Protein 5D2M (pdb70)

Sequence (806 aa):
MSGIALSRLAQERRAWRKDHPFGFVAVPTKNPDGTMNLMNWECAIPGKKGTPWEGGLFKLRMLFKDDYPSSPPKCKFEPPLFHPNVYPSGTVCLSILEEDKDWRPAITIKQILLGIQELLNEPNIIQDPAQAEEAYTIYCQNRVEYEKRVRAQAKKFAPINLKVAGQDGSVVQFKIKRHTPLSKLMKAYCERQGLSMRQIRFRFDGQPINETDTPAQLEMEDEDTIDVFFQQQTGGPPADVSTFLAFPSPEKLLRLGPKSSVLIAQQTDTSDPEKVVSAFLKVSSVFKKDEATVRMMAVQDAVDALMQKAFNSSSFNSNTFLTRLLVHMGLLKSEDKVKAIANLYGPLMALNHMVQQDYFPKALAPLLLAFVTKPNSALESCSFARHSLLQTLYKVMSGIALSRLAQERRAWRKDHPFGFVAVPTKNPDGTMNLMNWECAIPGKKGTPWEGGLFKLRMLFKDDYPSSPPKCKFEPPLFHPNVYPSGTVCLSILEEDKDWRPAITIKQILLGIQELLNEPNIQDPAQAEEAYTIYCQNRRVEYEKRRVRAQAKKFAPMNDHINLKVAGQDGSVVQFKIKRHTPLSKLMKAYCERQGLSMRQIRFRFDGQPINETDTPAQLEMEDEDTIDVFQQQTGGPADVSTFLAFPSPEKLLRLGPKSSVLIAQQTDTSDPEKVVSAFLKVSSVFKDEATVRMAVQDAVDALMQKAFNSSSFNSNTFLTRLLVHMGLLKSEDKVKAIANLYGPLMALNHMVQQDYFPKALAPLLLAFVTKPNSALESCSFARHHSLLQTLYKVDIQFVSEGPLRPVLEYIDLVS

Radius of gyration: 32.48 Å; Cα contacts (8 Å, |Δi|>4): 1411; chains: 7; bounding box: 75×76×87 Å

InterPro domains:
  IPR000608 Ubiquitin-conjugating (UBC), catalytic core domain [PF00179] (8-151)
  IPR000608 Ubiquitin-conjugating (UBC), catalytic core domain [PS50127] (4-157)
  IPR016135 Ubiquitin-conjugating enzyme/RWD-like [G3DSA:3.10.110.10] (1-157)
  IPR016135 Ubiquitin-conjugating enzyme/RWD-like [SSF54495] (1-156)
  IPR023313 Ubiquitin-conjugating enzyme, active site [PS00183] (82-97)
  IPR050113 Ubiquitin-conjugating enzyme E2-like [PTHR24067] (4-149)

Nearest PDB structures (foldseek):
  5d2m-assembly2_D  TM=1.006E+00  e=3.508E-32  Homo sapiens
  2grr-assembly1_A  TM=9.935E-01  e=1.601E-30  Homo sapiens
  2grq-assembly1_A  TM=9.940E-01  e=3.087E-30  Homo sapiens
  2gro-assembly1_A  TM=9.940E-01  e=4.688E-30  Homo sapiens
  5f6e-assembly1_A  TM=9.927E-01  e=1.642E-29  Homo sapiens

Structure (mmCIF, N/CA/C/O backbone):
data_5D2M
#
_entry.id   5D2M
#
_cell.length_a   78.240
_cell.length_b   115.060
_cell.length_c   130.980
_cell.angle_alpha   90.00
_cell.angle_beta   90.00
_cell.angle_gamma   90.00
#
_symmetry.space_group_name_H-M   'P 21 21 21'
#
loop_
_entity.id
_entity.type
_entity.pdbx_description
1 polymer 'SUMO-conjugating enzyme UBC9'
2 polymer 'Small ubiquitin-related modifier 2'
3 polymer 'Ran GTPase-activating protein 1'
4 polymer 'Zinc finger protein 451'
5 non-polymer 1,2-ETHANEDIOL
6 water water
#
loop_
_atom_site.group_PDB
_atom_site.id
_atom_site.type_symbol
_atom_site.label_atom_id
_atom_site.label_alt_id
_atom_site.label_comp_id
_atom_site.label_asym_id
_atom_site.label_entity_id
_atom_site.label_seq_id
_atom_site.pdbx_PDB_ins_code
_atom_site.Cartn_x
_atom_site.Cartn_y
_atom_site.Cartn_z
_atom_site.occupancy
_atom_site.B_iso_or_equiv
_atom_site.auth_seq_id
_atom_site.auth_comp_id
_atom_site.auth_asym_id
_atom_site.auth_atom_id
_atom_site.pdbx_PDB_model_num
ATOM 1 N N . MET A 1 4 ? 4.237 26.879 25.398 1.00 61.90 1 MET A N 1
ATOM 2 C CA . MET A 1 4 ? 2.802 27.286 25.442 1.00 64.68 1 MET A CA 1
ATOM 3 C C . MET A 1 4 ? 1.941 26.266 24.702 1.00 65.93 1 MET A C 1
ATOM 4 O O . MET A 1 4 ? 0.718 26.398 24.638 1.00 64.98 1 MET A O 1
ATOM 17 N N . SER A 1 5 ? 2.584 25.243 24.146 1.00 68.75 2 SER A N 1
ATOM 18 C CA . SER A 1 5 ? 1.864 24.140 23.522 1.00 64.24 2 SER A CA 1
ATOM 19 C C . SER A 1 5 ? 1.206 23.250 24.577 1.00 60.41 2 SER A C 1
ATOM 20 O O . SER A 1 5 ? 0.490 22.306 24.244 1.00 59.63 2 SER A O 1
ATOM 28 N N . GLY A 1 6 ? 1.450 23.553 25.850 1.00 56.45 3 GLY A N 1
ATOM 29 C CA . GLY A 1 6 ? 0.831 22.827 26.944 1.00 50.92 3 GLY A CA 1
ATOM 30 C C . GLY A 1 6 ? -0.684 22.873 26.905 1.00 46.38 3 GLY A C 1
ATOM 31 O O . GLY A 1 6 ? -1.350 22.152 27.648 1.00 46.21 3 GLY A O 1
ATOM 35 N N . ILE A 1 7 ? -1.231 23.734 26.050 1.00 44.00 4 ILE A N 1
ATOM 36 C CA . ILE A 1 7 ? -2.663 23.746 25.789 1.00 43.18 4 ILE A CA 1
ATOM 37 C C . ILE A 1 7 ? -3.037 22.437 25.103 1.00 41.63 4 ILE A C 1
ATOM 38 O O . ILE A 1 7 ? -4.058 21.827 25.420 1.00 39.79 4 ILE A O 1
ATOM 54 N N . ALA A 1 8 ? -2.198 22.007 24.168 1.00 42.54 5 ALA A N 1
ATOM 55 C CA . ALA A 1 8 ? -2.442 20.775 23.430 1.00 41.76 5 ALA A CA 1
ATOM 56 C C . ALA A 1 8 ? -2.412 19.565 24.362 1.00 41.29 5 ALA A C 1
ATOM 57 O O . ALA A 1 8 ? -3.249 18.670 24.254 1.00 40.52 5 ALA A O 1
ATOM 64 N N . LEU A 1 9 ? -1.449 19.544 25.278 1.00 40.43 6 LEU A N 1
ATOM 65 C CA . LEU A 1 9 ? -1.298 18.424 26.199 1.00 38.42 6 LEU A CA 1
ATOM 66 C C . LEU A 1 9 ? -2.446 18.369 27.200 1.00 39.76 6 LEU A C 1
ATOM 67 O O . LEU A 1 9 ? -2.870 17.289 27.613 1.00 39.94 6 LEU A O 1
ATOM 83 N N . SER A 1 10 ? -2.950 19.537 27.583 1.00 40.65 7 SER A N 1
ATOM 84 C CA . SER A 1 10 ? -4.034 19.614 28.555 1.00 40.92 7 SER A CA 1
ATOM 85 C C . SER A 1 10 ? -5.325 19.065 27.957 1.00 36.36 7 SER A C 1
ATOM 86 O O . SER A 1 10 ? -6.116 18.413 28.642 1.00 34.30 7 SER A O 1
ATOM 94 N N . ARG A 1 11 ? -5.531 19.337 26.673 1.00 34.82 8 ARG A N 1
ATOM 95 C CA . ARG A 1 11 ? -6.732 18.890 25.983 1.00 33.85 8 ARG A CA 1
ATOM 96 C C . ARG A 1 11 ? -6.672 17.400 25.655 1.00 32.28 8 ARG A C 1
ATOM 97 O O . ARG A 1 11 ? -7.689 16.707 25.691 1.00 28.18 8 ARG A O 1
ATOM 118 N N . LEU A 1 12 ? -5.479 16.919 25.325 1.00 27.82 9 LEU A N 1
ATOM 119 C CA . LEU A 1 12 ? -5.287 15.519 24.978 1.00 26.56 9 LEU A CA 1
ATOM 120 C C . LEU A 1 12 ? -5.463 14.612 26.194 1.00 27.57 9 LEU A C 1
ATOM 121 O O . LEU A 1 12 ? -6.039 13.529 26.086 1.00 27.65 9 LEU A O 1
ATOM 137 N N . ALA A 1 13 ? -4.977 15.055 27.350 1.00 28.72 10 ALA A N 1
ATOM 138 C CA . ALA A 1 13 ? -5.155 14.299 28.588 1.00 29.26 10 ALA A CA 1
ATOM 139 C C . ALA A 1 13 ? -6.641 14.242 28.927 1.00 24.90 10 ALA A C 1
ATOM 140 O O . ALA A 1 13 ? -7.134 13.268 29.504 1.00 21.22 10 ALA A O 1
ATOM 147 N N . GLN A 1 14 ? -7.341 15.306 28.553 1.00 24.88 11 GLN A N 1
ATOM 148 C CA . GLN A 1 14 ? -8.776 15.428 28.758 1.00 27.55 11 GLN A CA 1
ATOM 149 C C . GLN A 1 14 ? -9.533 14.502 27.799 1.00 27.33 11 GLN A C 1
ATOM 150 O O . GLN A 1 14 ? -10.535 13.886 28.168 1.00 26.34 11 GLN A O 1
ATOM 164 N N . GLU A 1 15 ? -9.040 14.400 26.569 1.00 27.85 12 GLU A N 1
ATOM 165 C CA . GLU A 1 15 ? -9.589 13.464 25.594 1.00 23.48 12 GLU A CA 1
ATOM 166 C C . GLU A 1 15 ? -9.389 12.030 26.070 1.00 21.02 12 GLU A C 1
ATOM 167 O O . GLU A 1 15 ? -10.319 11.223 26.060 1.00 19.01 12 GLU A O 1
ATOM 179 N N . ARG A 1 16 ? -8.163 11.727 26.482 1.00 21.21 13 ARG A N 1
ATOM 180 C CA . ARG A 1 16 ? -7.805 10.402 26.976 1.00 21.21 13 ARG A CA 1
ATOM 181 C C . ARG A 1 16 ? -8.666 10.022 28.174 1.00 21.81 13 ARG A C 1
ATOM 182 O O . ARG A 1 16 ? -9.152 8.898 28.276 1.00 20.79 13 ARG A O 1
ATOM 203 N N . ARG A 1 17 ? -8.852 10.974 29.076 1.00 22.56 14 ARG A N 1
ATOM 204 C CA . ARG A 1 17 ? -9.636 10.753 30.282 1.00 23.38 14 ARG A CA 1
ATOM 205 C C . ARG A 1 17 ? -11.060 10.326 29.928 1.00 20.75 14 ARG A C 1
ATOM 206 O O . ARG A 1 17 ? -11.581 9.349 30.465 1.00 20.18 14 ARG A O 1
ATOM 227 N N . ALA A 1 18 ? -11.678 11.063 29.013 1.00 19.72 15 ALA A N 1
ATOM 228 C CA . ALA A 1 18 ? -13.046 10.787 28.592 1.00 19.44 15 ALA A CA 1
ATOM 229 C C . ALA A 1 18 ? -13.137 9.470 27.826 1.00 20.89 15 ALA A C 1
ATOM 230 O O . ALA A 1 18 ? -14.108 8.727 27.966 1.00 20.84 15 ALA A O 1
ATOM 237 N N . TRP A 1 19 ? -12.122 9.188 27.016 1.00 19.34 16 TRP A N 1
ATOM 238 C CA . TRP A 1 19 ? -12.117 7.991 26.183 1.00 16.50 16 TRP A CA 1
ATOM 239 C C . TRP A 1 19 ? -12.194 6.724 27.027 1.00 16.49 16 TRP A C 1
ATOM 240 O O . TRP A 1 19 ? -12.933 5.795 26.703 1.00 15.71 16 TRP A O 1
ATOM 261 N N . ARG A 1 20 ? -11.428 6.689 28.110 1.00 17.07 17 ARG A N 1
ATOM 262 C CA . ARG A 1 20 ? -11.376 5.506 28.963 1.00 18.19 17 ARG A CA 1
ATOM 263 C C . ARG A 1 20 ? -12.722 5.236 29.628 1.00 17.54 17 ARG A C 1
ATOM 264 O O . ARG A 1 20 ? -13.096 4.082 29.835 1.00 16.82 17 ARG A O 1
ATOM 285 N N . LYS A 1 21 ? -13.450 6.299 29.955 1.00 16.87 18 LYS A N 1
ATOM 286 C CA . LYS A 1 21 ? -14.749 6.162 30.607 1.00 16.49 18 LYS A CA 1
ATOM 287 C C . LYS A 1 21 ? -15.852 5.836 29.601 1.00 14.98 18 LYS A C 1
ATOM 288 O O . LYS A 1 21 ? -16.815 5.139 29.923 1.00 14.71 18 LYS A O 1
ATOM 307 N N . ASP A 1 22 ? -15.707 6.332 28.378 1.00 15.40 19 ASP A N 1
ATOM 308 C CA . ASP A 1 22 ? -16.773 6.216 27.386 1.00 16.57 19 ASP A CA 1
ATOM 309 C C . ASP A 1 22 ? -16.226 6.330 25.968 1.00 16.72 19 ASP A C 1
ATOM 310 O O . ASP A 1 22 ? -15.948 7.428 25.484 1.00 16.80 19 ASP A O 1
ATOM 319 N N . HIS A 1 23 ? -16.067 5.183 25.315 1.00 15.51 20 HIS A N 1
ATOM 320 C CA . HIS A 1 23 ? -15.587 5.130 23.938 1.00 15.73 20 HIS A CA 1
ATOM 321 C C . HIS A 1 23 ? -16.447 4.160 23.124 1.00 13.69 20 HIS A C 1
ATOM 322 O O . HIS A 1 23 ? -17.049 3.248 23.687 1.00 13.38 20 HIS A O 1
ATOM 337 N N . PRO A 1 24 ? -16.511 4.353 21.794 1.00 13.51 21 PRO A N 1
ATOM 338 C CA . PRO A 1 24 ? -17.329 3.467 20.960 1.00 13.11 21 PRO A CA 1
ATOM 339 C C . PRO A 1 24 ? -16.847 2.018 20.989 1.00 15.21 21 PRO A C 1
ATOM 340 O O . PRO A 1 24 ? -15.646 1.757 20.935 1.00 12.99 21 PRO A O 1
ATOM 351 N N . PHE A 1 25 ? -17.793 1.090 21.075 1.00 12.62 22 PHE A N 1
ATOM 352 C CA . PHE A 1 25 ? -17.485 -0.329 21.200 1.00 12.40 22 PHE A CA 1
ATOM 353 C C . PHE A 1 25 ? -16.624 -0.838 20.048 1.00 12.31 22 PHE A C 1
ATOM 354 O O . PHE A 1 25 ? -16.922 -0.593 18.880 1.00 12.22 22 PHE A O 1
ATOM 371 N N . GLY A 1 26 ? -15.559 -1.556 20.389 1.00 12.37 23 GLY A N 1
ATOM 372 C CA . GLY A 1 26 ? -14.689 -2.156 19.394 1.00 12.32 23 GLY A CA 1
ATOM 373 C C . GLY A 1 26 ? -13.547 -1.261 18.950 1.00 12.61 23 GLY A C 1
ATOM 374 O O . GLY A 1 26 ? -12.634 -1.712 18.259 1.00 12.65 23 GLY A O 1
ATOM 378 N N . PHE A 1 27 ? -13.600 0.009 19.339 1.00 12.95 24 PHE A N 1
ATOM 379 C CA . PHE A 1 27 ? -12.567 0.969 18.961 1.00 13.23 24 PHE A CA 1
ATOM 380 C C . PHE A 1 27 ? -11.418 0.944 19.961 1.00 14.05 24 PHE A C 1
ATOM 381 O O . PHE A 1 27 ? -11.586 0.512 21.101 1.00 13.50 24 PHE A O 1
ATOM 398 N N . VAL A 1 28 ? -10.253 1.410 19.520 1.00 14.53 25 VAL A N 1
ATOM 399 C CA . VAL A 1 28 ? -9.072 1.489 20.370 1.00 14.68 25 VAL A CA 1
ATOM 400 C C . VAL A 1 28 ? -8.375 2.824 20.138 1.00 15.88 25 VAL A C 1
ATOM 401 O O . VAL A 1 28 ? -8.300 3.308 19.007 1.00 14.91 25 VAL A O 1
ATOM 414 N N . ALA A 1 29 ? -7.857 3.411 21.212 1.00 16.22 26 ALA A N 1
ATOM 415 C CA . ALA A 1 29 ? -7.127 4.667 21.121 1.00 16.27 26 ALA A CA 1
ATOM 416 C C . ALA A 1 29 ? -6.256 4.832 22.357 1.00 16.55 26 ALA A C 1
ATOM 417 O O . ALA A 1 29 ? -6.742 5.211 23.419 1.00 16.33 26 ALA A O 1
ATOM 424 N N . VAL A 1 30 ? -4.968 4.536 22.207 1.00 17.52 27 VAL A N 1
ATOM 425 C CA . VAL A 1 30 ? -4.045 4.506 23.334 1.00 19.50 27 VAL A CA 1
ATOM 426 C C . VAL A 1 30 ? -2.810 5.357 23.045 1.00 22.47 27 VAL A C 1
ATOM 427 O O . VAL A 1 30 ? -2.086 5.087 22.084 1.00 22.62 27 VAL A O 1
ATOM 440 N N . PRO A 1 31 ? -2.556 6.386 23.875 1.00 24.59 28 PRO A N 1
ATOM 441 C CA . PRO A 1 31 ? -1.299 7.126 23.719 1.00 25.63 28 PRO A CA 1
ATOM 442 C C . PRO A 1 31 ? -0.084 6.209 23.753 1.00 25.21 28 PRO A C 1
ATOM 443 O O . PRO A 1 31 ? -0.113 5.181 24.433 1.00 23.14 28 PRO A O 1
ATOM 454 N N . THR A 1 32 ? 0.965 6.571 23.021 1.00 27.11 29 THR A N 1
ATOM 455 C CA . THR A 1 32 ? 2.206 5.807 23.051 1.00 29.66 29 THR A CA 1
ATOM 456 C C . THR A 1 32 ? 3.067 6.268 24.224 1.00 33.41 29 THR A C 1
ATOM 457 O O . THR A 1 32 ? 2.729 7.232 24.913 1.00 32.25 29 THR A O 1
ATOM 468 N N . LYS A 1 33 ? 4.179 5.578 24.450 1.00 38.60 30 LYS A N 1
ATOM 469 C CA . LYS A 1 33 ? 5.076 5.934 25.541 1.00 45.46 30 LYS A CA 1
ATOM 470 C C . LYS A 1 33 ? 6.477 6.247 25.032 1.00 51.55 30 LYS A C 1
ATOM 471 O O . LYS A 1 33 ? 7.029 5.521 24.206 1.00 52.52 30 LYS A O 1
ATOM 490 N N . ASN A 1 34 ? 7.043 7.342 25.530 1.00 56.03 31 ASN A N 1
ATOM 491 C CA . ASN A 1 34 ? 8.418 7.703 25.217 1.00 53.97 31 ASN A CA 1
ATOM 492 C C . ASN A 1 34 ? 9.357 6.631 25.764 1.00 55.01 31 ASN A C 1
ATOM 493 O O . ASN A 1 34 ? 8.962 5.845 26.626 1.00 53.15 31 ASN A O 1
ATOM 504 N N . PRO A 1 35 ? 10.604 6.589 25.263 1.00 57.80 32 PRO A N 1
ATOM 505 C CA . PRO A 1 35 ? 11.588 5.622 25.766 1.00 58.84 32 PRO A CA 1
ATOM 506 C C . PRO A 1 35 ? 11.671 5.546 27.294 1.00 58.71 32 PRO A C 1
ATOM 507 O O . PRO A 1 35 ? 12.015 4.492 27.830 1.00 57.18 32 PRO A O 1
ATOM 518 N N . ASP A 1 36 ? 11.359 6.642 27.980 1.00 60.42 33 ASP A N 1
ATOM 519 C CA . ASP A 1 36 ? 11.461 6.686 29.438 1.00 62.22 33 ASP A CA 1
ATOM 520 C C . ASP A 1 36 ? 10.150 6.301 30.133 1.00 61.18 33 ASP A C 1
ATOM 521 O O . ASP A 1 36 ? 9.949 6.613 31.308 1.00 62.06 33 ASP A O 1
ATOM 530 N N . GLY A 1 37 ? 9.263 5.628 29.406 1.00 58.52 34 GLY A N 1
ATOM 531 C CA . GLY A 1 37 ? 8.058 5.070 29.997 1.00 54.57 34 GLY A CA 1
ATOM 532 C C . GLY A 1 37 ? 6.939 6.055 30.289 1.00 50.96 34 GLY A C 1
ATOM 533 O O . GLY A 1 37 ? 5.892 5.667 30.810 1.00 50.11 34 GLY A O 1
ATOM 537 N N . THR A 1 38 ? 7.149 7.327 29.963 1.00 48.68 35 THR A N 1
ATOM 538 C CA . THR A 1 38 ? 6.120 8.341 30.176 1.00 45.25 35 THR A CA 1
ATOM 539 C C . THR A 1 38 ? 5.180 8.421 28.975 1.00 42.52 35 THR A C 1
ATOM 540 O O . THR A 1 38 ? 5.535 8.014 27.869 1.00 39.19 35 THR A O 1
ATOM 551 N N . MET A 1 39 ? 3.980 8.947 29.198 1.00 44.19 36 MET A N 1
ATOM 552 C CA . MET A 1 39 ? 2.992 9.066 28.134 1.00 45.47 36 MET A CA 1
ATOM 553 C C . MET A 1 39 ? 3.399 10.107 27.099 1.00 43.19 36 MET A C 1
ATOM 554 O O . MET A 1 39 ? 3.888 11.183 27.441 1.00 44.54 36 MET A O 1
ATOM 568 N N . ASN A 1 40 ? 3.191 9.770 25.831 1.00 39.05 37 ASN A N 1
ATOM 569 C CA . ASN A 1 40 ? 3.347 10.722 24.742 1.00 35.49 37 ASN A CA 1
ATOM 570 C C . ASN A 1 40 ? 1.980 10.972 24.115 1.00 32.15 37 ASN A C 1
ATOM 571 O O . ASN A 1 40 ? 1.546 10.241 23.224 1.00 32.93 37 ASN A O 1
ATOM 582 N N . LEU A 1 41 ? 1.305 12.012 24.592 1.00 28.99 38 LEU A N 1
ATOM 583 C CA . LEU A 1 41 ? -0.046 12.325 24.149 1.00 27.99 38 LEU A CA 1
ATOM 584 C C . LEU A 1 41 ? -0.088 12.865 22.720 1.00 28.80 38 LEU A C 1
ATOM 585 O O . LEU A 1 41 ? -1.163 13.121 22.182 1.00 29.80 38 LEU A O 1
ATOM 601 N N . MET A 1 42 ? 1.077 13.027 22.104 1.00 29.31 39 MET A N 1
ATOM 602 C CA . MET A 1 42 ? 1.157 13.595 20.763 1.00 29.87 39 MET A CA 1
ATOM 603 C C . MET A 1 42 ? 1.152 12.508 19.690 1.00 29.35 39 MET A C 1
ATOM 604 O O . MET A 1 42 ? 1.078 12.803 18.498 1.00 28.68 39 MET A O 1
ATOM 618 N N . ASN A 1 43 ? 1.222 11.252 20.120 1.00 30.56 40 ASN A N 1
ATOM 619 C CA . ASN A 1 43 ? 1.249 10.120 19.201 1.00 31.30 40 ASN A CA 1
ATOM 620 C C . ASN A 1 43 ? 0.381 8.981 19.738 1.00 28.56 40 ASN A C 1
ATOM 621 O O . ASN A 1 43 ? 0.812 8.229 20.613 1.00 26.86 40 ASN A O 1
ATOM 632 N N . TRP A 1 44 ? -0.835 8.853 19.209 1.00 27.67 41 TRP A N 1
ATOM 633 C CA . TRP A 1 44 ? -1.749 7.795 19.644 1.00 26.21 41 TRP A CA 1
ATOM 634 C C . TRP A 1 44 ? -1.780 6.630 18.664 1.00 22.92 41 TRP A C 1
ATOM 635 O O . TRP A 1 44 ? -1.820 6.827 17.446 1.00 21.91 41 TRP A O 1
ATOM 656 N N . GLU A 1 45 ? -1.771 5.417 19.209 1.00 21.20 42 GLU A N 1
ATOM 657 C CA . GLU A 1 45 ? -1.997 4.211 18.423 1.00 20.55 42 GLU A CA 1
ATOM 658 C C . GLU A 1 45 ? -3.462 3.800 18.543 1.00 19.24 42 GLU A C 1
ATOM 659 O O . GLU A 1 45 ? -3.951 3.523 19.642 1.00 17.76 42 GLU A O 1
ATOM 671 N N . CYS A 1 46 ? -4.152 3.764 17.406 1.00 18.56 43 CYS A N 1
ATOM 672 C CA . CYS A 1 46 ? -5.597 3.546 17.376 1.00 17.58 43 CYS A CA 1
ATOM 673 C C . CYS A 1 46 ? -5.988 2.385 16.471 1.00 17.25 43 CYS A C 1
ATOM 674 O O . CYS A 1 46 ? -5.199 1.941 15.636 1.00 19.51 43 CYS A O 1
ATOM 682 N N . ALA A 1 47 ? -7.216 1.904 16.635 1.00 15.90 44 ALA A N 1
ATOM 683 C CA . ALA A 1 47 ? -7.746 0.851 15.775 1.00 15.72 44 ALA A CA 1
ATOM 684 C C . ALA A 1 47 ? -9.230 1.072 15.518 1.00 17.06 44 ALA A C 1
ATOM 685 O O . ALA A 1 47 ? -9.990 1.373 16.438 1.00 17.99 44 ALA A O 1
ATOM 692 N N . ILE A 1 48 ? -9.635 0.913 14.263 1.00 15.95 45 ILE A N 1
ATOM 693 C CA . ILE A 1 48 ? -11.013 1.157 13.861 1.00 13.42 45 ILE A CA 1
ATOM 694 C C . ILE A 1 48 ? -11.666 -0.141 13.385 1.00 12.96 45 ILE A C 1
ATOM 695 O O . ILE A 1 48 ? -11.196 -0.766 12.435 1.00 12.92 45 ILE A O 1
ATOM 711 N N . PRO A 1 49 ? -12.763 -0.553 14.039 1.00 12.65 46 PRO A N 1
ATOM 712 C CA . PRO A 1 49 ? -13.447 -1.755 13.566 1.00 12.28 46 PRO A CA 1
ATOM 713 C C . PRO A 1 49 ? -14.322 -1.458 12.355 1.00 12.15 46 PRO A C 1
ATOM 714 O O . PRO A 1 49 ? -14.908 -0.377 12.279 1.00 12.25 46 PRO A O 1
ATOM 725 N N . GLY A 1 50 ? -14.397 -2.398 11.419 1.00 11.97 47 GLY A N 1
ATOM 726 C CA . GLY A 1 50 ? -15.280 -2.253 10.280 1.00 11.85 47 GLY A CA 1
ATOM 727 C C . GLY A 1 50 ? -16.717 -2.204 10.755 1.00 11.65 47 GLY A C 1
ATOM 728 O O . GLY A 1 50 ? -17.069 -2.855 11.736 1.00 11.53 47 GLY A O 1
ATOM 732 N N . LYS A 1 51 ? -17.551 -1.432 10.070 1.00 11.66 48 LYS A N 1
ATOM 733 C CA . LYS A 1 51 ? -18.939 -1.298 10.483 1.00 12.13 48 LYS A CA 1
ATOM 734 C C . LYS A 1 51 ? -19.728 -2.556 10.137 1.00 11.35 48 LYS A C 1
ATOM 735 O O . LYS A 1 51 ? -19.565 -3.139 9.059 1.00 11.22 48 LYS A O 1
ATOM 754 N N . LYS A 1 52 ? -20.580 -2.972 11.067 1.00 11.18 49 LYS A N 1
ATOM 755 C CA . LYS A 1 52 ? -21.436 -4.127 10.862 1.00 11.02 49 LYS A CA 1
ATOM 756 C C . LYS A 1 52 ? -22.328 -3.898 9.649 1.00 11.18 49 LYS A C 1
ATOM 757 O O . LYS A 1 52 ? -22.914 -2.828 9.498 1.00 12.98 49 LYS A O 1
ATOM 776 N N . GLY A 1 53 ? -22.413 -4.903 8.781 1.00 10.90 50 GLY A N 1
ATOM 777 C CA . GLY A 1 53 ? -23.263 -4.832 7.607 1.00 10.89 50 GLY A CA 1
ATOM 778 C C . GLY A 1 53 ? -22.538 -4.381 6.353 1.00 10.95 50 GLY A C 1
ATOM 779 O O . GLY A 1 53 ? -23.167 -4.136 5.324 1.00 10.98 50 GLY A O 1
ATOM 783 N N . THR A 1 54 ? -21.215 -4.274 6.437 1.00 11.01 51 THR A N 1
ATOM 784 C CA . THR A 1 54 ? -20.402 -3.852 5.299 1.00 12.14 51 THR A CA 1
ATOM 785 C C . THR A 1 54 ? -19.303 -4.874 5.019 1.00 12.18 51 THR A C 1
ATOM 786 O O . THR A 1 54 ? -19.043 -5.751 5.840 1.00 11.65 51 THR A O 1
ATOM 797 N N . PRO A 1 55 ? -18.653 -4.768 3.850 1.00 15.54 52 PRO A N 1
ATOM 798 C CA . PRO A 1 55 ? -17.549 -5.684 3.543 1.00 12.65 52 PRO A CA 1
ATOM 799 C C . PRO A 1 55 ? -16.362 -5.542 4.495 1.00 14.36 52 PRO A C 1
ATOM 800 O O . PRO A 1 55 ? -15.472 -6.391 4.498 1.00 11.42 52 PRO A O 1
ATOM 811 N N . TRP A 1 56 ? -16.350 -4.476 5.287 1.00 12.63 53 TRP A N 1
ATOM 812 C CA . TRP A 1 56 ? -15.254 -4.221 6.213 1.00 12.03 53 TRP A CA 1
ATOM 813 C C . TRP A 1 56 ? -15.473 -4.934 7.545 1.00 11.48 53 TRP A C 1
ATOM 814 O O . TRP A 1 56 ? -14.580 -4.984 8.388 1.00 12.26 53 TRP A O 1
ATOM 835 N N . GLU A 1 57 ? -16.662 -5.495 7.724 1.00 11.26 54 GLU A N 1
ATOM 836 C CA . GLU A 1 57 ? -17.020 -6.150 8.975 1.00 11.15 54 GLU A CA 1
ATOM 837 C C . GLU A 1 57 ? -15.993 -7.198 9.406 1.00 11.17 54 GLU A C 1
ATOM 838 O O . GLU A 1 57 ? -15.538 -8.012 8.599 1.00 11.17 54 GLU A O 1
ATOM 850 N N . GLY A 1 58 ? -15.634 -7.172 10.686 1.00 11.22 55 GLY A N 1
ATOM 851 C CA . GLY A 1 58 ? -14.754 -8.179 11.245 1.00 11.27 55 GLY A CA 1
ATOM 852 C C . GLY A 1 58 ? -13.295 -7.775 11.242 1.00 12.58 55 GLY A C 1
ATOM 853 O O . GLY A 1 58 ? -12.473 -8.370 11.938 1.00 14.15 55 GLY A O 1
ATOM 857 N N . GLY A 1 59 ? -12.969 -6.761 10.451 1.00 12.66 56 GLY A N 1
ATOM 858 C CA . GLY A 1 59 ? -11.618 -6.245 10.413 1.00 11.92 56 GLY A CA 1
ATOM 859 C C . GLY A 1 59 ? -11.392 -5.191 11.478 1.00 12.11 56 GLY A C 1
ATOM 860 O O . GLY A 1 59 ? -12.303 -4.444 11.832 1.00 12.04 56 GLY A O 1
ATOM 864 N N . LEU A 1 60 ? -10.173 -5.145 12.000 1.00 13.30 57 LEU A N 1
ATOM 865 C CA . LEU A 1 60 ? -9.776 -4.114 12.946 1.00 12.63 57 LEU A CA 1
ATOM 866 C C . LEU A 1 60 ? -8.534 -3.428 12.396 1.00 15.32 57 LEU A C 1
ATOM 867 O O . LEU A 1 60 ? -7.453 -4.021 12.338 1.00 16.90 57 LEU A O 1
ATOM 883 N N . PHE A 1 61 ? -8.697 -2.175 11.989 1.00 15.13 58 PHE A N 1
ATOM 884 C CA . PHE A 1 61 ? -7.692 -1.497 11.185 1.00 14.17 58 PHE A CA 1
ATOM 885 C C . PHE A 1 61 ? -6.888 -0.506 12.011 1.00 16.57 58 PHE A C 1
ATOM 886 O O . PHE A 1 61 ? -7.430 0.456 12.553 1.00 17.10 58 PHE A O 1
ATOM 903 N N . LYS A 1 62 ? -5.585 -0.760 12.099 1.00 18.03 59 LYS A N 1
ATOM 904 C CA . LYS A 1 62 ? -4.690 0.033 12.932 1.00 19.30 59 LYS A CA 1
ATOM 905 C C . LYS A 1 62 ? -4.398 1.383 12.291 1.00 18.34 59 LYS A C 1
ATOM 906 O O . LYS A 1 62 ? -4.119 1.474 11.096 1.00 19.83 59 LYS A O 1
ATOM 925 N N . LEU A 1 63 ? -4.462 2.431 13.099 1.00 16.75 60 LEU A N 1
ATOM 926 C CA . LEU A 1 63 ? -4.264 3.786 12.611 1.00 18.88 60 LEU A CA 1
ATOM 927 C C . LEU A 1 63 ? -3.521 4.617 13.650 1.00 20.87 60 LEU A C 1
ATOM 928 O O . LEU A 1 63 ? -3.800 4.519 14.844 1.00 21.95 60 LEU A O 1
ATOM 944 N N . ARG A 1 64 ? -2.567 5.425 13.193 1.00 21.93 61 ARG A N 1
ATOM 945 C CA . ARG A 1 64 ? -1.797 6.284 14.090 1.00 23.65 61 ARG A CA 1
ATOM 946 C C . ARG A 1 64 ? -2.286 7.724 14.008 1.00 21.47 61 ARG A C 1
ATOM 947 O O . ARG A 1 64 ? -2.515 8.252 12.920 1.00 21.43 61 ARG A O 1
ATOM 968 N N . MET A 1 65 ? -2.445 8.353 15.168 1.00 20.22 62 MET A N 1
ATOM 969 C CA . MET A 1 65 ? -2.925 9.727 15.239 1.00 21.29 62 MET A CA 1
ATOM 970 C C . MET A 1 65 ? -1.817 10.648 15.754 1.00 23.82 62 MET A C 1
ATOM 971 O O . MET A 1 65 ? -1.458 10.607 16.931 1.00 23.18 62 MET A O 1
ATOM 985 N N . LEU A 1 66 ? -1.276 11.470 14.860 1.00 27.40 63 LEU A N 1
ATOM 986 C CA . LEU A 1 66 ? -0.191 12.382 15.208 1.00 29.60 63 LEU A CA 1
ATOM 987 C C . LEU A 1 66 ? -0.703 13.803 15.394 1.00 30.32 63 LEU A C 1
ATOM 988 O O . LEU A 1 66 ? -1.298 14.380 14.486 1.00 29.62 63 LEU A O 1
ATOM 1004 N N . PHE A 1 67 ? -0.459 14.363 16.575 1.00 31.74 64 PHE A N 1
ATOM 1005 C CA . PHE A 1 67 ? -0.923 15.707 16.898 1.00 33.92 64 PHE A CA 1
ATOM 1006 C C . PHE A 1 67 ? 0.203 16.729 16.782 1.00 36.38 64 PHE A C 1
ATOM 1007 O O . PHE A 1 67 ? 1.371 16.415 17.017 1.00 35.49 64 PHE A O 1
ATOM 1024 N N . LYS A 1 68 ? -0.163 17.952 16.409 1.00 40.21 65 LYS A N 1
ATOM 1025 C CA . LYS A 1 68 ? 0.777 19.064 16.374 1.00 45.44 65 LYS A CA 1
ATOM 1026 C C . LYS A 1 68 ? 0.619 19.904 17.636 1.00 47.02 65 LYS A C 1
ATOM 1027 O O . LYS A 1 68 ? -0.364 19.764 18.363 1.00 46.81 65 LYS A O 1
ATOM 1046 N N . ASP A 1 69 ? 1.584 20.782 17.885 1.00 47.96 66 ASP A N 1
ATOM 1047 C CA . ASP A 1 69 ? 1.599 21.582 19.104 1.00 46.57 66 ASP A CA 1
ATOM 1048 C C . ASP A 1 69 ? 0.487 22.630 19.131 1.00 42.30 66 ASP A C 1
ATOM 1049 O O . ASP A 1 69 ? 0.132 23.130 20.198 1.00 40.14 66 ASP A O 1
ATOM 1058 N N . ASP A 1 70 ? -0.064 22.960 17.965 1.00 41.40 67 ASP A N 1
ATOM 1059 C CA . ASP A 1 70 ? -1.132 23.958 17.885 1.00 42.49 67 ASP A CA 1
ATOM 1060 C C . ASP A 1 70 ? -2.520 23.326 18.014 1.00 41.45 67 ASP A C 1
ATOM 1061 O O . ASP A 1 70 ? -3.534 24.026 17.982 1.00 41.07 67 ASP A O 1
ATOM 1070 N N . TYR A 1 71 ? -2.564 22.006 18.155 1.00 41.69 68 TYR A N 1
ATOM 1071 C CA . TYR A 1 71 ? -3.805 21.316 18.484 1.00 41.24 68 TYR A CA 1
ATOM 1072 C C . TYR A 1 71 ? -4.389 21.937 19.755 1.00 39.68 68 TYR A C 1
ATOM 1073 O O . TYR A 1 71 ? -3.655 22.171 20.716 1.00 38.46 68 TYR A O 1
ATOM 1091 N N . PRO A 1 72 ? -5.711 22.187 19.789 1.00 38.65 69 PRO A N 1
ATOM 1092 C CA . PRO A 1 72 ? -6.793 21.802 18.876 1.00 38.16 69 PRO A CA 1
ATOM 1093 C C . PRO A 1 72 ? -7.088 22.802 17.760 1.00 38.84 69 PRO A C 1
ATOM 1094 O O . PRO A 1 72 ? -8.107 22.661 17.083 1.00 37.27 69 PRO A O 1
ATOM 1105 N N . SER A 1 73 ? -6.236 23.805 17.580 1.00 41.06 70 SER A N 1
ATOM 1106 C CA . SER A 1 73 ? -6.426 24.744 16.481 1.00 41.67 70 SER A CA 1
ATOM 1107 C C . SER A 1 73 ? -6.316 23.977 15.171 1.00 37.12 70 SER A C 1
ATOM 1108 O O . SER A 1 73 ? -7.072 24.212 14.228 1.00 35.83 70 SER A O 1
ATOM 1116 N N . SER A 1 74 ? -5.368 23.048 15.133 1.00 35.45 71 SER A N 1
ATOM 1117 C CA . SER A 1 74 ? -5.141 22.232 13.954 1.00 36.67 71 SER A CA 1
ATOM 1118 C C . SER A 1 74 ? -5.625 20.807 14.194 1.00 37.63 71 SER A C 1
ATOM 1119 O O . SER A 1 74 ? -5.662 20.343 15.336 1.00 32.65 71 SER A O 1
ATOM 1127 N N . PRO A 1 75 ? -5.998 20.105 13.115 1.00 36.32 72 PRO A N 1
ATOM 1128 C CA . PRO A 1 75 ? -6.364 18.694 13.233 1.00 34.81 72 PRO A CA 1
ATOM 1129 C C . PRO A 1 75 ? -5.131 17.817 13.353 1.00 31.51 72 PRO A C 1
ATOM 1130 O O . PRO A 1 75 ? -4.028 18.288 13.070 1.00 31.19 72 PRO A O 1
ATOM 1141 N N . PRO A 1 76 ? -5.306 16.561 13.780 1.00 29.30 73 PRO A N 1
ATOM 1142 C CA . PRO A 1 76 ? -4.200 15.600 13.757 1.00 28.96 73 PRO A CA 1
ATOM 1143 C C . PRO A 1 76 ? -4.025 14.965 12.384 1.00 27.90 73 PRO A C 1
ATOM 1144 O O . PRO A 1 76 ? -4.951 15.010 11.577 1.00 26.68 73 PRO A O 1
ATOM 1155 N N . LYS A 1 77 ? -2.855 14.391 12.122 1.00 28.71 74 LYS A N 1
ATOM 1156 C CA . LYS A 1 77 ? -2.665 13.578 10.929 1.00 30.40 74 LYS A CA 1
ATOM 1157 C C . LYS A 1 77 ? -2.978 12.127 11.273 1.00 28.14 74 LYS A C 1
ATOM 1158 O O . LYS A 1 77 ? -2.447 11.577 12.240 1.00 28.31 74 LYS A O 1
ATOM 1177 N N . CYS A 1 78 ? -3.844 11.513 10.477 1.00 24.97 75 CYS A N 1
ATOM 1178 C CA . CYS A 1 78 ? -4.251 10.136 10.707 1.00 22.92 75 CYS A CA 1
ATOM 1179 C C . CYS A 1 78 ? -3.736 9.237 9.593 1.00 22.23 75 CYS A C 1
ATOM 1180 O O . CYS A 1 78 ? -4.099 9.415 8.429 1.00 24.31 75 CYS A O 1
ATOM 1188 N N . LYS A 1 79 ? -2.891 8.275 9.955 1.00 19.53 76 LYS A N 1
ATOM 1189 C CA . LYS A 1 79 ? -2.302 7.365 8.979 1.00 19.63 76 LYS A CA 1
ATOM 1190 C C . LYS A 1 79 ? -2.548 5.907 9.355 1.00 18.30 76 LYS A C 1
ATOM 1191 O O . LYS A 1 79 ? -2.269 5.496 10.479 1.00 20.03 76 LYS A O 1
ATOM 1210 N N . PHE A 1 80 ? -3.068 5.128 8.409 1.00 17.45 77 PHE A N 1
ATOM 1211 C CA . PHE A 1 80 ? -3.220 3.690 8.608 1.00 19.22 77 PHE A CA 1
ATOM 1212 C C . PHE A 1 80 ? -1.865 2.999 8.550 1.00 20.26 77 PHE A C 1
ATOM 1213 O O . PHE A 1 80 ? -1.030 3.323 7.705 1.00 21.44 77 PHE A O 1
ATOM 1230 N N . GLU A 1 81 ? -1.658 2.039 9.445 1.00 20.49 78 GLU A N 1
ATOM 1231 C CA . GLU A 1 81 ? -0.427 1.260 9.471 1.00 21.28 78 GLU A CA 1
ATOM 1232 C C . GLU A 1 81 ? -0.744 -0.236 9.531 1.00 22.35 78 GLU A C 1
ATOM 1233 O O . GLU A 1 81 ? -1.168 -0.733 10.574 1.00 24.02 78 GLU A O 1
ATOM 1245 N N . PRO A 1 82 ? -0.546 -0.963 8.417 1.00 20.96 79 PRO A N 1
ATOM 1246 C CA . PRO A 1 82 ? -0.055 -0.492 7.115 1.00 21.07 79 PRO A CA 1
ATOM 1247 C C . PRO A 1 82 ? -1.065 0.399 6.409 1.00 22.27 79 PRO A C 1
ATOM 1248 O O . PRO A 1 82 ? -2.194 0.523 6.883 1.00 22.18 79 PRO A O 1
ATOM 1259 N N . PRO A 1 83 ? -0.666 1.017 5.288 1.00 24.42 80 PRO A N 1
ATOM 1260 C CA . PRO A 1 83 ? -1.613 1.788 4.475 1.00 26.41 80 PRO A CA 1
ATOM 1261 C C . PRO A 1 83 ? -2.775 0.923 3.997 1.00 23.15 80 PRO A C 1
ATOM 1262 O O . PRO A 1 83 ? -2.552 -0.211 3.579 1.00 20.87 80 PRO A O 1
ATOM 1273 N N . LEU A 1 84 ? -3.996 1.442 4.068 1.00 22.58 81 LEU A N 1
ATOM 1274 C CA . LEU A 1 84 ? -5.162 0.662 3.670 1.00 22.79 81 LEU A CA 1
ATOM 1275 C C . LEU A 1 84 ? -5.451 0.777 2.185 1.00 20.50 81 LEU A C 1
ATOM 1276 O O . LEU A 1 84 ? -5.251 1.828 1.576 1.00 20.01 81 LEU A O 1
ATOM 1292 N N . PHE A 1 85 ? -5.922 -0.323 1.613 1.00 18.43 82 PHE A N 1
ATOM 1293 C CA . PHE A 1 85 ? -6.513 -0.307 0.286 1.00 18.17 82 PHE A CA 1
ATOM 1294 C C . PHE A 1 85 ? -7.865 0.387 0.387 1.00 17.47 82 PHE A C 1
ATOM 1295 O O . PHE A 1 85 ? -8.827 -0.188 0.898 1.00 15.69 82 PHE A O 1
ATOM 1312 N N . HIS A 1 86 ? -7.922 1.634 -0.071 1.00 15.54 83 HIS A N 1
ATOM 1313 C CA . HIS A 1 86 ? -9.137 2.432 0.015 1.00 15.00 83 HIS A CA 1
ATOM 1314 C C . HIS A 1 86 ? -8.997 3.686 -0.853 1.00 15.60 83 HIS A C 1
ATOM 1315 O O . HIS A 1 86 ? -7.943 4.322 -0.851 1.00 16.12 83 HIS A O 1
ATOM 1329 N N . PRO A 1 87 ? -10.058 4.052 -1.596 1.00 17.97 84 PRO A N 1
ATOM 1330 C CA . PRO A 1 87 ? -9.945 5.164 -2.552 1.00 18.34 84 PRO A CA 1
ATOM 1331 C C . PRO A 1 87 ? -9.424 6.471 -1.961 1.00 18.96 84 PRO A C 1
ATOM 1332 O O . PRO A 1 87 ? -8.684 7.190 -2.630 1.00 20.65 84 PRO A O 1
ATOM 1343 N N . ASN A 1 88 ? -9.811 6.775 -0.727 1.00 16.77 85 ASN A N 1
ATOM 1344 C CA . ASN A 1 88 ? -9.490 8.063 -0.119 1.00 16.88 85 ASN A CA 1
ATOM 1345 C C . ASN A 1 88 ? -8.375 7.963 0.919 1.00 17.16 85 ASN A C 1
ATOM 1346 O O . ASN A 1 88 ? -8.291 8.784 1.832 1.00 17.35 85 ASN A O 1
ATOM 1357 N N . VAL A 1 89 ? -7.518 6.959 0.767 1.00 18.28 86 VAL A N 1
ATOM 1358 C CA . VAL A 1 89 ? -6.343 6.814 1.615 1.00 18.48 86 VAL A CA 1
ATOM 1359 C C . VAL A 1 89 ? -5.091 6.888 0.742 1.00 18.77 86 VAL A C 1
ATOM 1360 O O . VAL A 1 89 ? -4.868 6.028 -0.113 1.00 17.80 86 VAL A O 1
ATOM 1373 N N . TYR A 1 90 ? -4.283 7.922 0.958 1.00 20.91 87 TYR A N 1
ATOM 1374 C CA . TYR A 1 90 ? -3.044 8.096 0.205 1.00 22.04 87 TYR A CA 1
ATOM 1375 C C . TYR A 1 90 ? -2.167 6.856 0.315 1.00 22.92 87 TYR A C 1
ATOM 1376 O O . TYR A 1 90 ? -2.283 6.096 1.279 1.00 21.92 87 TYR A O 1
ATOM 1394 N N . PRO A 1 91 ? -1.282 6.644 -0.673 1.00 24.98 88 PRO A N 1
ATOM 1395 C CA . PRO A 1 91 ? -0.319 5.540 -0.593 1.00 23.28 88 PRO A CA 1
ATOM 1396 C C . PRO A 1 91 ? 0.462 5.526 0.720 1.00 21.76 88 PRO A C 1
ATOM 1397 O O . PRO A 1 91 ? 0.892 4.462 1.160 1.00 21.11 88 PRO A O 1
ATOM 1408 N N . SER A 1 92 ? 0.647 6.695 1.329 1.00 22.55 89 SER A N 1
ATOM 1409 C CA . SER A 1 92 ? 1.402 6.800 2.578 1.00 25.20 89 SER A CA 1
ATOM 1410 C C . SER A 1 92 ? 0.591 6.303 3.771 1.00 27.93 89 SER A C 1
ATOM 1411 O O . SER A 1 92 ? 1.140 6.046 4.845 1.00 27.90 89 SER A O 1
ATOM 1419 N N . GLY A 1 93 ? -0.718 6.176 3.579 1.00 28.16 90 GLY A N 1
ATOM 1420 C CA . GLY A 1 93 ? -1.603 5.722 4.634 1.00 25.76 90 GLY A CA 1
ATOM 1421 C C . GLY A 1 93 ? -2.388 6.861 5.252 1.00 23.59 90 GLY A C 1
ATOM 1422 O O . GLY A 1 93 ? -3.287 6.638 6.059 1.00 22.51 90 GLY A O 1
ATOM 1426 N N . THR A 1 94 ? -2.050 8.087 4.870 1.00 23.95 91 THR A N 1
ATOM 1427 C CA . THR A 1 94 ? -2.734 9.261 5.393 1.00 24.42 91 THR A CA 1
ATOM 1428 C C . THR A 1 94 ? -4.180 9.299 4.914 1.00 22.06 91 THR A C 1
ATOM 1429 O O . THR A 1 94 ? -4.451 9.225 3.716 1.00 22.86 91 THR A O 1
ATOM 1440 N N . VAL A 1 95 ? -5.101 9.424 5.861 1.00 19.84 92 VAL A N 1
ATOM 1441 C CA . VAL A 1 95 ? -6.521 9.512 5.553 1.00 20.59 92 VAL A CA 1
ATOM 1442 C C . VAL A 1 95 ? -6.869 10.921 5.090 1.00 19.21 92 VAL A C 1
ATOM 1443 O O . VAL A 1 95 ? -6.554 11.899 5.768 1.00 19.69 92 VAL A O 1
ATOM 1456 N N . CYS A 1 96 ? -7.522 11.023 3.937 1.00 18.74 93 CYS A N 1
ATOM 1457 C CA . CYS A 1 96 ? -7.963 12.315 3.433 1.00 20.76 93 CYS A CA 1
ATOM 1458 C C . CYS A 1 96 ? -9.457 12.485 3.666 1.00 20.58 93 CYS A C 1
ATOM 1459 O O . CYS A 1 96 ? -10.279 11.941 2.930 1.00 19.50 93 CYS A O 1
ATOM 1467 N N . LEU A 1 97 ? -9.792 13.256 4.696 1.00 22.03 94 LEU A N 1
ATOM 1468 C CA . LEU A 1 97 ? -11.177 13.483 5.088 1.00 22.60 94 LEU A CA 1
ATOM 1469 C C . LEU A 1 97 ? -11.348 14.948 5.489 1.00 23.27 94 LEU A C 1
ATOM 1470 O O . LEU A 1 97 ? -10.467 15.526 6.125 1.00 22.29 94 LEU A O 1
ATOM 1486 N N . SER A 1 98 ? -12.476 15.548 5.116 1.00 24.76 95 SER A N 1
ATOM 1487 C CA . SER A 1 98 ? -12.657 16.992 5.262 1.00 26.77 95 SER A CA 1
ATOM 1488 C C . SER A 1 98 ? -12.540 17.452 6.716 1.00 25.90 95 SER A C 1
ATOM 1489 O O . SER A 1 98 ? -11.979 18.513 6.994 1.00 25.45 95 SER A O 1
ATOM 1497 N N . ILE A 1 99 ? -13.062 16.656 7.643 1.00 24.82 96 ILE A N 1
ATOM 1498 C CA . ILE A 1 99 ? -13.008 17.013 9.059 1.00 26.54 96 ILE A CA 1
ATOM 1499 C C . ILE A 1 99 ? -11.572 16.979 9.582 1.00 27.82 96 ILE A C 1
ATOM 1500 O O . ILE A 1 99 ? -11.300 17.453 10.685 1.00 28.98 96 ILE A O 1
ATOM 1516 N N . LEU A 1 100 ? -10.658 16.417 8.798 1.00 27.61 97 LEU A N 1
ATOM 1517 C CA . LEU A 1 100 ? -9.258 16.334 9.202 1.00 28.35 97 LEU A CA 1
ATOM 1518 C C . LEU A 1 100 ? -8.406 17.394 8.518 1.00 30.07 97 LEU A C 1
ATOM 1519 O O . LEU A 1 100 ? -7.182 17.290 8.498 1.00 26.57 97 LEU A O 1
ATOM 1535 N N . GLU A 1 101 ? -9.056 18.413 7.965 1.00 35.61 98 GLU A N 1
ATOM 1536 C CA . GLU A 1 101 ? -8.349 19.489 7.282 1.00 39.73 98 GLU A CA 1
ATOM 1537 C C . GLU A 1 101 ? -8.716 20.834 7.898 1.00 38.94 98 GLU A C 1
ATOM 1538 O O . GLU A 1 101 ? -9.884 21.221 7.922 1.00 39.45 98 GLU A O 1
ATOM 1550 N N . GLU A 1 102 ? -7.705 21.537 8.400 1.00 38.29 99 GLU A N 1
ATOM 1551 C CA . GLU A 1 102 ? -7.913 22.785 9.127 1.00 39.23 99 GLU A CA 1
ATOM 1552 C C . GLU A 1 102 ? -8.648 23.826 8.286 1.00 42.01 99 GLU A C 1
ATOM 1553 O O . GLU A 1 102 ? -9.381 24.658 8.819 1.00 40.95 99 GLU A O 1
ATOM 1565 N N . ASP A 1 103 ? -8.453 23.772 6.973 1.00 46.30 100 ASP A N 1
ATOM 1566 C CA . ASP A 1 103 ? -9.049 24.755 6.074 1.00 52.18 100 ASP A CA 1
ATOM 1567 C C . ASP A 1 103 ? -10.462 24.371 5.629 1.00 51.28 100 ASP A C 1
ATOM 1568 O O . ASP A 1 103 ? -11.104 25.127 4.899 1.00 53.41 100 ASP A O 1
ATOM 1577 N N . LYS A 1 104 ? -10.947 23.211 6.067 1.00 47.00 101 LYS A N 1
ATOM 1578 C CA . LYS A 1 104 ? -12.261 22.731 5.636 1.00 42.14 101 LYS A CA 1
ATOM 1579 C C . LYS A 1 104 ? -13.217 22.499 6.813 1.00 39.24 101 LYS A C 1
ATOM 1580 O O . LYS A 1 104 ? -13.724 23.459 7.393 1.00 38.37 101 LYS A O 1
ATOM 1599 N N . ASP A 1 105 ? -13.461 21.237 7.166 1.00 38.15 102 ASP A N 1
ATOM 1600 C CA . ASP A 1 105 ? -14.506 20.910 8.135 1.00 37.49 102 ASP A CA 1
ATOM 1601 C C . ASP A 1 105 ? -13.976 20.643 9.545 1.00 34.60 102 ASP A C 1
ATOM 1602 O O . ASP A 1 105 ? -14.743 20.283 10.438 1.00 34.37 102 ASP A O 1
ATOM 1611 N N . TRP A 1 106 ? -12.677 20.816 9.757 1.00 33.13 103 TRP A N 1
ATOM 1612 C CA . TRP A 1 106 ? -12.130 20.658 11.098 1.00 34.19 103 TRP A CA 1
ATOM 1613 C C . TRP A 1 106 ? -12.563 21.811 11.995 1.00 37.94 103 TRP A C 1
ATOM 1614 O O . TRP A 1 106 ? -12.770 22.930 11.528 1.00 42.68 103 TRP A O 1
ATOM 1635 N N . ARG A 1 107 ? -12.711 21.522 13.282 1.00 36.32 104 ARG A N 1
ATOM 1636 C CA . ARG A 1 107 ? -12.967 22.545 14.287 1.00 38.00 104 ARG A CA 1
ATOM 1637 C C . ARG A 1 107 ? -12.525 22.011 15.650 1.00 37.64 104 ARG A C 1
ATOM 1638 O O . ARG A 1 107 ? -12.632 20.811 15.906 1.00 35.33 104 ARG A O 1
ATOM 1659 N N . PRO A 1 108 ? -12.025 22.896 16.528 1.00 38.93 105 PRO A N 1
ATOM 1660 C CA . PRO A 1 108 ? -11.449 22.467 17.810 1.00 37.09 105 PRO A CA 1
ATOM 1661 C C . PRO A 1 108 ? -12.338 21.546 18.646 1.00 31.47 105 PRO A C 1
ATOM 1662 O O . PRO A 1 108 ? -11.816 20.745 19.421 1.00 30.07 105 PRO A O 1
ATOM 1673 N N . ALA A 1 109 ? -13.653 21.661 18.498 1.00 28.77 106 ALA A N 1
ATOM 1674 C CA . ALA A 1 109 ? -14.581 20.922 19.353 1.00 28.71 106 ALA A CA 1
ATOM 1675 C C . ALA A 1 109 ? -14.613 19.424 19.030 1.00 30.36 106 ALA A C 1
ATOM 1676 O O . ALA A 1 109 ? -14.960 18.605 19.886 1.00 30.13 106 ALA A O 1
ATOM 1683 N N . ILE A 1 110 ? -14.249 19.069 17.801 1.00 28.10 107 ILE A N 1
ATOM 1684 C CA . ILE A 1 110 ? -14.272 17.676 17.367 1.00 25.66 107 ILE A CA 1
ATOM 1685 C C . ILE A 1 110 ? -13.397 16.817 18.279 1.00 23.79 107 ILE A C 1
ATOM 1686 O O . ILE A 1 110 ? -12.229 17.129 18.515 1.00 24.43 107 ILE A O 1
ATOM 1702 N N . THR A 1 111 ? -13.975 15.732 18.786 1.00 21.90 108 THR A N 1
ATOM 1703 C CA . THR A 1 111 ? -13.262 14.827 19.680 1.00 22.42 108 THR A CA 1
ATOM 1704 C C . THR A 1 111 ? -12.538 13.737 18.900 1.00 21.24 108 THR A C 1
ATOM 1705 O O . THR A 1 111 ? -12.811 13.516 17.721 1.00 20.17 108 THR A O 1
ATOM 1716 N N . ILE A 1 112 ? -11.614 13.053 19.566 1.00 21.19 109 ILE A N 1
ATOM 1717 C CA . ILE A 1 112 ? -10.927 11.927 18.957 1.00 20.10 109 ILE A CA 1
ATOM 1718 C C . ILE A 1 112 ? -11.964 10.869 18.590 1.00 19.87 109 ILE A C 1
ATOM 1719 O O . ILE A 1 112 ? -11.873 10.236 17.540 1.00 20.99 109 ILE A O 1
ATOM 1735 N N . LYS A 1 113 ? -12.951 10.684 19.462 1.00 18.43 110 LYS A N 1
ATOM 1736 C CA . LYS A 1 113 ? -14.034 9.742 19.205 1.00 16.68 110 LYS A CA 1
ATOM 1737 C C . LYS A 1 113 ? -14.688 10.033 17.853 1.00 18.63 110 LYS A C 1
ATOM 1738 O O . LYS A 1 113 ? -14.873 9.131 17.037 1.00 19.15 110 LYS A O 1
ATOM 1757 N N . GLN A 1 114 ? -15.028 11.297 17.620 1.00 19.76 111 GLN A N 1
ATOM 1758 C CA . GLN A 1 114 ? -15.666 11.708 16.371 1.00 19.97 111 GLN A CA 1
ATOM 1759 C C . GLN A 1 114 ? -14.752 11.484 15.173 1.00 19.22 111 GLN A C 1
ATOM 1760 O O . GLN A 1 114 ? -15.212 11.144 14.085 1.00 17.42 111 GLN A O 1
ATOM 1774 N N . ILE A 1 115 ? -13.457 11.682 15.373 1.00 19.36 112 ILE A N 1
ATOM 1775 C CA . ILE A 1 115 ? -12.497 11.472 14.305 1.00 19.43 112 ILE A CA 1
ATOM 1776 C C . ILE A 1 115 ? -12.542 10.009 13.875 1.00 16.79 112 ILE A C 1
ATOM 1777 O O . ILE A 1 115 ? -12.675 9.706 12.690 1.00 17.21 112 ILE A O 1
ATOM 1793 N N . LEU A 1 116 ? -12.445 9.103 14.841 1.00 15.48 113 LEU A N 1
ATOM 1794 C CA . LEU A 1 116 ? -12.395 7.680 14.538 1.00 14.98 113 LEU A CA 1
ATOM 1795 C C . LEU A 1 116 ? -13.728 7.195 13.973 1.00 14.47 113 LEU A C 1
ATOM 1796 O O . LEU A 1 116 ? -13.761 6.324 13.104 1.00 14.88 113 LEU A O 1
ATOM 1812 N N . LEU A 1 117 ? -14.823 7.773 14.454 1.00 14.41 114 LEU A N 1
ATOM 1813 C CA . LEU A 1 117 ? -16.142 7.442 13.935 1.00 14.01 114 LEU A CA 1
ATOM 1814 C C . LEU A 1 117 ? -16.287 7.944 12.506 1.00 15.02 114 LEU A C 1
ATOM 1815 O O . LEU A 1 117 ? -16.930 7.301 11.670 1.00 14.88 114 LEU A O 1
ATOM 1831 N N . GLY A 1 118 ? -15.684 9.095 12.233 1.00 14.70 115 GLY A N 1
ATOM 1832 C CA . GLY A 1 118 ? -15.723 9.676 10.905 1.00 14.88 115 GLY A CA 1
ATOM 1833 C C . GLY A 1 118 ? -14.984 8.813 9.904 1.00 14.76 115 GLY A C 1
ATOM 1834 O O . GLY A 1 118 ? -15.487 8.539 8.814 1.00 14.58 115 GLY A O 1
ATOM 1838 N N . ILE A 1 119 ? -13.786 8.377 10.282 1.00 14.89 116 ILE A N 1
ATOM 1839 C CA . ILE A 1 119 ? -12.972 7.530 9.418 1.00 14.83 116 ILE A CA 1
ATOM 1840 C C . ILE A 1 119 ? -13.665 6.187 9.187 1.00 14.21 116 ILE A C 1
ATOM 1841 O O . ILE A 1 119 ? -13.577 5.617 8.099 1.00 14.10 116 ILE A O 1
ATOM 1857 N N . GLN A 1 120 ? -14.344 5.677 10.211 1.00 13.87 117 GLN A N 1
ATOM 1858 C CA . GLN A 1 120 ? -15.077 4.422 10.074 1.00 13.35 117 GLN A CA 1
ATOM 1859 C C . GLN A 1 120 ? -16.174 4.587 9.031 1.00 13.20 117 GLN A C 1
ATOM 1860 O O . GLN A 1 120 ? -16.388 3.710 8.192 1.00 12.95 117 GLN A O 1
ATOM 1874 N N . GLU A 1 121 ? -16.864 5.720 9.086 1.00 15.25 118 GLU A N 1
ATOM 1875 C CA . GLU A 1 121 ? -17.921 6.016 8.125 1.00 18.61 118 GLU A CA 1
ATOM 1876 C C . GLU A 1 121 ? -17.355 6.050 6.707 1.00 19.06 118 GLU A C 1
ATOM 1877 O O . GLU A 1 121 ? -17.996 5.600 5.756 1.00 20.17 118 GLU A O 1
ATOM 1889 N N . LEU A 1 122 ? -16.144 6.580 6.577 1.00 18.06 119 LEU A N 1
ATOM 1890 C CA . LEU A 1 122 ? -15.507 6.737 5.276 1.00 17.95 119 LEU A CA 1
ATOM 1891 C C . LEU A 1 122 ? -15.231 5.392 4.620 1.00 16.89 119 LEU A C 1
ATOM 1892 O O . LEU A 1 122 ? -15.317 5.259 3.399 1.00 15.24 119 LEU A O 1
ATOM 1908 N N . LEU A 1 123 ? -14.898 4.400 5.439 1.00 16.55 120 LEU A N 1
ATOM 1909 C CA . LEU A 1 123 ? -14.469 3.097 4.939 1.00 15.34 120 LEU A CA 1
ATOM 1910 C C . LEU A 1 123 ? -15.392 2.550 3.854 1.00 14.36 120 LEU A C 1
ATOM 1911 O O . LEU A 1 123 ? -14.926 2.160 2.783 1.00 13.15 120 LEU A O 1
ATOM 1927 N N . ASN A 1 124 ? -16.696 2.524 4.122 1.00 15.60 121 ASN A N 1
ATOM 1928 C CA . ASN A 1 124 ? -17.646 1.957 3.166 1.00 16.59 121 ASN A CA 1
ATOM 1929 C C . ASN A 1 124 ? -18.402 3.031 2.387 1.00 16.05 121 ASN A C 1
ATOM 1930 O O . ASN A 1 124 ? -19.315 2.719 1.626 1.00 17.35 121 ASN A O 1
ATOM 1941 N N . GLU A 1 125 ? -18.025 4.291 2.578 1.00 15.51 122 GLU A N 1
ATOM 1942 C CA . GLU A 1 125 ? -18.608 5.382 1.806 1.00 18.16 122 GLU A CA 1
ATOM 1943 C C . GLU A 1 125 ? -17.517 6.285 1.243 1.00 18.63 122 GLU A C 1
ATOM 1944 O O . GLU A 1 125 ? -17.415 7.453 1.612 1.00 20.02 122 GLU A O 1
ATOM 1956 N N . PRO A 1 126 ? -16.700 5.739 0.331 1.00 17.38 123 PRO A N 1
ATOM 1957 C CA . PRO A 1 126 ? -15.610 6.493 -0.291 1.00 17.76 123 PRO A CA 1
ATOM 1958 C C . PRO A 1 126 ? -16.105 7.569 -1.252 1.00 15.81 123 PRO A C 1
ATOM 1959 O O . PRO A 1 126 ? -17.217 7.470 -1.773 1.00 14.75 123 PRO A O 1
ATOM 1970 N N . ASN A 1 127 ? -15.280 8.586 -1.471 1.00 16.32 124 ASN A N 1
ATOM 1971 C CA . ASN A 1 127 ? -15.549 9.596 -2.489 1.00 21.00 124 ASN A CA 1
ATOM 1972 C C . ASN A 1 127 ? -14.738 9.247 -3.732 1.00 20.77 124 ASN A C 1
ATOM 1973 O O . ASN A 1 127 ? -13.536 9.494 -3.792 1.00 19.38 124 ASN A O 1
ATOM 1984 N N . ILE A 1 128 ? -15.407 8.674 -4.726 1.00 20.98 125 ILE A N 1
ATOM 1985 C CA A ILE A 1 128 ? -14.732 8.176 -5.917 0.55 21.25 125 ILE A CA 1
ATOM 1986 C CA B ILE A 1 128 ? -14.730 8.177 -5.918 0.45 21.21 125 ILE A CA 1
ATOM 1987 C C . ILE A 1 128 ? -14.304 9.322 -6.824 1.00 20.70 125 ILE A C 1
ATOM 1988 O O . ILE A 1 128 ? -13.330 9.200 -7.566 1.00 21.26 125 ILE A O 1
ATOM 2017 N N . GLN A 1 129 ? -15.033 10.431 -6.764 1.00 20.24 126 GLN A N 1
ATOM 2018 C CA . GLN A 1 129 ? -14.736 11.579 -7.616 1.00 23.04 126 GLN A CA 1
ATOM 2019 C C . GLN A 1 129 ? -13.402 12.231 -7.255 1.00 23.59 126 GLN A C 1
ATOM 2020 O O . GLN A 1 129 ? -12.756 12.840 -8.110 1.00 24.33 126 GLN A O 1
ATOM 2034 N N . ASP A 1 130 ? -12.991 12.096 -5.995 1.00 23.39 127 ASP A N 1
ATOM 2035 C CA . ASP A 1 130 ? -11.741 12.690 -5.519 1.00 25.17 127 ASP A CA 1
ATOM 2036 C C . ASP A 1 130 ? -10.867 11.655 -4.816 1.00 21.72 127 ASP A C 1
ATOM 2037 O O . ASP A 1 130 ? -10.713 11.696 -3.597 1.00 20.02 127 ASP A O 1
ATOM 2046 N N . PRO A 1 131 ? -10.279 10.730 -5.589 1.00 20.80 128 PRO A N 1
ATOM 2047 C CA . PRO A 1 131 ? -9.480 9.647 -5.010 1.00 20.57 128 PRO A CA 1
ATOM 2048 C C . PRO A 1 131 ? -8.130 10.125 -4.496 1.00 21.36 128 PRO A C 1
ATOM 2049 O O . PRO A 1 131 ? -7.591 11.102 -5.010 1.00 22.53 128 PRO A O 1
ATOM 2060 N N . ALA A 1 132 ? -7.594 9.432 -3.497 1.00 21.53 129 ALA A N 1
ATOM 2061 C CA . ALA A 1 132 ? -6.304 9.781 -2.920 1.00 22.37 129 ALA A CA 1
ATOM 2062 C C . ALA A 1 132 ? -5.224 8.812 -3.390 1.00 19.32 129 ALA A C 1
ATOM 2063 O O . ALA A 1 132 ? -4.035 9.050 -3.189 1.00 19.91 129 ALA A O 1
ATOM 2070 N N . GLN A 1 133 ? -5.647 7.715 -4.009 1.00 18.78 130 GLN A N 1
ATOM 2071 C CA . GLN A 1 133 ? -4.723 6.706 -4.513 1.00 19.57 130 GLN A CA 1
ATOM 2072 C C . GLN A 1 133 ? -5.265 6.163 -5.824 1.00 19.94 130 GLN A C 1
ATOM 2073 O O . GLN A 1 133 ? -6.459 6.261 -6.096 1.00 20.80 130 GLN A O 1
ATOM 2087 N N . ALA A 1 134 ? -4.390 5.576 -6.629 1.00 20.65 131 ALA A N 1
ATOM 2088 C CA . ALA A 1 134 ? -4.774 5.127 -7.960 1.00 20.44 131 ALA A CA 1
ATOM 2089 C C . ALA A 1 134 ? -5.303 3.691 -7.963 1.00 19.56 131 ALA A C 1
ATOM 2090 O O . ALA A 1 134 ? -6.246 3.376 -8.686 1.00 20.06 131 ALA A O 1
ATOM 2097 N N . GLU A 1 135 ? -4.703 2.831 -7.149 1.00 18.69 132 GLU A N 1
ATOM 2098 C CA A GLU A 1 135 ? -5.052 1.412 -7.147 0.43 18.52 132 GLU A CA 1
ATOM 2099 C CA B GLU A 1 135 ? -5.046 1.417 -7.146 0.57 18.53 132 GLU A CA 1
ATOM 2100 C C . GLU A 1 135 ? -6.519 1.191 -6.791 1.00 17.83 132 GLU A C 1
ATOM 2101 O O . GLU A 1 135 ? -7.260 0.563 -7.546 1.00 18.32 132 GLU A O 1
ATOM 2122 N N . ALA A 1 136 ? -6.940 1.703 -5.641 1.00 16.65 133 ALA A N 1
ATOM 2123 C CA . ALA A 1 136 ? -8.305 1.487 -5.173 1.00 17.00 133 ALA A CA 1
ATOM 2124 C C . ALA A 1 136 ? -9.333 2.098 -6.120 1.00 17.03 133 ALA A C 1
ATOM 2125 O O . ALA A 1 136 ? -10.391 1.514 -6.363 1.00 16.41 133 ALA A O 1
ATOM 2132 N N . TYR A 1 137 ? -9.029 3.277 -6.648 1.00 16.34 134 TYR A N 1
ATOM 2133 C CA . TYR A 1 137 ? -9.931 3.927 -7.583 1.00 16.44 134 TYR A CA 1
ATOM 2134 C C . TYR A 1 137 ? -10.138 3.061 -8.819 1.00 16.34 134 TYR A C 1
ATOM 2135 O O . TYR A 1 137 ? -11.264 2.878 -9.280 1.00 16.04 134 TYR A O 1
ATOM 2153 N N . THR A 1 138 ? -9.043 2.532 -9.352 1.00 16.63 135 THR A N 1
ATOM 2154 C CA . THR A 1 138 ? -9.084 1.794 -10.606 1.00 16.66 135 THR A CA 1
ATOM 2155 C C . THR A 1 138 ? -9.916 0.526 -10.462 1.00 16.97 135 THR A C 1
ATOM 2156 O O . THR A 1 138 ? -10.813 0.264 -11.265 1.00 18.25 135 THR A O 1
ATOM 2167 N N . ILE A 1 139 ? -9.615 -0.259 -9.435 1.00 15.63 136 ILE A N 1
ATOM 2168 C CA . ILE A 1 139 ? -10.314 -1.513 -9.209 1.00 15.07 136 ILE A CA 1
ATOM 2169 C C . ILE A 1 139 ? -11.790 -1.235 -8.939 1.00 14.67 136 ILE A C 1
ATOM 2170 O O . ILE A 1 139 ? -12.662 -1.917 -9.470 1.00 14.39 136 ILE A O 1
ATOM 2186 N N . TYR A 1 140 ? -12.068 -0.221 -8.129 1.00 14.69 137 TYR A N 1
ATOM 2187 C CA . TYR A 1 140 ? -13.442 0.137 -7.806 1.00 14.38 137 TYR A CA 1
ATOM 2188 C C . TYR A 1 140 ? -14.250 0.436 -9.067 1.00 14.51 137 TYR A C 1
ATOM 2189 O O . TYR A 1 140 ? -15.405 0.029 -9.186 1.00 15.40 137 TYR A O 1
ATOM 2207 N N . CYS A 1 141 ? -13.642 1.150 -10.007 1.00 15.04 138 CYS A N 1
ATOM 2208 C CA . CYS A 1 141 ? -14.361 1.608 -11.190 1.00 16.18 138 CYS A CA 1
ATOM 2209 C C . CYS A 1 141 ? -14.442 0.553 -12.290 1.00 16.28 138 CYS A C 1
ATOM 2210 O O . CYS A 1 141 ? -15.396 0.538 -13.069 1.00 17.55 138 CYS A O 1
ATOM 2218 N N . GLN A 1 142 ? -13.453 -0.333 -12.349 1.00 16.01 139 GLN A N 1
ATOM 2219 C CA . GLN A 1 142 ? -13.381 -1.318 -13.424 1.00 16.79 139 GLN A CA 1
ATOM 2220 C C . GLN A 1 142 ? -13.875 -2.709 -13.015 1.00 17.48 139 GLN A C 1
ATOM 2221 O O . GLN A 1 142 ? -14.237 -3.517 -13.873 1.00 17.57 139 GLN A O 1
ATOM 2235 N N . ASN A 1 143 ? -13.886 -2.999 -11.716 1.00 16.80 140 ASN A N 1
ATOM 2236 C CA . ASN A 1 143 ? -14.218 -4.345 -11.259 1.00 17.11 140 ASN A CA 1
ATOM 2237 C C . ASN A 1 143 ? -14.664 -4.375 -9.795 1.00 13.69 140 ASN A C 1
ATOM 2238 O O . ASN A 1 143 ? -13.857 -4.601 -8.892 1.00 13.48 140 ASN A O 1
ATOM 2249 N N . ARG A 1 144 ? -15.958 -4.164 -9.569 1.00 14.69 141 ARG A N 1
ATOM 2250 C CA . ARG A 1 144 ? -16.509 -4.173 -8.218 1.00 15.90 141 ARG A CA 1
ATOM 2251 C C . ARG A 1 144 ? -16.407 -5.551 -7.566 1.00 13.73 141 ARG A C 1
ATOM 2252 O O . ARG A 1 144 ? -16.299 -5.661 -6.346 1.00 12.45 141 ARG A O 1
ATOM 2273 N N . VAL A 1 145 ? -16.448 -6.600 -8.378 1.00 14.16 142 VAL A N 1
ATOM 2274 C CA . VAL A 1 145 ? -16.264 -7.950 -7.868 1.00 16.89 142 VAL A CA 1
ATOM 2275 C C . VAL A 1 145 ? -14.877 -8.052 -7.241 1.00 17.20 142 VAL A C 1
ATOM 2276 O O . VAL A 1 145 ? -14.717 -8.593 -6.148 1.00 17.29 142 VAL A O 1
ATOM 2289 N N . GLU A 1 146 ? -13.875 -7.524 -7.936 1.00 16.97 143 GLU A N 1
ATOM 2290 C CA . GLU A 1 146 ? -12.507 -7.565 -7.436 1.00 16.35 143 GLU A CA 1
ATOM 2291 C C . GLU A 1 146 ? -12.365 -6.656 -6.217 1.00 15.85 143 GLU A C 1
ATOM 2292 O O . GLU A 1 146 ? -11.629 -6.967 -5.281 1.00 16.29 143 GLU A O 1
ATOM 2304 N N . TYR A 1 147 ? -13.078 -5.535 -6.228 1.00 14.30 144 TYR A N 1
ATOM 2305 C CA . TYR A 1 147 ? -13.032 -4.601 -5.108 1.00 14.45 144 TYR A CA 1
ATOM 2306 C C . TYR A 1 147 ? -13.566 -5.277 -3.847 1.00 13.48 144 TYR A C 1
ATOM 2307 O O . TYR A 1 147 ? -12.944 -5.213 -2.784 1.00 12.86 144 TYR A O 1
ATOM 2325 N N . GLU A 1 148 ? -14.718 -5.929 -3.978 1.00 15.05 145 GLU A N 1
ATOM 2326 C CA . GLU A 1 148 ? -15.319 -6.685 -2.882 1.00 16.60 145 GLU A CA 1
ATOM 2327 C C . GLU A 1 148 ? -14.316 -7.690 -2.318 1.00 13.44 145 GLU A C 1
ATOM 2328 O O . GLU A 1 148 ? -14.092 -7.750 -1.109 1.00 13.02 145 GLU A O 1
ATOM 2340 N N . LYS A 1 149 ? -13.713 -8.475 -3.202 1.00 12.12 146 LYS A N 1
ATOM 2341 C CA . LYS A 1 149 ? -12.724 -9.463 -2.791 1.00 14.23 146 LYS A CA 1
ATOM 2342 C C . LYS A 1 149 ? -11.586 -8.812 -1.995 1.00 15.20 146 LYS A C 1
ATOM 2343 O O . LYS A 1 149 ? -11.218 -9.296 -0.923 1.00 16.92 146 LYS A O 1
ATOM 2362 N N . ARG A 1 150 ? -11.035 -7.719 -2.516 1.00 14.41 147 ARG A N 1
ATOM 2363 C CA . ARG A 1 150 ? -9.896 -7.056 -1.875 1.00 15.31 147 ARG A CA 1
ATOM 2364 C C . ARG A 1 150 ? -10.241 -6.547 -0.475 1.00 12.75 147 ARG A C 1
ATOM 2365 O O . ARG A 1 150 ? -9.464 -6.714 0.466 1.00 12.82 147 ARG A O 1
ATOM 2386 N N . VAL A 1 151 ? -11.405 -5.921 -0.340 1.00 12.56 148 VAL A N 1
ATOM 2387 C CA . VAL A 1 151 ? -11.840 -5.400 0.949 1.00 14.00 148 VAL A CA 1
ATOM 2388 C C . VAL A 1 151 ? -12.048 -6.545 1.939 1.00 13.79 148 VAL A C 1
ATOM 2389 O O . VAL A 1 151 ? -11.536 -6.508 3.057 1.00 13.41 148 VAL A O 1
ATOM 2402 N N . ARG A 1 152 ? -12.806 -7.556 1.528 1.00 13.44 149 ARG A N 1
ATOM 2403 C CA . ARG A 1 152 ? -13.058 -8.715 2.378 1.00 13.80 149 ARG A CA 1
ATOM 2404 C C . ARG A 1 152 ? -11.743 -9.349 2.812 1.00 14.91 149 ARG A C 1
ATOM 2405 O O . ARG A 1 152 ? -11.552 -9.669 3.985 1.00 13.99 149 ARG A O 1
ATOM 2426 N N . ALA A 1 153 ? -10.833 -9.520 1.859 1.00 16.61 150 ALA A N 1
ATOM 2427 C CA . ALA A 1 153 ? -9.535 -10.116 2.145 1.00 17.88 150 ALA A CA 1
ATOM 2428 C C . ALA A 1 153 ? -8.755 -9.251 3.128 1.00 16.70 150 ALA A C 1
ATOM 2429 O O . ALA A 1 153 ? -8.089 -9.759 4.031 1.00 16.32 150 ALA A O 1
ATOM 2436 N N . GLN A 1 154 ? -8.847 -7.939 2.944 1.00 15.99 151 GLN A N 1
ATOM 2437 C CA . GLN A 1 154 ? -8.122 -6.993 3.783 1.00 16.04 151 GLN A CA 1
ATOM 2438 C C . GLN A 1 154 ? -8.646 -7.033 5.218 1.00 15.78 151 GLN A C 1
ATOM 2439 O O . GLN A 1 154 ? -7.870 -7.002 6.177 1.00 16.00 151 GLN A O 1
ATOM 2453 N N . ALA A 1 155 ? -9.965 -7.108 5.357 1.00 14.16 152 ALA A N 1
ATOM 2454 C CA . ALA A 1 155 ? -10.601 -7.176 6.672 1.00 15.25 152 ALA A CA 1
ATOM 2455 C C . ALA A 1 155 ? -10.245 -8.478 7.388 1.00 14.18 152 ALA A C 1
ATOM 2456 O O . ALA A 1 155 ? -10.048 -8.496 8.602 1.00 12.11 152 ALA A O 1
ATOM 2463 N N . LYS A 1 156 ? -10.166 -9.566 6.629 1.00 15.99 153 LYS A N 1
ATOM 2464 C CA . LYS A 1 156 ? -9.820 -10.866 7.190 1.00 17.34 153 LYS A CA 1
ATOM 2465 C C . LYS A 1 156 ? -8.381 -10.841 7.688 1.00 17.85 153 LYS A C 1
ATOM 2466 O O . LYS A 1 156 ? -8.069 -11.361 8.761 1.00 18.31 153 LYS A O 1
ATOM 2485 N N . LYS A 1 157 ? -7.510 -10.215 6.907 1.00 18.62 154 LYS A N 1
ATOM 2486 C CA . LYS A 1 157 ? -6.100 -10.106 7.260 1.00 19.66 154 LYS A CA 1
ATOM 2487 C C . LYS A 1 157 ? -5.904 -9.342 8.566 1.00 20.74 154 LYS A C 1
ATOM 2488 O O . LYS A 1 157 ? -4.950 -9.595 9.298 1.00 22.67 154 LYS A O 1
ATOM 2507 N N . PHE A 1 158 ? -6.809 -8.410 8.856 1.00 20.29 155 PHE A N 1
ATOM 2508 C CA . PHE A 1 158 ? -6.672 -7.548 10.029 1.00 19.74 155 PHE A CA 1
ATOM 2509 C C . PHE A 1 158 ? -7.721 -7.828 11.108 1.00 19.30 155 PHE A C 1
ATOM 2510 O O . PHE A 1 158 ? -8.063 -6.947 11.895 1.00 19.35 155 PHE A O 1
ATOM 2527 N N 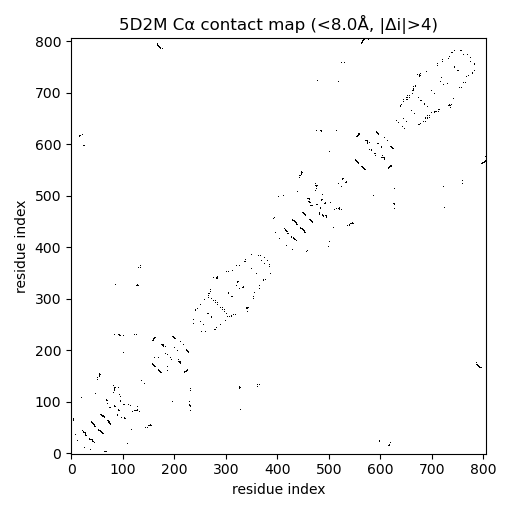. ALA A 1 159 ? -8.220 -9.057 11.153 1.00 20.55 156 ALA A N 1
ATOM 2528 C CA . ALA A 1 159 ? -9.176 -9.442 12.183 1.00 23.97 156 ALA A CA 1
ATOM 2529 C C . ALA A 1 159 ? -8.487 -9.489 13.548 1.00 29.66 156 ALA A C 1
ATOM 2530 O O . ALA A 1 159 ? -7.317 -9.861 13.632 1.00 37.75 156 ALA A O 1
ATOM 2537 N N . PRO A 1 160 ? -9.202 -9.104 14.621 1.00 27.04 157 PRO A N 1
ATOM 2538 C CA . PRO A 1 160 ? -8.600 -9.201 15.959 1.00 27.11 157 PRO A CA 1
ATOM 2539 C C . PRO A 1 160 ? -8.228 -10.634 16.336 1.00 27.74 157 PRO A C 1
ATOM 2540 O O . PRO A 1 160 ? -8.894 -11.568 15.879 1.00 26.87 157 PRO A O 1
ATOM 2551 N N . ILE B 2 8 ? -45.814 11.273 19.025 1.00 74.90 18 ILE B N 1
ATOM 2552 C CA . ILE B 2 8 ? -45.020 10.151 19.513 1.00 74.28 18 ILE B CA 1
ATOM 2553 C C . ILE B 2 8 ? -43.715 10.656 20.118 1.00 73.09 18 ILE B C 1
ATOM 2554 O O . ILE B 2 8 ? -43.364 11.829 19.972 1.00 71.93 18 ILE B O 1
ATOM 2569 N N . ASN B 2 9 ? -42.998 9.763 20.794 1.00 73.66 19 ASN B N 1
ATOM 2570 C CA . ASN B 2 9 ? -41.697 10.098 21.363 1.00 72.60 19 ASN B CA 1
ATOM 2571 C C . ASN B 2 9 ? -40.589 9.628 20.427 1.00 69.14 19 ASN B C 1
ATOM 2572 O O . ASN B 2 9 ? -40.674 8.543 19.849 1.00 67.54 19 ASN B O 1
ATOM 2583 N N . LEU B 2 10 ? -39.553 10.447 20.282 1.00 67.14 20 LEU B N 1
ATOM 2584 C CA . LEU B 2 10 ? -38.426 10.114 19.419 1.00 64.19 20 LEU B CA 1
ATOM 2585 C C . LEU B 2 10 ? -37.102 10.457 20.095 1.00 59.61 20 LEU B C 1
ATOM 2586 O O . LEU B 2 10 ? -36.903 11.576 20.571 1.00 57.76 20 LEU B O 1
ATOM 2602 N N . LYS B 2 11 ? -36.200 9.481 20.132 1.00 57.27 21 LYS B N 1
ATOM 2603 C CA . LYS B 2 11 ? -34.901 9.651 20.772 1.00 53.52 21 LYS B CA 1
ATOM 2604 C C . LYS B 2 11 ? -33.849 10.130 19.775 1.00 50.97 21 LYS B C 1
ATOM 2605 O O . LYS B 2 11 ? -33.822 9.690 18.627 1.00 51.18 21 LYS B O 1
ATOM 2624 N N . VAL B 2 12 ? -32.988 11.039 20.223 1.00 48.74 22 VAL B N 1
ATOM 2625 C CA . VAL B 2 12 ? -31.911 11.562 19.389 1.00 46.75 22 VAL B CA 1
ATOM 2626 C C . VAL B 2 12 ? -30.568 11.130 19.966 1.00 41.99 22 VAL B C 1
ATOM 2627 O O . VAL B 2 12 ? -30.082 11.713 20.937 1.00 39.16 22 VAL B O 1
ATOM 2640 N N . ALA B 2 13 ? -29.971 10.111 19.356 1.00 40.41 23 ALA B N 1
ATOM 2641 C CA . ALA B 2 13 ? -28.704 9.570 19.830 1.00 37.98 23 ALA B CA 1
ATOM 2642 C C . ALA B 2 13 ? -27.526 10.384 19.299 1.00 38.14 23 ALA B C 1
ATOM 2643 O O . ALA B 2 13 ? -27.273 10.410 18.095 1.00 39.94 23 ALA B O 1
ATOM 2650 N N . GLY B 2 14 ? -26.806 11.040 20.205 1.00 36.87 24 GLY B N 1
ATOM 2651 C CA . GLY B 2 14 ? -25.677 11.872 19.828 1.00 37.22 24 GLY B CA 1
ATOM 2652 C C . GLY B 2 14 ? -24.351 11.137 19.864 1.00 37.68 24 GLY B C 1
ATOM 2653 O O . GLY B 2 14 ? -24.303 9.937 20.136 1.00 39.68 24 GLY B O 1
ATOM 2657 N N . GLN B 2 15 ? -23.270 11.863 19.593 1.00 36.09 25 GLN B N 1
ATOM 2658 C CA . GLN B 2 15 ? -21.935 11.275 19.575 1.00 35.40 25 GLN B CA 1
ATOM 2659 C C . GLN B 2 15 ? -21.187 11.554 20.876 1.00 34.83 25 GLN B C 1
ATOM 2660 O O . GLN B 2 15 ? -19.995 11.258 20.993 1.00 33.04 25 GLN B O 1
ATOM 2674 N N . ASP B 2 16 ? -21.895 12.118 21.851 1.00 36.77 26 ASP B N 1
ATOM 2675 C CA . ASP B 2 16 ? -21.297 12.492 23.130 1.00 38.45 26 ASP B CA 1
ATOM 2676 C C . ASP B 2 16 ? -21.741 11.553 24.250 1.00 37.65 26 ASP B C 1
ATOM 2677 O O . ASP B 2 16 ? -21.573 11.862 25.431 1.00 36.25 26 ASP B O 1
ATOM 2686 N N . GLY B 2 17 ? -22.311 10.412 23.875 1.00 36.88 27 GLY B N 1
ATOM 2687 C CA . GLY B 2 17 ? -22.731 9.412 24.840 1.00 34.50 27 GLY B CA 1
ATOM 2688 C C . GLY B 2 17 ? -24.089 9.675 25.466 1.00 34.03 27 GLY B C 1
ATOM 2689 O O . GLY B 2 17 ? -24.468 9.005 26.427 1.00 33.11 27 GLY B O 1
ATOM 2693 N N . SER B 2 18 ? -24.826 10.640 24.920 1.00 35.52 28 SER B N 1
ATOM 2694 C CA . SER B 2 18 ? -26.113 11.032 25.490 1.00 39.14 28 SER B CA 1
ATOM 2695 C C . SER B 2 18 ? -27.244 10.940 24.472 1.00 37.80 28 SER B C 1
ATOM 2696 O O . SER B 2 18 ? -27.013 10.995 23.263 1.00 37.87 28 SER B O 1
ATOM 2704 N N . VAL B 2 19 ? -28.469 10.813 24.979 1.00 37.49 29 VAL B N 1
ATOM 2705 C CA . VAL B 2 19 ? -29.660 10.754 24.140 1.00 39.08 29 VAL B CA 1
ATOM 2706 C C . VAL B 2 19 ? -30.690 11.769 24.616 1.00 46.27 29 VAL B C 1
ATOM 2707 O O . VAL B 2 19 ? -31.058 11.797 25.790 1.00 47.01 29 VAL B O 1
ATOM 2720 N N . VAL B 2 20 ? -31.156 12.598 23.689 1.00 46.21 30 VAL B N 1
ATOM 2721 C CA . VAL B 2 20 ? -32.204 13.563 23.978 1.00 49.35 30 VAL B CA 1
ATOM 2722 C C . VAL B 2 20 ? -33.511 13.045 23.392 1.00 51.12 30 VAL B C 1
ATOM 2723 O O . VAL B 2 20 ? -33.565 12.649 22.227 1.00 50.69 30 VAL B O 1
ATOM 2736 N N . GLN B 2 21 ? -34.560 13.045 24.208 1.00 53.66 31 GLN B N 1
ATOM 2737 C CA . GLN B 2 21 ? -35.859 12.540 23.782 1.00 56.74 31 GLN B CA 1
ATOM 2738 C C . GLN B 2 21 ? -36.837 13.693 23.576 1.00 60.48 31 GLN B C 1
ATOM 2739 O O . GLN B 2 21 ? -36.956 14.580 24.422 1.00 61.63 31 GLN B O 1
ATOM 2753 N N . PHE B 2 22 ? -37.524 13.675 22.438 1.00 62.41 32 PHE B N 1
ATOM 2754 C CA . PHE B 2 22 ? -38.518 14.693 22.119 1.00 64.54 32 PHE B CA 1
ATOM 2755 C C . PHE B 2 22 ? -39.859 14.051 21.792 1.00 69.04 32 PHE B C 1
ATOM 2756 O O . PHE B 2 22 ? -39.913 12.958 21.226 1.00 70.52 32 PHE B O 1
ATOM 2773 N N . LYS B 2 23 ? -40.940 14.733 22.154 1.00 70.92 33 LYS B N 1
ATOM 2774 C CA . LYS B 2 23 ? -42.272 14.325 21.731 1.00 72.47 33 LYS B CA 1
ATOM 2775 C C . LYS B 2 23 ? -42.696 15.218 20.571 1.00 70.64 33 LYS B C 1
ATOM 2776 O O . LYS B 2 23 ? -42.551 16.440 20.634 1.00 69.06 33 LYS B O 1
ATOM 2795 N N . ILE B 2 24 ? -43.207 14.610 19.507 1.00 71.31 34 ILE B N 1
ATOM 2796 C CA . ILE B 2 24 ? -43.565 15.363 18.314 1.00 74.22 34 ILE B CA 1
ATOM 2797 C C . ILE B 2 24 ? -44.733 14.694 17.595 1.00 77.72 34 ILE B C 1
ATOM 2798 O O . ILE B 2 24 ? -44.884 13.471 17.629 1.00 75.88 34 ILE B O 1
ATOM 2814 N N . LYS B 2 25 ? -45.557 15.514 16.950 1.00 83.09 35 LYS B N 1
ATOM 2815 C CA . LYS B 2 25 ? -46.725 15.030 16.225 1.00 86.69 35 LYS B CA 1
ATOM 2816 C C . LYS B 2 25 ? -46.300 14.147 15.055 1.00 85.72 35 LYS B C 1
ATOM 2817 O O . LYS B 2 25 ? -45.179 14.257 14.560 1.00 86.78 35 LYS B O 1
ATOM 2836 N N . ARG B 2 26 ? -47.197 13.272 14.615 1.00 84.15 36 ARG B N 1
ATOM 2837 C CA . ARG B 2 26 ? -46.869 12.308 13.571 1.00 84.61 36 ARG B CA 1
ATOM 2838 C C . ARG B 2 26 ? -46.730 12.950 12.189 1.00 85.77 36 ARG B C 1
ATOM 2839 O O . ARG B 2 26 ? -46.276 12.298 11.248 1.00 85.90 36 ARG B O 1
ATOM 2860 N N . HIS B 2 27 ? -47.110 14.220 12.066 1.00 86.36 37 HIS B N 1
ATOM 2861 C CA . HIS B 2 27 ? -47.113 14.884 10.763 1.00 85.84 37 HIS B CA 1
ATOM 2862 C C . HIS B 2 27 ? -46.471 16.270 10.793 1.00 84.46 37 HIS B C 1
ATOM 2863 O O . HIS B 2 27 ? -46.799 17.124 9.970 1.00 84.06 37 HIS B O 1
ATOM 2877 N N . THR B 2 28 ? -45.557 16.491 11.732 1.00 84.57 38 THR B N 1
ATOM 2878 C CA . THR B 2 28 ? -44.806 17.743 11.777 1.00 87.13 38 THR B CA 1
ATOM 2879 C C . THR B 2 28 ? -43.366 17.490 11.316 1.00 88.51 38 THR B C 1
ATOM 2880 O O . THR B 2 28 ? -42.687 16.625 11.870 1.00 88.71 38 THR B O 1
ATOM 2891 N N . PRO B 2 29 ? -42.901 18.228 10.288 1.00 88.93 39 PRO B N 1
ATOM 2892 C CA . PRO B 2 29 ? -41.551 18.005 9.752 1.00 86.44 39 PRO B CA 1
ATOM 2893 C C . PRO B 2 29 ? -40.463 17.948 10.818 1.00 81.79 39 PRO B C 1
ATOM 2894 O O . PRO B 2 29 ? -40.526 18.670 11.814 1.00 80.03 39 PRO B O 1
ATOM 2905 N N . LEU B 2 30 ? -39.471 17.091 10.594 1.00 78.09 40 LEU B N 1
ATOM 2906 C CA . LEU B 2 30 ? -38.373 16.910 11.538 1.00 71.92 40 LEU B CA 1
ATOM 2907 C C . LEU B 2 30 ? -37.410 18.093 11.514 1.00 69.62 40 LEU B C 1
ATOM 2908 O O . LEU B 2 30 ? -36.492 18.168 12.329 1.00 66.97 40 LEU B O 1
ATOM 2924 N N . SER B 2 31 ? -37.620 19.013 10.577 1.00 71.05 41 SER B N 1
ATOM 2925 C CA . SER B 2 31 ? -36.836 20.240 10.528 1.00 73.62 41 SER B CA 1
ATOM 2926 C C . SER B 2 31 ? -36.877 20.937 11.883 1.00 72.91 41 SER B C 1
ATOM 2927 O O . SER B 2 31 ? -35.882 21.505 12.335 1.00 72.31 41 SER B O 1
ATOM 2935 N N . LYS B 2 32 ? -38.038 20.882 12.526 1.00 73.69 42 LYS B N 1
ATOM 2936 C CA . LYS B 2 32 ? -38.232 21.506 13.828 1.00 74.70 42 LYS B CA 1
ATOM 2937 C C . LYS B 2 32 ? -37.454 20.769 14.917 1.00 73.78 42 LYS B C 1
ATOM 2938 O O . LYS B 2 32 ? -36.844 21.394 15.785 1.00 72.28 42 LYS B O 1
ATOM 2957 N N . LEU B 2 33 ? -37.471 19.441 14.864 1.00 74.03 43 LEU B N 1
ATOM 2958 C CA . LEU B 2 33 ? -36.736 18.628 15.828 1.00 69.52 43 LEU B CA 1
ATOM 2959 C C . LEU B 2 33 ? -35.233 18.861 15.688 1.00 64.25 43 LEU B C 1
ATOM 2960 O O . LEU B 2 33 ? -34.509 18.920 16.683 1.00 63.32 43 LEU B O 1
ATOM 2976 N N . MET B 2 34 ? -34.772 18.996 14.448 1.00 61.01 44 MET B N 1
ATOM 2977 C CA . MET B 2 34 ? -33.356 19.210 14.177 1.00 60.51 44 MET B CA 1
ATOM 2978 C C . MET B 2 34 ? -32.860 20.486 14.843 1.00 64.63 44 MET B C 1
ATOM 2979 O O . MET B 2 34 ? -31.996 20.443 15.718 1.00 63.10 44 MET B O 1
ATOM 2993 N N . LYS B 2 35 ? -33.416 21.621 14.431 1.00 70.96 45 LYS B N 1
ATOM 2994 C CA . LYS B 2 35 ? -32.985 22.915 14.951 1.00 74.90 45 LYS B CA 1
ATOM 2995 C C . LYS B 2 35 ? -33.191 23.011 16.461 1.00 70.47 45 LYS B C 1
ATOM 2996 O O . LYS B 2 35 ? -32.587 23.856 17.121 1.00 72.20 45 LYS B O 1
ATOM 3015 N N . ALA B 2 36 ? -34.038 22.143 17.004 1.00 64.51 46 ALA B N 1
ATOM 3016 C CA . ALA B 2 36 ? -34.252 22.093 18.446 1.00 60.16 46 ALA B CA 1
ATOM 3017 C C . ALA B 2 36 ? -33.069 21.421 19.140 1.00 60.77 46 ALA B C 1
ATOM 3018 O O . ALA B 2 36 ? -32.508 21.964 20.092 1.00 60.06 46 ALA B O 1
ATOM 3025 N N . TYR B 2 37 ? -32.694 20.239 18.661 1.00 62.81 47 TYR B N 1
ATOM 3026 C CA . TYR B 2 37 ? -31.555 19.521 19.220 1.00 64.10 47 TYR B CA 1
ATOM 3027 C C . TYR B 2 37 ? -30.298 20.380 19.124 1.00 63.07 47 TYR B C 1
ATOM 3028 O O . TYR B 2 37 ? -29.574 20.547 20.104 1.00 65.52 47 TYR B O 1
ATOM 3046 N N . CYS B 2 38 ? -30.050 20.926 17.938 1.00 61.14 48 CYS B N 1
ATOM 3047 C CA . CYS B 2 38 ? -28.913 21.812 17.723 1.00 62.18 48 CYS B CA 1
ATOM 3048 C C . CYS B 2 38 ? -28.937 22.970 18.715 1.00 64.92 48 CYS B C 1
ATOM 3049 O O . CYS B 2 38 ? -27.914 23.316 19.307 1.00 64.29 48 CYS B O 1
ATOM 3057 N N . GLU B 2 39 ? -30.113 23.563 18.889 1.00 68.48 49 GLU B N 1
ATOM 3058 C CA . GLU B 2 39 ? -30.280 24.703 19.783 1.00 71.13 49 GLU B CA 1
ATOM 3059 C C . GLU B 2 39 ? -29.882 24.348 21.213 1.00 70.19 49 GLU B C 1
ATOM 3060 O O . GLU B 2 39 ? -29.391 25.197 21.957 1.00 68.54 49 GLU B O 1
ATOM 3072 N N . ARG B 2 40 ? -30.090 23.090 21.590 1.00 70.83 50 ARG B N 1
ATOM 3073 C CA . ARG B 2 40 ? -29.818 22.643 22.953 1.00 70.31 50 ARG B CA 1
ATOM 3074 C C . ARG B 2 40 ? -28.336 22.351 23.173 1.00 68.51 50 ARG B C 1
ATOM 3075 O O . ARG B 2 40 ? -27.766 22.743 24.191 1.00 69.63 50 ARG B O 1
ATOM 3096 N N . GLN B 2 41 ? -27.716 21.657 22.223 1.00 66.03 51 GLN B N 1
ATOM 3097 C CA . GLN B 2 41 ? -26.303 21.307 22.333 1.00 64.02 51 GLN B CA 1
ATOM 3098 C C . GLN B 2 41 ? -25.406 22.395 21.743 1.00 63.51 51 GLN B C 1
ATOM 3099 O O . GLN B 2 41 ? -24.199 22.201 21.594 1.00 61.09 51 GLN B O 1
ATOM 3113 N N . GLY B 2 42 ? -25.998 23.539 21.411 1.00 66.51 52 GLY B N 1
ATOM 3114 C CA . GLY B 2 42 ? -25.246 24.656 20.867 1.00 68.54 52 GLY B CA 1
ATOM 3115 C C . GLY B 2 42 ? -24.546 24.324 19.564 1.00 69.55 52 GLY B C 1
ATOM 3116 O O . GLY B 2 42 ? -23.486 24.873 19.259 1.00 68.61 52 GLY B O 1
ATOM 3120 N N . LEU B 2 43 ? -25.143 23.421 18.793 1.00 71.20 53 LEU B N 1
ATOM 3121 C CA . LEU B 2 43 ? -24.572 22.991 17.522 1.00 71.87 53 LEU B CA 1
ATOM 3122 C C . LEU B 2 43 ? -25.237 23.718 16.359 1.00 74.24 53 LEU B C 1
ATOM 3123 O O . LEU B 2 43 ? -26.245 24.401 16.538 1.00 73.69 53 LEU B O 1
ATOM 3139 N N . SER B 2 44 ? -24.661 23.567 15.170 1.00 76.57 54 SER B N 1
ATOM 3140 C CA . SER B 2 44 ? -25.275 24.069 13.945 1.00 78.55 54 SER B CA 1
ATOM 3141 C C . SER B 2 44 ? -25.701 22.885 13.082 1.00 79.00 54 SER B C 1
ATOM 3142 O O . SER B 2 44 ? -25.442 21.734 13.432 1.00 81.12 54 SER B O 1
ATOM 3150 N N . MET B 2 45 ? -26.348 23.165 11.955 1.00 76.46 55 MET B N 1
ATOM 3151 C CA . MET B 2 45 ? -26.873 22.102 11.103 1.00 74.06 55 MET B CA 1
ATOM 3152 C C . MET B 2 45 ? -25.997 21.843 9.881 1.00 75.25 55 MET B C 1
ATOM 3153 O O . MET B 2 45 ? -26.095 20.786 9.259 1.00 77.07 55 MET B O 1
ATOM 3167 N N . ARG B 2 46 ? -25.147 22.803 9.530 1.00 74.85 56 ARG B N 1
ATOM 3168 C CA . ARG B 2 46 ? -24.181 22.587 8.459 1.00 75.18 56 ARG B CA 1
ATOM 3169 C C . ARG B 2 46 ? -23.143 21.565 8.911 1.00 73.10 56 ARG B C 1
ATOM 3170 O O . ARG B 2 46 ? -22.679 20.739 8.124 1.00 74.15 56 ARG B O 1
ATOM 3191 N N . GLN B 2 47 ? -22.794 21.623 10.191 1.00 69.77 57 GLN B N 1
ATOM 3192 C CA . GLN B 2 47 ? -21.757 20.765 10.748 1.00 65.35 57 GLN B CA 1
ATOM 3193 C C . GLN B 2 47 ? -22.283 19.365 11.072 1.00 60.76 57 GLN B C 1
ATOM 3194 O O . GLN B 2 47 ? -21.513 18.406 11.116 1.00 60.02 57 GLN B O 1
ATOM 3208 N N . ILE B 2 48 ? -23.590 19.253 11.294 1.00 58.08 58 ILE B N 1
ATOM 3209 C CA . ILE B 2 48 ? -24.199 17.990 11.703 1.00 56.85 58 ILE B CA 1
ATOM 3210 C C . ILE B 2 48 ? -25.189 17.496 10.649 1.00 55.20 58 ILE B C 1
ATOM 3211 O O . ILE B 2 48 ? -25.797 18.290 9.935 1.00 56.01 58 ILE B O 1
ATOM 3227 N N . ARG B 2 49 ? -25.340 16.177 10.560 1.00 53.13 59 ARG B N 1
ATOM 3228 C CA . ARG B 2 49 ? -26.357 15.565 9.712 1.00 54.71 59 ARG B CA 1
ATOM 3229 C C . ARG B 2 49 ? -27.129 14.528 10.524 1.00 54.86 59 ARG B C 1
ATOM 3230 O O . ARG B 2 49 ? -26.642 14.043 11.545 1.00 52.63 59 ARG B O 1
ATOM 3251 N N . PHE B 2 50 ? -28.329 14.188 10.068 1.00 58.18 60 PHE B N 1
ATOM 3252 C CA . PHE B 2 50 ? -29.167 13.216 10.766 1.00 60.24 60 PHE B CA 1
ATOM 3253 C C . PHE B 2 50 ? -29.487 12.030 9.864 1.00 63.16 60 PHE B C 1
ATOM 3254 O O . PHE B 2 50 ? -29.521 12.160 8.640 1.00 65.73 60 PHE B O 1
ATOM 3271 N N . ARG B 2 51 ? -29.717 10.874 10.480 1.00 62.53 61 ARG B N 1
ATOM 3272 C CA . ARG B 2 51 ? -30.063 9.662 9.744 1.00 65.16 61 ARG B CA 1
ATOM 3273 C C . ARG B 2 51 ? -31.012 8.779 10.551 1.00 64.45 61 ARG B C 1
ATOM 3274 O O . ARG B 2 51 ? -30.959 8.753 11.781 1.00 65.19 61 ARG B O 1
ATOM 3295 N N . PHE B 2 52 ? -31.879 8.055 9.848 1.00 63.85 62 PHE B N 1
ATOM 3296 C CA . PHE B 2 52 ? -32.802 7.122 10.486 1.00 64.67 62 PHE B CA 1
ATOM 3297 C C . PHE B 2 52 ? -32.649 5.735 9.881 1.00 65.58 62 PHE B C 1
ATOM 3298 O O . PHE B 2 52 ? -32.921 5.528 8.698 1.00 64.90 62 PHE B O 1
ATOM 3315 N N . ASP B 2 53 ? -32.207 4.787 10.699 1.00 67.15 63 ASP B N 1
ATOM 3316 C CA . ASP B 2 53 ? -32.024 3.414 10.250 1.00 67.98 63 ASP B CA 1
ATOM 3317 C C . ASP B 2 53 ? -31.031 3.351 9.089 1.00 65.81 63 ASP B C 1
ATOM 3318 O O . ASP B 2 53 ? -31.078 2.432 8.272 1.00 67.26 63 ASP B O 1
ATOM 3327 N N . GLY B 2 54 ? -30.140 4.337 9.017 1.00 62.65 64 GLY B N 1
ATOM 3328 C CA . GLY B 2 54 ? -29.087 4.349 8.019 1.00 62.42 64 GLY B CA 1
ATOM 3329 C C . GLY B 2 54 ? -29.299 5.314 6.866 1.00 65.47 64 GLY B C 1
ATOM 3330 O O . GLY B 2 54 ? -28.364 5.609 6.123 1.00 68.25 64 GLY B O 1
ATOM 3334 N N . GLN B 2 55 ? -30.523 5.810 6.710 1.00 65.95 65 GLN B N 1
ATOM 3335 C CA . GLN B 2 55 ? -30.853 6.672 5.578 1.00 67.81 65 GLN B CA 1
ATOM 3336 C C . GLN B 2 55 ? -30.813 8.156 5.957 1.00 69.30 65 GLN B C 1
ATOM 3337 O O . GLN B 2 55 ? -31.408 8.552 6.959 1.00 69.44 65 GLN B O 1
ATOM 3351 N N . PRO B 2 56 ? -30.108 8.984 5.159 1.00 71.32 66 PRO B N 1
ATOM 3352 C CA . PRO B 2 56 ? -30.110 10.433 5.406 1.00 71.75 66 PRO B CA 1
ATOM 3353 C C . PRO B 2 56 ? -31.510 11.026 5.460 1.00 71.91 66 PRO B C 1
ATOM 3354 O O . PRO B 2 56 ? -32.330 10.771 4.579 1.00 75.59 66 PRO B O 1
ATOM 3365 N N . ILE B 2 57 ? -31.769 11.814 6.498 1.00 68.37 67 ILE B N 1
ATOM 3366 C CA . ILE B 2 57 ? -33.074 12.427 6.693 1.00 67.75 67 ILE B CA 1
ATOM 3367 C C . ILE B 2 57 ? -33.118 13.785 6.008 1.00 71.76 67 ILE B C 1
ATOM 3368 O O . ILE B 2 57 ? -32.180 14.577 6.111 1.00 69.03 67 ILE B O 1
ATOM 3384 N N . ASN B 2 58 ? -34.216 14.046 5.307 1.00 79.88 68 ASN B N 1
ATOM 3385 C CA . ASN B 2 58 ? -34.463 15.361 4.732 1.00 82.31 68 ASN B CA 1
ATOM 3386 C C . ASN B 2 58 ? -35.242 16.195 5.738 1.00 82.48 68 ASN B C 1
ATOM 3387 O O . ASN B 2 58 ? -36.068 15.669 6.482 1.00 81.90 68 ASN B O 1
ATOM 3398 N N . GLU B 2 59 ? -34.978 17.496 5.761 1.00 82.29 69 GLU B N 1
ATOM 3399 C CA . GLU B 2 59 ? -35.601 18.382 6.737 1.00 82.19 69 GLU B CA 1
ATOM 3400 C C . GLU B 2 59 ? -37.123 18.375 6.613 1.00 83.65 69 GLU B C 1
ATOM 3401 O O . GLU B 2 59 ? -37.832 18.644 7.582 1.00 85.08 69 GLU B O 1
ATOM 3413 N N . THR B 2 60 ? -37.620 18.055 5.423 1.00 83.35 70 THR B N 1
ATOM 3414 C CA . THR B 2 60 ? -39.050 18.136 5.142 1.00 82.37 70 THR B CA 1
ATOM 3415 C C . THR B 2 60 ? -39.792 16.835 5.443 1.00 81.39 70 THR B C 1
ATOM 3416 O O . THR B 2 60 ? -40.948 16.672 5.051 1.00 82.50 70 THR B O 1
ATOM 3427 N N . ASP B 2 61 ? -39.134 15.913 6.137 1.00 79.73 71 ASP B N 1
ATOM 3428 C CA . ASP B 2 61 ? -39.752 14.633 6.465 1.00 80.40 71 ASP B CA 1
ATOM 3429 C C . ASP B 2 61 ? -40.416 14.682 7.836 1.00 80.65 71 ASP B C 1
ATOM 3430 O O . ASP B 2 61 ? -39.913 15.325 8.756 1.00 78.07 71 ASP B O 1
ATOM 3439 N N . THR B 2 62 ? -41.554 14.006 7.957 1.00 83.90 72 THR B N 1
ATOM 3440 C CA . THR B 2 62 ? -42.216 13.837 9.244 1.00 85.27 72 THR B CA 1
ATOM 3441 C C . THR B 2 62 ? -42.112 12.368 9.643 1.00 80.19 72 THR B C 1
ATOM 3442 O O . THR B 2 62 ? -41.755 11.525 8.818 1.00 80.58 72 THR B O 1
ATOM 3453 N N . PRO B 2 63 ? -42.421 12.054 10.911 1.00 74.32 73 PRO B N 1
ATOM 3454 C CA . PRO B 2 63 ? -42.371 10.660 11.366 1.00 71.63 73 PRO B CA 1
ATOM 3455 C C . PRO B 2 63 ? -43.253 9.719 10.542 1.00 71.76 73 PRO B C 1
ATOM 3456 O O . PRO B 2 63 ? -43.005 8.512 10.512 1.00 66.23 73 PRO B O 1
ATOM 3467 N N . ALA B 2 64 ? -44.264 10.274 9.879 1.00 79.21 74 ALA B N 1
ATOM 3468 C CA . ALA B 2 64 ? -45.241 9.472 9.149 1.00 83.37 74 ALA B CA 1
ATOM 3469 C C . ALA B 2 64 ? -44.636 8.792 7.923 1.00 84.70 74 ALA B C 1
ATOM 3470 O O . ALA B 2 64 ? -44.541 7.565 7.875 1.00 84.52 74 ALA B O 1
ATOM 3477 N N . GLN B 2 65 ? -44.233 9.586 6.934 1.00 85.76 75 GLN B N 1
ATOM 3478 C CA . GLN B 2 65 ? -43.752 9.036 5.667 1.00 87.02 75 GLN B CA 1
ATOM 3479 C C . GLN B 2 65 ? -42.516 8.163 5.857 1.00 87.05 75 GLN B C 1
ATOM 3480 O O . GLN B 2 65 ? -42.255 7.270 5.051 1.00 87.35 75 GLN B O 1
ATOM 3494 N N . LEU B 2 66 ? -41.758 8.418 6.919 1.00 86.01 76 LEU B N 1
ATOM 3495 C CA . LEU B 2 66 ? -40.601 7.588 7.236 1.00 82.64 76 LEU B CA 1
ATOM 3496 C C . LEU B 2 66 ? -40.997 6.450 8.177 1.00 81.73 76 LEU B C 1
ATOM 3497 O O . LEU B 2 66 ? -40.140 5.762 8.732 1.00 81.73 76 LEU B O 1
ATOM 3513 N N . GLU B 2 67 ? -42.303 6.262 8.346 1.00 80.77 77 GLU B N 1
ATOM 3514 C CA . GLU B 2 67 ? -42.842 5.125 9.086 1.00 80.35 77 GLU B CA 1
ATOM 3515 C C . GLU B 2 67 ? -42.220 4.992 10.473 1.00 80.04 77 GLU B C 1
ATOM 3516 O O . GLU B 2 67 ? -41.945 3.884 10.935 1.00 79.93 77 GLU B O 1
ATOM 3528 N N . MET B 2 68 ? -42.001 6.123 11.135 1.00 79.76 78 MET B N 1
ATOM 3529 C CA . MET B 2 68 ? -41.441 6.120 12.480 1.00 78.32 78 MET B CA 1
ATOM 3530 C C . MET B 2 68 ? -42.529 5.824 13.504 1.00 76.98 78 MET B C 1
ATOM 3531 O O . MET B 2 68 ? -43.675 6.244 13.342 1.00 77.71 78 MET B O 1
ATOM 3545 N N . GLU B 2 69 ? -42.164 5.094 14.553 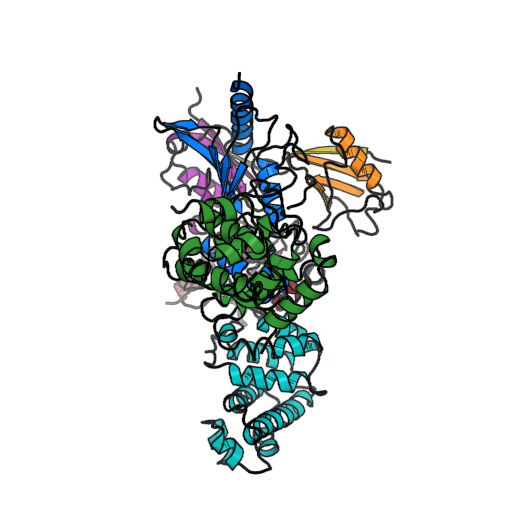1.00 74.56 79 GLU B N 1
ATOM 3546 C CA . GLU B 2 69 ? -43.102 4.755 15.616 1.00 73.64 79 GLU B CA 1
ATOM 3547 C C . GLU B 2 69 ? -42.640 5.346 16.944 1.00 74.08 79 GLU B C 1
ATOM 3548 O O . GLU B 2 69 ? -41.666 6.097 16.995 1.00 75.10 79 GLU B O 1
ATOM 3560 N N . ASP B 2 70 ? -43.345 5.004 18.017 1.00 74.25 80 ASP B N 1
ATOM 3561 C CA . ASP B 2 70 ? -43.043 5.543 19.336 1.00 74.20 80 ASP B CA 1
ATOM 3562 C C . ASP B 2 70 ? -41.678 5.057 19.825 1.00 75.65 80 ASP B C 1
ATOM 3563 O O . ASP B 2 70 ? -41.346 3.877 19.702 1.00 76.02 80 ASP B O 1
ATOM 3572 N N . GLU B 2 71 ? -40.897 5.982 20.376 1.00 76.77 81 GLU B N 1
ATOM 3573 C CA . GLU B 2 71 ? -39.572 5.681 20.920 1.00 76.16 81 GLU B CA 1
ATOM 3574 C C . GLU B 2 71 ? -38.653 4.994 19.904 1.00 74.33 81 GLU B C 1
ATOM 3575 O O . GLU B 2 71 ? -38.059 3.953 20.188 1.00 74.30 81 GLU B O 1
ATOM 3587 N N . ASP B 2 72 ? -38.543 5.587 18.719 1.00 71.71 82 ASP B N 1
ATOM 3588 C CA . ASP B 2 72 ? -37.510 5.205 17.763 1.00 67.59 82 ASP B CA 1
ATOM 3589 C C . ASP B 2 72 ? -36.343 6.173 17.920 1.00 62.64 82 ASP B C 1
ATOM 3590 O O . ASP B 2 72 ? -36.443 7.146 18.667 1.00 61.20 82 ASP B O 1
ATOM 3599 N N . THR B 2 73 ? -35.243 5.915 17.217 1.00 59.37 83 THR B N 1
ATOM 3600 C CA . THR B 2 73 ? -34.018 6.683 17.427 1.00 55.14 83 THR B CA 1
ATOM 3601 C C . THR B 2 73 ? -33.502 7.379 16.166 1.00 53.40 83 THR B C 1
ATOM 3602 O O . THR B 2 73 ? -33.417 6.779 15.094 1.00 52.14 83 THR B O 1
ATOM 3613 N N . ILE B 2 74 ? -33.158 8.655 16.321 1.00 54.37 84 ILE B N 1
ATOM 3614 C CA . ILE B 2 74 ? -32.472 9.421 15.287 1.00 56.23 84 ILE B CA 1
ATOM 3615 C C . ILE B 2 74 ? -30.991 9.479 15.646 1.00 55.56 84 ILE B C 1
ATOM 3616 O O . ILE B 2 74 ? -30.639 9.703 16.805 1.00 55.25 84 ILE B O 1
ATOM 3632 N N . ASP B 2 75 ? -30.126 9.287 14.654 1.00 54.88 85 ASP B N 1
ATOM 3633 C CA . ASP B 2 75 ? -28.684 9.287 14.892 1.00 52.29 85 ASP B CA 1
ATOM 3634 C C . ASP B 2 75 ? -28.020 10.549 14.340 1.00 51.19 85 ASP B C 1
ATOM 3635 O O . ASP B 2 75 ? -28.279 10.958 13.208 1.00 52.50 85 ASP B O 1
ATOM 3644 N N . VAL B 2 76 ? -27.160 11.154 15.152 1.00 49.13 86 VAL B N 1
ATOM 3645 C CA . VAL B 2 76 ? -26.480 12.392 14.787 1.00 49.15 86 VAL B CA 1
ATOM 3646 C C . VAL B 2 76 ? -25.061 12.084 14.327 1.00 48.78 86 VAL B C 1
ATOM 3647 O O . VAL B 2 76 ? -24.394 11.219 14.891 1.00 47.11 86 VAL B O 1
ATOM 3660 N N . PHE B 2 77 ? -24.597 12.793 13.304 1.00 50.72 87 PHE B N 1
ATOM 3661 C CA A PHE B 2 77 ? -23.255 12.569 12.778 0.57 50.14 87 PHE B CA 1
ATOM 3662 C CA B PHE B 2 77 ? -23.256 12.570 12.777 0.43 50.12 87 PHE B CA 1
ATOM 3663 C C . PHE B 2 77 ? -22.636 13.860 12.255 1.00 50.60 87 PHE B C 1
ATOM 3664 O O . PHE B 2 77 ? -23.332 14.735 11.738 1.00 49.73 87 PHE B O 1
ATOM 3695 N N . GLN B 2 78 ? -21.319 13.965 12.394 1.00 52.54 88 GLN B N 1
ATOM 3696 C CA . GLN B 2 78 ? -20.576 15.129 11.931 1.00 55.22 88 GLN B CA 1
ATOM 3697 C C . GLN B 2 78 ? -20.455 15.100 10.408 1.00 57.13 88 GLN B C 1
ATOM 3698 O O . GLN B 2 78 ? -20.005 14.110 9.833 1.00 58.56 88 GLN B O 1
ATOM 3712 N N . GLN B 2 79 ? -20.866 16.189 9.763 1.00 57.21 89 GLN B N 1
ATOM 3713 C CA . GLN B 2 79 ? -20.797 16.300 8.309 1.00 55.86 89 GLN B CA 1
ATOM 3714 C C . GLN B 2 79 ? -19.365 16.094 7.829 1.00 49.48 89 GLN B C 1
ATOM 3715 O O . GLN B 2 79 ? -18.422 16.600 8.438 1.00 49.01 89 GLN B O 1
ATOM 3729 N N . GLN B 2 80 ? -19.203 15.353 6.737 1.00 43.96 90 GLN B N 1
ATOM 3730 C CA . GLN B 2 80 ? -17.873 15.074 6.212 1.00 40.12 90 GLN B CA 1
ATOM 3731 C C . GLN B 2 80 ? -17.912 14.581 4.771 1.00 41.10 90 GLN B C 1
ATOM 3732 O O . GLN B 2 80 ? -18.974 14.283 4.230 1.00 41.14 90 GLN B O 1
ATOM 3746 N N . THR B 2 81 ? -16.732 14.483 4.169 1.00 42.16 91 THR B N 1
ATOM 3747 C CA . THR B 2 81 ? -16.580 13.880 2.854 1.00 43.75 91 THR B CA 1
ATOM 3748 C C . THR B 2 81 ? -15.102 13.628 2.574 1.00 38.89 91 THR B C 1
ATOM 3749 O O . THR B 2 81 ? -14.253 14.476 2.851 1.00 38.55 91 THR B O 1
ATOM 3760 N N . GLY B 2 82 ? -14.796 12.454 2.036 1.00 35.87 92 GLY B N 1
ATOM 3761 C CA . GLY B 2 82 ? -13.426 12.110 1.704 1.00 34.09 92 GLY B CA 1
ATOM 3762 C C . GLY B 2 82 ? -12.912 12.878 0.502 1.00 35.61 92 GLY B C 1
ATOM 3763 O O . GLY B 2 82 ? -13.667 13.586 -0.163 1.00 38.53 92 GLY B O 1
ATOM 3767 N N . GLY B 2 83 ? -11.621 12.740 0.223 1.00 34.87 93 GLY B N 1
ATOM 3768 C CA . GLY B 2 83 ? -11.009 13.426 -0.898 1.00 36.18 93 GLY B CA 1
ATOM 3769 C C . GLY B 2 83 ? -9.618 12.911 -1.203 1.00 36.84 93 GLY B C 1
ATOM 3770 O O . GLY B 2 83 ? -9.287 11.778 -0.861 1.00 34.79 93 GLY B O 1
ATOM 3774 N N . PRO C 3 14 ? 29.039 15.736 -16.446 1.00 59.68 430 PRO C N 1
ATOM 3775 C CA . PRO C 3 14 ? 27.694 16.258 -16.668 1.00 58.77 430 PRO C CA 1
ATOM 3776 C C . PRO C 3 14 ? 27.714 17.383 -17.698 1.00 58.71 430 PRO C C 1
ATOM 3777 O O . PRO C 3 14 ? 27.746 18.558 -17.328 1.00 59.81 430 PRO C O 1
ATOM 3782 N N . PRO C 3 15 ? 27.697 17.025 -18.996 1.00 56.94 431 PRO C N 1
ATOM 3783 C CA . PRO C 3 15 ? 27.720 18.018 -20.076 1.00 54.83 431 PRO C CA 1
ATOM 3784 C C . PRO C 3 15 ? 26.759 19.178 -19.836 1.00 54.01 431 PRO C C 1
ATOM 3785 O O . PRO C 3 15 ? 25.649 18.976 -19.344 1.00 54.98 431 PRO C O 1
ATOM 3796 N N . ALA C 3 16 ? 27.194 20.384 -20.181 1.00 52.50 432 ALA C N 1
ATOM 3797 C CA . ALA C 3 16 ? 26.432 21.585 -19.869 1.00 50.36 432 ALA C CA 1
ATOM 3798 C C . ALA C 3 16 ? 25.216 21.723 -20.778 1.00 48.84 432 ALA C C 1
ATOM 3799 O O . ALA C 3 16 ? 24.167 22.201 -20.351 1.00 49.45 432 ALA C O 1
ATOM 3806 N N . ASP C 3 17 ? 25.353 21.297 -22.028 1.00 46.64 433 ASP C N 1
ATOM 3807 C CA . ASP C 3 17 ? 24.265 21.435 -22.989 1.00 43.04 433 ASP C CA 1
ATOM 3808 C C . ASP C 3 17 ? 23.059 20.602 -22.549 1.00 41.56 433 ASP C C 1
ATOM 3809 O O . ASP C 3 17 ? 21.913 20.985 -22.784 1.00 41.81 433 ASP C O 1
ATOM 3818 N N . VAL C 3 18 ? 23.322 19.468 -21.903 1.00 40.26 434 VAL C N 1
ATOM 3819 C CA . VAL C 3 18 ? 22.256 18.612 -21.387 1.00 40.23 434 VAL C CA 1
ATOM 3820 C C . VAL C 3 18 ? 21.533 19.308 -20.237 1.00 41.50 434 VAL C C 1
ATOM 3821 O O . VAL C 3 18 ? 20.314 19.476 -20.267 1.00 43.99 434 VAL C O 1
ATOM 3834 N N . SER C 3 19 ? 22.293 19.704 -19.221 1.00 40.22 435 SER C N 1
ATOM 3835 C CA . SER C 3 19 ? 21.730 20.366 -18.049 1.00 40.28 435 SER C CA 1
ATOM 3836 C C . SER C 3 19 ? 20.962 21.612 -18.464 1.00 40.17 435 SER C C 1
ATOM 3837 O O . SER C 3 19 ? 19.951 21.965 -17.854 1.00 40.27 435 SER C O 1
ATOM 3845 N N . THR C 3 20 ? 21.453 22.277 -19.504 1.00 40.32 436 THR C N 1
ATOM 3846 C CA . THR C 3 20 ? 20.822 23.488 -20.014 1.00 40.76 436 THR C CA 1
ATOM 3847 C C . THR C 3 20 ? 19.467 23.143 -20.618 1.00 39.22 436 THR C C 1
ATOM 3848 O O . THR C 3 20 ? 18.506 23.909 -20.510 1.00 39.64 436 THR C O 1
ATOM 3859 N N . PHE C 3 21 ? 19.400 21.979 -21.255 1.00 37.33 437 PHE C N 1
ATOM 3860 C CA . PHE C 3 21 ? 18.169 21.515 -21.881 1.00 36.36 437 PHE C CA 1
ATOM 3861 C C . PHE C 3 21 ? 17.101 21.179 -20.843 1.00 34.33 437 PHE C C 1
ATOM 3862 O O . PHE C 3 21 ? 15.944 21.582 -20.976 1.00 31.85 437 PHE C O 1
ATOM 3879 N N . LEU C 3 22 ? 17.497 20.439 -19.811 1.00 34.69 438 LEU C N 1
ATOM 3880 C CA . LEU C 3 22 ? 16.574 20.018 -18.763 1.00 34.71 438 LEU C CA 1
ATOM 3881 C C . LEU C 3 22 ? 16.057 21.208 -17.968 1.00 37.19 438 LEU C C 1
ATOM 3882 O O . LEU C 3 22 ? 14.942 21.180 -17.445 1.00 39.74 438 LEU C O 1
ATOM 3898 N N . ALA C 3 23 ? 16.870 22.255 -17.879 1.00 36.35 439 ALA C N 1
ATOM 3899 C CA . ALA C 3 23 ? 16.485 23.453 -17.145 1.00 36.65 439 ALA C CA 1
ATOM 3900 C C . ALA C 3 23 ? 15.473 24.261 -17.943 1.00 39.75 439 ALA C C 1
ATOM 3901 O O . ALA C 3 23 ? 14.503 24.777 -17.389 1.00 39.35 439 ALA C O 1
ATOM 3908 N N . PHE C 3 24 ? 15.705 24.367 -19.248 1.00 43.75 440 PHE C N 1
ATOM 3909 C CA . PHE C 3 24 ? 14.832 25.137 -20.129 1.00 48.64 440 PHE C CA 1
ATOM 3910 C C . PHE C 3 24 ? 14.584 24.373 -21.426 1.00 45.48 440 PHE C C 1
ATOM 3911 O O . PHE C 3 24 ? 15.139 24.719 -22.467 1.00 47.16 440 PHE C O 1
ATOM 3928 N N . PRO C 3 25 ? 13.741 23.330 -21.366 1.00 39.11 441 PRO C N 1
ATOM 3929 C CA . PRO C 3 25 ? 13.531 22.437 -22.512 1.00 33.69 441 PRO C CA 1
ATOM 3930 C C . PRO C 3 25 ? 12.999 23.134 -23.756 1.00 28.60 441 PRO C C 1
ATOM 3931 O O . PRO C 3 25 ? 12.173 24.043 -23.674 1.00 27.36 441 PRO C O 1
ATOM 3942 N N . SER C 3 26 ? 13.494 22.702 -24.908 1.00 26.70 442 SER C N 1
ATOM 3943 C CA . SER C 3 26 ? 12.934 23.106 -26.190 1.00 26.19 442 SER C CA 1
ATOM 3944 C C . SER C 3 26 ? 13.288 22.041 -27.217 1.00 23.83 442 SER C C 1
ATOM 3945 O O . SER C 3 26 ? 14.312 21.362 -27.083 1.00 24.15 442 SER C O 1
ATOM 3953 N N . PRO C 3 27 ? 12.442 21.876 -28.242 1.00 23.23 443 PRO C N 1
ATOM 3954 C CA . PRO C 3 27 ? 12.764 20.872 -29.260 1.00 22.96 443 PRO C CA 1
ATOM 3955 C C . PRO C 3 27 ? 14.104 21.153 -29.938 1.00 24.12 443 PRO C C 1
ATOM 3956 O O . PRO C 3 27 ? 14.823 20.212 -30.272 1.00 23.60 443 PRO C O 1
ATOM 3967 N N . GLU C 3 28 ? 14.442 22.428 -30.117 1.00 26.10 444 GLU C N 1
ATOM 3968 C CA . GLU C 3 28 ? 15.707 22.799 -30.748 1.00 27.89 444 GLU C CA 1
ATOM 3969 C C . GLU C 3 28 ? 16.896 22.290 -29.939 1.00 28.72 444 GLU C C 1
ATOM 3970 O O . GLU C 3 28 ? 17.804 21.664 -30.483 1.00 28.48 444 GLU C O 1
ATOM 3982 N N . LYS C 3 29 ? 16.893 22.562 -28.639 1.00 29.92 445 LYS C N 1
ATOM 3983 C CA . LYS C 3 29 ? 17.996 22.137 -27.785 1.00 31.48 445 LYS C CA 1
ATOM 3984 C C . LYS C 3 29 ? 18.110 20.617 -27.769 1.00 30.59 445 LYS C C 1
ATOM 3985 O O . LYS C 3 29 ? 19.215 20.075 -27.779 1.00 30.98 445 LYS C O 1
ATOM 4004 N N . LEU C 3 30 ? 16.971 19.931 -27.754 1.00 28.96 446 LEU C N 1
ATOM 4005 C CA . LEU C 3 30 ? 16.974 18.471 -27.779 1.00 28.91 446 LEU C CA 1
ATOM 4006 C C . LEU C 3 30 ? 17.705 17.960 -29.017 1.00 28.22 446 LEU C C 1
ATOM 4007 O O . LEU C 3 30 ? 18.581 17.100 -28.920 1.00 30.00 446 LEU C O 1
ATOM 4023 N N . LEU C 3 31 ? 17.342 18.489 -30.181 1.00 25.42 447 LEU C N 1
ATOM 4024 C CA . LEU C 3 31 ? 17.972 18.074 -31.433 1.00 25.51 447 LEU C CA 1
ATOM 4025 C C . LEU C 3 31 ? 19.464 18.397 -31.441 1.00 25.39 447 LEU C C 1
ATOM 4026 O O . LEU C 3 31 ? 20.278 17.572 -31.850 1.00 25.62 447 LEU C O 1
ATOM 4042 N N . ARG C 3 32 ? 19.815 19.594 -30.980 1.00 28.53 448 ARG C N 1
ATOM 4043 C CA . ARG C 3 32 ? 21.197 20.065 -31.027 1.00 34.75 448 ARG C CA 1
ATOM 4044 C C . ARG C 3 32 ? 22.122 19.244 -30.132 1.00 33.82 448 ARG C C 1
ATOM 4045 O O . ARG C 3 32 ? 23.344 19.349 -30.239 1.00 34.99 448 ARG C O 1
ATOM 4066 N N . LEU C 3 33 ? 21.542 18.438 -29.247 1.00 30.54 449 LEU C N 1
ATOM 4067 C CA . LEU C 3 33 ? 22.330 17.570 -28.377 1.00 29.69 449 LEU C CA 1
ATOM 4068 C C . LEU C 3 33 ? 22.989 16.457 -29.188 1.00 28.55 449 LEU C C 1
ATOM 4069 O O . LEU C 3 33 ? 23.957 15.838 -28.741 1.00 28.39 449 LEU C O 1
ATOM 4085 N N . GLY C 3 34 ? 22.454 16.205 -30.379 1.00 27.54 450 GLY C N 1
ATOM 4086 C CA . GLY C 3 34 ? 23.012 15.210 -31.275 1.00 28.15 450 GLY C CA 1
ATOM 4087 C C . GLY C 3 34 ? 22.305 13.872 -31.194 1.00 29.25 450 GLY C C 1
ATOM 4088 O O . GLY C 3 34 ? 21.343 13.723 -30.441 1.00 29.42 450 GLY C O 1
ATOM 4092 N N . PRO C 3 35 ? 22.782 12.887 -31.973 1.00 30.51 451 PRO C N 1
ATOM 4093 C CA . PRO C 3 35 ? 22.187 11.547 -32.058 1.00 31.95 451 PRO C CA 1
ATOM 4094 C C . PRO C 3 35 ? 22.425 10.669 -30.825 1.00 36.75 451 PRO C C 1
ATOM 4095 O O . PRO C 3 35 ? 22.039 9.500 -30.832 1.00 38.29 451 PRO C O 1
ATOM 4106 N N . LYS C 3 36 ? 23.053 11.223 -29.791 1.00 39.30 452 LYS C N 1
ATOM 4107 C CA . LYS C 3 36 ? 23.265 10.502 -28.539 1.00 40.88 452 LYS C CA 1
ATOM 4108 C C . LYS C 3 36 ? 22.408 11.080 -27.414 1.00 37.76 452 LYS C C 1
ATOM 4109 O O . LYS C 3 36 ? 22.585 10.730 -26.246 1.00 38.97 452 LYS C O 1
ATOM 4128 N N . SER C 3 37 ? 21.474 11.956 -27.773 1.00 33.30 453 SER C N 1
ATOM 4129 C CA . SER C 3 37 ? 20.636 12.646 -26.793 1.00 29.33 453 SER C CA 1
ATOM 4130 C C . SER C 3 37 ? 19.870 11.683 -25.883 1.00 27.14 453 SER C C 1
ATOM 4131 O O . SER C 3 37 ? 19.557 12.014 -24.740 1.00 26.45 453 SER C O 1
ATOM 4139 N N . SER C 3 38 ? 19.561 10.499 -26.397 1.00 27.01 454 SER C N 1
ATOM 4140 C CA . SER C 3 38 ? 18.831 9.506 -25.624 1.00 29.70 454 SER C CA 1
ATOM 4141 C C . SER C 3 38 ? 19.674 9.018 -24.458 1.00 33.38 454 SER C C 1
ATOM 4142 O O . SER C 3 38 ? 19.241 9.048 -23.307 1.00 32.86 454 SER C O 1
ATOM 4150 N N . VAL C 3 39 ? 20.884 8.572 -24.774 1.00 36.40 455 VAL C N 1
ATOM 4151 C CA . VAL C 3 39 ? 21.793 8.028 -23.778 1.00 37.53 455 VAL C CA 1
ATOM 4152 C C . VAL C 3 39 ? 22.231 9.116 -22.800 1.00 37.94 455 VAL C C 1
ATOM 4153 O O . VAL C 3 39 ? 22.311 8.879 -21.595 1.00 39.96 455 VAL C O 1
ATOM 4166 N N . LEU C 3 40 ? 22.512 10.306 -23.321 1.00 36.15 456 LEU C N 1
ATOM 4167 C CA . LEU C 3 40 ? 22.976 11.414 -22.491 1.00 37.27 456 LEU C CA 1
ATOM 4168 C C . LEU C 3 40 ? 21.971 11.767 -21.401 1.00 37.44 456 LEU C C 1
ATOM 4169 O O . LEU C 3 40 ? 22.314 11.800 -20.220 1.00 37.95 456 LEU C O 1
ATOM 4185 N N . ILE C 3 41 ? 20.733 12.036 -21.802 1.00 37.09 457 ILE C N 1
ATOM 4186 C CA . ILE C 3 41 ? 19.697 12.449 -20.862 1.00 35.10 457 ILE C CA 1
ATOM 4187 C C . ILE C 3 41 ? 19.471 11.360 -19.815 1.00 33.75 457 ILE C C 1
ATOM 4188 O O . ILE C 3 41 ? 19.313 11.650 -18.630 1.00 33.93 457 ILE C O 1
ATOM 4204 N N . ALA C 3 42 ? 19.457 10.109 -20.261 1.00 32.45 458 ALA C N 1
ATOM 4205 C CA . ALA C 3 42 ? 19.213 8.984 -19.373 1.00 33.50 458 ALA C CA 1
ATOM 4206 C C . ALA C 3 42 ? 20.238 8.949 -18.247 1.00 36.29 458 ALA C C 1
ATOM 4207 O O . ALA C 3 42 ? 19.888 8.762 -17.084 1.00 34.91 458 ALA C O 1
ATOM 4214 N N . GLN C 3 43 ? 21.504 9.141 -18.599 1.00 40.67 459 GLN C N 1
ATOM 4215 C CA . GLN C 3 43 ? 22.593 9.036 -17.637 1.00 42.75 459 GLN C CA 1
ATOM 4216 C C . GLN C 3 43 ? 22.599 10.195 -16.643 1.00 41.28 459 GLN C C 1
ATOM 4217 O O . GLN C 3 43 ? 22.901 10.003 -15.468 1.00 41.97 459 GLN C O 1
ATOM 4231 N N . GLN C 3 44 ? 22.265 11.393 -17.109 1.00 40.28 460 GLN C N 1
ATOM 4232 C CA . GLN C 3 44 ? 22.237 12.565 -16.234 1.00 42.17 460 GLN C CA 1
ATOM 4233 C C . GLN C 3 44 ? 21.091 12.511 -15.225 1.00 42.15 460 GLN C C 1
ATOM 4234 O O . GLN C 3 44 ? 21.074 13.278 -14.262 1.00 45.01 460 GLN C O 1
ATOM 4248 N N . THR C 3 45 ? 20.135 11.614 -15.446 1.00 39.75 461 THR C N 1
ATOM 4249 C CA . THR C 3 45 ? 18.987 11.494 -14.552 1.00 40.28 461 THR C CA 1
ATOM 4250 C C . THR C 3 45 ? 19.129 10.285 -13.625 1.00 39.19 461 THR C C 1
ATOM 4251 O O . THR C 3 45 ? 19.596 9.219 -14.036 1.00 37.13 461 THR C O 1
ATOM 4262 N N . ASP C 3 46 ? 18.729 10.462 -12.370 1.00 40.15 462 ASP C N 1
ATOM 4263 C CA . ASP C 3 46 ? 18.823 9.394 -11.378 1.00 41.51 462 ASP C CA 1
ATOM 4264 C C . ASP C 3 46 ? 17.609 8.470 -11.469 1.00 39.51 462 ASP C C 1
ATOM 4265 O O . ASP C 3 46 ? 16.515 8.819 -11.023 1.00 37.13 462 ASP C O 1
ATOM 4274 N N . THR C 3 47 ? 17.811 7.287 -12.042 1.00 41.36 463 THR C N 1
ATOM 4275 C CA . THR C 3 47 ? 16.708 6.371 -12.315 1.00 45.31 463 THR C CA 1
ATOM 4276 C C . THR C 3 47 ? 16.411 5.436 -11.143 1.00 48.74 463 THR C C 1
ATOM 4277 O O . THR C 3 47 ? 15.959 4.306 -11.339 1.00 51.02 463 THR C O 1
ATOM 4288 N N . SER C 3 48 ? 16.663 5.913 -9.929 1.00 48.36 464 SER C N 1
ATOM 4289 C CA . SER C 3 48 ? 16.314 5.168 -8.723 1.00 46.23 464 SER C CA 1
ATOM 4290 C C . SER C 3 48 ? 15.240 5.921 -7.938 1.00 42.54 464 SER C C 1
ATOM 4291 O O . SER C 3 48 ? 14.557 5.344 -7.092 1.00 45.40 464 SER C O 1
ATOM 4299 N N . ASP C 3 49 ? 15.102 7.213 -8.226 1.00 36.75 465 ASP C N 1
ATOM 4300 C CA . ASP C 3 49 ? 14.096 8.056 -7.586 1.00 35.10 465 ASP C CA 1
ATOM 4301 C C . ASP C 3 49 ? 12.962 8.344 -8.572 1.00 38.05 465 ASP C C 1
ATOM 4302 O O . ASP C 3 49 ? 13.128 9.159 -9.482 1.00 39.91 465 ASP C O 1
ATOM 4311 N N . PRO C 3 50 ? 11.809 7.669 -8.406 1.00 39.69 466 PRO C N 1
ATOM 4312 C CA . PRO C 3 50 ? 10.707 7.861 -9.355 1.00 38.17 466 PRO C CA 1
ATOM 4313 C C . PRO C 3 50 ? 10.315 9.322 -9.545 1.00 35.53 466 PRO C C 1
ATOM 4314 O O . PRO C 3 50 ? 9.941 9.704 -10.652 1.00 36.98 466 PRO C O 1
ATOM 4325 N N . GLU C 3 51 ? 10.406 10.128 -8.492 1.00 32.23 467 GLU C N 1
ATOM 4326 C CA . GLU C 3 51 ? 10.034 11.534 -8.594 1.00 30.03 467 GLU C CA 1
ATOM 4327 C C . GLU C 3 51 ? 10.875 12.228 -9.662 1.00 33.03 467 GLU C C 1
ATOM 4328 O O . GLU C 3 51 ? 10.390 13.108 -10.375 1.00 33.86 467 GLU C O 1
ATOM 4340 N N . LYS C 3 52 ? 12.136 11.824 -9.768 1.00 35.43 468 LYS C N 1
ATOM 4341 C CA . LYS C 3 52 ? 13.059 12.451 -10.703 1.00 38.52 468 LYS C CA 1
ATOM 4342 C C . LYS C 3 52 ? 12.856 11.881 -12.099 1.00 37.43 468 LYS C C 1
ATOM 4343 O O . LYS C 3 52 ? 13.021 12.586 -13.097 1.00 36.12 468 LYS C O 1
ATOM 4362 N N . VAL C 3 53 ? 12.482 10.607 -12.166 1.00 36.13 469 VAL C N 1
ATOM 4363 C CA . VAL C 3 53 ? 12.179 9.976 -13.441 1.00 32.94 469 VAL C CA 1
ATOM 4364 C C . VAL C 3 53 ? 10.949 10.642 -14.050 1.00 30.10 469 VAL C C 1
ATOM 4365 O O . VAL C 3 53 ? 10.890 10.863 -15.260 1.00 30.91 469 VAL C O 1
ATOM 4378 N N . VAL C 3 54 ? 9.972 10.962 -13.207 1.00 27.22 470 VAL C N 1
ATOM 4379 C CA . VAL C 3 54 ? 8.764 11.646 -13.656 1.00 26.40 470 VAL C CA 1
ATOM 4380 C C . VAL C 3 54 ? 9.125 13.023 -14.199 1.00 28.66 470 VAL C C 1
ATOM 4381 O O . VAL C 3 54 ? 8.686 13.409 -15.281 1.00 30.42 470 VAL C O 1
ATOM 4394 N N . SER C 3 55 ? 9.915 13.763 -13.429 1.00 28.85 471 SER C N 1
ATOM 4395 C CA . SER C 3 55 ? 10.319 15.109 -13.807 1.00 30.09 471 SER C CA 1
ATOM 4396 C C . SER C 3 55 ? 11.055 15.096 -15.146 1.00 28.21 471 SER C C 1
ATOM 4397 O O . SER C 3 55 ? 10.821 15.950 -16.003 1.00 25.79 471 SER C O 1
ATOM 4405 N N . ALA C 3 56 ? 11.940 14.118 -15.316 1.00 27.92 472 ALA C N 1
ATOM 4406 C CA . ALA C 3 56 ? 12.700 13.974 -16.550 1.00 27.03 472 ALA C CA 1
ATOM 4407 C C . ALA C 3 56 ? 11.770 13.636 -17.706 1.00 29.04 472 ALA C C 1
ATOM 4408 O O . ALA C 3 56 ? 11.912 14.161 -18.812 1.00 29.93 472 ALA C O 1
ATOM 4415 N N . PHE C 3 57 ? 10.814 12.754 -17.440 1.00 28.20 473 PHE C N 1
ATOM 4416 C CA . PHE C 3 57 ? 9.858 12.336 -18.452 1.00 24.36 473 PHE C CA 1
ATOM 4417 C C . PHE C 3 57 ? 9.041 13.517 -18.961 1.00 22.48 473 PHE C C 1
ATOM 4418 O O . PHE C 3 57 ? 8.819 13.657 -20.163 1.00 22.05 473 PHE C O 1
ATOM 4435 N N . LEU C 3 58 ? 8.591 14.364 -18.041 1.00 22.64 474 LEU C N 1
ATOM 4436 C CA . LEU C 3 58 ? 7.748 15.496 -18.399 1.00 22.54 474 LEU C CA 1
ATOM 4437 C C . LEU C 3 58 ? 8.563 16.582 -19.099 1.00 24.56 474 LEU C C 1
ATOM 4438 O O . LEU C 3 58 ? 8.069 17.249 -20.008 1.00 23.91 474 LEU C O 1
ATOM 4454 N N . LYS C 3 59 ? 9.810 16.752 -18.676 1.00 26.52 475 LYS C N 1
ATOM 4455 C CA . LYS C 3 59 ? 10.712 17.700 -19.322 1.00 27.57 475 LYS C CA 1
ATOM 4456 C C . LYS C 3 59 ? 10.937 17.306 -20.774 1.00 26.70 475 LYS C C 1
ATOM 4457 O O . LYS C 3 59 ? 10.795 18.125 -21.684 1.00 25.34 475 LYS C O 1
ATOM 4476 N N . VAL C 3 60 ? 11.281 16.040 -20.980 1.00 27.51 476 VAL C N 1
ATOM 4477 C CA . VAL C 3 60 ? 11.514 15.508 -22.314 1.00 28.18 476 VAL C CA 1
ATOM 4478 C C . VAL C 3 60 ? 10.252 15.599 -23.167 1.00 30.10 476 VAL C C 1
ATOM 4479 O O . VAL C 3 60 ? 10.287 16.089 -24.296 1.00 30.30 476 VAL C O 1
ATOM 4492 N N . SER C 3 61 ? 9.137 15.121 -22.627 1.00 23.66 477 SER C N 1
ATOM 4493 C CA . SER C 3 61 ? 7.907 15.023 -23.400 1.00 21.26 477 SER C CA 1
ATOM 4494 C C . SER C 3 61 ? 7.291 16.395 -23.665 1.00 20.87 477 SER C C 1
ATOM 4495 O O . SER C 3 61 ? 6.416 16.529 -24.517 1.00 20.39 477 SER C O 1
ATOM 4503 N N . SER C 3 62 ? 7.755 17.415 -22.948 1.00 21.37 478 SER C N 1
ATOM 4504 C CA . SER C 3 62 ? 7.205 18.762 -23.098 1.00 21.36 478 SER C CA 1
ATOM 4505 C C . SER C 3 62 ? 7.549 19.390 -24.453 1.00 21.32 478 SER C C 1
ATOM 4506 O O . SER C 3 62 ? 6.866 20.313 -24.898 1.00 21.18 478 SER C O 1
ATOM 4514 N N . VAL C 3 63 ? 8.601 18.900 -25.103 1.00 21.50 479 VAL C N 1
ATOM 4515 C CA . VAL C 3 63 ? 9.024 19.457 -26.388 1.00 21.54 479 VAL C CA 1
ATOM 4516 C C . VAL C 3 63 ? 8.561 18.580 -27.545 1.00 23.35 479 VAL C C 1
ATOM 4517 O O . VAL C 3 63 ? 9.025 18.736 -28.676 1.00 24.53 479 VAL C O 1
ATOM 4530 N N . PHE C 3 64 ? 7.646 17.658 -27.266 1.00 22.36 480 PHE C N 1
ATOM 4531 C CA . PHE C 3 64 ? 7.138 16.769 -28.302 1.00 20.02 480 PHE C CA 1
ATOM 4532 C C . PHE C 3 64 ? 6.473 17.543 -29.428 1.00 19.75 480 PHE C C 1
ATOM 4533 O O . PHE C 3 64 ? 5.731 18.493 -29.193 1.00 20.59 480 PHE C O 1
ATOM 4550 N N . LYS C 3 65 ? 6.755 17.113 -30.652 1.00 19.63 481 LYS C N 1
ATOM 4551 C CA A LYS C 3 65 ? 6.085 17.637 -31.834 0.59 19.37 481 LYS C CA 1
ATOM 4552 C CA B LYS C 3 65 ? 6.084 17.636 -31.833 0.41 19.36 481 LYS C CA 1
ATOM 4553 C C . LYS C 3 65 ? 5.838 16.484 -32.804 1.00 19.02 481 LYS C C 1
ATOM 4554 O O . LYS C 3 65 ? 6.616 15.534 -32.856 1.00 19.15 481 LYS C O 1
ATOM 4589 N N . ASP C 3 66 ? 4.742 16.559 -33.555 1.00 18.62 482 ASP C N 1
ATOM 4590 C CA . ASP C 3 66 ? 4.388 15.514 -34.513 1.00 18.31 482 ASP C CA 1
ATOM 4591 C C . ASP C 3 66 ? 5.468 15.327 -35.563 1.00 18.59 482 ASP C C 1
ATOM 4592 O O . ASP C 3 66 ? 5.666 14.219 -36.066 1.00 18.52 482 ASP C O 1
ATOM 4601 N N . GLU C 3 67 ? 6.150 16.417 -35.900 1.00 19.24 483 GLU C N 1
ATOM 4602 C CA . GLU C 3 67 ? 7.206 16.387 -36.906 1.00 20.55 483 GLU C CA 1
ATOM 4603 C C . GLU C 3 67 ? 8.159 15.242 -36.589 1.00 19.47 483 GLU C C 1
ATOM 4604 O O . GLU C 3 67 ? 8.601 15.091 -35.450 1.00 19.65 483 GLU C O 1
ATOM 4616 N N . ALA C 3 68 ? 8.460 14.440 -37.604 1.00 19.47 484 ALA C N 1
ATOM 4617 C CA . ALA C 3 68 ? 9.105 13.145 -37.410 1.00 19.60 484 ALA C CA 1
ATOM 4618 C C . ALA C 3 68 ? 10.420 13.234 -36.640 1.00 20.50 484 ALA C C 1
ATOM 4619 O O . ALA C 3 68 ? 10.669 12.437 -35.738 1.00 20.74 484 ALA C O 1
ATOM 4626 N N . THR C 3 69 ? 11.264 14.197 -36.991 1.00 21.28 485 THR C N 1
ATOM 4627 C CA . THR C 3 69 ? 12.586 14.276 -36.387 1.00 21.64 485 THR C CA 1
ATOM 4628 C C . THR C 3 69 ? 12.479 14.520 -34.887 1.00 21.15 485 THR C C 1
ATOM 4629 O O . THR C 3 69 ? 13.076 13.794 -34.095 1.00 21.65 485 THR C O 1
ATOM 4640 N N . VAL C 3 70 ? 11.716 15.534 -34.496 1.00 20.98 486 VAL C N 1
ATOM 4641 C CA . VAL C 3 70 ? 11.528 15.833 -33.080 1.00 21.04 486 VAL C CA 1
ATOM 4642 C C . VAL C 3 70 ? 10.799 14.674 -32.407 1.00 20.67 486 VAL C C 1
ATOM 4643 O O . VAL C 3 70 ? 11.107 14.309 -31.274 1.00 20.88 486 VAL C O 1
ATOM 4656 N N . ARG C 3 71 ? 9.830 14.101 -33.113 1.00 20.16 487 ARG C N 1
ATOM 4657 C CA . ARG C 3 71 ? 9.031 13.013 -32.573 1.00 19.81 487 ARG C CA 1
ATOM 4658 C C . ARG C 3 71 ? 9.914 11.840 -32.159 1.00 20.85 487 ARG C C 1
ATOM 4659 O O . ARG C 3 71 ? 9.785 11.314 -31.051 1.00 20.17 487 ARG C O 1
ATOM 4680 N N . MET C 3 72 ? 10.809 11.435 -33.055 1.00 21.58 488 MET C N 1
ATOM 4681 C CA A MET C 3 72 ? 11.702 10.315 -32.789 0.48 23.36 488 MET C CA 1
ATOM 4682 C CA B MET C 3 72 ? 11.707 10.317 -32.794 0.52 23.37 488 MET C CA 1
ATOM 4683 C C . MET C 3 72 ? 12.669 10.645 -31.654 1.00 21.57 488 MET C C 1
ATOM 4684 O O . MET C 3 72 ? 12.979 9.792 -30.825 1.00 21.51 488 MET C O 1
ATOM 4711 N N . ALA C 3 73 ? 13.136 11.888 -31.613 1.00 21.53 489 ALA C N 1
ATOM 4712 C CA . ALA C 3 73 ? 14.089 12.304 -30.593 1.00 22.11 489 ALA C CA 1
ATOM 4713 C C . ALA C 3 73 ? 13.465 12.234 -29.203 1.00 23.19 489 ALA C C 1
ATOM 4714 O O . ALA C 3 73 ? 14.128 11.878 -28.231 1.00 24.56 489 ALA C O 1
ATOM 4721 N N . VAL C 3 74 ? 12.187 12.581 -29.113 1.00 22.51 490 VAL C N 1
ATOM 4722 C CA . VAL C 3 74 ? 11.490 12.579 -27.838 1.00 22.39 490 VAL C CA 1
ATOM 4723 C C . VAL C 3 74 ? 11.175 11.148 -27.428 1.00 21.26 490 VAL C C 1
ATOM 4724 O O . VAL C 3 74 ? 11.315 10.787 -26.262 1.00 21.53 490 VAL C O 1
ATOM 4737 N N . GLN C 3 75 ? 10.752 10.338 -28.391 1.00 20.91 491 GLN C N 1
ATOM 4738 C CA . GLN C 3 75 ? 10.389 8.952 -28.123 1.00 20.81 491 GLN C CA 1
ATOM 4739 C C . GLN C 3 75 ? 11.622 8.111 -27.795 1.00 21.94 491 GLN C C 1
ATOM 4740 O O . GLN C 3 75 ? 11.568 7.238 -26.929 1.00 21.59 491 GLN C O 1
ATOM 4754 N N . ASP C 3 76 ? 12.731 8.380 -28.479 1.00 22.94 492 ASP C N 1
ATOM 4755 C CA . ASP C 3 76 ? 13.977 7.664 -28.218 1.00 22.47 492 ASP C CA 1
ATOM 4756 C C . ASP C 3 76 ? 14.480 7.972 -26.812 1.00 22.89 492 ASP C C 1
ATOM 4757 O O . ASP C 3 76 ? 14.992 7.095 -26.117 1.00 23.69 492 ASP C O 1
ATOM 4766 N N . ALA C 3 77 ? 14.331 9.227 -26.404 1.00 22.86 493 ALA C N 1
ATOM 4767 C CA . ALA C 3 77 ? 14.740 9.658 -25.074 1.00 23.33 493 ALA C CA 1
ATOM 4768 C C . ALA C 3 77 ? 13.864 9.010 -24.007 1.00 25.69 493 ALA C C 1
ATOM 4769 O O . ALA C 3 77 ? 14.362 8.543 -22.983 1.00 29.36 493 ALA C O 1
ATOM 4776 N N . VAL C 3 78 ? 12.557 8.989 -24.251 1.00 26.34 494 VAL C N 1
ATOM 4777 C CA . VAL C 3 78 ? 11.615 8.366 -23.332 1.00 26.66 494 VAL C CA 1
ATOM 4778 C C . VAL C 3 78 ? 11.979 6.900 -23.139 1.00 26.71 494 VAL C C 1
ATOM 4779 O O . VAL C 3 78 ? 12.042 6.408 -22.009 1.00 25.23 494 VAL C O 1
ATOM 4792 N N . ASP C 3 79 ? 12.222 6.205 -24.245 1.00 26.00 495 ASP C N 1
ATOM 4793 C CA . ASP C 3 79 ? 12.572 4.791 -24.188 1.00 25.66 495 ASP C CA 1
ATOM 4794 C C . ASP C 3 79 ? 13.860 4.578 -23.392 1.00 27.10 495 ASP C C 1
ATOM 4795 O O . ASP C 3 79 ? 13.933 3.684 -22.552 1.00 27.87 495 ASP C O 1
ATOM 4804 N N . ALA C 3 80 ? 14.869 5.403 -23.652 1.00 27.52 496 ALA C N 1
ATOM 4805 C CA . ALA C 3 80 ? 16.148 5.278 -22.962 1.00 27.75 496 ALA C CA 1
ATOM 4806 C C . ALA C 3 80 ? 15.975 5.566 -21.478 1.00 28.95 496 ALA C C 1
ATOM 4807 O O . ALA C 3 80 ? 16.501 4.849 -20.629 1.00 31.09 496 ALA C O 1
ATOM 4814 N N . LEU C 3 81 ? 15.232 6.625 -21.176 1.00 27.65 497 LEU C N 1
ATOM 4815 C CA . LEU C 3 81 ? 15.000 7.038 -19.800 1.00 28.44 497 LEU C CA 1
ATOM 4816 C C . LEU C 3 81 ? 14.285 5.953 -19.004 1.00 31.80 497 LEU C C 1
ATOM 4817 O O . LEU C 3 81 ? 14.606 5.717 -17.839 1.00 32.29 497 LEU C O 1
ATOM 4833 N N . MET C 3 82 ? 13.319 5.295 -19.637 1.00 32.43 498 MET C N 1
ATOM 4834 C CA . MET C 3 82 ? 12.419 4.397 -18.925 1.00 32.21 498 MET C CA 1
ATOM 4835 C C . MET C 3 82 ? 12.928 2.964 -18.859 1.00 34.22 498 MET C C 1
ATOM 4836 O O . MET C 3 82 ? 12.613 2.239 -17.917 1.00 35.46 498 MET C O 1
ATOM 4850 N N . GLN C 3 83 ? 13.713 2.551 -19.846 1.00 34.62 499 GLN C N 1
ATOM 4851 C CA . GLN C 3 83 ? 14.288 1.214 -19.817 1.00 35.56 499 GLN C CA 1
ATOM 4852 C C . GLN C 3 83 ? 15.346 1.131 -18.723 1.00 37.67 499 GLN C C 1
ATOM 4853 O O . GLN C 3 83 ? 15.476 0.111 -18.051 1.00 39.83 499 GLN C O 1
ATOM 4867 N N . LYS C 3 84 ? 16.089 2.217 -18.537 1.00 37.74 500 LYS C N 1
ATOM 4868 C CA . LYS C 3 84 ? 17.097 2.277 -17.487 1.00 40.22 500 LYS C CA 1
ATOM 4869 C C . LYS C 3 84 ? 16.435 2.218 -16.111 1.00 44.70 500 LYS C C 1
ATOM 4870 O O . LYS C 3 84 ? 17.008 1.688 -15.159 1.00 48.72 500 LYS C O 1
ATOM 4889 N N . ALA C 3 85 ? 15.224 2.759 -16.017 1.00 43.37 501 ALA C N 1
ATOM 4890 C CA . ALA C 3 85 ? 14.520 2.857 -14.744 1.00 42.53 501 ALA C CA 1
ATOM 4891 C C . ALA C 3 85 ? 13.795 1.558 -14.403 1.00 44.33 501 ALA C C 1
ATOM 4892 O O . ALA C 3 85 ? 13.877 1.076 -13.274 1.00 46.27 501 ALA C O 1
ATOM 4899 N N . PHE C 3 86 ? 13.089 0.995 -15.378 1.00 43.49 502 PHE C N 1
ATOM 4900 C CA . PHE C 3 86 ? 12.311 -0.218 -15.150 1.00 42.02 502 PHE C CA 1
ATOM 4901 C C . PHE C 3 86 ? 13.203 -1.441 -14.944 1.00 44.82 502 PHE C C 1
ATOM 4902 O O . PHE C 3 86 ? 12.823 -2.373 -14.237 1.00 43.87 502 PHE C O 1
ATOM 4919 N N . ASN C 3 87 ? 14.383 -1.443 -15.557 1.00 48.46 503 ASN C N 1
ATOM 4920 C CA . ASN C 3 87 ? 15.292 -2.579 -15.430 1.00 52.36 503 ASN C CA 1
ATOM 4921 C C . ASN C 3 87 ? 15.859 -2.682 -14.014 1.00 53.82 503 ASN C C 1
ATOM 4922 O O . ASN C 3 87 ? 16.329 -3.743 -13.603 1.00 54.79 503 ASN C O 1
ATOM 4933 N N . SER C 3 88 ? 15.809 -1.580 -13.272 1.00 54.39 504 SER C N 1
ATOM 4934 C CA . SER C 3 88 ? 16.191 -1.592 -11.864 1.00 56.91 504 SER C CA 1
ATOM 4935 C C . SER C 3 88 ? 15.130 -2.326 -11.048 1.00 60.77 504 SER C C 1
ATOM 4936 O O . SER C 3 88 ? 13.996 -1.862 -10.925 1.00 62.02 504 SER C O 1
ATOM 4944 N N . SER C 3 89 ? 15.506 -3.471 -10.489 1.00 62.09 505 SER C N 1
ATOM 4945 C CA . SER C 3 89 ? 14.566 -4.324 -9.769 1.00 60.68 505 SER C CA 1
ATOM 4946 C C . SER C 3 89 ? 13.934 -3.609 -8.575 1.00 56.78 505 SER C C 1
ATOM 4947 O O . SER C 3 89 ? 12.848 -3.975 -8.128 1.00 55.20 505 SER C O 1
ATOM 4955 N N . SER C 3 90 ? 14.613 -2.587 -8.067 1.00 54.66 506 SER C N 1
ATOM 4956 C CA . SER C 3 90 ? 14.133 -1.850 -6.902 1.00 53.50 506 SER C CA 1
ATOM 4957 C C . SER C 3 90 ? 13.197 -0.698 -7.277 1.00 51.30 506 SER C C 1
ATOM 4958 O O . SER C 3 90 ? 12.442 -0.208 -6.437 1.00 50.72 506 SER C O 1
ATOM 4966 N N . PHE C 3 91 ? 13.250 -0.269 -8.535 1.00 49.91 507 PHE C N 1
ATOM 4967 C CA . PHE C 3 91 ? 12.436 0.850 -8.999 1.00 41.43 507 PHE C CA 1
ATOM 4968 C C . PHE C 3 91 ? 10.949 0.529 -8.878 1.00 35.72 507 PHE C C 1
ATOM 4969 O O . PHE C 3 91 ? 10.473 -0.457 -9.441 1.00 33.78 507 PHE C O 1
ATOM 4986 N N . ASN C 3 92 ? 10.218 1.364 -8.142 1.00 33.92 508 ASN C N 1
ATOM 4987 C CA . ASN C 3 92 ? 8.790 1.137 -7.932 1.00 34.13 508 ASN C CA 1
ATOM 4988 C C . ASN C 3 92 ? 7.956 1.794 -9.030 1.00 32.16 508 ASN C C 1
ATOM 4989 O O . ASN C 3 92 ? 7.724 3.005 -9.021 1.00 28.87 508 ASN C O 1
ATOM 5000 N N . SER C 3 93 ? 7.497 0.974 -9.967 1.00 34.60 509 SER C N 1
ATOM 5001 C CA . SER C 3 93 ? 6.736 1.451 -11.113 1.00 35.92 509 SER C CA 1
ATOM 5002 C C . SER C 3 93 ? 5.427 2.135 -10.712 1.00 36.02 509 SER C C 1
ATOM 5003 O O . SER C 3 93 ? 4.952 3.031 -11.413 1.00 37.14 509 SER C O 1
ATOM 5011 N N . ASN C 3 94 ? 4.847 1.715 -9.591 1.00 33.96 510 ASN C N 1
ATOM 5012 C CA . ASN C 3 94 ? 3.578 2.276 -9.133 1.00 30.74 510 ASN C CA 1
ATOM 5013 C C . ASN C 3 94 ? 3.751 3.696 -8.611 1.00 29.84 510 ASN C C 1
ATOM 5014 O O . ASN C 3 94 ? 2.877 4.544 -8.798 1.00 26.79 510 ASN C O 1
ATOM 5025 N N . THR C 3 95 ? 4.872 3.958 -7.949 1.00 31.73 511 THR C N 1
ATOM 5026 C CA . THR C 3 95 ? 5.154 5.308 -7.476 1.00 31.02 511 THR C CA 1
ATOM 5027 C C . THR C 3 95 ? 5.344 6.220 -8.685 1.00 26.79 511 THR C C 1
ATOM 5028 O O . THR C 3 95 ? 4.870 7.356 -8.697 1.00 24.88 511 THR C O 1
ATOM 5039 N N . PHE C 3 96 ? 6.024 5.717 -9.709 1.00 25.48 512 PHE C N 1
ATOM 5040 C CA . PHE C 3 96 ? 6.208 6.489 -10.932 1.00 27.84 512 PHE C CA 1
ATOM 5041 C C . PHE C 3 96 ? 4.872 6.912 -11.528 1.00 26.32 512 PHE C C 1
ATOM 5042 O O . PHE C 3 96 ? 4.637 8.096 -11.767 1.00 25.22 512 PHE C O 1
ATOM 5059 N N . LEU C 3 97 ? 4.000 5.939 -11.771 1.00 25.88 513 LEU C N 1
ATOM 5060 C CA . LEU C 3 97 ? 2.728 6.205 -12.434 1.00 25.19 513 LEU C CA 1
ATOM 5061 C C . LEU C 3 97 ? 1.872 7.121 -11.576 1.00 24.16 513 LEU C C 1
ATOM 5062 O O . LEU C 3 97 ? 1.255 8.060 -12.081 1.00 24.95 513 LEU C O 1
ATOM 5078 N N . THR C 3 98 ? 1.852 6.854 -10.275 1.00 22.95 514 THR C N 1
ATOM 5079 C CA . THR C 3 98 ? 1.088 7.671 -9.341 1.00 24.02 514 THR C CA 1
ATOM 5080 C C . THR C 3 98 ? 1.538 9.124 -9.421 1.00 23.02 514 THR C C 1
ATOM 5081 O O . THR C 3 98 ? 0.718 10.026 -9.595 1.00 23.05 514 THR C O 1
ATOM 5092 N N . ARG C 3 99 ? 2.845 9.346 -9.309 1.00 23.53 515 ARG C N 1
ATOM 5093 C CA . ARG C 3 99 ? 3.386 10.699 -9.280 1.00 25.20 515 ARG C CA 1
ATOM 5094 C C . ARG C 3 99 ? 3.253 11.367 -10.651 1.00 24.26 515 ARG C C 1
ATOM 5095 O O . ARG C 3 99 ? 3.050 12.580 -10.743 1.00 23.00 515 ARG C O 1
ATOM 5116 N N . LEU C 3 100 ? 3.359 10.577 -11.714 1.00 23.74 516 LEU C N 1
ATOM 5117 C CA . LEU C 3 100 ? 3.115 11.097 -13.052 1.00 22.57 516 LEU C CA 1
ATOM 5118 C C . LEU C 3 100 ? 1.709 11.686 -13.129 1.00 22.12 516 LEU C C 1
ATOM 5119 O O . LEU C 3 100 ? 1.518 12.800 -13.618 1.00 21.37 516 LEU C O 1
ATOM 5135 N N . LEU C 3 101 ? 0.727 10.936 -12.637 1.00 23.15 517 LEU C N 1
ATOM 5136 C CA . LEU C 3 101 ? -0.657 11.400 -12.639 1.00 24.08 517 LEU C CA 1
ATOM 5137 C C . LEU C 3 101 ? -0.807 12.649 -11.775 1.00 24.12 517 LEU C C 1
ATOM 5138 O O . LEU C 3 101 ? -1.618 13.529 -12.078 1.00 21.05 517 LEU C O 1
ATOM 5154 N N . VAL C 3 102 ? -0.026 12.721 -10.700 1.00 26.11 518 VAL C N 1
ATOM 5155 C CA . VAL C 3 102 ? -0.058 13.872 -9.804 1.00 25.84 518 VAL C CA 1
ATOM 5156 C C . VAL C 3 102 ? 0.403 15.125 -10.540 1.00 22.75 518 VAL C C 1
ATOM 5157 O O . VAL C 3 102 ? -0.291 16.142 -10.548 1.00 22.23 518 VAL C O 1
ATOM 5170 N N . HIS C 3 103 ? 1.578 15.047 -11.156 1.00 22.48 519 HIS C N 1
ATOM 5171 C CA . HIS C 3 103 ? 2.142 16.185 -11.876 1.00 25.45 519 HIS C CA 1
ATOM 5172 C C . HIS C 3 103 ? 1.289 16.562 -13.084 1.00 23.39 519 HIS C C 1
ATOM 5173 O O . HIS C 3 103 ? 1.224 17.734 -13.463 1.00 24.16 519 HIS C O 1
ATOM 5187 N N . MET C 3 104 ? 0.635 15.575 -13.687 1.00 21.28 520 MET C N 1
ATOM 5188 C CA . MET C 3 104 ? -0.248 15.839 -14.820 1.00 20.65 520 MET C CA 1
ATOM 5189 C C . MET C 3 104 ? -1.604 16.364 -14.357 1.00 21.38 520 MET C C 1
ATOM 5190 O O . MET C 3 104 ? -2.472 16.662 -15.176 1.00 21.57 520 MET C O 1
ATOM 5204 N N . GLY C 3 105 ? -1.779 16.478 -13.043 1.00 21.59 521 GLY C N 1
ATOM 5205 C CA . GLY C 3 105 ? -2.970 17.090 -12.480 1.00 21.84 521 GLY C CA 1
ATOM 5206 C C . GLY C 3 105 ? -4.205 16.212 -12.521 1.00 21.51 521 GLY C C 1
ATOM 5207 O O . GLY C 3 105 ? -5.330 16.709 -12.428 1.00 21.02 521 GLY C O 1
ATOM 5211 N N . LEU C 3 106 ? -4.001 14.906 -12.654 1.00 21.64 522 LEU C N 1
ATOM 5212 C CA . LEU C 3 106 ? -5.117 13.974 -12.776 1.00 20.59 522 LEU C CA 1
ATOM 5213 C C . LEU C 3 106 ? -5.458 13.314 -11.441 1.00 20.24 522 LEU C C 1
ATOM 5214 O O . LEU C 3 106 ? -6.476 12.629 -11.326 1.00 19.95 522 LEU C O 1
ATOM 5230 N N . LEU C 3 107 ? -4.610 13.533 -10.438 1.00 23.31 523 LEU C N 1
ATOM 5231 C CA . LEU C 3 107 ? -4.768 12.912 -9.124 1.00 26.41 523 LEU C CA 1
ATOM 5232 C C . LEU C 3 107 ? -4.264 13.842 -8.020 1.00 29.46 523 LEU C C 1
ATOM 5233 O O . LEU C 3 107 ? -3.198 14.441 -8.151 1.00 32.36 523 LEU C O 1
ATOM 5249 N N . LYS C 3 108 ? -5.025 13.959 -6.934 1.00 27.26 524 LYS C N 1
ATOM 5250 C CA . LYS C 3 108 ? -4.618 14.800 -5.809 1.00 25.75 524 LYS C CA 1
ATOM 5251 C C . LYS C 3 108 ? -3.315 14.283 -5.201 1.00 24.15 524 LYS C C 1
ATOM 5252 O O . LYS C 3 108 ? -2.975 13.106 -5.343 1.00 23.43 524 LYS C O 1
ATOM 5268 N N . SER C 3 109 ? -2.597 15.159 -4.508 1.00 24.91 525 SER C N 1
ATOM 5269 C CA . SER C 3 109 ? -1.371 14.766 -3.823 1.00 28.16 525 SER C CA 1
ATOM 5270 C C . SER C 3 109 ? -1.344 15.314 -2.404 1.00 29.93 525 SER C C 1
ATOM 5271 O O . SER C 3 109 ? -1.822 16.417 -2.141 1.00 31.06 525 SER C O 1
ATOM 5279 N N . GLU C 3 110 ? -0.776 14.534 -1.493 1.00 31.45 526 GLU C N 1
ATOM 5280 C CA . GLU C 3 110 ? -0.714 14.917 -0.090 1.00 34.82 526 GLU C CA 1
ATOM 5281 C C . GLU C 3 110 ? 0.143 16.170 0.079 1.00 39.79 526 GLU C C 1
ATOM 5282 O O . GLU C 3 110 ? -0.135 17.009 0.934 1.00 38.91 526 GLU C O 1
ATOM 5294 N N . ASP C 3 111 ? 1.175 16.294 -0.751 1.00 44.22 527 ASP C N 1
ATOM 5295 C CA . ASP C 3 111 ? 2.099 17.424 -0.670 1.00 46.12 527 ASP C CA 1
ATOM 5296 C C . ASP C 3 111 ? 1.685 18.587 -1.576 1.00 46.51 527 ASP C C 1
ATOM 5297 O O . ASP C 3 111 ? 2.417 19.566 -1.703 1.00 46.63 527 ASP C O 1
ATOM 5306 N N . LYS C 3 112 ? 0.514 18.478 -2.199 1.00 47.05 528 LYS C N 1
ATOM 5307 C CA . LYS C 3 112 ? -0.030 19.562 -3.019 1.00 48.48 528 LYS C CA 1
ATOM 5308 C C . LYS C 3 112 ? 0.942 20.015 -4.105 1.00 46.59 528 LYS C C 1
ATOM 5309 O O . LYS C 3 112 ? 1.577 21.062 -3.982 1.00 48.20 528 LYS C O 1
ATOM 5328 N N . VAL C 3 113 ? 1.043 19.232 -5.173 1.00 42.20 529 VAL C N 1
ATOM 5329 C CA . VAL C 3 113 ? 1.935 19.555 -6.277 1.00 37.96 529 VAL C CA 1
ATOM 5330 C C . VAL C 3 113 ? 1.217 20.436 -7.290 1.00 37.62 529 VAL C C 1
ATOM 5331 O O . VAL C 3 113 ? 0.033 20.242 -7.570 1.00 37.34 529 VAL C O 1
ATOM 5344 N N . LYS C 3 114 ? 1.942 21.407 -7.835 1.00 38.03 530 LYS C N 1
ATOM 5345 C CA . LYS C 3 114 ? 1.416 22.251 -8.900 1.00 39.96 530 LYS C CA 1
ATOM 5346 C C . LYS C 3 114 ? 1.453 21.476 -10.213 1.00 37.77 530 LYS C C 1
ATOM 5347 O O . LYS C 3 114 ? 2.513 21.026 -10.646 1.00 38.71 530 LYS C O 1
ATOM 5366 N N . ALA C 3 115 ? 0.290 21.314 -10.834 1.00 35.11 531 ALA C N 1
ATOM 5367 C CA . ALA C 3 115 ? 0.177 20.531 -12.058 1.00 33.09 531 ALA C CA 1
ATOM 5368 C C . ALA C 3 115 ? 0.701 21.306 -13.262 1.00 30.84 531 ALA C C 1
ATOM 5369 O O . ALA C 3 115 ? 0.523 22.520 -13.348 1.00 29.25 531 ALA C O 1
ATOM 5376 N N . ILE C 3 116 ? 1.346 20.603 -14.190 1.00 29.74 532 ILE C N 1
ATOM 5377 C CA . ILE C 3 116 ? 1.787 21.221 -15.436 1.00 27.96 532 ILE C CA 1
ATOM 5378 C C . ILE C 3 116 ? 0.566 21.682 -16.227 1.00 28.62 532 ILE C C 1
ATOM 5379 O O . ILE C 3 116 ? -0.558 21.264 -15.950 1.00 28.25 532 ILE C O 1
ATOM 5395 N N . ALA C 3 117 ? 0.792 22.538 -17.217 1.00 30.36 533 ALA C N 1
ATOM 5396 C CA . ALA C 3 117 ? -0.306 23.152 -17.957 1.00 32.25 533 ALA C CA 1
ATOM 5397 C C . ALA C 3 117 ? -0.600 22.422 -19.269 1.00 32.26 533 ALA C C 1
ATOM 5398 O O . ALA C 3 117 ? -1.758 22.190 -19.610 1.00 33.35 533 ALA C O 1
ATOM 5405 N N . ASN C 3 118 ? 0.451 22.063 -19.998 1.00 31.06 534 ASN C N 1
ATOM 5406 C CA . ASN C 3 118 ? 0.302 21.485 -21.332 1.00 29.20 534 ASN C CA 1
ATOM 5407 C C . ASN C 3 118 ? 0.484 19.974 -21.293 1.00 25.71 534 ASN C C 1
ATOM 5408 O O . ASN C 3 118 ? 1.580 19.483 -21.027 1.00 26.13 534 ASN C O 1
ATOM 5419 N N . LEU C 3 119 ? -0.590 19.244 -21.573 1.00 22.74 535 LEU C N 1
ATOM 5420 C CA . LEU C 3 119 ? -0.575 17.789 -21.466 1.00 21.88 535 LEU C CA 1
ATOM 5421 C C . LEU C 3 119 ? -0.438 17.078 -22.815 1.00 18.74 535 LEU C C 1
ATOM 5422 O O . LEU C 3 119 ? -0.302 15.855 -22.852 1.00 18.46 535 LEU C O 1
ATOM 5438 N N . TYR C 3 120 ? -0.464 17.828 -23.915 1.00 18.50 536 TYR C N 1
ATOM 5439 C CA . TYR C 3 120 ? -0.340 17.219 -25.241 1.00 18.19 536 TYR C CA 1
ATOM 5440 C C . TYR C 3 120 ? 0.916 16.360 -25.340 1.00 18.40 536 TYR C C 1
ATOM 5441 O O . TYR C 3 120 ? 0.846 15.185 -25.697 1.00 18.16 536 TYR C O 1
ATOM 5459 N N . GLY C 3 121 ? 2.062 16.945 -25.007 1.00 18.89 537 GLY C N 1
ATOM 5460 C CA . GLY C 3 121 ? 3.329 16.243 -25.091 1.00 19.17 537 GLY C CA 1
ATOM 5461 C C . GLY C 3 121 ? 3.393 14.991 -24.237 1.00 19.20 537 GLY C C 1
ATOM 5462 O O . GLY C 3 121 ? 3.701 13.910 -24.737 1.00 19.10 537 GLY C O 1
ATOM 5466 N N . PRO C 3 122 ? 3.125 15.130 -22.932 1.00 19.40 538 PRO C N 1
ATOM 5467 C CA . PRO C 3 122 ? 3.117 13.968 -22.036 1.00 19.49 538 PRO C CA 1
ATOM 5468 C C . PRO C 3 122 ? 2.168 12.859 -22.494 1.00 19.00 538 PRO C C 1
ATOM 5469 O O . PRO C 3 122 ? 2.502 11.684 -22.370 1.00 19.07 538 PRO C O 1
ATOM 5480 N N . LEU C 3 123 ? 1.006 13.231 -23.020 1.00 18.55 539 LEU C N 1
ATOM 5481 C CA . LEU C 3 123 ? 0.049 12.249 -23.520 1.00 18.10 539 LEU C CA 1
ATOM 5482 C C . LEU C 3 123 ? 0.596 11.498 -24.730 1.00 17.99 539 LEU C C 1
ATOM 5483 O O . LEU C 3 123 ? 0.521 10.271 -24.787 1.00 17.94 539 LEU C O 1
ATOM 5499 N N . MET C 3 124 ? 1.139 12.234 -25.697 1.00 18.01 540 MET C N 1
ATOM 5500 C CA . MET C 3 124 ? 1.694 11.615 -26.897 1.00 17.94 540 MET C CA 1
ATOM 5501 C C . MET C 3 124 ? 2.861 10.708 -26.518 1.00 18.34 540 MET C C 1
ATOM 5502 O O . MET C 3 124 ? 3.039 9.633 -27.090 1.00 18.29 540 MET C O 1
ATOM 5516 N N . ALA C 3 125 ? 3.652 11.146 -25.545 1.00 18.77 541 ALA C N 1
ATOM 5517 C CA . ALA C 3 125 ? 4.777 10.358 -25.061 1.00 19.23 541 ALA C CA 1
ATOM 5518 C C . ALA C 3 125 ? 4.281 9.102 -24.351 1.00 19.21 541 ALA C C 1
ATOM 5519 O O . ALA C 3 125 ? 4.829 8.013 -24.541 1.00 19.39 541 ALA C O 1
ATOM 5526 N N . LEU C 3 126 ? 3.246 9.258 -23.530 1.00 19.04 542 LEU C N 1
ATOM 5527 C CA . LEU C 3 126 ? 2.623 8.115 -22.871 1.00 19.01 542 LEU C CA 1
ATOM 5528 C C . LEU C 3 126 ? 2.143 7.113 -23.906 1.00 18.69 542 LEU C C 1
ATOM 5529 O O . LEU C 3 126 ? 2.305 5.905 -23.741 1.00 18.86 542 LEU C O 1
ATOM 5545 N N . ASN C 3 127 ? 1.547 7.630 -24.974 1.00 18.26 543 ASN C N 1
ATOM 5546 C CA . ASN C 3 127 ? 1.008 6.799 -26.038 1.00 17.95 543 ASN C CA 1
ATOM 5547 C C . ASN C 3 127 ? 2.098 5.891 -26.594 1.00 18.25 543 ASN C C 1
ATOM 5548 O O . ASN C 3 127 ? 1.884 4.696 -26.791 1.00 18.27 543 ASN C O 1
ATOM 5559 N N . HIS C 3 128 ? 3.273 6.460 -26.840 1.00 18.53 544 HIS C N 1
ATOM 5560 C CA . HIS C 3 128 ? 4.386 5.680 -27.364 1.00 18.87 544 HIS C CA 1
ATOM 5561 C C . HIS C 3 128 ? 4.901 4.679 -26.334 1.00 19.33 544 HIS C C 1
ATOM 5562 O O . HIS C 3 128 ? 5.185 3.531 -26.669 1.00 19.51 544 HIS C O 1
ATOM 5577 N N . MET C 3 129 ? 5.014 5.115 -25.083 1.00 19.56 545 MET C N 1
ATOM 5578 C CA . MET C 3 129 ? 5.603 4.281 -24.037 1.00 20.09 545 MET C CA 1
ATOM 5579 C C . MET C 3 129 ? 4.819 2.990 -23.799 1.00 20.33 545 MET C C 1
ATOM 5580 O O . MET C 3 129 ? 5.407 1.912 -23.719 1.00 21.28 545 MET C O 1
ATOM 5594 N N . VAL C 3 130 ? 3.498 3.099 -23.684 1.00 20.37 546 VAL C N 1
ATOM 5595 C CA . VAL C 3 130 ? 2.667 1.951 -23.324 1.00 21.12 546 VAL C CA 1
ATOM 5596 C C . VAL C 3 130 ? 2.669 0.892 -24.419 1.00 20.84 546 VAL C C 1
ATOM 5597 O O . VAL C 3 130 ? 2.276 -0.248 -24.183 1.00 21.00 546 VAL C O 1
ATOM 5610 N N . GLN C 3 131 ? 3.105 1.265 -25.615 1.00 20.76 547 GLN C N 1
ATOM 5611 C CA . GLN C 3 131 ? 3.172 0.315 -26.718 1.00 20.39 547 GLN C CA 1
ATOM 5612 C C . GLN C 3 131 ? 4.479 -0.469 -26.701 1.00 21.17 547 GLN C C 1
ATOM 5613 O O . GLN C 3 131 ? 4.641 -1.425 -27.462 1.00 20.44 547 GLN C O 1
ATOM 5627 N N . GLN C 3 132 ? 5.408 -0.060 -25.838 1.00 22.62 548 GLN C N 1
ATOM 5628 C CA . GLN C 3 132 ? 6.716 -0.705 -25.758 1.00 25.01 548 GLN C CA 1
ATOM 5629 C C . GLN C 3 132 ? 6.695 -1.885 -24.793 1.00 28.43 548 GLN C C 1
ATOM 5630 O O . GLN C 3 132 ? 5.941 -1.892 -23.818 1.00 26.48 548 GLN C O 1
ATOM 5644 N N . ASP C 3 133 ? 7.543 -2.870 -25.067 1.00 33.26 549 ASP C N 1
ATOM 5645 C CA . ASP C 3 133 ? 7.597 -4.094 -24.277 1.00 35.57 549 ASP C CA 1
ATOM 5646 C C . ASP C 3 133 ? 8.019 -3.832 -22.834 1.00 34.65 549 ASP C C 1
ATOM 5647 O O . ASP C 3 133 ? 7.528 -4.481 -21.913 1.00 36.31 549 ASP C O 1
ATOM 5656 N N . TYR C 3 134 ? 8.922 -2.876 -22.642 1.00 32.34 550 TYR C N 1
ATOM 5657 C CA . TYR C 3 134 ? 9.475 -2.604 -21.319 1.00 31.17 550 TYR C CA 1
ATOM 5658 C C . TYR C 3 134 ? 8.451 -2.002 -20.355 1.00 30.35 550 TYR C C 1
ATOM 5659 O O . TYR C 3 134 ? 8.722 -1.872 -19.163 1.00 31.53 550 TYR C O 1
ATOM 5677 N N . PHE C 3 135 ? 7.285 -1.625 -20.865 1.00 27.72 551 PHE C N 1
ATOM 5678 C CA . PHE C 3 135 ? 6.278 -0.987 -20.028 1.00 25.37 551 PHE C CA 1
ATOM 5679 C C . PHE C 3 135 ? 5.506 -2.037 -19.234 1.00 25.00 551 PHE C C 1
ATOM 5680 O O . PHE C 3 135 ? 4.975 -2.981 -19.820 1.00 23.99 551 PHE C O 1
ATOM 5697 N N . PRO C 3 136 ? 5.446 -1.886 -17.897 1.00 27.33 552 PRO C N 1
ATOM 5698 C CA . PRO C 3 136 ? 4.690 -2.861 -17.100 1.00 29.37 552 PRO C CA 1
ATOM 5699 C C . PRO C 3 136 ? 3.201 -2.857 -17.424 1.00 28.55 552 PRO C C 1
ATOM 5700 O O . PRO C 3 136 ? 2.502 -1.888 -17.125 1.00 27.30 552 PRO C O 1
ATOM 5711 N N . LYS C 3 137 ? 2.729 -3.944 -18.024 1.00 28.86 553 LYS C N 1
ATOM 5712 C CA . LYS C 3 137 ? 1.341 -4.056 -18.457 1.00 28.66 553 LYS C CA 1
ATOM 5713 C C . LYS C 3 137 ? 0.359 -3.842 -17.302 1.00 28.31 553 LYS C C 1
ATOM 5714 O O . LYS C 3 137 ? -0.805 -3.511 -17.520 1.00 26.06 553 LYS C O 1
ATOM 5733 N N . ALA C 3 138 ? 0.834 -4.031 -16.076 1.00 30.74 554 ALA C N 1
ATOM 5734 C CA . ALA C 3 138 ? -0.013 -3.895 -14.895 1.00 31.63 554 ALA C CA 1
ATOM 5735 C C . ALA C 3 138 ? -0.420 -2.445 -14.637 1.00 28.80 554 ALA C C 1
ATOM 5736 O O . ALA C 3 138 ? -1.358 -2.186 -13.885 1.00 27.53 554 ALA C O 1
ATOM 5743 N N . LEU C 3 139 ? 0.289 -1.503 -15.251 1.00 27.40 555 LEU C N 1
ATOM 5744 C CA . LEU C 3 139 ? 0.008 -0.085 -15.053 1.00 26.12 555 LEU C CA 1
ATOM 5745 C C . LEU C 3 139 ? -1.094 0.408 -15.987 1.00 21.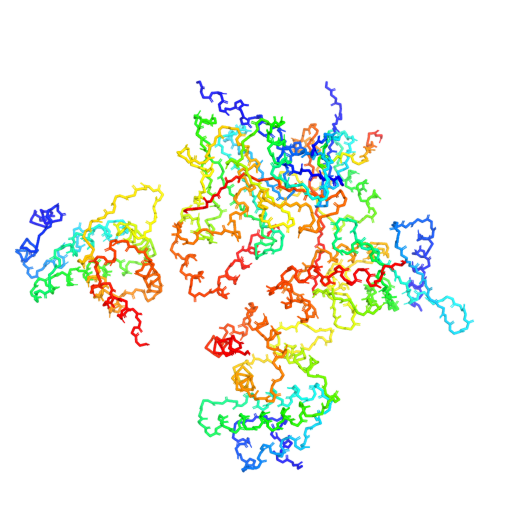86 555 LEU C C 1
ATOM 5746 O O . LEU C 3 139 ? -1.759 1.409 -15.707 1.00 20.48 555 LEU C O 1
ATOM 5762 N N . ALA C 3 140 ? -1.282 -0.295 -17.098 1.00 20.52 556 ALA C N 1
ATOM 5763 C CA . ALA C 3 140 ? -2.201 0.160 -18.136 1.00 19.84 556 ALA C CA 1
ATOM 5764 C C . ALA C 3 140 ? -3.607 0.422 -17.591 1.00 19.57 556 ALA C C 1
ATOM 5765 O O . ALA C 3 140 ? -4.187 1.471 -17.872 1.00 19.13 556 ALA C O 1
ATOM 5772 N N . PRO C 3 141 ? -4.160 -0.519 -16.807 1.00 19.87 557 PRO C N 1
ATOM 5773 C CA . PRO C 3 141 ? -5.520 -0.294 -16.302 1.00 19.64 557 PRO C CA 1
ATOM 5774 C C . PRO C 3 141 ? -5.644 1.000 -15.497 1.00 19.60 557 PRO C C 1
ATOM 5775 O O . PRO C 3 141 ? -6.695 1.640 -15.523 1.00 19.22 557 PRO C O 1
ATOM 5786 N N . LEU C 3 142 ? -4.575 1.379 -14.803 1.00 20.02 558 LEU C N 1
ATOM 5787 C CA . LEU C 3 142 ? -4.573 2.603 -14.008 1.00 21.18 558 LEU C CA 1
ATOM 5788 C C . LEU C 3 142 ? -4.547 3.832 -14.906 1.00 19.58 558 LEU C C 1
ATOM 5789 O O . LEU C 3 142 ? -5.285 4.794 -14.668 1.00 19.73 558 LEU C O 1
ATOM 5805 N N . LEU C 3 143 ? -3.702 3.801 -15.935 1.00 19.47 559 LEU C N 1
ATOM 5806 C CA . LEU C 3 143 ? -3.669 4.881 -16.917 1.00 19.03 559 LEU C CA 1
ATOM 5807 C C . LEU C 3 143 ? -5.039 5.059 -17.534 1.00 18.48 559 LEU C C 1
ATOM 5808 O O . LEU C 3 143 ? -5.553 6.172 -17.625 1.00 18.23 559 LEU C O 1
ATOM 5824 N N . LEU C 3 144 ? -5.630 3.947 -17.951 1.00 19.20 560 LEU C N 1
ATOM 5825 C CA . LEU C 3 144 ? -6.940 3.970 -18.583 1.00 19.99 560 LEU C CA 1
ATOM 5826 C C . LEU C 3 144 ? -7.967 4.664 -17.697 1.00 17.84 560 LEU C C 1
ATOM 5827 O O . LEU C 3 144 ? -8.749 5.489 -18.165 1.00 17.47 560 LEU C O 1
ATOM 5843 N N . ALA C 3 145 ? -7.951 4.336 -16.411 1.00 18.26 561 ALA C N 1
ATOM 5844 C CA . ALA C 3 145 ? -8.922 4.884 -15.473 1.00 18.29 561 ALA C CA 1
ATOM 5845 C C . ALA C 3 145 ? -8.800 6.404 -15.350 1.00 18.20 561 ALA C C 1
ATOM 5846 O O . ALA C 3 145 ? -9.796 7.122 -15.462 1.00 17.93 561 ALA C O 1
ATOM 5853 N N . PHE C 3 146 ? -7.585 6.897 -15.128 1.00 18.48 562 PHE C N 1
ATOM 5854 C CA . PHE C 3 146 ? -7.389 8.325 -14.875 1.00 18.52 562 PHE C CA 1
ATOM 5855 C C . PHE C 3 146 ? -7.310 9.177 -16.141 1.00 18.11 562 PHE C C 1
ATOM 5856 O O . PHE C 3 146 ? -7.497 10.393 -16.076 1.00 19.27 562 PHE C O 1
ATOM 5873 N N . VAL C 3 147 ? -7.039 8.559 -17.286 1.00 17.85 563 VAL C N 1
ATOM 5874 C CA . VAL C 3 147 ? -7.124 9.279 -18.553 1.00 17.47 563 VAL C CA 1
ATOM 5875 C C . VAL C 3 147 ? -8.592 9.348 -18.960 1.00 17.07 563 VAL C C 1
ATOM 5876 O O . VAL C 3 147 ? -9.014 10.287 -19.635 1.00 16.92 563 VAL C O 1
ATOM 5889 N N . THR C 3 148 ? -9.365 8.346 -18.547 1.00 17.07 564 THR C N 1
ATOM 5890 C CA . THR C 3 148 ? -10.802 8.326 -18.803 1.00 16.76 564 THR C CA 1
ATOM 5891 C C . THR C 3 148 ? -11.537 9.275 -17.863 1.00 16.87 564 THR C C 1
ATOM 5892 O O . THR C 3 148 ? -12.523 9.900 -18.248 1.00 16.62 564 THR C O 1
ATOM 5903 N N . LYS C 3 149 ? -11.052 9.366 -16.628 1.00 17.28 565 LYS C N 1
ATOM 5904 C CA . LYS C 3 149 ? -11.702 10.161 -15.590 1.00 17.47 565 LYS C CA 1
ATOM 5905 C C . LYS C 3 149 ? -11.854 11.619 -16.035 1.00 17.34 565 LYS C C 1
ATOM 5906 O O . LYS C 3 149 ? -10.902 12.213 -16.541 1.00 17.36 565 LYS C O 1
ATOM 5925 N N . PRO C 3 150 ? -13.054 12.199 -15.855 1.00 18.92 566 PRO C N 1
ATOM 5926 C CA . PRO C 3 150 ? -13.266 13.586 -16.287 1.00 19.77 566 PRO C CA 1
ATOM 5927 C C . PRO C 3 150 ? -12.235 14.565 -15.729 1.00 21.72 566 PRO C C 1
ATOM 5928 O O . PRO C 3 150 ? -11.911 14.519 -14.543 1.00 21.50 566 PRO C O 1
ATOM 5939 N N . ASN C 3 151 ? -11.729 15.438 -16.5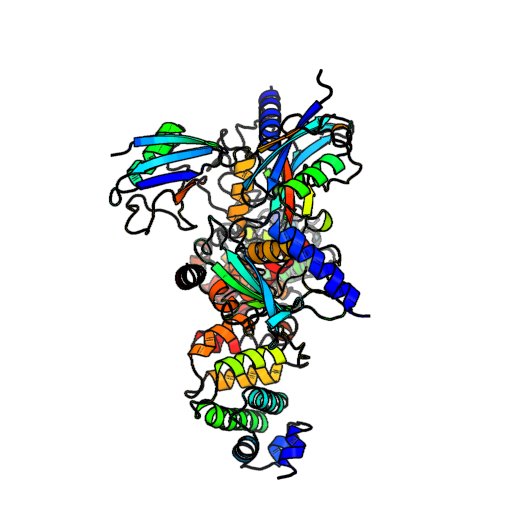96 1.00 22.67 567 ASN C N 1
ATOM 5940 C CA . ASN C 3 151 ? -10.723 16.423 -16.222 1.00 23.55 567 ASN C CA 1
ATOM 5941 C C . ASN C 3 151 ? -10.656 17.503 -17.294 1.00 24.16 567 ASN C C 1
ATOM 5942 O O . ASN C 3 151 ? -10.555 17.201 -18.484 1.00 24.31 567 ASN C O 1
ATOM 5953 N N . SER C 3 152 ? -10.712 18.760 -16.867 1.00 24.71 568 SER C N 1
ATOM 5954 C CA . SER C 3 152 ? -10.786 19.886 -17.793 1.00 26.79 568 SER C CA 1
ATOM 5955 C C . SER C 3 152 ? -9.567 19.949 -18.708 1.00 22.89 568 SER C C 1
ATOM 5956 O O . SER C 3 152 ? -9.697 20.182 -19.909 1.00 22.33 568 SER C O 1
ATOM 5964 N N . ALA C 3 153 ? -8.383 19.737 -18.143 1.00 21.64 569 ALA C N 1
ATOM 5965 C CA . ALA C 3 153 ? -7.156 19.772 -18.930 1.00 22.04 569 ALA C CA 1
ATOM 5966 C C . ALA C 3 153 ? -7.184 18.713 -20.034 1.00 25.36 569 ALA C C 1
ATOM 5967 O O . ALA C 3 153 ? -6.745 18.970 -21.155 1.00 29.60 569 ALA C O 1
ATOM 5974 N N . LEU C 3 154 ? -7.706 17.530 -19.719 1.00 23.16 570 LEU C N 1
ATOM 5975 C CA . LEU C 3 154 ? -7.816 16.458 -20.708 1.00 20.12 570 LEU C CA 1
ATOM 5976 C C . LEU C 3 154 ? -8.867 16.770 -21.771 1.00 18.19 570 LEU C C 1
ATOM 5977 O O . LEU C 3 154 ? -8.710 16.393 -22.931 1.00 17.57 570 LEU C O 1
ATOM 5993 N N . GLU C 3 155 ? -9.937 17.456 -21.381 1.00 17.57 571 GLU C N 1
ATOM 5994 C CA . GLU C 3 155 ? -10.987 17.813 -22.331 1.00 19.80 571 GLU C CA 1
ATOM 5995 C C . GLU C 3 155 ? -10.468 18.794 -23.378 1.00 19.37 571 GLU C C 1
ATOM 5996 O O . GLU C 3 155 ? -11.072 18.959 -24.438 1.00 19.00 571 GLU C O 1
ATOM 6008 N N . SER C 3 156 ? -9.348 19.445 -23.077 1.00 19.86 572 SER C N 1
ATOM 6009 C CA . SER C 3 156 ? -8.726 20.376 -24.012 1.00 22.74 572 SER C CA 1
ATOM 6010 C C . SER C 3 156 ? -7.716 19.664 -24.904 1.00 21.93 572 SER C C 1
ATOM 6011 O O . SER C 3 156 ? -7.223 20.237 -25.875 1.00 22.22 572 SER C O 1
ATOM 6019 N N . CYS C 3 157 ? -7.405 18.417 -24.563 1.00 21.11 573 CYS C N 1
ATOM 6020 C CA . CYS C 3 157 ? -6.475 17.620 -25.349 1.00 21.32 573 CYS C CA 1
ATOM 6021 C C . CYS C 3 157 ? -7.189 16.442 -25.979 1.00 16.39 573 CYS C C 1
ATOM 6022 O O . CYS C 3 157 ? -6.703 15.315 -25.939 1.00 16.34 573 CYS C O 1
ATOM 6030 N N . SER C 3 158 ? -8.339 16.729 -26.580 1.00 16.15 574 SER C N 1
ATOM 6031 C CA . SER C 3 158 ? -9.220 15.697 -27.118 1.00 15.80 574 SER C CA 1
ATOM 6032 C C . SER C 3 158 ? -8.466 14.670 -27.963 1.00 15.70 574 SER C C 1
ATOM 6033 O O . SER C 3 158 ? -8.412 13.496 -27.602 1.00 15.64 574 SER C O 1
ATOM 6041 N N . PHE C 3 159 ? -7.872 15.111 -29.070 1.00 15.73 575 PHE C N 1
ATOM 6042 C CA . PHE C 3 159 ? -7.236 14.190 -30.010 1.00 15.65 575 PHE C CA 1
ATOM 6043 C C . PHE C 3 159 ? -6.153 13.339 -29.353 1.00 15.83 575 PHE C C 1
ATOM 6044 O O . PHE C 3 159 ? -6.084 12.130 -29.582 1.00 15.74 575 PHE C O 1
ATOM 6061 N N . ALA C 3 160 ? -5.306 13.966 -28.543 1.00 16.13 576 ALA C N 1
ATOM 6062 C CA . ALA C 3 160 ? -4.234 13.245 -27.865 1.00 16.38 576 ALA C CA 1
ATOM 6063 C C . ALA C 3 160 ? -4.803 12.269 -26.834 1.00 16.33 576 ALA C C 1
ATOM 6064 O O . ALA C 3 160 ? -4.301 11.159 -26.673 1.00 16.41 576 ALA C O 1
ATOM 6071 N N . ARG C 3 161 ? -5.852 12.696 -26.140 1.00 16.24 577 ARG C N 1
ATOM 6072 C CA . ARG C 3 161 ? -6.478 11.882 -25.105 1.00 16.23 577 ARG C CA 1
ATOM 6073 C C . ARG C 3 161 ? -7.087 10.617 -25.698 1.00 15.98 577 ARG C C 1
ATOM 6074 O O . ARG C 3 161 ? -6.784 9.511 -25.253 1.00 16.10 577 ARG C O 1
ATOM 6095 N N . HIS C 3 162 ? -7.941 10.790 -26.704 1.00 15.69 578 HIS C N 1
ATOM 6096 C CA . HIS C 3 162 ? -8.666 9.672 -27.298 1.00 15.48 578 HIS C CA 1
ATOM 6097 C C . HIS C 3 162 ? -7.730 8.728 -28.039 1.00 15.55 578 HIS C C 1
ATOM 6098 O O . HIS C 3 162 ? -8.016 7.540 -28.174 1.00 15.53 578 HIS C O 1
ATOM 6112 N N . SER C 3 163 ? -6.612 9.259 -28.520 1.00 15.69 579 SER C N 1
ATOM 6113 C CA . SER C 3 163 ? -5.604 8.435 -29.171 1.00 15.82 579 SER C CA 1
ATOM 6114 C C . SER C 3 163 ? -4.913 7.533 -28.153 1.00 16.11 579 SER C C 1
ATOM 6115 O O . SER C 3 163 ? -4.730 6.339 -28.394 1.00 16.19 579 SER C O 1
ATOM 6123 N N . LEU C 3 164 ? -4.531 8.107 -27.017 1.00 16.32 580 LEU C N 1
ATOM 6124 C CA . LEU C 3 164 ? -3.940 7.322 -25.940 1.00 16.65 580 LEU C CA 1
ATOM 6125 C C . LEU C 3 164 ? -4.928 6.258 -25.464 1.00 16.58 580 LEU C C 1
ATOM 6126 O O . LEU C 3 164 ? -4.544 5.120 -25.208 1.00 16.80 580 LEU C O 1
ATOM 6142 N N . LEU C 3 165 ? -6.199 6.631 -25.357 1.00 16.30 581 LEU C N 1
ATOM 6143 C CA . LEU C 3 165 ? -7.229 5.708 -24.896 1.00 16.25 581 LEU C CA 1
ATOM 6144 C C . LEU C 3 165 ? -7.415 4.573 -25.897 1.00 16.17 581 LEU C C 1
ATOM 6145 O O . LEU C 3 165 ? -7.546 3.410 -25.513 1.00 16.34 581 LEU C O 1
ATOM 6161 N N . GLN C 3 166 ? -7.410 4.911 -27.182 1.00 15.94 582 GLN C N 1
ATOM 6162 C CA . GLN C 3 166 ? -7.516 3.903 -28.227 1.00 15.90 582 GLN C CA 1
ATOM 6163 C C . GLN C 3 166 ? -6.359 2.917 -28.109 1.00 16.26 582 GLN C C 1
ATOM 6164 O O . GLN C 3 166 ? -6.549 1.708 -28.230 1.00 16.39 582 GLN C O 1
ATOM 6178 N N . THR C 3 167 ? -5.163 3.443 -27.867 1.00 16.46 583 THR C N 1
ATOM 6179 C CA . THR C 3 167 ? -3.974 2.614 -27.726 1.00 16.85 583 THR C CA 1
ATOM 6180 C C . THR C 3 167 ? -4.070 1.717 -26.493 1.00 17.15 583 THR C C 1
ATOM 6181 O O . THR C 3 167 ? -3.582 0.588 -26.500 1.00 17.67 583 THR C O 1
ATOM 6192 N N . LEU C 3 168 ? -4.700 2.220 -25.437 1.00 17.11 584 LEU C N 1
ATOM 6193 C CA . LEU C 3 168 ? -4.830 1.464 -24.194 1.00 17.43 584 LEU C CA 1
ATOM 6194 C C . LEU C 3 168 ? -5.883 0.354 -24.310 1.00 17.39 584 LEU C C 1
ATOM 6195 O O . LEU C 3 168 ? -5.861 -0.609 -23.547 1.00 18.01 584 LEU C O 1
ATOM 6211 N N . TYR C 3 169 ? -6.791 0.488 -25.272 1.00 17.00 585 TYR C N 1
ATOM 6212 C CA . TYR C 3 169 ? -7.843 -0.503 -25.494 1.00 18.14 585 TYR C CA 1
ATOM 6213 C C . TYR C 3 169 ? -7.453 -1.563 -26.528 1.00 22.07 585 TYR C C 1
ATOM 6214 O O . TYR C 3 169 ? -8.244 -2.460 -26.822 1.00 22.92 585 TYR C O 1
ATOM 6232 N N . LYS C 3 170 ? -6.244 -1.473 -27.072 1.00 25.45 586 LYS C N 1
ATOM 6233 C CA . LYS C 3 170 ? -5.884 -2.273 -28.242 1.00 31.60 586 LYS C CA 1
ATOM 6234 C C . LYS C 3 170 ? -5.767 -3.768 -27.945 1.00 37.72 586 LYS C C 1
ATOM 6235 O O . LYS C 3 170 ? -5.205 -4.176 -26.928 1.00 38.54 586 LYS C O 1
ATOM 6254 N N . VAL C 3 171 ? -6.311 -4.569 -28.861 1.00 42.89 587 VAL C N 1
ATOM 6255 C CA . VAL C 3 171 ? -6.302 -6.026 -28.762 1.00 44.06 587 VAL C CA 1
ATOM 6256 C C . VAL C 3 171 ? -7.141 -6.462 -27.568 1.00 44.21 587 VAL C C 1
ATOM 6257 O O . VAL C 3 171 ? -8.362 -6.298 -27.564 1.00 43.34 587 VAL C O 1
ATOM 6270 N N . MET D 1 4 ? -25.769 -47.668 28.427 1.00 59.81 1 MET D N 1
ATOM 6271 C CA . MET D 1 4 ? -24.763 -46.833 29.072 1.00 62.60 1 MET D CA 1
ATOM 6272 C C . MET D 1 4 ? -24.817 -45.406 28.524 1.00 63.54 1 MET D C 1
ATOM 6273 O O . MET D 1 4 ? -24.112 -44.518 29.005 1.00 62.57 1 MET D O 1
ATOM 6286 N N . SER D 1 5 ? -25.676 -45.179 27.532 1.00 66.13 2 SER D N 1
ATOM 6287 C CA . SER D 1 5 ? -25.871 -43.839 26.986 1.00 61.37 2 SER D CA 1
ATOM 6288 C C . SER D 1 5 ? -26.589 -42.930 27.982 1.00 57.91 2 SER D C 1
ATOM 6289 O O . SER D 1 5 ? -26.817 -41.753 27.712 1.00 57.02 2 SER D O 1
ATOM 6297 N N . GLY D 1 6 ? -26.953 -43.491 29.134 1.00 54.43 3 GLY D N 1
ATOM 6298 C CA . GLY D 1 6 ? -27.611 -42.758 30.196 1.00 49.37 3 GLY D CA 1
ATOM 6299 C C . GLY D 1 6 ? -26.805 -41.603 30.772 1.00 44.84 3 GLY D C 1
ATOM 6300 O O . GLY D 1 6 ? -27.329 -40.843 31.584 1.00 45.09 3 GLY D O 1
ATOM 6304 N N . ILE D 1 7 ? -25.543 -41.460 30.375 1.00 47.87 4 ILE D N 1
ATOM 6305 C CA . ILE D 1 7 ? -24.783 -40.278 30.771 1.00 46.80 4 ILE D CA 1
ATOM 6306 C C . ILE D 1 7 ? -25.486 -39.070 30.168 1.00 40.54 4 ILE D C 1
ATOM 6307 O O . ILE D 1 7 ? -25.507 -37.991 30.757 1.00 39.76 4 ILE D O 1
ATOM 6323 N N . ALA D 1 8 ? -26.069 -39.266 28.991 1.00 36.20 5 ALA D N 1
ATOM 6324 C CA . ALA D 1 8 ? -26.864 -38.224 28.363 1.00 34.38 5 ALA D CA 1
ATOM 6325 C C . ALA D 1 8 ? -28.103 -37.900 29.191 1.00 35.82 5 ALA D C 1
ATOM 6326 O O . ALA D 1 8 ? -28.310 -36.752 29.586 1.00 36.31 5 ALA D O 1
ATOM 6333 N N . LEU D 1 9 ? -28.925 -38.913 29.449 1.00 37.61 6 LEU D N 1
ATOM 6334 C CA . LEU D 1 9 ? -30.175 -38.720 30.183 1.00 38.42 6 LEU D CA 1
ATOM 6335 C C . LEU D 1 9 ? -29.937 -38.105 31.558 1.00 35.88 6 LEU D C 1
ATOM 6336 O O . LEU D 1 9 ? -30.769 -37.350 32.060 1.00 33.88 6 LEU D O 1
ATOM 6352 N N . SER D 1 10 ? -28.804 -38.436 32.167 1.00 37.62 7 SER D N 1
ATOM 6353 C CA . SER D 1 10 ? -28.459 -37.893 33.475 1.00 41.97 7 SER D CA 1
ATOM 6354 C C . SER D 1 10 ? -28.177 -36.395 33.372 1.00 43.34 7 SER D C 1
ATOM 6355 O O . SER D 1 10 ? -28.650 -35.603 34.189 1.00 43.97 7 SER D O 1
ATOM 6363 N N . ARG D 1 11 ? -27.401 -36.018 32.361 1.00 42.52 8 ARG D N 1
ATOM 6364 C CA . ARG D 1 11 ? -27.082 -34.618 32.109 1.00 37.07 8 ARG D CA 1
ATOM 6365 C C . ARG D 1 11 ? -28.336 -33.837 31.718 1.00 31.12 8 ARG D C 1
ATOM 6366 O O . ARG D 1 11 ? -28.561 -32.725 32.195 1.00 27.56 8 ARG D O 1
ATOM 6387 N N . LEU D 1 12 ? -29.148 -34.425 30.847 1.00 29.33 9 LEU D N 1
ATOM 6388 C CA . LEU D 1 12 ? -30.384 -33.789 30.406 1.00 28.56 9 LEU D CA 1
ATOM 6389 C C . LEU D 1 12 ? -31.355 -33.616 31.569 1.00 32.38 9 LEU D C 1
ATOM 6390 O O . LEU D 1 12 ? -32.122 -32.653 31.611 1.00 33.99 9 LEU D O 1
ATOM 6406 N N . ALA D 1 13 ? -31.313 -34.547 32.515 1.00 33.51 10 ALA D N 1
ATOM 6407 C CA . ALA D 1 13 ? -32.171 -34.475 33.688 1.00 32.29 10 ALA D CA 1
ATOM 6408 C C . ALA D 1 13 ? -31.902 -33.195 34.476 1.00 27.78 10 ALA D C 1
ATOM 6409 O O . ALA D 1 13 ? -32.831 -32.470 34.833 1.00 25.65 10 ALA D O 1
ATOM 6416 N N . GLN D 1 14 ? -30.628 -32.921 34.744 1.00 27.43 11 GLN D N 1
ATOM 6417 C CA . GLN D 1 14 ? -30.248 -31.737 35.508 1.00 30.12 11 GLN D CA 1
ATOM 6418 C C . GLN D 1 14 ? -30.414 -30.459 34.684 1.00 29.30 11 GLN D C 1
ATOM 6419 O O . GLN D 1 14 ? -30.707 -29.396 35.234 1.00 27.69 11 GLN D O 1
ATOM 6433 N N . GLU D 1 15 ? -30.226 -30.560 33.372 1.00 30.01 12 GLU D N 1
ATOM 6434 C CA . GLU D 1 15 ? -30.483 -29.431 32.486 1.00 27.94 12 GLU D CA 1
ATOM 6435 C C . GLU D 1 15 ? -31.941 -29.009 32.636 1.00 25.31 12 GLU D C 1
ATOM 6436 O O . GLU D 1 15 ? -32.252 -27.820 32.726 1.00 22.59 12 GLU D O 1
ATOM 6448 N N . ARG D 1 16 ? -32.828 -29.997 32.671 1.00 26.07 13 ARG D N 1
ATOM 6449 C CA . ARG D 1 16 ? -34.256 -29.744 32.833 1.00 27.42 13 ARG D CA 1
ATOM 6450 C C . ARG D 1 16 ? -34.560 -29.131 34.199 1.00 26.99 13 ARG D C 1
ATOM 6451 O O . ARG D 1 16 ? -35.436 -28.275 34.315 1.00 25.68 13 ARG D O 1
ATOM 6472 N N . ARG D 1 17 ? -33.851 -29.573 35.233 1.00 29.47 14 ARG D N 1
ATOM 6473 C CA . ARG D 1 17 ? -34.073 -29.037 36.572 1.00 32.63 14 ARG D CA 1
ATOM 6474 C C . ARG D 1 17 ? -33.609 -27.587 36.629 1.00 30.84 14 ARG D C 1
ATOM 6475 O O . ARG D 1 17 ? -34.293 -26.725 37.183 1.00 31.12 14 ARG D O 1
ATOM 6496 N N . ALA D 1 18 ? -32.446 -27.322 36.043 1.00 28.12 15 ALA D N 1
ATOM 6497 C CA . ALA D 1 18 ? -31.889 -25.976 36.026 1.00 25.13 15 ALA D CA 1
ATOM 6498 C C . ALA D 1 18 ? -32.836 -25.003 35.338 1.00 23.58 15 ALA D C 1
ATOM 6499 O O . ALA D 1 18 ? -32.955 -23.849 35.749 1.00 23.77 15 ALA D O 1
ATOM 6506 N N . TRP D 1 19 ? -33.516 -25.471 34.295 1.00 21.99 16 TRP D N 1
ATOM 6507 C CA . TRP D 1 19 ? -34.379 -24.596 33.511 1.00 22.15 16 TRP D CA 1
ATOM 6508 C C . TRP D 1 19 ? -35.638 -24.223 34.284 1.00 24.34 16 TRP D C 1
ATOM 6509 O O . TRP D 1 19 ? -36.163 -23.120 34.132 1.00 24.56 16 TRP D O 1
ATOM 6530 N N . ARG D 1 20 ? -36.117 -25.142 35.115 1.00 26.61 17 ARG D N 1
ATOM 6531 C CA . ARG D 1 20 ? -37.355 -24.924 35.851 1.00 31.67 17 ARG D CA 1
ATOM 6532 C C . ARG D 1 20 ? -37.146 -23.944 37.003 1.00 29.41 17 ARG D C 1
ATOM 6533 O O . ARG D 1 20 ? -38.057 -23.200 37.366 1.00 28.93 17 ARG D O 1
ATOM 6554 N N . LYS D 1 21 ? -35.947 -23.940 37.576 1.00 28.48 18 LYS D N 1
ATOM 6555 C CA . LYS D 1 21 ? -35.627 -22.985 38.627 1.00 30.09 18 LYS D CA 1
ATOM 6556 C C . LYS D 1 21 ? -35.532 -21.571 38.063 1.00 26.29 18 LYS D C 1
ATOM 6557 O O . LYS D 1 21 ? -36.009 -20.619 38.676 1.00 25.77 18 LYS D O 1
ATOM 6576 N N . ASP D 1 22 ? -34.926 -21.439 36.888 1.00 23.75 19 ASP D N 1
ATOM 6577 C CA . ASP D 1 22 ? -34.691 -20.124 36.304 1.00 21.49 19 ASP D CA 1
ATOM 6578 C C . ASP D 1 22 ? -34.245 -20.227 34.853 1.00 17.73 19 ASP D C 1
ATOM 6579 O O . ASP D 1 22 ? -33.546 -21.166 34.471 1.00 17.34 19 ASP D O 1
ATOM 6588 N N . HIS D 1 23 ? -34.652 -19.249 34.051 1.00 16.16 20 HIS D N 1
ATOM 6589 C CA . HIS D 1 23 ? -34.376 -19.267 32.621 1.00 15.38 20 HIS D CA 1
ATOM 6590 C C . HIS D 1 23 ? -34.424 -17.847 32.064 1.00 14.80 20 HIS D C 1
ATOM 6591 O O . HIS D 1 23 ? -35.046 -16.969 32.665 1.00 15.08 20 HIS D O 1
ATOM 6605 N N . PRO D 1 24 ? -33.766 -17.612 30.916 1.00 14.12 21 PRO D N 1
ATOM 6606 C CA . PRO D 1 24 ? -33.841 -16.298 30.263 1.00 13.79 21 PRO D CA 1
ATOM 6607 C C . PRO D 1 24 ? -35.268 -15.964 29.823 1.00 14.04 21 PRO D C 1
ATOM 6608 O O . PRO D 1 24 ? -35.959 -16.820 29.273 1.00 14.82 21 PRO D O 1
ATOM 6619 N N . PHE D 1 25 ? -35.694 -14.729 30.068 1.00 14.89 22 PHE D N 1
ATOM 6620 C CA . PHE D 1 25 ? -37.095 -14.349 29.911 1.00 15.75 22 PHE D CA 1
ATOM 6621 C C . PHE D 1 25 ? -37.602 -14.517 28.483 1.00 16.56 22 PHE D C 1
ATOM 6622 O O . PHE D 1 25 ? -36.989 -14.037 27.533 1.00 16.56 22 PHE D O 1
ATOM 6639 N N . GLY D 1 26 ? -38.735 -15.198 28.347 1.00 17.90 23 GLY D N 1
ATOM 6640 C CA . GLY D 1 26 ? -39.368 -15.381 27.055 1.00 18.47 23 GLY D CA 1
ATOM 6641 C C . GLY D 1 26 ? -38.969 -16.665 26.352 1.00 18.04 23 GLY D C 1
ATOM 6642 O O . GLY D 1 26 ? -39.652 -17.111 25.431 1.00 21.06 23 GLY D O 1
ATOM 6646 N N . PHE D 1 27 ? -37.861 -17.260 26.781 1.00 14.06 24 PHE D N 1
ATOM 6647 C CA . PHE D 1 27 ? -37.391 -18.506 26.188 1.00 14.75 24 PHE D CA 1
ATOM 6648 C C . PHE D 1 27 ? -38.221 -19.690 26.674 1.00 17.68 24 PHE D C 1
ATOM 6649 O O . PHE D 1 27 ? -38.759 -19.669 27.781 1.00 17.03 24 PHE D O 1
ATOM 6666 N N . VAL D 1 28 ? -38.313 -20.718 25.835 1.00 20.25 25 VAL D N 1
ATOM 6667 C CA . VAL D 1 28 ? -39.052 -21.931 26.166 1.00 20.28 25 VAL D CA 1
ATOM 6668 C C . VAL D 1 28 ? -38.188 -23.145 25.863 1.00 20.48 25 VAL D C 1
ATOM 6669 O O . VAL D 1 28 ? -37.476 -23.176 24.859 1.00 19.67 25 VAL D O 1
ATOM 6682 N N . ALA D 1 29 ? -38.261 -24.151 26.726 1.00 21.77 26 ALA D N 1
ATOM 6683 C CA . ALA D 1 29 ? -37.509 -25.381 26.517 1.00 21.64 26 ALA D CA 1
ATOM 6684 C C . ALA D 1 29 ? -38.139 -26.525 27.306 1.00 23.63 26 ALA D C 1
ATOM 6685 O O . ALA D 1 29 ? -37.989 -26.611 28.524 1.00 26.85 26 ALA D O 1
ATOM 6692 N N . VAL D 1 30 ? -38.848 -27.397 26.599 1.00 22.21 27 VAL D N 1
ATOM 6693 C CA . VAL D 1 30 ? -39.578 -28.489 27.230 1.00 23.62 27 VAL D CA 1
ATOM 6694 C C . VAL D 1 30 ? -39.243 -29.809 26.547 1.00 24.60 27 VAL D C 1
ATOM 6695 O O . VAL D 1 30 ? -39.301 -29.904 25.319 1.00 22.51 27 VAL D O 1
ATOM 6708 N N . PRO D 1 31 ? -38.880 -30.838 27.330 1.00 30.63 28 PRO D N 1
ATOM 6709 C CA . PRO D 1 31 ? -38.766 -32.159 26.702 1.00 29.48 28 PRO D CA 1
ATOM 6710 C C . PRO D 1 31 ? -40.098 -32.587 26.106 1.00 28.15 28 PRO D C 1
ATOM 6711 O O . PRO D 1 31 ? -41.141 -32.101 26.553 1.00 24.60 28 PRO D O 1
ATOM 6722 N N . THR D 1 32 ? -40.069 -33.465 25.108 1.00 30.61 29 THR D N 1
ATOM 6723 C CA . THR D 1 32 ? -41.302 -33.954 24.498 1.00 33.27 29 THR D CA 1
ATOM 6724 C C . THR D 1 32 ? -41.741 -35.258 25.152 1.00 38.14 29 THR D C 1
ATOM 6725 O O . THR D 1 32 ? -41.091 -35.755 26.072 1.00 35.75 29 THR D O 1
ATOM 6736 N N . LYS D 1 33 ? -42.844 -35.813 24.663 1.00 45.14 30 LYS D N 1
ATOM 6737 C CA . LYS D 1 33 ? -43.410 -37.024 25.242 1.00 50.24 30 LYS D CA 1
ATOM 6738 C C . LYS D 1 33 ? -43.230 -38.210 24.301 1.00 49.32 30 LYS D C 1
ATOM 6739 O O . LYS D 1 33 ? -43.381 -38.082 23.085 1.00 48.92 30 LYS D O 1
ATOM 6758 N N . ASN D 1 34 ? -42.893 -39.361 24.874 1.00 48.55 31 ASN D N 1
ATOM 6759 C CA . ASN D 1 34 ? -42.892 -40.613 24.129 1.00 48.22 31 ASN D CA 1
ATOM 6760 C C . ASN D 1 34 ? -44.334 -41.068 23.936 1.00 50.63 31 ASN D C 1
ATOM 6761 O O . ASN D 1 34 ? -45.227 -40.598 24.643 1.00 50.20 31 ASN D O 1
ATOM 6772 N N . PRO D 1 35 ? -44.572 -41.979 22.977 1.00 52.51 32 PRO D N 1
ATOM 6773 C CA . PRO D 1 35 ? -45.926 -42.506 22.771 1.00 52.51 32 PRO D CA 1
ATOM 6774 C C . PRO D 1 35 ? -46.582 -42.979 24.067 1.00 51.34 32 PRO D C 1
ATOM 6775 O O . PRO D 1 35 ? -47.765 -42.718 24.288 1.00 48.14 32 PRO D O 1
ATOM 6786 N N . ASP D 1 36 ? -45.810 -43.648 24.918 1.00 53.14 33 ASP D N 1
ATOM 6787 C CA . ASP D 1 36 ? -46.334 -44.175 26.175 1.00 57.42 33 ASP D CA 1
ATOM 6788 C C . ASP D 1 36 ? -46.629 -43.069 27.191 1.00 57.31 33 ASP D C 1
ATOM 6789 O O . ASP D 1 36 ? -47.207 -43.329 28.245 1.00 58.82 33 ASP D O 1
ATOM 6798 N N . GLY D 1 37 ? -46.223 -41.842 26.877 1.00 54.63 34 GLY D N 1
ATOM 6799 C CA . GLY D 1 37 ? -46.534 -40.702 27.721 1.00 51.72 34 GLY D CA 1
ATOM 6800 C C . GLY D 1 37 ? -45.412 -40.275 28.648 1.00 49.38 34 GLY D C 1
ATOM 6801 O O . GLY D 1 37 ? -45.527 -39.260 29.337 1.00 48.07 34 GLY D O 1
ATOM 6805 N N . THR D 1 38 ? -44.331 -41.048 28.679 1.00 49.52 35 THR D N 1
ATOM 6806 C CA . THR D 1 38 ? -43.168 -40.691 29.485 1.00 49.87 35 THR D CA 1
ATOM 6807 C C . THR D 1 38 ? -42.369 -39.600 28.780 1.00 48.89 35 THR D C 1
ATOM 6808 O O . THR D 1 38 ? -42.518 -39.388 27.576 1.00 46.21 35 THR D O 1
ATOM 6819 N N . MET D 1 39 ? -41.524 -38.904 29.533 1.00 50.29 36 MET D N 1
ATOM 6820 C CA . MET D 1 39 ? -40.728 -37.822 28.967 1.00 48.89 36 MET D CA 1
ATOM 6821 C C . MET D 1 39 ? -39.667 -38.350 28.014 1.00 42.95 36 MET D C 1
ATOM 6822 O O . MET D 1 39 ? -38.962 -39.312 28.323 1.00 42.99 36 MET D O 1
ATOM 6836 N N . ASN D 1 40 ? -39.562 -37.710 26.854 1.00 36.95 37 ASN D N 1
ATOM 6837 C CA . ASN D 1 40 ? -38.473 -37.974 25.929 1.00 32.32 37 ASN D CA 1
ATOM 6838 C C . ASN D 1 40 ? -37.443 -36.857 26.060 1.00 31.21 37 ASN D C 1
ATOM 6839 O O . ASN D 1 40 ? -37.602 -35.781 25.486 1.00 29.53 37 ASN D O 1
ATOM 6850 N N . LEU D 1 41 ? -36.394 -37.117 26.831 1.00 32.48 38 LEU D N 1
ATOM 6851 C CA . LEU D 1 41 ? -35.398 -36.100 27.134 1.00 33.25 38 LEU D CA 1
ATOM 6852 C C . LEU D 1 41 ? -34.452 -35.858 25.964 1.00 30.81 38 LEU D C 1
ATOM 6853 O O . LEU D 1 41 ? -33.634 -34.941 26.000 1.00 27.73 38 LEU D O 1
ATOM 6869 N N . MET D 1 42 ? -34.566 -36.680 24.929 1.00 31.71 39 MET D N 1
ATOM 6870 C CA . MET D 1 42 ? -33.674 -36.586 23.782 1.00 30.60 39 MET D CA 1
ATOM 6871 C C . MET D 1 42 ? -34.231 -35.652 22.707 1.00 27.47 39 MET D C 1
ATOM 6872 O O . MET D 1 42 ? -33.561 -35.361 21.714 1.00 27.65 39 MET D O 1
ATOM 6886 N N . ASN D 1 43 ? -35.452 -35.174 22.919 1.00 24.41 40 ASN D N 1
ATOM 6887 C CA . ASN D 1 43 ? -36.136 -34.342 21.941 1.00 24.03 40 ASN D CA 1
ATOM 6888 C C . ASN D 1 43 ? -36.891 -33.224 22.653 1.00 25.08 40 ASN D C 1
ATOM 6889 O O . ASN D 1 43 ? -37.962 -33.453 23.212 1.00 27.17 40 ASN D O 1
ATOM 6900 N N . TRP D 1 44 ? -36.329 -32.017 22.634 1.00 24.12 41 TRP D N 1
ATOM 6901 C CA . TRP D 1 44 ? -36.967 -30.871 23.275 1.00 21.38 41 TRP D CA 1
ATOM 6902 C C . TRP D 1 44 ? -37.606 -29.940 22.255 1.00 19.88 41 TRP D C 1
ATOM 6903 O O . TRP D 1 44 ? -37.079 -29.739 21.162 1.00 19.49 41 TRP D O 1
ATOM 6924 N N . GLU D 1 45 ? -38.744 -29.367 22.631 1.00 19.91 42 GLU D N 1
ATOM 6925 C CA . GLU D 1 45 ? -39.388 -28.338 21.833 1.00 22.09 42 GLU D CA 1
ATOM 6926 C C . GLU D 1 45 ? -39.149 -26.985 22.494 1.00 22.65 42 GLU D C 1
ATOM 6927 O O . GLU D 1 45 ? -39.610 -26.731 23.609 1.00 22.82 42 GLU D O 1
ATOM 6939 N N . CYS D 1 46 ? -38.404 -26.131 21.801 1.00 19.38 43 CYS D N 1
ATOM 6940 C CA . CYS D 1 46 ? -37.969 -24.861 22.360 1.00 16.95 43 CYS D CA 1
ATOM 6941 C C . CYS D 1 46 ? -38.497 -23.680 21.555 1.00 16.97 43 CYS D C 1
ATOM 6942 O O . CYS D 1 46 ? -39.001 -23.844 20.443 1.00 17.25 43 CYS D O 1
ATOM 6950 N N . ALA D 1 47 ? -38.372 -22.485 22.124 1.00 16.54 44 ALA D N 1
ATOM 6951 C CA . ALA D 1 47 ? -38.739 -21.263 21.421 1.00 16.65 44 ALA D CA 1
ATOM 6952 C C . ALA D 1 47 ? -37.800 -20.128 21.826 1.00 16.68 44 ALA D C 1
ATOM 6953 O O . ALA D 1 47 ? -37.413 -20.016 22.991 1.00 16.39 44 ALA D O 1
ATOM 6960 N N . ILE D 1 48 ? -37.434 -19.296 20.857 1.00 14.66 45 ILE D N 1
ATOM 6961 C CA . ILE D 1 48 ? -36.525 -18.181 21.097 1.00 12.41 45 ILE D CA 1
ATOM 6962 C C . ILE D 1 48 ? -37.229 -16.865 20.781 1.00 12.25 45 ILE D C 1
ATOM 6963 O O . ILE D 1 48 ? -37.680 -16.662 19.652 1.00 12.14 45 ILE D O 1
ATOM 6979 N N . PRO D 1 49 ? -37.317 -15.954 21.767 1.00 12.30 46 PRO D N 1
ATOM 6980 C CA . PRO D 1 49 ? -37.894 -14.644 21.454 1.00 12.21 46 PRO D CA 1
ATOM 6981 C C . PRO D 1 49 ? -36.912 -13.755 20.700 1.00 11.76 46 PRO D C 1
ATOM 6982 O O . PRO D 1 49 ? -35.707 -13.829 20.946 1.00 11.57 46 PRO D O 1
ATOM 6993 N N . GLY D 1 50 ? -37.417 -12.934 19.788 1.00 12.25 47 GLY D N 1
ATOM 6994 C CA . GLY D 1 50 ? -36.575 -11.978 19.101 1.00 12.74 47 GLY D CA 1
ATOM 6995 C C . GLY D 1 50 ? -35.999 -11.001 20.104 1.00 13.05 47 GLY D C 1
ATOM 6996 O O . GLY D 1 50 ? -36.643 -10.681 21.104 1.00 12.85 47 GLY D O 1
ATOM 7000 N N . LYS D 1 51 ? -34.785 -10.530 19.844 1.00 14.56 48 LYS D N 1
ATOM 7001 C CA . LYS D 1 51 ? -34.105 -9.623 20.762 1.00 18.21 48 LYS D CA 1
ATOM 7002 C C . LYS D 1 51 ? -34.700 -8.222 20.643 1.00 19.76 48 LYS D C 1
ATOM 7003 O O . LYS D 1 51 ? -34.901 -7.715 19.537 1.00 19.59 48 LYS D O 1
ATOM 7022 N N . LYS D 1 52 ? -34.993 -7.603 21.782 1.00 21.23 49 LYS D N 1
ATOM 7023 C CA . LYS D 1 52 ? -35.565 -6.261 21.781 1.00 23.30 49 LYS D CA 1
ATOM 7024 C C . LYS D 1 52 ? -34.592 -5.275 21.142 1.00 19.67 49 LYS D C 1
ATOM 7025 O O . LYS D 1 52 ? -33.398 -5.284 21.445 1.00 19.62 49 LYS D O 1
ATOM 7044 N N . GLY D 1 53 ? -35.109 -4.431 20.255 1.00 17.29 50 GLY D N 1
ATOM 7045 C CA . GLY D 1 53 ? -34.285 -3.475 19.540 1.00 16.91 50 GLY D CA 1
ATOM 7046 C C . GLY D 1 53 ? -33.778 -3.989 18.203 1.00 17.12 50 GLY D C 1
ATOM 7047 O O . GLY D 1 53 ? -32.934 -3.357 17.572 1.00 17.10 50 GLY D O 1
ATOM 7051 N N . THR D 1 54 ? -34.290 -5.138 17.770 1.00 15.93 51 THR D N 1
ATOM 7052 C CA . THR D 1 54 ? -33.914 -5.707 16.481 1.00 12.99 51 THR D CA 1
ATOM 7053 C C . THR D 1 54 ? -35.160 -5.974 15.649 1.00 13.67 51 THR D C 1
ATOM 7054 O O . THR D 1 54 ? -36.269 -6.002 16.185 1.00 14.61 51 THR D O 1
ATOM 7065 N N . PRO D 1 55 ? -34.986 -6.178 14.334 1.00 12.66 52 PRO D N 1
ATOM 7066 C CA . PRO D 1 55 ? -36.131 -6.518 13.483 1.00 12.56 52 PRO D CA 1
ATOM 7067 C C . PRO D 1 55 ? -36.792 -7.839 13.876 1.00 13.56 52 PRO D C 1
ATOM 7068 O O . PRO D 1 55 ? -37.886 -8.135 13.395 1.00 14.95 52 PRO D O 1
ATOM 7079 N N . TRP D 1 56 ? -36.133 -8.617 14.731 1.00 12.77 53 TRP D N 1
ATOM 7080 C CA . TRP D 1 56 ? -36.670 -9.898 15.192 1.00 12.28 53 TRP D CA 1
ATOM 7081 C C . TRP D 1 56 ? -37.623 -9.717 16.370 1.00 11.83 53 TRP D C 1
ATOM 7082 O O . TRP D 1 56 ? -38.390 -10.621 16.699 1.00 11.30 53 TRP D O 1
ATOM 7103 N N . GLU D 1 57 ? -37.572 -8.545 16.995 1.00 15.54 54 GLU D N 1
ATOM 7104 C CA . GLU D 1 57 ? -38.381 -8.258 18.176 1.00 19.82 54 GLU D CA 1
ATOM 7105 C C . GLU D 1 57 ? -39.853 -8.557 17.934 1.00 18.80 54 GLU D C 1
ATOM 7106 O O . GLU D 1 57 ? -40.402 -8.207 16.891 1.00 19.60 54 GLU D O 1
ATOM 7118 N N . GLY D 1 58 ? -40.485 -9.209 18.906 1.00 16.72 55 GLY D N 1
ATOM 7119 C CA . GLY D 1 58 ? -41.902 -9.511 18.831 1.00 16.43 55 GLY D CA 1
ATOM 7120 C C . GLY D 1 58 ? -42.195 -10.944 18.436 1.00 16.52 55 GLY D C 1
ATOM 7121 O O . GLY D 1 58 ? -43.260 -11.479 18.746 1.00 16.22 55 GLY D O 1
ATOM 7125 N N . GLY D 1 59 ? -41.249 -11.570 17.748 1.00 14.82 56 GLY D 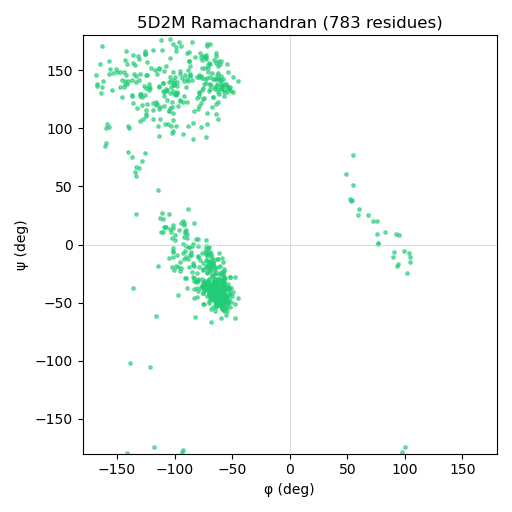N 1
ATOM 7126 C CA . GLY D 1 59 ? -41.427 -12.940 17.310 1.00 12.91 56 GLY D CA 1
ATOM 7127 C C . GLY D 1 59 ? -41.001 -13.961 18.346 1.00 12.96 56 GLY D C 1
ATOM 7128 O O . GLY D 1 59 ? -40.063 -13.739 19.111 1.00 12.89 56 GLY D O 1
ATOM 7132 N N . LEU D 1 60 ? -41.711 -15.082 18.374 1.00 13.32 57 LEU D N 1
ATOM 7133 C CA . LEU D 1 60 ? -41.320 -16.227 19.182 1.00 14.01 57 LEU D CA 1
ATOM 7134 C C . LEU D 1 60 ? -41.089 -17.390 18.226 1.00 15.08 57 LEU D C 1
ATOM 7135 O O . LEU D 1 60 ? -42.036 -17.933 17.658 1.00 16.82 57 LEU D O 1
ATOM 7151 N N . PHE D 1 61 ? -39.824 -17.758 18.043 1.00 13.55 58 PHE D N 1
ATOM 7152 C CA . PHE D 1 61 ? -39.444 -18.682 16.983 1.00 12.70 58 PHE D CA 1
ATOM 7153 C C . PHE D 1 61 ? -39.185 -20.085 17.514 1.00 13.09 58 PHE D C 1
ATOM 7154 O O . PHE D 1 61 ? -38.287 -20.301 18.326 1.00 13.00 58 PHE D O 1
ATOM 7171 N N . LYS D 1 62 ? -39.977 -21.040 17.039 1.00 13.59 59 LYS D N 1
ATOM 7172 C CA . LYS D 1 62 ? -39.920 -22.401 17.551 1.00 16.62 59 LYS D CA 1
ATOM 7173 C C . LYS D 1 62 ? -38.741 -23.163 16.968 1.00 14.58 59 LYS D C 1
ATOM 7174 O O . LYS D 1 62 ? -38.351 -22.964 15.817 1.00 13.73 59 LYS D O 1
ATOM 7193 N N . LEU D 1 63 ? -38.181 -24.045 17.783 1.00 14.92 60 LEU D N 1
ATOM 7194 C CA . LEU D 1 63 ? -36.958 -24.741 17.436 1.00 16.10 60 LEU D CA 1
ATOM 7195 C C . LEU D 1 63 ? -36.903 -26.058 18.189 1.00 16.97 60 LEU D C 1
ATOM 7196 O O . LEU D 1 63 ? -37.162 -26.108 19.390 1.00 19.46 60 LEU D O 1
ATOM 7212 N N . ARG D 1 64 ? -36.581 -27.127 17.473 1.00 17.29 61 ARG D N 1
ATOM 7213 C CA . ARG D 1 64 ? -36.466 -28.442 18.080 1.00 17.70 61 ARG D CA 1
ATOM 7214 C C . ARG D 1 64 ? -35.001 -28.735 18.332 1.00 17.53 61 ARG D C 1
ATOM 7215 O O . ARG D 1 64 ? -34.139 -28.342 17.547 1.00 17.07 61 ARG D O 1
ATOM 7236 N N . MET D 1 65 ? -34.732 -29.427 19.431 1.00 19.24 62 MET D N 1
ATOM 7237 C CA . MET D 1 65 ? -33.371 -29.710 19.857 1.00 21.38 62 MET D CA 1
ATOM 7238 C C . MET D 1 65 ? -33.219 -31.217 20.035 1.00 22.97 62 MET D C 1
ATOM 7239 O O . MET D 1 65 ? -33.825 -31.808 20.929 1.00 24.89 62 MET D O 1
ATOM 7253 N N . LEU D 1 66 ? -32.421 -31.834 19.170 1.00 22.39 63 LEU D N 1
ATOM 7254 C CA . LEU D 1 66 ? -32.286 -33.288 19.145 1.00 23.12 63 LEU D CA 1
ATOM 7255 C C . LEU D 1 66 ? -30.920 -33.732 19.654 1.00 23.00 63 LEU D C 1
ATOM 7256 O O . LEU D 1 66 ? -29.885 -33.380 19.086 1.00 24.53 63 LEU D O 1
ATOM 7272 N N . PHE D 1 67 ? -30.926 -34.513 20.728 1.00 22.59 64 PHE D N 1
ATOM 7273 C CA . PHE D 1 67 ? -29.688 -34.958 21.355 1.00 24.33 64 PHE D CA 1
ATOM 7274 C C . PHE D 1 67 ? -29.348 -36.391 20.951 1.00 26.81 64 PHE D C 1
ATOM 7275 O O . PHE D 1 67 ? -30.223 -37.251 20.866 1.00 26.93 64 PHE D O 1
ATOM 7292 N N . LYS D 1 68 ? -28.067 -36.634 20.699 1.00 28.68 65 LYS D N 1
ATOM 7293 C CA . LYS D 1 68 ? -27.576 -37.975 20.417 1.00 31.59 65 LYS D CA 1
ATOM 7294 C C . LYS D 1 68 ? -27.222 -38.671 21.724 1.00 35.89 65 LYS D C 1
ATOM 7295 O O . LYS D 1 68 ? -27.110 -38.025 22.766 1.00 37.26 65 LYS D O 1
ATOM 7314 N N . ASP D 1 69 ? -27.042 -39.987 21.667 1.00 38.41 66 ASP D N 1
ATOM 7315 C CA . ASP D 1 69 ? -26.721 -40.762 22.860 1.00 40.78 66 ASP D CA 1
ATOM 7316 C C . ASP D 1 69 ? -25.363 -40.362 23.436 1.00 38.49 66 ASP D C 1
ATOM 7317 O O . ASP D 1 69 ? -25.159 -40.428 24.648 1.00 39.89 66 ASP D O 1
ATOM 7326 N N . ASP D 1 70 ? -24.443 -39.929 22.577 1.00 35.35 67 ASP D N 1
ATOM 7327 C CA . ASP D 1 70 ? -23.106 -39.549 23.032 1.00 34.94 67 ASP D CA 1
ATOM 7328 C C . ASP D 1 70 ? -23.070 -38.129 23.611 1.00 36.65 67 ASP D C 1
ATOM 7329 O O . ASP D 1 70 ? -22.003 -37.623 23.956 1.00 39.44 67 ASP D O 1
ATOM 7338 N N . TYR D 1 71 ? -24.233 -37.493 23.718 1.00 35.49 68 TYR D N 1
ATOM 7339 C CA . TYR D 1 71 ? -24.346 -36.224 24.433 1.00 34.75 68 TYR D CA 1
ATOM 7340 C C . TYR D 1 71 ? -23.870 -36.430 25.874 1.00 36.14 68 TYR D C 1
ATOM 7341 O O . TYR D 1 71 ? -24.138 -37.476 26.462 1.00 38.69 68 TYR D O 1
ATOM 7359 N N . PRO D 1 72 ? -23.173 -35.438 26.459 1.00 34.43 69 PRO D N 1
ATOM 7360 C CA . PRO D 1 72 ? -22.817 -34.107 25.956 1.00 33.06 69 PRO D CA 1
ATOM 7361 C C . PRO D 1 72 ? -21.457 -34.015 25.264 1.00 32.21 69 PRO D C 1
ATOM 7362 O O . PRO D 1 72 ? -20.911 -32.916 25.157 1.00 31.39 69 PRO D O 1
ATOM 7373 N N . SER D 1 73 ? -20.915 -35.138 24.804 1.00 31.88 70 SER D N 1
ATOM 7374 C CA . SER D 1 73 ? -19.665 -35.105 24.051 1.00 30.45 70 SER D CA 1
ATOM 7375 C C . SER D 1 73 ? -19.917 -34.466 22.692 1.00 26.75 70 SER D C 1
ATOM 7376 O O . SER D 1 73 ? -19.038 -33.823 22.121 1.00 26.47 70 SER D O 1
ATOM 7384 N N . SER D 1 74 ? -21.129 -34.652 22.183 1.00 25.14 71 SER D N 1
ATOM 7385 C CA . SER D 1 74 ? -21.538 -34.048 20.923 1.00 25.13 71 SER D CA 1
ATOM 7386 C C . SER D 1 74 ? -22.642 -33.021 21.169 1.00 26.46 71 SER D C 1
ATOM 7387 O O . SER D 1 74 ? -23.415 -33.152 22.122 1.00 27.12 71 SER D O 1
ATOM 7395 N N . PRO D 1 75 ? -22.723 -31.992 20.312 1.00 26.42 72 PRO D N 1
ATOM 7396 C CA . PRO D 1 75 ? -23.804 -31.014 20.456 1.00 24.34 72 PRO D CA 1
ATOM 7397 C C . PRO D 1 75 ? -25.147 -31.581 20.024 1.00 20.87 72 PRO D C 1
ATOM 7398 O O . PRO D 1 75 ? -25.182 -32.590 19.319 1.00 21.73 72 PRO D O 1
ATOM 7409 N N . PRO D 1 76 ? -26.246 -30.948 20.449 1.00 17.41 73 PRO D N 1
ATOM 7410 C CA . PRO D 1 76 ? -27.550 -31.290 19.884 1.00 16.51 73 PRO D CA 1
ATOM 7411 C C . PRO D 1 76 ? -27.723 -30.704 18.492 1.00 17.42 73 PRO D C 1
ATOM 7412 O O . PRO D 1 76 ? -27.029 -29.748 18.142 1.00 16.58 73 PRO D O 1
ATOM 7423 N N . LYS D 1 77 ? -28.630 -31.272 17.708 1.00 19.66 74 LYS D N 1
ATOM 7424 C CA . LYS D 1 77 ? -28.985 -30.690 16.424 1.00 20.60 74 LYS D CA 1
ATOM 7425 C C . LYS D 1 77 ? -30.178 -29.774 16.645 1.00 18.60 74 LYS D C 1
ATOM 7426 O O . LYS D 1 77 ? -31.209 -30.207 17.152 1.00 21.06 74 LYS D O 1
ATOM 7445 N N . CYS D 1 78 ? -30.026 -28.502 16.290 1.00 14.37 75 CYS D N 1
ATOM 7446 C CA . CYS D 1 78 ? -31.076 -27.521 16.529 1.00 14.07 75 CYS D CA 1
ATOM 7447 C C . CYS D 1 78 ? -31.705 -27.104 15.209 1.00 13.91 75 CYS D C 1
ATOM 7448 O O . CYS D 1 78 ? -31.006 -26.720 14.273 1.00 13.87 75 CYS D O 1
ATOM 7456 N N . LYS D 1 79 ? -33.029 -27.193 15.137 1.00 15.29 76 LYS D N 1
ATOM 7457 C CA . LYS D 1 79 ? -33.743 -26.962 13.888 1.00 16.09 76 LYS D CA 1
ATOM 7458 C C . LYS D 1 79 ? -34.972 -26.096 14.111 1.00 14.26 76 LYS D C 1
ATOM 7459 O O . LYS D 1 79 ? -35.862 -26.453 14.882 1.00 14.78 76 LYS D O 1
ATOM 7478 N N . PHE D 1 80 ? -35.024 -24.963 13.421 1.00 13.56 77 PHE D N 1
ATOM 7479 C CA . PHE D 1 80 ? -36.195 -24.103 13.469 1.00 14.32 77 PHE D CA 1
ATOM 7480 C C . PHE D 1 80 ? -37.374 -24.756 12.758 1.00 16.04 77 PHE D C 1
ATOM 7481 O O . PHE D 1 80 ? -37.237 -25.258 11.641 1.00 15.43 77 PHE D O 1
ATOM 7498 N N . GLU D 1 81 ? -38.527 -24.749 13.421 1.00 17.63 78 GLU D N 1
ATOM 7499 C CA . GLU D 1 81 ? -39.753 -25.311 12.864 1.00 19.18 78 GLU D CA 1
ATOM 7500 C C . GLU D 1 81 ? -40.879 -24.278 12.928 1.00 19.52 78 GLU D C 1
ATOM 7501 O O . GLU D 1 81 ? -41.381 -23.983 14.013 1.00 22.06 78 GLU D O 1
ATOM 7513 N N . PRO D 1 82 ? -41.281 -23.720 11.773 1.00 17.07 79 PRO D N 1
ATOM 7514 C CA . PRO D 1 82 ? -40.764 -23.996 10.428 1.00 17.90 79 PRO D CA 1
ATOM 7515 C C . PRO D 1 82 ? -39.369 -23.419 10.214 1.00 17.00 79 PRO D C 1
ATOM 7516 O O . PRO D 1 82 ? -38.890 -22.667 11.060 1.00 17.58 79 PRO D O 1
ATOM 7527 N N . PRO D 1 83 ? -38.723 -23.766 9.093 1.00 15.72 80 PRO D N 1
ATOM 7528 C CA . PRO D 1 83 ? -37.416 -23.189 8.766 1.00 16.31 80 PRO D CA 1
ATOM 7529 C C . PRO D 1 83 ? -37.461 -21.667 8.748 1.00 16.66 80 PRO D C 1
ATOM 7530 O O . PRO D 1 83 ? -38.425 -21.092 8.244 1.00 17.62 80 PRO D O 1
ATOM 7541 N N . LEU D 1 84 ? -36.437 -21.024 9.297 1.00 15.99 81 LEU D N 1
ATOM 7542 C CA . LEU D 1 84 ? -36.410 -19.569 9.355 1.00 14.70 81 LEU D CA 1
ATOM 7543 C C . LEU D 1 84 ? -35.642 -18.975 8.192 1.00 11.41 81 LEU D C 1
ATOM 7544 O O . LEU D 1 84 ? -34.697 -19.570 7.670 1.00 11.38 81 LEU D O 1
ATOM 7560 N N . PHE D 1 85 ? -36.074 -17.784 7.803 1.00 11.17 82 PHE D N 1
ATOM 7561 C CA . PHE D 1 85 ? -35.357 -16.957 6.853 1.00 10.80 82 PHE D CA 1
ATOM 7562 C C . PHE D 1 85 ? -34.188 -16.305 7.579 1.00 10.38 82 PHE D C 1
ATOM 7563 O O . PHE D 1 85 ? -34.372 -15.341 8.322 1.00 10.21 82 PHE D O 1
ATOM 7580 N N . HIS D 1 86 ? -32.993 -16.851 7.380 1.00 10.26 83 HIS D N 1
ATOM 7581 C CA . HIS D 1 86 ? -31.786 -16.328 8.006 1.00 9.92 83 HIS D CA 1
ATOM 7582 C C . HIS D 1 86 ? -30.570 -16.878 7.252 1.00 9.85 83 HIS D C 1
ATOM 7583 O O . HIS D 1 86 ? -30.580 -18.037 6.848 1.00 10.14 83 HIS D O 1
ATOM 7597 N N . PRO D 1 87 ? -29.527 -16.052 7.047 1.00 9.51 84 PRO D N 1
ATOM 7598 C CA . PRO D 1 87 ? -28.382 -16.488 6.230 1.00 9.45 84 PRO D CA 1
ATOM 7599 C C . PRO D 1 87 ? -27.671 -17.757 6.711 1.00 9.66 84 PRO D C 1
ATOM 7600 O O . PRO D 1 87 ? -27.070 -18.452 5.898 1.00 9.79 84 PRO D O 1
ATOM 7611 N N . ASN D 1 88 ? -27.741 -18.046 8.006 1.00 9.74 85 ASN D N 1
ATOM 7612 C CA . ASN D 1 88 ? -26.995 -19.154 8.597 1.00 9.95 85 ASN D CA 1
ATOM 7613 C C . ASN D 1 88 ? -27.919 -20.270 9.091 1.00 10.39 85 ASN D C 1
ATOM 7614 O O . ASN D 1 88 ? -27.557 -21.056 9.969 1.00 10.61 85 ASN D O 1
ATOM 7625 N N . VAL D 1 89 ? -29.116 -20.331 8.525 1.00 10.58 86 VAL D N 1
ATOM 7626 C CA . VAL D 1 89 ? -30.024 -21.435 8.787 1.00 11.08 86 VAL D CA 1
ATOM 7627 C C . VAL D 1 89 ? -30.249 -22.201 7.491 1.00 11.43 86 VAL D C 1
ATOM 7628 O O . VAL D 1 89 ? -30.683 -21.630 6.492 1.00 11.33 86 VAL D O 1
ATOM 7641 N N . TYR D 1 90 ? -29.947 -23.495 7.511 1.00 11.90 87 TYR D N 1
ATOM 7642 C CA . TYR D 1 90 ? -30.155 -24.338 6.341 1.00 12.35 87 TYR D CA 1
ATOM 7643 C C . TYR D 1 90 ? -31.628 -24.344 5.946 1.00 12.65 87 TYR D C 1
ATOM 7644 O O . TYR D 1 90 ? -32.494 -24.056 6.773 1.00 12.65 87 TYR D O 1
ATOM 7662 N N . PRO D 1 91 ? -31.923 -24.674 4.677 1.00 14.11 88 PRO D N 1
ATOM 7663 C CA . PRO D 1 91 ? -33.326 -24.775 4.260 1.00 14.75 88 PRO D CA 1
ATOM 7664 C C . PRO D 1 91 ? -34.078 -25.862 5.019 1.00 14.00 88 PRO D C 1
ATOM 7665 O O . PRO D 1 91 ? -35.306 -25.841 5.065 1.00 14.31 88 PRO D O 1
ATOM 7676 N N . SER D 1 92 ? -33.343 -26.792 5.619 1.00 14.26 89 SER D N 1
ATOM 7677 C CA . SER D 1 92 ? -33.951 -27.818 6.464 1.00 14.89 89 SER D CA 1
ATOM 7678 C C . SER D 1 92 ? -34.414 -27.229 7.794 1.00 15.33 89 SER D C 1
ATOM 7679 O O . SER D 1 92 ? -35.238 -27.823 8.490 1.00 15.44 89 SER D O 1
ATOM 7687 N N . GLY D 1 93 ? -33.879 -26.063 8.144 1.00 15.17 90 GLY D N 1
ATOM 7688 C CA . GLY D 1 93 ? -34.180 -25.436 9.418 1.00 14.05 90 GLY D CA 1
ATOM 7689 C C . GLY D 1 93 ? -33.043 -25.575 10.411 1.00 13.35 90 GLY D C 1
ATOM 7690 O O . GLY D 1 93 ? -33.047 -24.939 11.462 1.00 13.59 90 GLY D O 1
ATOM 7694 N N . THR D 1 94 ? -32.060 -26.405 10.070 1.00 14.47 91 THR D N 1
ATOM 7695 C CA . THR D 1 94 ? -30.917 -26.648 10.943 1.00 15.69 91 THR D CA 1
ATOM 7696 C C . THR D 1 94 ? -30.050 -25.401 11.094 1.00 13.92 91 THR D C 1
ATOM 7697 O O . THR D 1 94 ? -29.618 -24.808 10.104 1.00 12.35 91 THR D O 1
ATOM 7708 N N . VAL D 1 95 ? -29.798 -25.019 12.343 1.00 13.41 92 VAL D N 1
ATOM 7709 C CA . VAL D 1 95 ? -28.973 -23.858 12.653 1.00 11.97 92 VAL D CA 1
ATOM 7710 C C . VAL D 1 95 ? -27.503 -24.232 12.516 1.00 11.83 92 VAL D C 1
ATOM 7711 O O . VAL D 1 95 ? -27.064 -25.254 13.041 1.00 12.22 92 VAL D O 1
ATOM 7724 N N . CYS D 1 96 ? -26.743 -23.406 11.806 1.00 11.39 93 CYS D N 1
ATOM 7725 C CA . CYS D 1 96 ? -25.308 -23.630 11.666 1.00 11.32 93 CYS D CA 1
ATOM 7726 C C . CYS D 1 96 ? -24.538 -22.589 12.478 1.00 10.90 93 CYS D C 1
ATOM 7727 O O . CYS D 1 96 ? -24.420 -21.430 12.076 1.00 10.48 93 CYS D O 1
ATOM 7735 N N . LEU D 1 97 ? -24.015 -23.019 13.621 1.00 11.07 94 LEU D N 1
ATOM 7736 C CA . LEU D 1 97 ? -23.356 -22.122 14.562 1.00 10.78 94 LEU D CA 1
ATOM 7737 C C . LEU D 1 97 ? -22.136 -22.810 15.172 1.00 10.99 94 LEU D C 1
ATOM 7738 O O . LEU D 1 97 ? -22.189 -23.989 15.520 1.00 11.45 94 LEU D O 1
ATOM 7754 N N . SER D 1 98 ? -21.042 -22.066 15.304 1.00 10.72 95 SER D N 1
ATOM 7755 C CA . SER D 1 98 ? -19.760 -22.632 15.711 1.00 10.91 95 SER D CA 1
ATOM 7756 C C . SER D 1 98 ? -19.825 -23.383 17.042 1.00 12.08 95 SER D C 1
ATOM 7757 O O . SER D 1 98 ? -19.186 -24.424 17.198 1.00 13.88 95 SER D O 1
ATOM 7765 N N . ILE D 1 99 ? -20.593 -22.866 17.997 1.00 11.26 96 ILE D N 1
ATOM 7766 C CA . ILE D 1 99 ? -20.697 -23.513 19.304 1.00 12.16 96 ILE D CA 1
ATOM 7767 C C . ILE D 1 99 ? -21.530 -24.787 19.222 1.00 13.82 96 ILE D C 1
ATOM 7768 O O . ILE D 1 99 ? -21.623 -25.531 20.198 1.00 14.80 96 ILE D O 1
ATOM 7784 N N . LEU D 1 100 ? -22.156 -25.022 18.072 1.00 14.26 97 LEU D N 1
ATOM 7785 C CA . LEU D 1 100 ? -22.966 -26.221 17.873 1.00 14.39 97 LEU D CA 1
ATOM 7786 C C . LEU D 1 100 ? -22.277 -27.203 16.930 1.00 15.01 97 LEU D C 1
ATOM 7787 O O . LEU D 1 100 ? -22.908 -28.123 16.414 1.00 13.73 97 LEU D O 1
ATOM 7803 N N . GLU D 1 101 ? -20.982 -26.993 16.704 1.00 17.61 98 GLU D N 1
ATOM 7804 C CA . GLU D 1 101 ? -20.182 -27.877 15.862 1.00 20.85 98 GLU D CA 1
ATOM 7805 C C . GLU D 1 101 ? -19.144 -28.580 16.725 1.00 24.08 98 GLU D C 1
ATOM 7806 O O . GLU D 1 101 ? -18.267 -27.935 17.301 1.00 21.95 98 GLU D O 1
ATOM 7818 N N . GLU D 1 102 ? -19.240 -29.902 16.812 1.00 30.13 99 GLU D N 1
ATOM 7819 C CA . GLU D 1 102 ? -18.350 -30.672 17.673 1.00 30.98 99 GLU D CA 1
ATOM 7820 C C . GLU D 1 102 ? -16.884 -30.433 17.321 1.00 30.35 99 GLU D C 1
ATOM 7821 O O . GLU D 1 102 ? -16.005 -30.528 18.178 1.00 29.54 99 GLU D O 1
ATOM 7833 N N . ASP D 1 103 ? -16.630 -30.112 16.058 1.00 31.05 100 ASP D N 1
ATOM 7834 C CA . ASP D 1 103 ? -15.271 -29.916 15.572 1.00 34.55 100 ASP D CA 1
ATOM 7835 C C . ASP D 1 103 ? -14.838 -28.449 15.615 1.00 32.18 100 ASP D C 1
ATOM 7836 O O . ASP D 1 103 ? -13.882 -28.064 14.942 1.00 35.21 100 ASP D O 1
ATOM 7845 N N . LYS D 1 104 ? -15.537 -27.633 16.402 1.00 25.78 101 LYS D N 1
ATOM 7846 C CA . LYS D 1 104 ? -15.185 -26.222 16.526 1.00 21.40 101 LYS D CA 1
ATOM 7847 C C . LYS D 1 104 ? -15.298 -25.735 17.971 1.00 21.17 101 LYS D C 1
ATOM 7848 O O . LYS D 1 104 ? -14.419 -26.009 18.787 1.00 24.42 101 LYS D O 1
ATOM 7867 N N . ASP D 1 105 ? -16.377 -25.023 18.291 1.00 19.12 102 ASP D N 1
ATOM 7868 C CA . ASP D 1 105 ? -16.483 -24.349 19.582 1.00 20.94 102 ASP D CA 1
ATOM 7869 C C . ASP D 1 105 ? -17.355 -25.090 20.597 1.00 20.75 102 ASP D C 1
ATOM 7870 O O . ASP D 1 105 ? -17.421 -24.692 21.760 1.00 22.11 102 ASP D O 1
ATOM 7879 N N . TRP D 1 106 ? -18.022 -26.160 20.181 1.00 20.12 103 TRP D N 1
ATOM 7880 C CA . TRP D 1 106 ? -18.833 -26.920 21.128 1.00 21.64 103 TRP D CA 1
ATOM 7881 C C . TRP D 1 106 ? -17.976 -27.480 22.257 1.00 20.91 103 TRP D C 1
ATOM 7882 O O . TRP D 1 106 ? -16.846 -27.914 22.038 1.00 21.12 103 TRP D O 1
ATOM 7903 N N . ARG D 1 107 ? -18.529 -27.456 23.465 1.00 20.59 104 ARG D N 1
ATOM 7904 C CA . ARG D 1 107 ? -17.899 -28.055 24.634 1.00 23.29 104 ARG D CA 1
ATOM 7905 C C . ARG D 1 107 ? -18.990 -28.686 25.494 1.00 26.07 104 ARG D C 1
ATOM 7906 O O . ARG D 1 107 ? -20.106 -28.168 25.551 1.00 25.30 104 ARG D O 1
ATOM 7927 N N . PRO D 1 108 ? -18.678 -29.808 26.165 1.00 30.98 105 PRO D N 1
ATOM 7928 C CA . PRO D 1 108 ? -19.717 -30.493 26.944 1.00 29.92 105 PRO D CA 1
ATOM 7929 C C . PRO D 1 108 ? -20.347 -29.613 28.025 1.00 28.61 105 PRO D C 1
ATOM 7930 O O . PRO D 1 108 ? -21.524 -29.785 28.352 1.00 29.86 105 PRO D O 1
ATOM 7941 N N . ALA D 1 109 ? -19.572 -28.679 28.567 1.00 26.13 106 ALA D N 1
ATOM 7942 C CA . ALA D 1 109 ? -20.037 -27.856 29.679 1.00 24.57 106 ALA D CA 1
ATOM 7943 C C . ALA D 1 109 ? -21.126 -26.875 29.254 1.00 26.41 106 ALA D C 1
ATOM 7944 O O . ALA D 1 109 ? -21.820 -26.311 30.103 1.00 25.68 106 ALA D O 1
ATOM 7951 N N . ILE D 1 110 ? -21.277 -26.669 27.947 1.00 21.89 107 ILE D N 1
ATOM 7952 C CA . ILE D 1 110 ? -22.258 -25.710 27.450 1.00 18.74 107 ILE D CA 1
ATOM 7953 C C . ILE D 1 110 ? -23.659 -26.187 27.809 1.00 17.64 107 ILE D C 1
ATOM 7954 O O . ILE D 1 110 ? -24.003 -27.352 27.610 1.00 18.14 107 ILE D O 1
ATOM 7970 N N . THR D 1 111 ? -24.463 -25.268 28.331 1.00 16.91 108 THR D N 1
ATOM 7971 C CA . THR D 1 111 ? -25.810 -25.586 28.780 1.00 17.20 108 THR D CA 1
ATOM 7972 C C . THR D 1 111 ? -26.837 -25.301 27.691 1.00 16.80 108 THR D C 1
ATOM 7973 O O . THR D 1 111 ? -26.518 -24.701 26.667 1.00 18.57 108 THR D O 1
ATOM 7984 N N . ILE D 1 112 ? -28.072 -25.731 27.928 1.00 15.17 109 ILE D N 1
ATOM 7985 C CA . ILE D 1 112 ? -29.160 -25.492 26.993 1.00 15.02 109 ILE D CA 1
ATOM 7986 C C . ILE D 1 112 ? -29.504 -24.008 26.984 1.00 13.94 109 ILE D C 1
ATOM 7987 O O . ILE D 1 112 ? -29.838 -23.448 25.942 1.00 13.83 109 ILE D O 1
ATOM 8003 N N . LYS D 1 113 ? -29.437 -23.372 28.146 1.00 14.03 110 LYS D N 1
ATOM 8004 C CA . LYS D 1 113 ? -29.667 -21.936 28.223 1.00 14.09 110 LYS D CA 1
ATOM 8005 C C . LYS D 1 113 ? -28.695 -21.191 27.311 1.00 13.11 110 LYS D C 1
ATOM 8006 O O . LYS D 1 113 ? -29.075 -20.250 26.617 1.00 12.77 110 LYS D O 1
ATOM 8025 N N . GLN D 1 114 ? -27.440 -21.625 27.309 1.00 13.09 111 GLN D N 1
ATOM 8026 C CA . GLN D 1 114 ? -26.405 -20.929 26.562 1.00 12.86 111 GLN D CA 1
ATOM 8027 C C . GLN D 1 114 ? -26.529 -21.210 25.067 1.00 13.36 111 GLN D C 1
ATOM 8028 O O . GLN D 1 114 ? -26.244 -20.343 24.238 1.00 12.77 111 GLN D O 1
ATOM 8042 N N . ILE D 1 115 ? -26.974 -22.415 24.728 1.00 13.33 112 ILE D N 1
ATOM 8043 C CA . ILE D 1 115 ? -27.255 -22.752 23.340 1.00 13.02 112 ILE D CA 1
ATOM 8044 C C . ILE D 1 115 ? -28.310 -21.798 22.790 1.00 12.24 112 ILE D C 1
ATOM 8045 O O . ILE D 1 115 ? -28.110 -21.159 21.760 1.00 11.85 112 ILE D O 1
ATOM 8061 N N . LEU D 1 116 ? -29.435 -21.709 23.487 1.00 12.49 113 LEU D N 1
ATOM 8062 C CA . LEU D 1 116 ? -30.554 -20.896 23.033 1.00 12.33 113 LEU D CA 1
ATOM 8063 C C . LEU D 1 116 ? -30.223 -19.406 23.033 1.00 11.93 113 LEU D C 1
ATOM 8064 O O . LEU D 1 116 ? -30.726 -18.659 22.193 1.00 11.67 113 LEU D O 1
ATOM 8080 N N . LEU D 1 117 ? -29.380 -18.973 23.967 1.00 11.93 114 LEU D N 1
ATOM 8081 C CA . LEU D 1 117 ? -28.948 -17.577 24.006 1.00 11.64 114 LEU D CA 1
ATOM 8082 C C . LEU D 1 117 ? -27.999 -17.283 22.850 1.00 11.25 114 LEU D C 1
ATOM 8083 O O . LEU D 1 117 ? -28.043 -16.207 22.253 1.00 10.98 114 LEU D O 1
ATOM 8099 N N . GLY D 1 118 ? -27.136 -18.245 22.542 1.00 11.26 115 GLY D N 1
ATOM 8100 C CA . GLY D 1 118 ? -26.232 -18.116 21.415 1.00 10.94 115 GLY D CA 1
ATOM 8101 C C . GLY D 1 118 ? -26.974 -18.020 20.095 1.00 10.74 115 GLY D C 1
ATOM 8102 O O . GLY D 1 118 ? -26.625 -17.207 19.239 1.00 10.42 115 GLY D O 1
ATOM 8106 N N . ILE D 1 119 ? -28.006 -18.845 19.934 1.00 10.97 116 ILE D N 1
ATOM 8107 C CA . ILE D 1 119 ? -28.786 -18.851 18.705 1.00 10.87 116 ILE D CA 1
ATOM 8108 C C . ILE D 1 119 ? -29.523 -17.525 18.552 1.00 10.67 116 ILE D C 1
ATOM 8109 O O . ILE D 1 119 ? -29.578 -16.971 17.455 1.00 10.42 116 ILE D O 1
ATOM 8125 N N . GLN D 1 120 ? -30.084 -17.017 19.648 1.00 10.83 117 GLN D N 1
ATOM 8126 C CA . GLN D 1 120 ? -30.747 -15.716 19.617 1.00 12.76 117 GLN D CA 1
ATOM 8127 C C . GLN D 1 120 ? -29.769 -14.645 19.159 1.00 10.39 117 GLN D C 1
ATOM 8128 O O . GLN D 1 120 ? -30.123 -13.763 18.377 1.00 10.21 117 GLN D O 1
ATOM 8142 N N . GLU D 1 121 ? -28.541 -14.722 19.664 1.00 10.35 118 GLU D N 1
ATOM 8143 C CA . GLU D 1 121 ? -27.513 -13.751 19.317 1.00 10.11 118 GLU D CA 1
ATOM 8144 C C . GLU D 1 121 ? -27.248 -13.805 17.815 1.00 9.82 118 GLU D C 1
ATOM 8145 O O . GLU D 1 121 ? -27.036 -12.775 17.177 1.00 9.63 118 GLU D O 1
ATOM 8157 N N . LEU D 1 122 ? -27.282 -15.014 17.259 1.00 9.85 119 LEU D N 1
ATOM 8158 C CA . LEU D 1 122 ? -27.024 -15.226 15.836 1.00 9.65 119 LEU D CA 1
ATOM 8159 C C . LEU D 1 122 ? -28.059 -14.536 14.954 1.00 9.55 119 LEU D C 1
ATOM 8160 O O . LEU D 1 122 ? -27.737 -14.075 13.858 1.00 9.34 119 LEU D O 1
ATOM 8176 N N . LEU D 1 123 ? -29.296 -14.464 15.434 1.00 9.74 120 LEU D N 1
ATOM 8177 C CA . LEU D 1 123 ? -30.399 -13.969 14.619 1.00 9.73 120 LEU D CA 1
ATOM 8178 C C . LEU D 1 123 ? -30.094 -12.626 13.967 1.00 9.49 120 LEU D C 1
ATOM 8179 O O . LEU D 1 123 ? -30.293 -12.459 12.764 1.00 9.37 120 LEU D O 1
ATOM 8195 N N . ASN D 1 124 ? -29.609 -11.672 14.755 1.00 9.47 121 ASN D N 1
ATOM 8196 C CA . ASN D 1 124 ? -29.326 -10.338 14.234 1.00 9.92 121 ASN D CA 1
ATOM 8197 C C . ASN D 1 124 ? -27.829 -10.125 14.040 1.00 9.15 121 ASN D C 1
ATOM 8198 O O . ASN D 1 124 ? -27.379 -8.999 13.844 1.00 9.11 121 ASN D O 1
ATOM 8209 N N . GLU D 1 125 ? -27.064 -11.212 14.091 1.00 10.20 122 GLU D N 1
ATOM 8210 C CA . GLU D 1 125 ? -25.621 -11.147 13.899 1.00 10.82 122 GLU D CA 1
ATOM 8211 C C . GLU D 1 125 ? -25.179 -12.260 12.946 1.00 9.53 122 GLU D C 1
ATOM 8212 O O . GLU D 1 125 ? -24.405 -13.142 13.323 1.00 11.59 122 GLU D O 1
ATOM 8224 N N . PRO D 1 126 ? -25.676 -12.223 11.702 1.00 8.77 123 PRO D N 1
ATOM 8225 C CA . PRO D 1 126 ? -25.353 -13.251 10.707 1.00 8.75 123 PRO D CA 1
ATOM 8226 C C . PRO D 1 126 ? -23.922 -13.179 10.195 1.00 8.61 123 PRO D C 1
ATOM 8227 O O . PRO D 1 126 ? -23.327 -12.100 10.183 1.00 8.49 123 PRO D O 1
ATOM 8238 N N . ASN D 1 127 ? -23.384 -14.321 9.780 1.00 8.69 124 ASN D N 1
ATOM 8239 C CA . ASN D 1 127 ? -22.101 -14.367 9.085 1.00 8.59 124 ASN D CA 1
ATOM 8240 C C . ASN D 1 127 ? -22.376 -14.560 7.600 1.00 8.58 124 ASN D C 1
ATOM 8241 O O . ASN D 1 127 ? -22.575 -15.683 7.136 1.00 8.77 124 ASN D O 1
ATOM 8252 N N . ILE D 1 128 ? -22.393 -13.454 6.863 1.00 8.41 125 ILE D N 1
ATOM 8253 C CA . ILE D 1 128 ? -22.831 -13.455 5.472 1.00 9.51 125 ILE D CA 1
ATOM 8254 C C . ILE D 1 128 ? -21.817 -14.135 4.546 1.00 10.79 125 ILE D C 1
ATOM 8255 O O . ILE D 1 128 ? -22.159 -14.546 3.437 1.00 12.23 125 ILE D O 1
ATOM 8271 N N . GLN D 1 129 ? -20.572 -14.251 4.995 1.00 10.54 126 GLN D N 1
ATOM 8272 C CA . GLN D 1 129 ? -19.524 -14.846 4.167 1.00 11.60 126 GLN D CA 1
ATOM 8273 C C . GLN D 1 129 ? -19.598 -16.374 4.130 1.00 10.41 126 GLN D C 1
ATOM 8274 O O . GLN D 1 129 ? -18.947 -17.010 3.299 1.00 9.06 126 GLN D O 1
ATOM 8288 N N . ASP D 1 130 ? -20.387 -16.960 5.025 1.00 10.30 127 ASP D N 1
ATOM 8289 C CA . ASP D 1 130 ? -20.570 -18.407 5.051 1.00 11.03 127 ASP D CA 1
ATOM 8290 C C . ASP D 1 130 ? -22.049 -18.744 5.190 1.00 9.50 127 ASP D C 1
ATOM 8291 O O . ASP D 1 130 ? -22.474 -19.293 6.208 1.00 9.64 127 ASP D O 1
ATOM 8300 N N . PRO D 1 131 ? -22.842 -18.415 4.161 1.00 9.50 128 PRO D N 1
ATOM 8301 C CA . PRO D 1 131 ? -24.285 -18.664 4.214 1.00 9.66 128 PRO D CA 1
ATOM 8302 C C . PRO D 1 131 ? -24.631 -20.147 4.206 1.00 10.16 128 PRO D C 1
ATOM 8303 O O . PRO D 1 131 ? -23.918 -20.941 3.588 1.00 10.42 128 PRO D O 1
ATOM 8314 N N . ALA D 1 132 ? -25.719 -20.508 4.877 1.00 10.41 129 ALA D N 1
ATOM 8315 C CA . ALA D 1 132 ? -26.198 -21.884 4.887 1.00 10.88 129 ALA D CA 1
ATOM 8316 C C . ALA D 1 132 ? -27.378 -22.049 3.930 1.00 11.15 129 ALA D C 1
ATOM 8317 O O . ALA D 1 132 ? -27.807 -23.167 3.646 1.00 11.93 129 ALA D O 1
ATOM 8324 N N . GLN D 1 133 ? -27.903 -20.929 3.442 1.00 10.84 130 GLN D N 1
ATOM 8325 C CA . GLN D 1 133 ? -29.008 -20.951 2.489 1.00 11.09 130 GLN D CA 1
ATOM 8326 C C . GLN D 1 133 ? -28.804 -19.856 1.456 1.00 12.26 130 GLN D C 1
ATOM 8327 O O . GLN D 1 133 ? -28.142 -18.854 1.724 1.00 12.38 130 GLN D O 1
ATOM 8341 N N . ALA D 1 134 ? -29.392 -20.043 0.280 1.00 13.23 131 ALA D N 1
ATOM 8342 C CA . ALA D 1 134 ? -29.216 -19.105 -0.819 1.00 11.74 131 ALA D CA 1
ATOM 8343 C C . ALA D 1 134 ? -30.156 -17.902 -0.721 1.00 10.61 131 ALA D C 1
ATOM 8344 O O . ALA D 1 134 ? -29.761 -16.778 -1.027 1.00 10.26 131 ALA D O 1
ATOM 8351 N N . GLU D 1 135 ? -31.391 -18.133 -0.285 1.00 10.84 132 GLU D N 1
ATOM 8352 C CA A GLU D 1 135 ? -32.411 -17.082 -0.309 0.48 10.73 132 GLU D CA 1
ATOM 8353 C CA B GLU D 1 135 ? -32.411 -17.094 -0.308 0.52 10.73 132 GLU D CA 1
ATOM 8354 C C . GLU D 1 135 ? -32.027 -15.898 0.571 1.00 10.23 132 GLU D C 1
ATOM 8355 O O . GLU D 1 135 ? -31.938 -14.768 0.091 1.00 10.01 132 GLU D O 1
ATOM 8376 N N . ALA D 1 136 ? -31.801 -16.152 1.855 1.00 10.13 133 ALA D N 1
ATOM 8377 C CA . ALA D 1 136 ? -31.457 -15.083 2.790 1.00 10.29 133 ALA D CA 1
ATOM 8378 C C . ALA D 1 136 ? -30.191 -14.346 2.353 1.00 9.43 133 ALA D C 1
ATOM 8379 O O . ALA D 1 136 ? -30.108 -13.122 2.454 1.00 9.59 133 ALA D O 1
ATOM 8386 N N . TYR D 1 137 ? -29.204 -15.091 1.872 1.00 9.46 134 TYR D N 1
ATOM 8387 C CA . TYR D 1 137 ? -27.953 -14.487 1.441 1.00 9.21 134 TYR D CA 1
ATOM 8388 C C . TYR D 1 137 ? -28.186 -13.505 0.297 1.00 9.15 134 TYR D C 1
ATOM 8389 O O . TYR D 1 137 ? -27.676 -12.385 0.313 1.00 8.91 134 TYR D O 1
ATOM 8407 N N . THR D 1 138 ? -28.956 -13.930 -0.698 1.00 9.44 135 THR D N 1
ATOM 8408 C CA . THR D 1 138 ? -29.142 -13.135 -1.904 1.00 9.46 135 THR D CA 1
ATOM 8409 C C . THR D 1 138 ? -29.801 -11.796 -1.582 1.00 9.31 135 THR D C 1
ATOM 8410 O O . THR D 1 138 ? -29.394 -10.753 -2.089 1.00 9.18 135 THR D O 1
ATOM 8421 N N . ILE D 1 139 ? -30.821 -11.829 -0.737 1.00 9.38 136 ILE D N 1
ATOM 8422 C CA . ILE D 1 139 ? -31.586 -10.630 -0.438 1.00 9.35 136 ILE D CA 1
ATOM 8423 C C . ILE D 1 139 ? -30.781 -9.712 0.472 1.00 9.06 136 ILE D C 1
ATOM 8424 O O . ILE D 1 139 ? -30.800 -8.492 0.307 1.00 9.02 136 ILE D O 1
ATOM 8440 N N . TYR D 1 140 ? -30.074 -10.298 1.432 1.00 8.93 137 TYR D N 1
ATOM 8441 C CA . TYR D 1 140 ? -29.214 -9.525 2.320 1.00 8.71 137 TYR D CA 1
ATOM 8442 C C . TYR D 1 140 ? -28.236 -8.687 1.507 1.00 8.90 137 TYR D C 1
ATOM 8443 O O . TYR D 1 140 ? -28.039 -7.504 1.783 1.00 8.95 137 TYR D O 1
ATOM 8461 N N . CYS D 1 141 ? -27.643 -9.305 0.490 1.00 10.04 138 CYS D N 1
ATOM 8462 C CA . CYS D 1 141 ? -26.581 -8.667 -0.284 1.00 11.37 138 CYS D CA 1
ATOM 8463 C C . CYS D 1 141 ? -27.101 -7.745 -1.380 1.00 12.70 138 CYS D C 1
ATOM 8464 O O . CYS D 1 141 ? -26.456 -6.756 -1.714 1.00 14.58 138 CYS D O 1
ATOM 8472 N N . GLN D 1 142 ? -28.260 -8.068 -1.940 1.00 13.77 139 GLN D N 1
ATOM 8473 C CA . GLN D 1 142 ? -28.775 -7.323 -3.083 1.00 16.81 139 GLN D CA 1
ATOM 8474 C C . GLN D 1 142 ? -29.760 -6.226 -2.679 1.00 16.24 139 GLN D C 1
ATOM 8475 O O . GLN D 1 142 ? -29.959 -5.267 -3.425 1.00 17.18 139 GLN D O 1
ATOM 8489 N N . ASN D 1 143 ? -30.370 -6.360 -1.505 1.00 14.11 140 ASN D N 1
ATOM 8490 C CA . ASN D 1 143 ? -31.374 -5.394 -1.060 1.00 14.22 140 ASN D CA 1
ATOM 8491 C C . ASN D 1 143 ? -31.582 -5.467 0.451 1.00 12.36 140 ASN D C 1
ATOM 8492 O O . ASN D 1 143 ? -32.505 -6.125 0.937 1.00 10.54 140 ASN D O 1
ATOM 8503 N N . ARG D 1 144 ? -30.739 -4.754 1.189 1.00 12.88 141 ARG D N 1
ATOM 8504 C CA A ARG D 1 144 ? -30.736 -4.838 2.644 0.59 13.18 141 ARG D CA 1
ATOM 8505 C CA B ARG D 1 144 ? -30.739 -4.835 2.645 0.41 13.10 141 ARG D CA 1
ATOM 8506 C C . ARG D 1 144 ? -32.057 -4.383 3.267 1.00 13.80 141 ARG D C 1
ATOM 8507 O O . ARG D 1 144 ? -32.502 -4.951 4.264 1.00 14.26 141 ARG D O 1
ATOM 8546 N N . VAL D 1 145 ? -32.688 -3.359 2.697 1.00 16.19 142 VAL D N 1
ATOM 8547 C CA . VAL D 1 145 ? -33.936 -2.868 3.281 1.00 18.38 142 VAL D CA 1
ATOM 8548 C C . VAL D 1 145 ? -35.025 -3.927 3.112 1.00 15.47 142 VAL D C 1
ATOM 8549 O O . VAL D 1 145 ? -35.847 -4.129 4.005 1.00 15.73 142 VAL D O 1
ATOM 8562 N N . GLU D 1 146 ? -35.025 -4.608 1.972 1.00 13.53 143 GLU D N 1
ATOM 8563 C CA . GLU D 1 146 ? -35.958 -5.704 1.743 1.00 14.61 143 GLU D CA 1
ATOM 8564 C C . GLU D 1 146 ? -35.676 -6.847 2.719 1.00 14.52 143 GLU D C 1
ATOM 8565 O O . GLU D 1 146 ? -36.600 -7.467 3.248 1.00 15.94 143 GLU D O 1
ATOM 8577 N N . TYR D 1 147 ? -34.398 -7.123 2.956 1.00 12.15 144 TYR D N 1
ATOM 8578 C CA . TYR D 1 147 ? -34.013 -8.144 3.923 1.00 11.80 144 TYR D CA 1
ATOM 8579 C C . TYR D 1 147 ? -34.637 -7.837 5.282 1.00 10.00 144 TYR D C 1
ATOM 8580 O O . TYR D 1 147 ? -35.330 -8.673 5.859 1.00 9.72 144 TYR D O 1
ATOM 8598 N N . GLU D 1 148 ? -34.395 -6.632 5.785 1.00 11.09 145 GLU D N 1
ATOM 8599 C CA . GLU D 1 148 ? -34.943 -6.216 7.074 1.00 14.41 145 GLU D CA 1
ATOM 8600 C C . GLU D 1 148 ? -36.468 -6.326 7.075 1.00 14.90 145 GLU D C 1
ATOM 8601 O O . GLU D 1 148 ? -37.073 -6.772 8.050 1.00 16.03 145 GLU D O 1
ATOM 8613 N N . LYS D 1 149 ? -37.083 -5.924 5.967 1.00 14.65 146 LYS D N 1
ATOM 8614 C CA . LYS D 1 149 ? -38.532 -6.000 5.814 1.00 15.31 146 LYS D CA 1
ATOM 8615 C C . LYS D 1 149 ? -39.009 -7.447 5.941 1.00 12.67 146 LYS D C 1
ATOM 8616 O O . LYS D 1 149 ? -40.001 -7.728 6.616 1.00 14.32 146 LYS D O 1
ATOM 8635 N N . ARG D 1 150 ? -38.300 -8.362 5.288 1.00 10.45 147 ARG D N 1
ATOM 8636 C CA A ARG D 1 150 ? -38.600 -9.785 5.401 0.64 10.55 147 ARG D CA 1
ATOM 8637 C CA B ARG D 1 150 ? -38.590 -9.789 5.404 0.36 10.79 147 ARG D CA 1
ATOM 8638 C C . ARG D 1 150 ? -38.510 -10.251 6.849 1.00 11.60 147 ARG D C 1
ATOM 8639 O O . ARG D 1 150 ? -39.392 -10.956 7.338 1.00 14.50 147 ARG D O 1
ATOM 8678 N N . VAL D 1 151 ? -37.439 -9.853 7.528 1.00 10.26 148 VAL D N 1
ATOM 8679 C CA . VAL D 1 151 ? -37.206 -10.282 8.899 1.00 10.99 148 VAL D CA 1
ATOM 8680 C C . VAL D 1 151 ? -38.364 -9.827 9.771 1.00 11.19 148 VAL D C 1
ATOM 8681 O O . VAL D 1 151 ? -38.844 -10.580 10.620 1.00 11.50 148 VAL D O 1
ATOM 8694 N N . ARG D 1 152 ? -38.813 -8.594 9.556 1.00 11.58 149 ARG D N 1
ATOM 8695 C CA . ARG D 1 152 ? -39.904 -8.036 10.348 1.00 15.04 149 ARG D CA 1
ATOM 8696 C C . ARG D 1 152 ? -41.221 -8.746 10.070 1.00 16.64 149 ARG D C 1
ATOM 8697 O O . ARG D 1 152 ? -41.967 -9.057 10.998 1.00 16.88 149 ARG D O 1
ATOM 8718 N N . ALA D 1 153 ? -41.506 -9.001 8.797 1.00 18.14 150 ALA D N 1
ATOM 8719 C CA . ALA D 1 153 ? -42.724 -9.714 8.432 1.00 19.12 150 ALA D CA 1
ATOM 8720 C C . ALA D 1 153 ? -42.722 -11.089 9.086 1.00 18.22 150 ALA D C 1
ATOM 8721 O O . ALA D 1 153 ? -43.741 -11.551 9.603 1.00 18.14 150 ALA D O 1
ATOM 8728 N N . GLN D 1 154 ? -41.561 -11.734 9.069 1.00 16.64 151 GLN D N 1
ATOM 8729 C CA . GLN D 1 154 ? -41.409 -13.054 9.665 1.00 14.99 151 GLN D CA 1
ATOM 8730 C C . GLN D 1 154 ? -41.617 -12.989 11.178 1.00 14.66 151 GLN D C 1
ATOM 8731 O O . GLN D 1 154 ? -42.276 -13.851 11.762 1.00 14.14 151 GLN D O 1
ATOM 8745 N N . ALA D 1 155 ? -41.051 -11.964 11.807 1.00 14.10 152 ALA D N 1
ATOM 8746 C CA . ALA D 1 155 ? -41.211 -11.765 13.242 1.00 15.95 152 ALA D CA 1
ATOM 8747 C C . ALA D 1 155 ? -42.687 -11.605 13.595 1.00 18.14 152 ALA D C 1
ATOM 8748 O O . ALA D 1 155 ? -43.181 -12.207 14.554 1.00 16.49 152 ALA D O 1
ATOM 8755 N N . LYS D 1 156 ? -43.385 -10.789 12.811 1.00 20.29 153 LYS D N 1
ATOM 8756 C CA . LYS D 1 156 ? -44.808 -10.550 13.017 1.00 22.99 153 LYS D CA 1
ATOM 8757 C C . LYS D 1 156 ? -45.601 -11.835 12.803 1.00 21.72 153 LYS D C 1
ATOM 8758 O O . LYS D 1 156 ? -46.549 -12.125 13.531 1.00 24.34 153 LYS D O 1
ATOM 8777 N N . LYS D 1 157 ? -45.201 -12.605 11.801 1.00 19.95 154 LYS D N 1
ATOM 8778 C CA . LYS D 1 157 ? -45.876 -13.853 11.477 1.00 20.79 154 LYS D CA 1
ATOM 8779 C C . LYS D 1 157 ? -45.879 -14.818 12.659 1.00 22.13 154 LYS D C 1
ATOM 8780 O O . LYS D 1 157 ? -46.842 -15.559 12.858 1.00 25.44 154 LYS D O 1
ATOM 8799 N N . PHE D 1 158 ? -44.806 -14.810 13.442 1.00 19.80 155 PHE D N 1
ATOM 8800 C CA . PHE D 1 158 ? -44.682 -15.735 14.568 1.00 18.67 155 PHE D CA 1
ATOM 8801 C C . PHE D 1 158 ? -44.780 -15.029 15.919 1.00 17.19 155 PHE D C 1
ATOM 8802 O O . PHE D 1 158 ? -44.307 -15.547 16.929 1.00 17.03 155 PHE D O 1
ATOM 8819 N N . ALA D 1 159 ? -45.393 -13.850 15.934 1.00 16.70 156 ALA D N 1
ATOM 8820 C CA . ALA D 1 159 ? -45.668 -13.154 17.186 1.00 19.52 156 ALA D CA 1
ATOM 8821 C C . ALA D 1 159 ? -46.842 -13.835 17.887 1.00 26.42 156 ALA D C 1
ATOM 8822 O O . ALA D 1 159 ? -47.907 -13.984 17.292 1.00 31.38 156 ALA D O 1
ATOM 8829 N N . PRO D 1 160 ? -46.655 -14.255 19.152 1.00 27.52 157 PRO D N 1
ATOM 8830 C CA . PRO D 1 160 ? -47.700 -15.023 19.841 1.00 28.61 157 PRO D CA 1
ATOM 8831 C C . PRO D 1 160 ? -48.903 -14.183 20.272 1.00 27.49 157 PRO D C 1
ATOM 8832 O O . PRO D 1 160 ? -49.087 -13.075 19.767 1.00 26.21 157 PRO D O 1
ATOM 8843 N N . MET E 2 4 ? -5.708 6.848 49.830 1.00 45.02 14 MET E N 1
ATOM 8844 C CA . MET E 2 4 ? -6.453 6.494 48.629 1.00 44.86 14 MET E CA 1
ATOM 8845 C C . MET E 2 4 ? -7.313 5.263 48.880 1.00 44.95 14 MET E C 1
ATOM 8846 O O . MET E 2 4 ? -7.293 4.691 49.971 1.00 43.93 14 MET E O 1
ATOM 8851 N N . ASN E 2 5 ? -8.065 4.856 47.863 1.00 46.75 15 ASN E N 1
ATOM 8852 C CA . ASN E 2 5 ? -8.949 3.703 47.985 1.00 40.99 15 ASN E CA 1
ATOM 8853 C C . ASN E 2 5 ? -8.247 2.403 47.617 1.00 37.03 15 ASN E C 1
ATOM 8854 O O . ASN E 2 5 ? -7.437 2.350 46.690 1.00 34.91 15 ASN E O 1
ATOM 8865 N N . ASP E 2 6 ? -8.575 1.355 48.361 1.00 35.79 16 ASP E N 1
ATOM 8866 C CA . ASP E 2 6 ? -8.116 0.009 48.060 1.00 36.27 16 ASP E CA 1
ATOM 8867 C C . ASP E 2 6 ? -8.730 -0.463 46.740 1.00 32.83 16 ASP E C 1
ATOM 8868 O O . ASP E 2 6 ? -8.166 -1.306 46.040 1.00 32.15 16 ASP E O 1
ATOM 8877 N N . HIS E 2 7 ? -9.881 0.113 46.403 1.00 30.87 17 HIS E N 1
ATOM 8878 C CA . HIS E 2 7 ? -10.722 -0.397 45.330 1.00 29.04 17 HIS E CA 1
ATOM 8879 C C . HIS E 2 7 ? -11.048 0.664 44.282 1.00 27.18 17 HIS E C 1
ATOM 8880 O O . HIS E 2 7 ? -10.866 1.861 44.515 1.00 24.01 17 HIS E O 1
ATOM 8894 N N . ILE E 2 8 ? -11.535 0.209 43.128 1.00 23.14 18 ILE E N 1
ATOM 8895 C CA . ILE E 2 8 ? -11.982 1.106 42.068 1.00 21.07 18 ILE E CA 1
ATOM 8896 C C . ILE E 2 8 ? -13.218 0.534 41.385 1.00 19.42 18 ILE E C 1
ATOM 8897 O O . ILE E 2 8 ? -13.556 -0.639 41.557 1.00 19.77 18 ILE E O 1
ATOM 8913 N N . ASN E 2 9 ? -13.878 1.372 40.595 1.00 18.08 19 ASN E N 1
ATOM 8914 C CA . ASN E 2 9 ? -15.023 0.946 39.812 1.00 18.11 19 ASN E CA 1
ATOM 8915 C C . ASN E 2 9 ? -14.630 0.696 38.356 1.00 18.12 19 ASN E C 1
ATOM 8916 O O . ASN E 2 9 ? -13.994 1.539 37.718 1.00 18.45 19 ASN E O 1
ATOM 8927 N N . LEU E 2 10 ? -15.013 -0.469 37.842 1.00 16.73 20 LEU E N 1
ATOM 8928 C CA . LEU E 2 10 ? -14.788 -0.816 36.443 1.00 15.44 20 LEU E CA 1
ATOM 8929 C C . LEU E 2 10 ? -16.111 -1.180 35.786 1.00 15.08 20 LEU E C 1
ATOM 8930 O O . LEU E 2 10 ? -16.984 -1.774 36.421 1.00 15.71 20 LEU E O 1
ATOM 8946 N N . LYS E 2 11 ? -16.244 -0.841 34.508 1.00 14.91 21 LYS E N 1
ATOM 8947 C CA . LYS E 2 11 ? -17.463 -1.122 33.761 1.00 13.91 21 LYS E CA 1
ATOM 8948 C C . LYS E 2 11 ? -17.184 -2.107 32.632 1.00 13.14 21 LYS E C 1
ATOM 8949 O O . LYS E 2 11 ? -16.100 -2.103 32.050 1.00 13.28 21 LYS E O 1
ATOM 8968 N N . VAL E 2 12 ? -18.165 -2.954 32.330 1.00 12.90 22 VAL E N 1
ATOM 8969 C CA . VAL E 2 12 ? -18.068 -3.861 31.195 1.00 12.78 22 VAL E CA 1
ATOM 8970 C C . VAL E 2 12 ? -19.154 -3.510 30.190 1.00 12.53 22 VAL E C 1
ATOM 8971 O O . VAL E 2 12 ? -20.339 -3.559 30.509 1.00 12.40 22 VAL E O 1
ATOM 8984 N N . ALA E 2 13 ? -18.742 -3.164 28.976 1.00 12.54 23 ALA E N 1
ATOM 8985 C CA . ALA E 2 13 ? -19.678 -2.841 27.907 1.00 12.38 23 ALA E CA 1
ATOM 8986 C C . ALA E 2 13 ? -19.734 -3.966 26.876 1.00 12.36 23 ALA E C 1
ATOM 8987 O O . ALA E 2 13 ? -18.698 -4.465 26.438 1.00 12.55 23 ALA E O 1
ATOM 8994 N N . GLY E 2 14 ? -20.947 -4.365 26.505 1.00 12.19 24 GLY E N 1
ATOM 8995 C CA . GLY E 2 14 ? -21.148 -5.344 25.450 1.00 12.23 24 GLY E CA 1
ATOM 8996 C C . GLY E 2 14 ? -21.544 -4.680 24.145 1.00 12.23 24 GLY E C 1
ATOM 8997 O O . GLY E 2 14 ? -21.796 -3.476 24.106 1.00 12.20 24 GLY E O 1
ATOM 9001 N N . GLN E 2 15 ? -21.604 -5.460 23.072 1.00 12.35 25 GLN E N 1
ATOM 9002 C CA . GLN E 2 15 ? -21.918 -4.912 21.759 1.00 13.32 25 GLN E CA 1
ATOM 9003 C C . GLN E 2 15 ? -23.325 -4.324 21.721 1.00 12.26 25 GLN E C 1
ATOM 9004 O O . GLN E 2 15 ? -23.593 -3.385 20.974 1.00 12.87 25 GLN E O 1
ATOM 9018 N N . ASP E 2 16 ? -24.221 -4.878 22.527 1.00 12.10 26 ASP E N 1
ATOM 9019 C CA . ASP E 2 16 ? -25.608 -4.422 22.544 1.00 12.07 26 ASP E CA 1
ATOM 9020 C C . ASP E 2 16 ? -25.788 -3.138 23.364 1.00 11.94 26 ASP E C 1
ATOM 9021 O O . ASP E 2 16 ? -26.906 -2.665 23.547 1.00 11.92 26 ASP E O 1
ATOM 9030 N N . GLY E 2 17 ? -24.686 -2.575 23.853 1.00 11.98 27 GLY E N 1
ATOM 9031 C CA . GLY E 2 17 ? -24.737 -1.312 24.567 1.00 12.03 27 GLY E CA 1
ATOM 9032 C C . GLY E 2 17 ? -24.923 -1.460 26.064 1.00 11.97 27 GLY E C 1
ATOM 9033 O O . GLY E 2 17 ? -24.860 -0.477 26.802 1.00 12.08 27 GLY E O 1
ATOM 9037 N N . SER E 2 18 ? -25.150 -2.690 26.516 1.00 11.88 28 SER E N 1
ATOM 9038 C CA . SER E 2 18 ? -25.333 -2.955 27.937 1.00 11.90 28 SER E CA 1
ATOM 9039 C C . SER E 2 18 ? -24.061 -2.636 28.705 1.00 12.01 28 SER E C 1
ATOM 9040 O O . SER E 2 18 ? -22.958 -2.888 28.223 1.00 12.45 28 SER E O 1
ATOM 9048 N N . VAL E 2 19 ? -24.226 -2.087 29.904 1.00 12.83 29 VAL E N 1
ATOM 9049 C CA . VAL E 2 19 ? -23.099 -1.773 30.773 1.00 12.88 29 VAL E CA 1
ATOM 9050 C C . VAL E 2 19 ? -23.347 -2.325 32.172 1.00 12.40 29 VAL E C 1
ATOM 9051 O O . VAL E 2 19 ? -24.400 -2.093 32.766 1.00 12.49 29 VAL E O 1
ATOM 9064 N N . VAL E 2 20 ? -22.361 -3.045 32.695 1.00 12.49 30 VAL E N 1
ATOM 9065 C CA . VAL E 2 20 ? -22.399 -3.545 34.059 1.00 12.71 30 VAL E CA 1
ATOM 9066 C C . VAL E 2 20 ? -21.174 -3.013 34.796 1.00 12.94 30 VAL E C 1
ATOM 9067 O O . VAL E 2 20 ? -20.069 -3.042 34.259 1.00 14.13 30 VAL E O 1
ATOM 9080 N N . GLN E 2 21 ? -21.369 -2.534 36.023 1.00 13.22 31 GLN E N 1
ATOM 9081 C CA . GLN E 2 21 ? -20.287 -1.909 36.781 1.00 13.62 31 GLN E CA 1
ATOM 9082 C C . GLN E 2 21 ? -19.900 -2.731 38.003 1.00 14.05 31 GLN E C 1
ATOM 9083 O O . GLN E 2 21 ? -20.760 -3.223 38.733 1.00 13.95 31 GLN E O 1
ATOM 9097 N N . PHE E 2 22 ? -18.597 -2.860 38.224 1.00 14.00 32 PHE E N 1
ATOM 9098 C CA . PHE E 2 22 ? -18.076 -3.663 39.320 1.00 14.36 32 PHE E CA 1
ATOM 9099 C C . PHE E 2 22 ? -17.193 -2.845 40.260 1.00 16.07 32 PHE E C 1
ATOM 9100 O O . PHE E 2 22 ? -16.381 -2.040 39.805 1.00 15.84 32 PHE E O 1
ATOM 9117 N N . LYS E 2 23 ? -17.353 -3.053 41.565 1.00 17.81 33 LYS E N 1
ATOM 9118 C CA . LYS E 2 23 ? -16.396 -2.538 42.542 1.00 19.24 33 LYS E CA 1
ATOM 9119 C C . LYS E 2 23 ? -15.397 -3.643 42.867 1.00 19.37 33 LYS E C 1
ATOM 9120 O O . LYS E 2 23 ? -15.789 -4.730 43.291 1.00 19.76 33 LYS E O 1
ATOM 9139 N N . ILE E 2 24 ? -14.111 -3.361 42.674 1.00 19.10 34 ILE E N 1
ATOM 9140 C CA . ILE E 2 24 ? -13.082 -4.385 42.808 1.00 20.12 34 ILE E CA 1
ATOM 9141 C C . ILE E 2 24 ? -11.806 -3.808 43.416 1.00 22.72 34 ILE E C 1
ATOM 9142 O O . ILE E 2 24 ? -11.479 -2.641 43.205 1.00 24.24 34 ILE E O 1
ATOM 9158 N N . LYS E 2 25 ? -11.089 -4.636 44.171 1.00 23.41 35 LYS E N 1
ATOM 9159 C CA . LYS E 2 25 ? -9.812 -4.235 44.752 1.00 25.59 35 LYS E CA 1
ATOM 9160 C C . LYS E 2 25 ? -8.745 -4.149 43.663 1.00 24.63 35 LYS E C 1
ATOM 9161 O O . LYS E 2 25 ? -8.735 -4.954 42.734 1.00 23.64 35 LYS E O 1
ATOM 9180 N N . ARG E 2 26 ? -7.844 -3.177 43.785 1.00 25.13 36 ARG E N 1
ATOM 9181 C CA . ARG E 2 26 ? -6.822 -2.945 42.765 1.00 26.53 36 ARG E CA 1
ATOM 9182 C C . ARG E 2 26 ? -5.942 -4.166 42.498 1.00 26.15 36 ARG E C 1
ATOM 9183 O O . ARG E 2 26 ? -5.375 -4.297 41.413 1.00 26.54 36 ARG E O 1
ATOM 9204 N N . HIS E 2 27 ? -5.828 -5.053 43.481 1.00 26.31 37 HIS E N 1
ATOM 9205 C CA . HIS E 2 27 ? -4.941 -6.210 43.363 1.00 28.47 37 HIS E CA 1
ATOM 9206 C C . HIS E 2 27 ? -5.688 -7.542 43.276 1.00 29.36 37 HIS E C 1
ATOM 9207 O O . HIS E 2 27 ? -5.077 -8.608 43.367 1.00 29.80 37 HIS E O 1
ATOM 9221 N N . THR E 2 28 ? -7.004 -7.484 43.095 1.00 28.61 38 THR E N 1
ATOM 9222 C CA . THR E 2 28 ? -7.792 -8.695 42.881 1.00 25.98 38 THR E CA 1
ATOM 9223 C C . THR E 2 28 ? -7.640 -9.154 41.431 1.00 23.95 38 THR E C 1
ATOM 9224 O O . THR E 2 28 ? -7.793 -8.348 40.515 1.00 21.91 38 THR E O 1
ATOM 9235 N N . PRO E 2 29 ? -7.334 -10.446 41.211 1.00 25.63 39 PRO E N 1
ATOM 9236 C CA . PRO E 2 29 ? -7.280 -10.904 39.818 1.00 25.99 39 PRO E CA 1
ATOM 9237 C C . PRO E 2 29 ? -8.610 -10.683 39.102 1.00 23.27 39 PRO E C 1
ATOM 9238 O O . PRO E 2 29 ? -9.666 -10.953 39.672 1.00 21.24 39 PRO E O 1
ATOM 9249 N N . LEU E 2 30 ? -8.551 -10.194 37.868 1.00 22.73 40 LEU E N 1
ATOM 9250 C CA . LEU E 2 30 ? -9.753 -9.807 37.140 1.00 21.10 40 LEU E CA 1
ATOM 9251 C C . LEU E 2 30 ? -10.620 -11.007 36.779 1.00 21.08 40 LEU E C 1
ATOM 9252 O O . LEU E 2 30 ? -11.741 -10.847 36.299 1.00 19.96 40 LEU E O 1
ATOM 9268 N N . SER E 2 31 ? -10.107 -12.208 37.018 1.00 22.37 41 SER E N 1
ATOM 9269 C CA . SER E 2 31 ? -10.891 -13.415 36.810 1.00 22.89 41 SER E CA 1
ATOM 9270 C C . SER E 2 31 ? -12.165 -13.366 37.645 1.00 19.12 41 SER E C 1
ATOM 9271 O O . SER E 2 31 ? -13.186 -13.935 37.266 1.00 17.65 41 SER E O 1
ATOM 9279 N N . LYS E 2 32 ? -12.101 -12.687 38.785 1.00 18.80 42 LYS E N 1
ATOM 9280 C CA . LYS E 2 32 ? -13.259 -12.588 39.659 1.00 20.32 42 LYS E CA 1
ATOM 9281 C C . LYS E 2 32 ? -14.345 -11.761 38.982 1.00 18.82 42 LYS E C 1
ATOM 9282 O O . LYS E 2 32 ? -15.531 -12.074 39.080 1.00 17.53 42 LYS E O 1
ATOM 9301 N N . LEU E 2 33 ? -13.926 -10.709 38.287 1.00 17.56 43 LEU E N 1
ATOM 9302 C CA . LEU E 2 33 ? -14.857 -9.827 37.596 1.00 15.23 43 LEU E CA 1
ATOM 9303 C C . LEU E 2 33 ? -15.479 -10.533 36.400 1.00 14.76 43 LEU E C 1
ATOM 9304 O O . LEU E 2 33 ? -16.677 -10.407 36.145 1.00 15.77 43 LEU E O 1
ATOM 9320 N N . MET E 2 34 ? -14.661 -11.285 35.675 1.00 14.99 44 MET E N 1
ATOM 9321 C CA . MET E 2 34 ? -15.119 -11.968 34.473 1.00 17.93 44 MET E CA 1
ATOM 9322 C C . MET E 2 34 ? -16.113 -13.076 34.817 1.00 19.06 44 MET E C 1
ATOM 9323 O O . MET E 2 34 ? -17.124 -13.245 34.133 1.00 19.58 44 MET E O 1
ATOM 9337 N N . LYS E 2 35 ? -15.833 -13.826 35.879 1.00 19.66 45 LYS E N 1
ATOM 9338 C CA . LYS E 2 35 ? -16.750 -14.868 36.331 1.00 20.97 45 LYS E CA 1
ATOM 9339 C C . LYS E 2 35 ? -18.066 -14.256 36.794 1.00 16.42 45 LYS E C 1
ATOM 9340 O O . LYS E 2 35 ? -19.137 -14.802 36.540 1.00 16.12 45 LYS E O 1
ATOM 9359 N N . ALA E 2 36 ? -17.982 -13.121 37.480 1.00 15.21 46 ALA E N 1
ATOM 9360 C CA . ALA E 2 36 ? -19.173 -12.444 37.979 1.00 14.98 46 ALA E CA 1
ATOM 9361 C C . ALA E 2 36 ? -20.021 -11.923 36.820 1.00 14.46 46 ALA E C 1
ATOM 9362 O O . ALA E 2 36 ? -21.249 -11.983 36.866 1.00 14.37 46 ALA E O 1
ATOM 9369 N N . TYR E 2 37 ? -19.366 -11.408 35.784 1.00 14.17 47 TYR E N 1
ATOM 9370 C CA . TYR E 2 37 ? -20.076 -10.968 34.590 1.00 13.75 47 TYR E CA 1
ATOM 9371 C C . TYR E 2 37 ? -20.754 -12.156 33.908 1.00 13.85 47 TYR E C 1
ATOM 9372 O O . TYR E 2 37 ? -21.910 -12.065 33.492 1.00 13.64 47 TYR E O 1
ATOM 9390 N N . CYS E 2 38 ? -20.029 -13.266 33.794 1.00 14.76 48 CYS E N 1
ATOM 9391 C CA . CYS E 2 38 ? -20.573 -14.482 33.191 1.00 15.85 48 CYS E CA 1
ATOM 9392 C C . CYS E 2 38 ? -21.802 -14.975 33.946 1.00 14.93 48 CYS E C 1
ATOM 9393 O O . CYS E 2 38 ? -22.799 -15.362 33.338 1.00 14.58 48 CYS E O 1
ATOM 9401 N N . GLU E 2 39 ? -21.727 -14.966 35.271 1.00 15.37 49 GLU E N 1
ATOM 9402 C CA . GLU E 2 39 ? -22.850 -15.397 36.091 1.00 16.74 49 GLU E CA 1
ATOM 9403 C C . GLU E 2 39 ? -24.040 -14.489 35.828 1.00 16.53 49 GLU E C 1
ATOM 9404 O O . GLU E 2 39 ? -25.168 -14.956 35.667 1.00 16.74 49 GLU E O 1
ATOM 9416 N N . ARG E 2 40 ? -23.773 -13.188 35.773 1.00 16.48 50 ARG E N 1
ATOM 9417 C CA . ARG E 2 40 ? -24.820 -12.190 35.564 1.00 16.41 50 ARG E CA 1
ATOM 9418 C C . ARG E 2 40 ? -25.532 -12.408 34.236 1.00 16.01 50 ARG E C 1
ATOM 9419 O O . ARG E 2 40 ? -26.761 -12.430 34.178 1.00 17.31 50 ARG E O 1
ATOM 9440 N N . GLN E 2 41 ? -24.753 -12.571 33.171 1.00 14.85 51 GLN E N 1
ATOM 9441 C CA . GLN E 2 41 ? -25.310 -12.714 31.832 1.00 15.53 51 GLN E CA 1
ATOM 9442 C C . GLN E 2 41 ? -25.639 -14.168 31.508 1.00 17.09 51 GLN E C 1
ATOM 9443 O O . GLN E 2 41 ? -26.153 -14.467 30.432 1.00 15.60 51 GLN E O 1
ATOM 9457 N N . GLY E 2 42 ? -25.336 -15.070 32.435 1.00 19.92 52 GLY E N 1
ATOM 9458 C CA . GLY E 2 42 ? -25.629 -16.478 32.240 1.00 21.06 52 GLY E CA 1
ATOM 9459 C C . GLY E 2 42 ? -24.793 -17.133 31.156 1.00 20.16 52 GLY E C 1
ATOM 9460 O O . GLY E 2 42 ? -25.205 -18.132 30.569 1.00 20.88 52 GLY E O 1
ATOM 9464 N N . LEU E 2 43 ? -23.614 -16.575 30.894 1.00 19.05 53 LEU E N 1
ATOM 9465 C CA . LEU E 2 43 ? -22.717 -17.112 29.877 1.00 19.04 53 LEU E CA 1
ATOM 9466 C C . LEU E 2 43 ? -21.550 -17.867 30.504 1.00 21.34 53 LEU E C 1
ATOM 9467 O O . LEU E 2 43 ? -21.416 -17.917 31.727 1.00 20.98 53 LEU E O 1
ATOM 9483 N N . SER E 2 44 ? -20.709 -18.451 29.654 1.00 23.91 54 SER E N 1
ATOM 9484 C CA . SER E 2 44 ? -19.521 -19.168 30.108 1.00 25.18 54 SER E CA 1
ATOM 9485 C C . SER E 2 44 ? -18.263 -18.437 29.663 1.00 21.27 54 SER E C 1
ATOM 9486 O O . SER E 2 44 ? -18.259 -17.761 28.638 1.00 19.49 54 SER E O 1
ATOM 9494 N N . MET E 2 45 ? -17.195 -18.596 30.436 1.00 19.51 55 MET E N 1
ATOM 9495 C CA . MET E 2 45 ? -15.934 -17.915 30.177 1.00 19.06 55 MET E CA 1
ATOM 9496 C C . MET E 2 45 ? -15.434 -18.096 28.743 1.00 20.36 55 MET E C 1
ATOM 9497 O O . MET E 2 45 ? -14.959 -17.144 28.126 1.00 19.96 55 MET E O 1
ATOM 9511 N N . ARG E 2 46 ? -15.534 -19.308 28.210 1.00 23.64 56 ARG E N 1
ATOM 9512 C CA . ARG E 2 46 ? -15.001 -19.578 26.877 1.00 28.49 56 ARG E CA 1
ATOM 9513 C C . ARG E 2 46 ? -15.854 -18.941 25.782 1.00 27.23 56 ARG E C 1
ATOM 9514 O O . ARG E 2 46 ? -15.430 -18.857 24.630 1.00 29.08 56 ARG E O 1
ATOM 9535 N N . GLN E 2 47 ? -17.052 -18.490 26.137 1.00 25.07 57 GLN E N 1
ATOM 9536 C CA . GLN E 2 47 ? -17.951 -17.888 25.158 1.00 24.57 57 GLN E CA 1
ATOM 9537 C C . GLN E 2 47 ? -17.579 -16.443 24.832 1.00 23.21 57 GLN E C 1
ATOM 9538 O O . GLN E 2 47 ? -17.985 -15.912 23.797 1.00 24.61 57 GLN E O 1
ATOM 9552 N N . ILE E 2 48 ? -16.810 -15.808 25.711 1.00 20.71 58 ILE E N 1
ATOM 9553 C CA . ILE E 2 48 ? -16.520 -14.388 25.568 1.00 19.09 58 ILE E CA 1
ATOM 9554 C C . ILE E 2 48 ? -15.048 -14.071 25.825 1.00 19.39 58 ILE E C 1
ATOM 9555 O O . ILE E 2 48 ? -14.319 -14.876 26.406 1.00 20.56 58 ILE E O 1
ATOM 9571 N N . ARG E 2 49 ? -14.626 -12.891 25.375 1.00 18.28 59 ARG E N 1
ATOM 9572 C CA . ARG E 2 49 ? -13.293 -12.367 25.660 1.00 19.61 59 ARG E CA 1
ATOM 9573 C C . ARG E 2 49 ? -13.407 -10.936 26.182 1.00 15.73 59 ARG E C 1
ATOM 9574 O O . ARG E 2 49 ? -14.293 -10.186 25.771 1.00 14.38 59 ARG E O 1
ATOM 9595 N N . PHE E 2 50 ? -12.510 -10.559 27.084 1.00 14.98 60 PHE E N 1
ATOM 9596 C CA . PHE E 2 50 ? -12.495 -9.208 27.629 1.00 15.22 60 PHE E CA 1
ATOM 9597 C C . PHE E 2 50 ? -11.271 -8.448 27.131 1.00 15.71 60 PHE E C 1
ATOM 9598 O O . PHE E 2 50 ? -10.171 -8.999 27.072 1.00 16.67 60 PHE E O 1
ATOM 9615 N N . ARG E 2 51 ? -11.464 -7.179 26.781 1.00 15.78 61 ARG E N 1
ATOM 9616 C CA . ARG E 2 51 ? -10.365 -6.344 26.311 1.00 18.26 61 ARG E CA 1
ATOM 9617 C C . ARG E 2 51 ? -10.342 -4.971 26.977 1.00 18.74 61 ARG E C 1
ATOM 9618 O O . ARG E 2 51 ? -11.385 -4.349 27.199 1.00 18.54 61 ARG E O 1
ATOM 9639 N N . PHE E 2 52 ? -9.136 -4.512 27.293 1.00 19.16 62 PHE E N 1
ATOM 9640 C CA . PHE E 2 52 ? -8.916 -3.160 27.793 1.00 17.54 62 PHE E CA 1
ATOM 9641 C C . PHE E 2 52 ? -7.795 -2.515 26.981 1.00 19.88 62 PHE E C 1
ATOM 9642 O O . PHE E 2 52 ? -6.713 -3.090 26.835 1.00 19.75 62 PHE E O 1
ATOM 9659 N N . ASP E 2 53 ? -8.062 -1.326 26.448 1.00 22.34 63 ASP E N 1
ATOM 9660 C CA . ASP E 2 53 ? -7.125 -0.656 25.551 1.00 24.92 63 ASP E CA 1
ATOM 9661 C C . ASP E 2 53 ? -6.729 -1.587 24.409 1.00 23.19 63 ASP E C 1
ATOM 9662 O O . ASP E 2 53 ? -5.578 -1.603 23.974 1.00 23.42 63 ASP E O 1
ATOM 9671 N N . GLY E 2 54 ? -7.693 -2.370 23.935 1.00 21.61 64 GLY E N 1
ATOM 9672 C CA . GLY E 2 54 ? -7.482 -3.234 22.786 1.00 22.07 64 GLY E CA 1
ATOM 9673 C C . GLY E 2 54 ? -6.683 -4.491 23.074 1.00 22.41 64 GLY E C 1
ATOM 9674 O O . GLY E 2 54 ? -6.447 -5.292 22.171 1.00 23.63 64 GLY E O 1
ATOM 9678 N N . GLN E 2 55 ? -6.265 -4.673 24.325 1.00 21.92 65 GLN E N 1
ATOM 9679 C CA . GLN E 2 55 ? -5.469 -5.841 24.696 1.00 23.61 65 GLN E CA 1
ATOM 9680 C C . GLN E 2 55 ? -6.305 -6.859 25.470 1.00 22.61 65 GLN E C 1
ATOM 9681 O O . GLN E 2 55 ? -7.127 -6.483 26.306 1.00 20.75 65 GLN E O 1
ATOM 9695 N N . PRO E 2 56 ? -6.102 -8.157 25.194 1.00 24.64 66 PRO E N 1
ATOM 9696 C CA . PRO E 2 56 ? -6.868 -9.163 25.936 1.00 27.08 66 PRO E CA 1
ATOM 9697 C C . PRO E 2 56 ? -6.533 -9.164 27.419 1.00 28.20 66 PRO E C 1
ATOM 9698 O O . PRO E 2 56 ? -5.375 -8.974 27.788 1.00 30.38 66 PRO E O 1
ATOM 9709 N N . ILE E 2 57 ? -7.539 -9.376 28.257 1.00 26.15 67 ILE E N 1
ATOM 9710 C CA . ILE E 2 57 ? -7.320 -9.466 29.694 1.00 24.44 67 ILE E CA 1
ATOM 9711 C C . ILE E 2 57 ? -7.172 -10.927 30.086 1.00 23.97 67 ILE E C 1
ATOM 9712 O O . ILE E 2 57 ? -8.046 -11.748 29.802 1.00 24.36 67 ILE E O 1
ATOM 9728 N N . ASN E 2 58 ? -6.062 -11.249 30.741 1.00 23.54 68 ASN E N 1
ATOM 9729 C CA . ASN E 2 58 ? -5.845 -12.595 31.255 1.00 24.24 68 ASN E CA 1
ATOM 9730 C C . ASN E 2 58 ? -6.469 -12.721 32.639 1.00 24.48 68 ASN E C 1
ATOM 9731 O O . ASN E 2 58 ? -6.606 -11.731 33.361 1.00 24.46 68 ASN E O 1
ATOM 9742 N N . GLU E 2 59 ? -6.844 -13.942 33.001 1.00 25.17 69 GLU E N 1
ATOM 9743 C CA . GLU E 2 59 ? -7.502 -14.201 34.276 1.00 25.91 69 GLU E CA 1
ATOM 9744 C C . GLU E 2 59 ? -6.677 -13.729 35.476 1.00 27.42 69 GLU E C 1
ATOM 9745 O O . GLU E 2 59 ? -7.235 -13.308 36.486 1.00 28.63 69 GLU E O 1
ATOM 9757 N N . THR E 2 60 ? -5.354 -13.789 35.363 1.00 27.81 70 THR E N 1
ATOM 9758 C CA . THR E 2 60 ? -4.482 -13.439 36.483 1.00 28.50 70 THR E CA 1
ATOM 9759 C C . THR E 2 60 ? -4.149 -11.950 36.508 1.00 28.72 70 THR E C 1
ATOM 9760 O O . THR E 2 60 ? -3.617 -11.450 37.498 1.00 30.26 70 THR E O 1
ATOM 9771 N N . ASP E 2 61 ? -4.464 -11.246 35.424 1.00 27.04 71 ASP E N 1
ATOM 9772 C CA . ASP E 2 61 ? -4.243 -9.804 35.364 1.00 26.78 71 ASP E CA 1
ATOM 9773 C C . ASP E 2 61 ? -5.077 -9.086 36.416 1.00 24.42 71 ASP E C 1
ATOM 9774 O O . ASP E 2 61 ? -6.275 -9.336 36.542 1.00 24.25 71 ASP E O 1
ATOM 9783 N N . THR E 2 62 ? -4.436 -8.194 37.166 1.00 22.89 72 THR E N 1
ATOM 9784 C CA . THR E 2 62 ? -5.134 -7.359 38.136 1.00 21.99 72 THR E CA 1
ATOM 9785 C C . THR E 2 62 ? -5.277 -5.944 37.590 1.00 19.70 72 THR E C 1
ATOM 9786 O O . THR E 2 62 ? -4.548 -5.549 36.679 1.00 21.64 72 THR E O 1
ATOM 9797 N N . PRO E 2 63 ? -6.217 -5.170 38.147 1.00 17.35 73 PRO E N 1
ATOM 9798 C CA . PRO E 2 63 ? -6.373 -3.781 37.707 1.00 18.02 73 PRO E CA 1
ATOM 9799 C C . PRO E 2 63 ? -5.074 -2.991 37.825 1.00 21.66 73 PRO E C 1
ATOM 9800 O O . PRO E 2 63 ? -4.779 -2.152 36.972 1.00 23.62 73 PRO E O 1
ATOM 9811 N N . ALA E 2 64 ? -4.304 -3.274 38.870 1.00 22.31 74 ALA E N 1
ATOM 9812 C CA . ALA E 2 64 ? -3.050 -2.571 39.108 1.00 23.05 74 ALA E CA 1
ATOM 9813 C C . ALA E 2 64 ? -2.034 -2.909 38.020 1.00 25.05 74 ALA E C 1
ATOM 9814 O O . ALA E 2 64 ? -1.404 -2.021 37.448 1.00 25.74 74 ALA E O 1
ATOM 9821 N N . GLN E 2 65 ? -1.886 -4.197 37.731 1.00 26.52 75 GLN E N 1
ATOM 9822 C CA . GLN E 2 65 ? -0.944 -4.649 36.712 1.00 29.27 75 GLN E CA 1
ATOM 9823 C C . GLN E 2 65 ? -1.258 -4.028 35.352 1.00 29.09 75 GLN E C 1
ATOM 9824 O O . GLN E 2 65 ? -0.348 -3.713 34.585 1.00 29.54 75 GLN E O 1
ATOM 9838 N N . LEU E 2 66 ? -2.542 -3.849 35.054 1.00 27.09 76 LEU E N 1
ATOM 9839 C CA . LEU E 2 66 ? -2.948 -3.250 33.784 1.00 23.25 76 LEU E CA 1
ATOM 9840 C C . LEU E 2 66 ? -3.038 -1.732 33.887 1.00 24.20 76 LEU E C 1
ATOM 9841 O O . LEU E 2 66 ? -3.468 -1.064 32.947 1.00 23.30 76 LEU E O 1
ATOM 9857 N N . GLU E 2 67 ? -2.629 -1.191 35.029 1.00 26.88 77 GLU E N 1
ATOM 9858 C CA . GLU E 2 67 ? -2.621 0.252 35.231 1.00 28.62 77 GLU E CA 1
ATOM 9859 C C . GLU E 2 67 ? -3.993 0.854 34.949 1.00 25.23 77 GLU E C 1
ATOM 9860 O O . GLU E 2 67 ? -4.096 1.943 34.386 1.00 24.14 77 GLU E O 1
ATOM 9872 N N . MET E 2 68 ? -5.042 0.141 35.348 1.00 23.91 78 MET E N 1
ATOM 9873 C CA . MET E 2 68 ? -6.407 0.630 35.181 1.00 23.21 78 MET E CA 1
ATOM 9874 C C . MET E 2 68 ? -6.712 1.759 36.154 1.00 22.29 78 MET E C 1
ATOM 9875 O O . MET E 2 68 ? -6.042 1.917 37.174 1.00 23.50 78 MET E O 1
ATOM 9889 N N . GLU E 2 69 ? -7.734 2.540 35.829 1.00 21.41 79 GLU E N 1
ATOM 9890 C CA . GLU E 2 69 ? -8.144 3.658 36.664 1.00 22.46 79 GLU E CA 1
ATOM 9891 C C . GLU E 2 69 ? -9.649 3.628 36.889 1.00 22.28 79 GLU E C 1
ATOM 9892 O O . GLU E 2 69 ? -10.382 2.956 36.160 1.00 18.63 79 GLU E O 1
ATOM 9904 N N . ASP E 2 70 ? -10.096 4.358 37.905 1.00 23.36 80 ASP E N 1
ATOM 9905 C CA . ASP E 2 70 ? -11.508 4.416 38.260 1.00 21.83 80 ASP E CA 1
ATOM 9906 C C . ASP E 2 70 ? -12.356 4.776 37.044 1.00 19.62 80 ASP E C 1
ATOM 9907 O O . ASP E 2 70 ? -12.016 5.687 36.294 1.00 20.51 80 ASP E O 1
ATOM 9916 N N . GLU E 2 71 ? -13.449 4.037 36.863 1.00 18.32 81 GLU E N 1
ATOM 9917 C CA . GLU E 2 71 ? -14.425 4.268 35.791 1.00 18.57 81 GLU E CA 1
ATOM 9918 C C . GLU E 2 71 ? -13.948 3.804 34.408 1.00 15.67 81 GLU E C 1
ATOM 9919 O O . GLU E 2 71 ? -14.608 4.077 33.406 1.00 16.14 81 GLU E O 1
ATOM 9931 N N . ASP E 2 72 ? -12.820 3.102 34.349 1.00 15.04 82 ASP E N 1
ATOM 9932 C CA . ASP E 2 72 ? -12.387 2.485 33.098 1.00 15.87 82 ASP E CA 1
ATOM 9933 C C . ASP E 2 72 ? -13.441 1.505 32.606 1.00 16.65 82 ASP E C 1
ATOM 9934 O O . ASP E 2 72 ? -14.093 0.828 33.403 1.00 14.87 82 ASP E O 1
ATOM 9943 N N . THR E 2 73 ? -13.594 1.419 31.290 1.00 16.48 83 THR E N 1
ATOM 9944 C CA . THR E 2 73 ? -14.543 0.489 30.699 1.00 15.95 83 THR E CA 1
ATOM 9945 C C . THR E 2 73 ? -13.827 -0.653 29.996 1.00 14.31 83 THR E C 1
ATOM 9946 O O . THR E 2 73 ? -12.905 -0.440 29.211 1.00 15.59 83 THR E O 1
ATOM 9957 N N . ILE E 2 74 ? -14.269 -1.869 30.294 1.00 13.60 84 ILE E N 1
ATOM 9958 C CA . ILE E 2 74 ? -13.788 -3.060 29.620 1.00 13.67 84 ILE E CA 1
ATOM 9959 C C . ILE E 2 74 ? -14.801 -3.422 28.539 1.00 13.38 84 ILE E C 1
ATOM 9960 O O . ILE E 2 74 ? -16.006 -3.365 28.774 1.00 13.08 84 ILE E O 1
ATOM 9976 N N . ASP E 2 75 ? -14.310 -3.781 27.356 1.00 13.54 85 ASP E N 1
ATOM 9977 C CA . ASP E 2 75 ? -15.174 -4.234 26.270 1.00 13.36 85 ASP E CA 1
ATOM 9978 C C . ASP E 2 75 ? -15.202 -5.760 26.226 1.00 13.43 85 ASP E C 1
ATOM 9979 O O . ASP E 2 75 ? -14.152 -6.403 26.255 1.00 13.78 85 ASP E O 1
ATOM 9988 N N . VAL E 2 76 ? -16.402 -6.335 26.155 1.00 13.17 86 VAL E N 1
ATOM 9989 C CA . VAL E 2 76 ? -16.556 -7.789 26.140 1.00 13.30 86 VAL E CA 1
ATOM 9990 C C . VAL E 2 76 ? -17.115 -8.245 24.792 1.00 13.33 86 VAL E C 1
ATOM 9991 O O . VAL E 2 76 ? -18.054 -7.654 24.262 1.00 13.08 86 VAL E O 1
ATOM 10004 N N . PHE E 2 77 ? -16.524 -9.304 24.247 1.00 14.60 87 PHE E N 1
ATOM 10005 C CA . PHE E 2 77 ? -16.843 -9.770 22.902 1.00 15.05 87 PHE E CA 1
ATOM 10006 C C . PHE E 2 77 ? -17.262 -11.230 22.911 1.00 15.67 87 PHE E C 1
ATOM 10007 O O . PHE E 2 77 ? -16.616 -12.052 23.553 1.00 17.16 87 PHE E O 1
ATOM 10024 N N . GLN E 2 78 ? -18.337 -11.553 22.195 1.00 16.60 88 GLN E N 1
ATOM 10025 C CA . GLN E 2 78 ? -18.734 -12.948 22.015 1.00 19.15 88 GLN E CA 1
ATOM 10026 C C . GLN E 2 78 ? -17.969 -13.562 20.842 1.00 18.26 88 GLN E C 1
ATOM 10027 O O . GLN E 2 78 ? -17.746 -12.913 19.824 1.00 17.74 88 GLN E O 1
ATOM 10041 N N . GLN E 2 79 ? -17.574 -14.821 20.989 1.00 19.52 89 GLN E N 1
ATOM 10042 C CA . GLN E 2 79 ? -16.649 -15.440 20.046 1.00 23.80 89 GLN E CA 1
ATOM 10043 C C . GLN E 2 79 ? -17.341 -16.275 18.968 1.00 22.66 89 GLN E C 1
ATOM 10044 O O . GLN E 2 79 ? -16.753 -16.553 17.925 1.00 24.97 89 GLN E O 1
ATOM 10058 N N . GLN E 2 80 ? -18.588 -16.665 19.210 1.00 18.95 90 GLN E N 1
ATOM 10059 C CA . GLN E 2 80 ? -19.294 -17.541 18.282 1.00 18.80 90 GLN E CA 1
ATOM 10060 C C . GLN E 2 80 ? -19.468 -16.891 16.913 1.00 18.65 90 GLN E C 1
ATOM 10061 O O . GLN E 2 80 ? -19.499 -15.667 16.789 1.00 18.48 90 GLN E O 1
ATOM 10075 N N . THR E 2 81 ? -19.584 -17.726 15.887 1.00 19.79 91 THR E N 1
ATOM 10076 C CA . THR E 2 81 ? -19.880 -17.256 14.538 1.00 22.07 91 THR E CA 1
ATOM 10077 C C . THR E 2 81 ? -20.795 -18.242 13.824 1.00 21.04 91 THR E C 1
ATOM 10078 O O . THR E 2 81 ? -20.644 -19.456 13.959 1.00 21.10 91 THR E O 1
ATOM 10089 N N . GLY E 2 82 ? -21.746 -17.714 13.065 1.00 21.43 92 GLY E N 1
ATOM 10090 C CA . GLY E 2 82 ? -22.604 -18.544 12.243 1.00 22.68 92 GLY E CA 1
ATOM 10091 C C . GLY E 2 82 ? -21.848 -19.076 11.042 1.00 22.32 92 GLY E C 1
ATOM 10092 O O . GLY E 2 82 ? -20.797 -18.544 10.682 1.00 20.72 92 GLY E O 1
ATOM 10096 N N . GLY E 2 83 ? -22.377 -20.132 10.432 1.00 22.32 93 GLY E N 1
ATOM 10097 C CA . GLY E 2 83 ? -21.775 -20.724 9.249 1.00 22.58 93 GLY E CA 1
ATOM 10098 C C . GLY E 2 83 ? -22.808 -21.286 8.288 1.00 22.44 93 GLY E C 1
ATOM 10099 O O . GLY E 2 83 ? -23.966 -20.860 8.274 1.00 21.15 93 GLY E O 1
ATOM 10103 N N . PRO F 3 15 ? -30.625 -47.323 -22.618 1.00 49.18 431 PRO F N 1
ATOM 10104 C CA . PRO F 3 15 ? -29.508 -47.902 -23.372 1.00 47.41 431 PRO F CA 1
ATOM 10105 C C . PRO F 3 15 ? -28.280 -48.223 -22.519 1.00 46.43 431 PRO F C 1
ATOM 10106 O O . PRO F 3 15 ? -28.419 -48.451 -21.316 1.00 47.88 431 PRO F O 1
ATOM 10117 N N . ALA F 3 16 ? -27.103 -48.239 -23.147 1.00 44.27 432 ALA F N 1
ATOM 10118 C CA . ALA F 3 16 ? -25.861 -48.621 -22.472 1.00 41.92 432 ALA F CA 1
ATOM 10119 C C . ALA F 3 16 ? -24.694 -47.690 -22.806 1.00 40.61 432 ALA F C 1
ATOM 10120 O O . ALA F 3 16 ? -23.867 -47.403 -21.938 1.00 40.99 432 ALA F O 1
ATOM 10127 N N . ASP F 3 17 ? -24.610 -47.233 -24.050 1.00 45.15 433 ASP F N 1
ATOM 10128 C CA . ASP F 3 17 ? -23.586 -46.260 -24.401 1.00 40.44 433 ASP F CA 1
ATOM 10129 C C . ASP F 3 17 ? -23.990 -44.898 -23.849 1.00 36.62 433 ASP F C 1
ATOM 10130 O O . ASP F 3 17 ? -23.148 -44.016 -23.691 1.00 34.32 433 ASP F O 1
ATOM 10139 N N . VAL F 3 18 ? -25.283 -44.710 -23.584 1.00 36.87 434 VAL F N 1
ATOM 10140 C CA . VAL F 3 18 ? -25.722 -43.483 -22.938 1.00 35.62 434 VAL F CA 1
ATOM 10141 C C . VAL F 3 18 ? -25.355 -43.546 -21.461 1.00 33.42 434 VAL F C 1
ATOM 10142 O O . VAL F 3 18 ? -24.988 -42.538 -20.859 1.00 31.32 434 VAL F O 1
ATOM 10155 N N . SER F 3 19 ? -25.457 -44.739 -20.885 1.00 34.21 435 SER F N 1
ATOM 10156 C CA . SER F 3 19 ? -25.104 -44.954 -19.486 1.00 35.43 435 SER F CA 1
ATOM 10157 C C . SER F 3 19 ? -23.598 -44.855 -19.292 1.00 33.68 435 SER F C 1
ATOM 10158 O O . SER F 3 19 ? -23.125 -44.375 -18.262 1.00 34.40 435 SER F O 1
ATOM 10166 N N . THR F 3 20 ? -22.848 -45.314 -20.288 1.00 31.18 436 THR F N 1
ATOM 10167 C CA . THR F 3 20 ? -21.394 -45.267 -20.237 1.00 28.96 436 THR F CA 1
ATOM 10168 C C . THR F 3 20 ? -20.918 -43.820 -20.206 1.00 27.17 436 THR F C 1
ATOM 10169 O O . THR F 3 20 ? -20.014 -43.471 -19.446 1.00 29.17 436 THR F O 1
ATOM 10180 N N . PHE F 3 21 ? -21.527 -42.984 -21.041 1.00 23.74 437 PHE F N 1
ATOM 10181 C CA . PHE F 3 21 ? -21.207 -41.563 -21.061 1.00 21.61 437 PHE F CA 1
ATOM 10182 C C . PHE F 3 21 ? -21.433 -40.931 -19.692 1.00 20.44 437 PHE F C 1
ATOM 10183 O O . PHE F 3 21 ? -20.528 -40.320 -19.124 1.00 19.27 437 PHE F O 1
ATOM 10200 N N . LEU F 3 22 ? -22.648 -41.082 -19.173 1.00 20.90 438 LEU F N 1
ATOM 10201 C CA . LEU F 3 22 ? -23.012 -40.517 -17.877 1.00 23.86 438 LEU F CA 1
ATOM 10202 C C . LEU F 3 22 ? -22.071 -40.985 -16.770 1.00 25.50 438 LEU F C 1
ATOM 10203 O O . LEU F 3 22 ? -21.722 -40.215 -15.875 1.00 25.78 438 LEU F O 1
ATOM 10219 N N . ALA F 3 23 ? -21.658 -42.244 -16.838 1.00 25.73 439 ALA F N 1
ATOM 10220 C CA . ALA F 3 23 ? -20.763 -42.809 -15.834 1.00 25.12 439 ALA F CA 1
ATOM 10221 C C . ALA F 3 23 ? -19.380 -42.175 -15.910 1.00 25.20 439 ALA F C 1
ATOM 10222 O O . ALA F 3 23 ? -18.775 -41.855 -14.887 1.00 26.67 439 ALA F O 1
ATOM 10229 N N . PHE F 3 24 ? -18.882 -42.006 -17.131 1.00 24.10 440 PHE F N 1
ATOM 10230 C CA . PHE F 3 24 ? -17.544 -41.476 -17.357 1.00 24.54 440 PHE F CA 1
ATOM 10231 C C . PHE F 3 24 ? -17.573 -40.535 -18.555 1.00 22.96 440 PHE F C 1
ATOM 10232 O O . PHE F 3 24 ? -17.203 -40.918 -19.665 1.00 22.92 440 PHE F O 1
ATOM 10249 N N . PRO F 3 25 ? -18.029 -39.294 -18.334 1.00 21.67 441 PRO F N 1
ATOM 10250 C CA . PRO F 3 25 ? -18.193 -38.331 -19.427 1.00 21.85 441 PRO F CA 1
ATOM 10251 C C . PRO F 3 25 ? -16.902 -38.007 -20.171 1.00 20.42 441 PRO F C 1
ATOM 10252 O O . PRO F 3 25 ? -15.835 -37.897 -19.571 1.00 19.30 441 PRO F O 1
ATOM 10263 N N . SER F 3 26 ? -17.018 -37.863 -21.484 1.00 19.48 442 SER F N 1
ATOM 10264 C CA . SER F 3 26 ? -15.947 -37.313 -22.299 1.00 19.04 442 SER F CA 1
ATOM 10265 C C . SER F 3 26 ? -16.576 -36.630 -23.506 1.00 18.30 442 SER F C 1
ATOM 10266 O O . SER F 3 26 ? -17.659 -37.021 -23.946 1.00 20.10 442 SER F O 1
ATOM 10274 N N . PRO F 3 27 ? -15.913 -35.601 -24.044 1.00 16.62 443 PRO F N 1
ATOM 10275 C CA . PRO F 3 27 ? -16.484 -34.951 -25.227 1.00 16.90 443 PRO F CA 1
ATOM 10276 C C . PRO F 3 27 ? -16.621 -35.908 -26.409 1.00 20.85 443 PRO F C 1
ATOM 10277 O O . PRO F 3 27 ? -17.544 -35.754 -27.206 1.00 22.65 443 PRO F O 1
ATOM 10288 N N . GLU F 3 28 ? -15.731 -36.891 -26.509 1.00 24.17 444 GLU F N 1
ATOM 10289 C CA . GLU F 3 28 ? -15.789 -37.859 -27.603 1.00 24.26 444 GLU F CA 1
ATOM 10290 C C . GLU F 3 28 ? -17.018 -38.755 -27.490 1.00 23.78 444 GLU F C 1
ATOM 10291 O O . GLU F 3 28 ? -17.702 -39.015 -28.482 1.00 23.32 444 GLU F O 1
ATOM 10303 N N . LYS F 3 29 ? -17.295 -39.237 -26.285 1.00 23.17 445 LYS F N 1
ATOM 10304 C CA . LYS F 3 29 ? -18.432 -40.125 -26.079 1.00 24.17 445 LYS F CA 1
ATOM 10305 C C . LYS F 3 29 ? -19.762 -39.399 -26.288 1.00 23.79 445 LYS F C 1
ATOM 10306 O O . LYS F 3 29 ? -20.725 -39.996 -26.766 1.00 23.55 445 LYS F O 1
ATOM 10325 N N . LEU F 3 30 ? -19.822 -38.119 -25.933 1.00 22.58 446 LEU F N 1
ATOM 10326 C CA . LEU F 3 30 ? -21.037 -37.343 -26.174 1.00 21.47 446 LEU F CA 1
ATOM 10327 C C . LEU F 3 30 ? -21.333 -37.288 -27.668 1.00 22.69 446 LEU F C 1
ATOM 10328 O O . LEU F 3 30 ? -22.464 -37.517 -28.088 1.00 24.41 446 LEU F O 1
ATOM 10344 N N . LEU F 3 31 ? -20.314 -36.985 -28.466 1.00 21.59 447 LEU F N 1
ATOM 10345 C CA . LEU F 3 31 ? -20.484 -36.917 -29.912 1.00 22.18 447 LEU F CA 1
ATOM 10346 C C . LEU F 3 31 ? -20.831 -38.292 -30.469 1.00 24.29 447 LEU F C 1
ATOM 10347 O O . LEU F 3 31 ? -21.668 -38.416 -31.364 1.00 25.30 447 LEU F O 1
ATOM 10363 N N . ARG F 3 32 ? -20.206 -39.326 -29.918 1.00 25.15 448 ARG F N 1
ATOM 10364 C CA . ARG F 3 32 ? -20.363 -40.678 -30.441 1.00 27.19 448 ARG F CA 1
ATOM 10365 C C . ARG F 3 32 ? -21.785 -41.199 -30.243 1.00 27.54 448 ARG F C 1
ATOM 10366 O O . ARG F 3 32 ? -22.202 -42.149 -30.903 1.00 27.68 448 ARG F O 1
ATOM 10387 N N . LEU F 3 33 ? -22.533 -40.575 -29.340 1.00 28.32 449 LEU F N 1
ATOM 10388 C CA . LEU F 3 33 ? -23.909 -40.987 -29.089 1.00 30.11 449 LEU F CA 1
ATOM 10389 C C . LEU F 3 33 ? -24.783 -40.752 -30.319 1.00 29.78 449 LEU F C 1
ATOM 10390 O O . LEU F 3 33 ? -25.848 -41.357 -30.459 1.00 29.68 449 LEU F O 1
ATOM 10406 N N . GLY F 3 34 ? -24.330 -39.873 -31.206 1.00 29.75 450 GLY F N 1
ATOM 10407 C CA . GLY F 3 34 ? -25.041 -39.607 -32.442 1.00 32.03 450 GLY F CA 1
ATOM 10408 C C . GLY F 3 34 ? -25.878 -38.344 -32.395 1.00 34.50 450 GLY F C 1
ATOM 10409 O O . GLY F 3 34 ? -25.828 -37.601 -31.415 1.00 35.47 450 GLY F O 1
ATOM 10413 N N . PRO F 3 35 ? -26.664 -38.096 -33.457 1.00 35.20 451 PRO F N 1
ATOM 10414 C CA . PRO F 3 35 ? -27.456 -36.865 -33.569 1.00 34.12 451 PRO F CA 1
ATOM 10415 C C . PRO F 3 35 ? -28.618 -36.780 -32.576 1.00 32.53 451 PRO F C 1
ATOM 10416 O O . PRO F 3 35 ? -29.266 -35.735 -32.496 1.00 30.55 451 PRO F O 1
ATOM 10427 N N . LYS F 3 36 ? -28.872 -37.855 -31.835 1.00 32.13 452 LYS F N 1
ATOM 10428 C CA . LYS F 3 36 ? -29.981 -37.885 -30.886 1.00 33.72 452 LYS F CA 1
ATOM 10429 C C . LYS F 3 36 ? -29.516 -37.855 -29.427 1.00 30.73 452 LYS F C 1
ATOM 10430 O O . LYS F 3 36 ? -30.298 -38.140 -28.517 1.00 30.70 452 LYS F O 1
ATOM 10449 N N . SER F 3 37 ? -28.253 -37.504 -29.203 1.00 26.94 453 SER F N 1
ATOM 10450 C CA . SER F 3 37 ? -27.693 -37.493 -27.853 1.00 24.69 453 SER F CA 1
ATOM 10451 C C . SER F 3 37 ? -28.554 -36.674 -26.895 1.00 25.89 453 SER F C 1
ATOM 10452 O O . SER F 3 37 ? -28.744 -37.054 -25.740 1.00 25.68 453 SER F O 1
ATOM 10460 N N . SER F 3 38 ? -29.077 -35.555 -27.384 1.00 27.23 454 SER F N 1
ATOM 10461 C CA . SER F 3 38 ? -29.905 -34.673 -26.566 1.00 27.54 454 SER F CA 1
ATOM 10462 C C . SER F 3 38 ? -31.114 -35.392 -25.968 1.00 28.73 454 SER F C 1
ATOM 10463 O O . SER F 3 38 ? -31.368 -35.285 -24.770 1.00 28.02 454 SER F O 1
ATOM 10471 N N . VAL F 3 39 ? -31.856 -36.127 -26.790 1.00 30.50 455 VAL F N 1
ATOM 10472 C CA . VAL F 3 39 ? -33.084 -36.757 -26.314 1.00 32.12 455 VAL F CA 1
ATOM 10473 C C . VAL F 3 39 ? -32.744 -37.993 -25.481 1.00 29.77 455 VAL F C 1
ATOM 10474 O O . VAL F 3 39 ? -33.405 -38.275 -24.481 1.00 28.63 455 VAL F O 1
ATOM 10487 N N . LEU F 3 40 ? -31.709 -38.723 -25.887 1.00 29.77 456 LEU F N 1
ATOM 10488 C CA . LEU F 3 40 ? -31.329 -39.951 -25.196 1.00 29.92 456 LEU F CA 1
ATOM 10489 C C . LEU F 3 40 ? -30.908 -39.659 -23.757 1.00 29.15 456 LEU F C 1
ATOM 10490 O O . LEU F 3 40 ? -31.257 -40.396 -22.834 1.00 29.52 456 LEU F O 1
ATOM 10506 N N . ILE F 3 41 ? -30.154 -38.581 -23.570 1.00 27.28 457 ILE F N 1
ATOM 10507 C CA . ILE F 3 41 ? -29.685 -38.207 -22.245 1.00 25.30 457 ILE F CA 1
ATOM 10508 C C . ILE F 3 41 ? -30.874 -37.779 -21.396 1.00 23.64 457 ILE F C 1
ATOM 10509 O O . ILE F 3 41 ? -31.008 -38.192 -20.246 1.00 21.31 457 ILE F O 1
ATOM 10525 N N . ALA F 3 42 ? -31.740 -36.951 -21.972 1.00 25.40 458 ALA F N 1
ATOM 10526 C CA . ALA F 3 42 ? -32.924 -36.471 -21.270 1.00 27.71 458 ALA F CA 1
ATOM 10527 C C . ALA F 3 42 ? -33.845 -37.626 -20.886 1.00 30.81 458 ALA F C 1
ATOM 10528 O O . ALA F 3 42 ? -34.234 -37.756 -19.726 1.00 32.45 458 ALA F O 1
ATOM 10535 N N . GLN F 3 43 ? -34.188 -38.462 -21.862 1.00 32.06 459 GLN F N 1
ATOM 10536 C CA . GLN F 3 43 ? -35.076 -39.597 -21.623 1.00 34.13 459 GLN F CA 1
ATOM 10537 C C . GLN F 3 43 ? -34.590 -40.459 -20.466 1.00 33.28 459 GLN F C 1
ATOM 10538 O O . GLN F 3 43 ? -35.390 -40.976 -19.687 1.00 33.87 459 GLN F O 1
ATOM 10552 N N . GLN F 3 44 ? -33.276 -40.610 -20.354 1.00 33.56 460 GLN F N 1
ATOM 10553 C CA . GLN F 3 44 ? -32.696 -41.511 -19.368 1.00 36.86 460 GLN F CA 1
ATOM 10554 C C . GLN F 3 44 ? -32.521 -40.852 -17.995 1.00 34.61 460 GLN F C 1
ATOM 10555 O O . GLN F 3 44 ? -32.158 -41.521 -17.024 1.00 35.45 460 GLN F O 1
ATOM 10569 N N . THR F 3 45 ? -32.786 -39.551 -17.909 1.00 31.18 461 THR F N 1
ATOM 10570 C CA . THR F 3 45 ? -32.669 -38.834 -16.641 1.00 28.19 461 THR F CA 1
ATOM 10571 C C . THR F 3 45 ? -34.024 -38.658 -15.962 1.00 28.62 461 THR F C 1
ATOM 10572 O O . THR F 3 45 ? -34.983 -38.190 -16.574 1.00 30.56 461 THR F O 1
ATOM 10583 N N . ASP F 3 46 ? -34.091 -39.026 -14.688 1.00 26.78 462 ASP F N 1
ATOM 10584 C CA . ASP F 3 46 ? -35.289 -38.793 -13.892 1.00 26.71 462 ASP F CA 1
ATOM 10585 C C . ASP F 3 46 ? -35.396 -37.304 -13.588 1.00 27.46 462 ASP F C 1
ATOM 10586 O O . ASP F 3 46 ? -34.839 -36.823 -12.602 1.00 29.69 462 ASP F O 1
ATOM 10595 N N . THR F 3 47 ? -36.113 -36.576 -14.439 1.00 27.00 463 THR F N 1
ATOM 10596 C CA . THR F 3 47 ? -36.197 -35.125 -14.318 1.00 29.50 463 THR F CA 1
ATOM 10597 C C . THR F 3 47 ? -37.246 -34.679 -13.305 1.00 31.37 463 THR F C 1
ATOM 10598 O O . THR F 3 47 ? -37.684 -33.529 -13.327 1.00 30.14 463 THR F O 1
ATOM 10609 N N . SER F 3 48 ? -37.653 -35.589 -12.427 1.00 35.42 464 SER F N 1
ATOM 10610 C CA . SER F 3 48 ? -38.548 -35.239 -11.331 1.00 34.85 464 SER F CA 1
ATOM 10611 C C . SER F 3 48 ? -37.734 -35.030 -10.058 1.00 31.86 464 SER F C 1
ATOM 10612 O O . SER F 3 48 ? -38.206 -34.416 -9.102 1.00 34.07 464 SER F O 1
ATOM 10620 N N . ASP F 3 49 ? -36.511 -35.551 -10.054 1.00 27.40 465 ASP F N 1
ATOM 10621 C CA . ASP F 3 49 ? -35.606 -35.409 -8.917 1.00 26.96 465 ASP F CA 1
ATOM 10622 C C . ASP F 3 49 ? -34.566 -34.317 -9.190 1.00 27.50 465 ASP F C 1
ATOM 10623 O O . ASP F 3 49 ? -33.653 -34.527 -9.986 1.00 29.38 465 ASP F O 1
ATOM 10632 N N . PRO F 3 50 ? -34.698 -33.149 -8.532 1.00 25.82 466 PRO F N 1
ATOM 10633 C CA . PRO F 3 50 ? -33.730 -32.061 -8.730 1.00 22.54 466 PRO F CA 1
ATOM 10634 C C . PRO F 3 50 ? -32.274 -32.491 -8.561 1.00 19.15 466 PRO F C 1
ATOM 10635 O O . PRO F 3 50 ? -31.405 -32.012 -9.290 1.00 19.27 466 PRO F O 1
ATOM 10646 N N . GLU F 3 51 ? -32.018 -33.384 -7.610 1.00 16.79 467 GLU F N 1
ATOM 10647 C CA . GLU F 3 51 ? -30.662 -33.837 -7.322 1.00 16.49 467 GLU F CA 1
ATOM 10648 C C . GLU F 3 51 ? -30.069 -34.573 -8.518 1.00 18.26 467 GLU F C 1
ATOM 10649 O O . GLU F 3 51 ? -28.888 -34.432 -8.823 1.00 19.38 467 GLU F O 1
ATOM 10661 N N . LYS F 3 52 ? -30.898 -35.361 -9.191 1.00 19.73 468 LYS F N 1
ATOM 10662 C CA . LYS F 3 52 ? -30.452 -36.128 -10.346 1.00 22.15 468 LYS F CA 1
ATOM 10663 C C . LYS F 3 52 ? -30.301 -35.227 -11.570 1.00 19.52 468 LYS F C 1
ATOM 10664 O O . LYS F 3 52 ? -29.466 -35.478 -12.438 1.00 18.60 468 LYS F O 1
ATOM 10683 N N . VAL F 3 53 ? -31.107 -34.173 -11.630 1.00 18.78 469 VAL F N 1
ATOM 10684 C CA . VAL F 3 53 ? -31.008 -33.200 -12.708 1.00 17.99 469 VAL F CA 1
ATOM 10685 C C . VAL F 3 53 ? -29.701 -32.414 -12.577 1.00 16.91 469 VAL F C 1
ATOM 10686 O O . VAL F 3 53 ? -29.066 -32.077 -13.578 1.00 16.16 469 VAL F O 1
ATOM 10699 N N . VAL F 3 54 ? -29.309 -32.120 -11.341 1.00 16.25 470 VAL F N 1
ATOM 10700 C CA . VAL F 3 54 ? -28.048 -31.434 -11.082 1.00 16.03 470 VAL F CA 1
ATOM 10701 C C . VAL F 3 54 ? -26.903 -32.321 -11.540 1.00 13.75 470 VAL F C 1
ATOM 10702 O O . VAL F 3 54 ? -25.984 -31.871 -12.226 1.00 13.40 470 VAL F O 1
ATOM 10715 N N . SER F 3 55 ? -26.972 -33.587 -11.142 1.00 13.92 471 SER F N 1
ATOM 10716 C CA . SER F 3 55 ? -25.976 -34.579 -11.513 1.00 15.42 471 SER F CA 1
ATOM 10717 C C . SER F 3 55 ? -25.819 -34.655 -13.027 1.00 15.41 471 SER F C 1
ATOM 10718 O O . SER F 3 55 ? -24.707 -34.572 -13.550 1.00 14.53 471 SER F O 1
ATOM 10726 N N . ALA F 3 56 ? -26.940 -34.802 -13.723 1.00 15.73 472 ALA F N 1
ATOM 10727 C CA . ALA F 3 56 ? -26.936 -34.903 -15.177 1.00 17.06 472 ALA F CA 1
ATOM 10728 C C . ALA F 3 56 ? -26.377 -33.635 -15.806 1.00 17.11 472 ALA F C 1
ATOM 10729 O O . ALA F 3 56 ? -25.571 -33.696 -16.736 1.00 17.37 472 ALA F O 1
ATOM 10736 N N . PHE F 3 57 ? -26.813 -32.487 -15.295 1.00 15.63 473 PHE F N 1
ATOM 10737 C CA . PHE F 3 57 ? -26.358 -31.200 -15.806 1.00 14.01 473 PHE F CA 1
ATOM 10738 C C . PHE F 3 57 ? -24.839 -31.076 -15.730 1.00 13.61 473 PHE F C 1
ATOM 10739 O O . PHE F 3 57 ? -24.196 -30.639 -16.685 1.00 13.63 473 PHE F O 1
ATOM 10756 N N . LEU F 3 58 ? -24.269 -31.460 -14.591 1.00 13.31 474 LEU F N 1
ATOM 10757 C CA . LEU F 3 58 ? -22.830 -31.326 -14.374 1.00 12.99 474 LEU F CA 1
ATOM 10758 C C . LEU F 3 58 ? -22.035 -32.344 -15.187 1.00 13.32 474 LEU F C 1
ATOM 10759 O O . LEU F 3 58 ? -20.967 -32.034 -15.707 1.00 14.64 474 LEU F O 1
ATOM 10775 N N . LYS F 3 59 ? -22.553 -33.560 -15.281 1.00 13.76 475 LYS F N 1
ATOM 10776 C CA . LYS F 3 59 ? -21.935 -34.584 -16.111 1.00 15.06 475 LYS F CA 1
ATOM 10777 C C . LYS F 3 59 ? -21.836 -34.100 -17.554 1.00 15.95 475 LYS F C 1
ATOM 10778 O O . LYS F 3 59 ? -20.770 -34.147 -18.165 1.00 14.80 475 LYS F O 1
ATOM 10797 N N . VAL F 3 60 ? -22.954 -33.618 -18.085 1.00 17.24 476 VAL F N 1
ATOM 10798 C CA . VAL F 3 60 ? -23.012 -33.129 -19.457 1.00 16.15 476 VAL F CA 1
ATOM 10799 C C . VAL F 3 60 ? -22.092 -31.928 -19.650 1.00 15.86 476 VAL F C 1
ATOM 10800 O O . VAL F 3 60 ? -21.333 -31.870 -20.616 1.00 16.02 476 VAL F O 1
ATOM 10813 N N . SER F 3 61 ? -22.164 -30.965 -18.737 1.00 14.03 477 SER F N 1
ATOM 10814 C CA . SER F 3 61 ? -21.409 -29.725 -18.889 1.00 13.68 477 SER F CA 1
ATOM 10815 C C . SER F 3 61 ? -19.909 -29.932 -18.679 1.00 13.52 477 SER F C 1
ATOM 10816 O O . SER F 3 61 ? -19.098 -29.118 -19.120 1.00 13.48 477 SER F O 1
ATOM 10824 N N . SER F 3 62 ? -19.536 -31.022 -18.018 1.00 13.50 478 SER F N 1
ATOM 10825 C CA . SER F 3 62 ? -18.131 -31.266 -17.709 1.00 13.41 478 SER F CA 1
ATOM 10826 C C . SER F 3 62 ? -17.285 -31.467 -18.969 1.00 14.11 478 SER F C 1
ATOM 10827 O O . SER F 3 62 ? -16.081 -31.219 -18.949 1.00 16.12 478 SER F O 1
ATOM 10835 N N . VAL F 3 63 ? -17.906 -31.907 -20.062 1.00 14.30 479 VAL F N 1
ATOM 10836 C CA . VAL F 3 63 ? -17.162 -32.177 -21.292 1.00 16.15 479 VAL F CA 1
ATOM 10837 C C . VAL F 3 63 ? -17.206 -30.988 -22.249 1.00 18.06 479 VAL F C 1
ATOM 10838 O O . VAL F 3 63 ? -16.834 -31.114 -23.413 1.00 19.49 479 VAL F O 1
ATOM 10851 N N . PHE F 3 64 ? -17.654 -29.836 -21.763 1.00 16.78 480 PHE F N 1
ATOM 10852 C CA . PHE F 3 64 ? -17.768 -28.655 -22.611 1.00 16.61 480 PHE F CA 1
ATOM 10853 C C . PHE F 3 64 ? -16.427 -28.246 -23.221 1.00 19.17 480 PHE F C 1
ATOM 10854 O O . PHE F 3 64 ? -15.399 -28.220 -22.542 1.00 17.48 480 PHE F O 1
ATOM 10871 N N . LYS F 3 65 ? -16.462 -27.915 -24.508 1.00 23.65 481 LYS F N 1
ATOM 10872 C CA . LYS F 3 65 ? -15.297 -27.405 -25.225 1.00 26.20 481 LYS F CA 1
ATOM 10873 C C . LYS F 3 65 ? -15.702 -26.229 -26.104 1.00 27.20 481 LYS F C 1
ATOM 10874 O O . LYS F 3 65 ? -16.859 -26.111 -26.498 1.00 28.00 481 LYS F O 1
ATOM 10893 N N . ASP F 3 66 ? -14.744 -25.369 -26.423 1.00 28.82 482 ASP F N 1
ATOM 10894 C CA . ASP F 3 66 ? -15.000 -24.234 -27.303 1.00 32.38 482 ASP F CA 1
ATOM 10895 C C . ASP F 3 66 ? -15.341 -24.701 -28.717 1.00 30.98 482 ASP F C 1
ATOM 10896 O O . ASP F 3 66 ? -16.112 -24.050 -29.423 1.00 31.59 482 ASP F O 1
ATOM 10905 N N . GLU F 3 67 ? -14.761 -25.829 -29.123 1.00 28.77 483 GLU F N 1
ATOM 10906 C CA . GLU F 3 67 ? -14.987 -26.374 -30.459 1.00 27.47 483 GLU F CA 1
ATOM 10907 C C . GLU F 3 67 ? -16.480 -26.465 -30.756 1.00 26.31 483 GLU F C 1
ATOM 10908 O O . GLU F 3 67 ? -17.259 -26.962 -29.942 1.00 25.54 483 GLU F O 1
ATOM 10920 N N . ALA F 3 68 ? -16.862 -25.985 -31.934 1.00 26.43 484 ALA F N 1
ATOM 10921 C CA . ALA F 3 68 ? -18.266 -25.810 -32.294 1.00 26.45 484 ALA F CA 1
ATOM 10922 C C . ALA F 3 68 ? -19.102 -27.077 -32.103 1.00 27.04 484 ALA F C 1
ATOM 10923 O O . ALA F 3 68 ? -20.192 -27.028 -31.532 1.00 29.35 484 ALA F O 1
ATOM 10930 N N . THR F 3 69 ? -18.597 -28.206 -32.585 1.00 25.07 485 THR F N 1
ATOM 10931 C CA . THR F 3 69 ? -19.357 -29.452 -32.548 1.00 25.25 485 THR F CA 1
ATOM 10932 C C . THR F 3 69 ? -19.691 -29.863 -31.117 1.00 23.75 485 THR F C 1
ATOM 10933 O O . THR F 3 69 ? -20.835 -30.202 -30.815 1.00 21.81 485 THR F O 1
ATOM 10944 N N . VAL F 3 70 ? -18.693 -29.843 -30.239 1.00 24.83 486 VAL F N 1
ATOM 10945 C CA . VAL F 3 70 ? -18.894 -30.247 -28.851 1.00 25.45 486 VAL F CA 1
ATOM 10946 C C . VAL F 3 70 ? -19.739 -29.199 -28.135 1.00 22.37 486 VAL F C 1
ATOM 10947 O O . VAL F 3 70 ? -20.642 -29.534 -27.367 1.00 20.10 486 VAL F O 1
ATOM 10960 N N . ARG F 3 71 ? -19.441 -27.931 -28.400 1.00 21.97 487 ARG F N 1
ATOM 10961 C CA . ARG F 3 71 ? -20.174 -26.821 -27.802 1.00 23.19 487 ARG F CA 1
ATOM 10962 C C . ARG F 3 71 ? -21.679 -26.979 -28.001 1.00 23.50 487 ARG F C 1
ATOM 10963 O O . ARG F 3 71 ? -22.450 -26.945 -27.039 1.00 21.63 487 ARG F O 1
ATOM 10984 N N . MET F 3 72 ? -22.093 -27.156 -29.251 1.00 25.02 488 MET F N 1
ATOM 10985 C CA . MET F 3 72 ? -23.511 -27.259 -29.572 1.00 27.88 488 MET F CA 1
ATOM 10986 C C . MET F 3 72 ? -24.117 -28.529 -28.986 1.00 23.87 488 MET F C 1
ATOM 10987 O O . MET F 3 72 ? -25.281 -28.537 -28.582 1.00 24.06 488 MET F O 1
ATOM 11001 N N . ALA F 3 73 ? -23.332 -29.600 -28.931 1.00 21.95 489 ALA F N 1
ATOM 11002 C CA . ALA F 3 73 ? -23.829 -30.862 -28.390 1.00 22.68 489 ALA F CA 1
ATOM 11003 C C . ALA F 3 73 ? -24.125 -30.721 -26.897 1.00 20.89 489 ALA F C 1
ATOM 11004 O O . ALA F 3 73 ? -25.116 -31.253 -26.402 1.00 20.05 489 ALA F O 1
ATOM 11011 N N . VAL F 3 74 ? -23.267 -30.001 -26.181 1.00 18.67 490 VAL F N 1
ATOM 11012 C CA . VAL F 3 74 ? -23.469 -29.806 -24.751 1.00 16.24 490 VAL F CA 1
ATOM 11013 C C . VAL F 3 74 ? -24.676 -28.900 -24.543 1.00 16.26 490 VAL F C 1
ATOM 11014 O O . VAL F 3 74 ? -25.582 -29.220 -23.774 1.00 16.17 490 VAL F O 1
ATOM 11027 N N . GLN F 3 75 ? -24.684 -27.771 -25.240 1.00 16.69 491 GLN F N 1
ATOM 11028 C CA . GLN F 3 75 ? -25.783 -26.820 -25.139 1.00 17.39 491 GLN F CA 1
ATOM 11029 C C . GLN F 3 75 ? -27.120 -27.467 -25.490 1.00 19.34 491 GLN F C 1
ATOM 11030 O O . GLN F 3 75 ? -28.105 -27.290 -24.772 1.00 20.18 491 GLN F O 1
ATOM 11044 N N . ASP F 3 76 ? -27.151 -28.221 -26.585 1.00 19.57 492 ASP F N 1
ATOM 11045 C CA . ASP F 3 76 ? -28.369 -28.917 -26.996 1.00 21.83 492 ASP F CA 1
ATOM 11046 C C . ASP F 3 76 ? -28.827 -29.890 -25.920 1.00 21.67 492 ASP F C 1
ATOM 11047 O O . ASP F 3 76 ? -30.025 -30.025 -25.662 1.00 22.63 492 ASP F O 1
ATOM 11056 N N . ALA F 3 77 ? -27.870 -30.570 -25.295 1.00 20.79 493 ALA F N 1
ATOM 11057 C CA . ALA F 3 77 ? -28.181 -31.550 -24.262 1.00 19.90 493 ALA F CA 1
ATOM 11058 C C . ALA F 3 77 ? -28.721 -30.869 -23.006 1.00 19.04 493 ALA F C 1
ATOM 11059 O O . ALA F 3 77 ? -29.626 -31.386 -22.351 1.00 19.19 493 ALA F O 1
ATOM 11066 N N . VAL F 3 78 ? -28.159 -29.712 -22.670 1.00 17.09 494 VAL F N 1
ATOM 11067 C CA . VAL F 3 78 ? -28.617 -28.952 -21.514 1.00 17.68 494 VAL F CA 1
ATOM 11068 C C . VAL F 3 78 ? -30.057 -28.499 -21.752 1.00 17.91 494 VAL F C 1
ATOM 11069 O O . VAL F 3 78 ? -30.911 -28.647 -20.880 1.00 18.39 494 VAL F O 1
ATOM 11082 N N . ASP F 3 79 ? -30.320 -27.95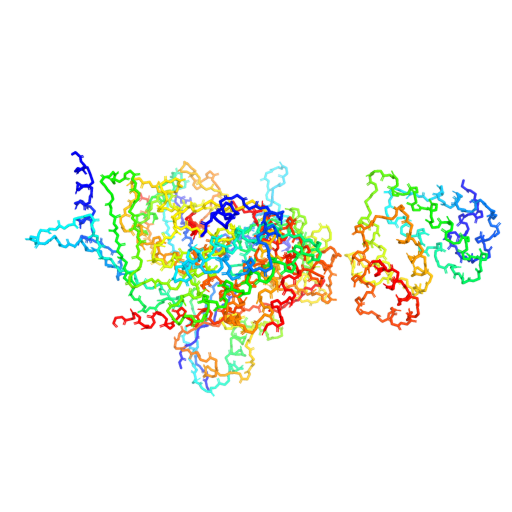5 -22.938 1.00 17.82 495 ASP F N 1
ATOM 11083 C CA . ASP F 3 79 ? -31.654 -27.477 -23.287 1.00 19.51 495 ASP F CA 1
ATOM 11084 C C . ASP F 3 79 ? -32.695 -28.584 -23.154 1.00 21.23 495 ASP F C 1
ATOM 11085 O O . ASP F 3 79 ? -33.736 -28.395 -22.527 1.00 24.07 495 ASP F O 1
ATOM 11094 N N . ALA F 3 80 ? -32.404 -29.738 -23.742 1.00 19.99 496 ALA F N 1
ATOM 11095 C CA . ALA F 3 80 ? -33.339 -30.857 -23.742 1.00 21.21 496 ALA F CA 1
ATOM 11096 C C . ALA F 3 80 ? -33.592 -31.353 -22.328 1.00 21.68 496 ALA F C 1
ATOM 11097 O O . ALA F 3 80 ? -34.718 -31.691 -21.971 1.00 22.90 496 ALA F O 1
ATOM 11104 N N . LEU F 3 81 ? -32.538 -31.394 -21.524 1.00 21.90 497 LEU F N 1
ATOM 11105 C CA . LEU F 3 81 ? -32.639 -31.900 -20.161 1.00 22.74 497 LEU F CA 1
ATOM 11106 C C . LEU F 3 81 ? -33.425 -30.955 -19.257 1.00 23.31 497 LEU F C 1
ATOM 11107 O O . LEU F 3 81 ? -34.261 -31.384 -18.461 1.00 22.31 497 LEU F O 1
ATOM 11123 N N . MET F 3 82 ? -33.147 -29.665 -19.384 1.00 23.78 498 MET F N 1
ATOM 11124 C CA . MET F 3 82 ? -33.724 -28.672 -18.491 1.00 24.82 498 MET F CA 1
ATOM 11125 C C . MET F 3 82 ? -35.157 -28.315 -18.871 1.00 25.90 498 MET F C 1
ATOM 11126 O O . MET F 3 82 ? -35.972 -27.996 -18.007 1.00 26.59 498 MET F O 1
ATOM 11140 N N . GLN F 3 83 ? -35.467 -28.368 -20.161 1.00 27.45 499 GLN F N 1
ATOM 11141 C CA . GLN F 3 83 ? -36.829 -28.105 -20.597 1.00 27.18 499 GLN F CA 1
ATOM 11142 C C . GLN F 3 83 ? -37.749 -29.197 -20.067 1.00 27.78 499 GLN F C 1
ATOM 11143 O O . GLN F 3 83 ? -38.822 -28.912 -19.540 1.00 32.56 499 GLN F O 1
ATOM 11157 N N . LYS F 3 84 ? -37.316 -30.446 -20.189 1.00 24.43 500 LYS F N 1
ATOM 11158 C CA . LYS F 3 84 ? -38.070 -31.565 -19.641 1.00 25.02 500 LYS F CA 1
ATOM 11159 C C . LYS F 3 84 ? -38.241 -31.397 -18.132 1.00 29.29 500 LYS F C 1
ATOM 11160 O O . LYS F 3 84 ? -39.288 -31.728 -17.579 1.00 31.55 500 LYS F O 1
ATOM 11179 N N . ALA F 3 85 ? -37.213 -30.877 -17.471 1.00 29.98 501 ALA F N 1
ATOM 11180 C CA . ALA F 3 85 ? -37.254 -30.692 -16.024 1.00 29.58 501 ALA F CA 1
ATOM 11181 C C . ALA F 3 85 ? -38.135 -29.506 -15.647 1.00 27.91 501 ALA F C 1
ATOM 11182 O O . ALA F 3 85 ? -39.029 -29.630 -14.813 1.00 28.67 501 ALA F O 1
ATOM 11189 N N . PHE F 3 86 ? -37.879 -28.359 -16.269 1.00 26.94 502 PHE F N 1
ATOM 11190 C CA . PHE F 3 86 ? -38.633 -27.139 -15.989 1.00 29.21 502 PHE F CA 1
ATOM 11191 C C . PHE F 3 86 ? -40.065 -27.149 -16.548 1.00 35.64 502 PHE F C 1
ATOM 11192 O O . PHE F 3 86 ? -40.806 -26.182 -16.363 1.00 38.05 502 PHE F O 1
ATOM 11209 N N . ASN F 3 87 ? -40.454 -28.222 -17.232 1.00 39.76 503 ASN F N 1
ATOM 11210 C CA . ASN F 3 87 ? -41.794 -28.306 -17.810 1.00 44.11 503 ASN F CA 1
ATOM 11211 C C . ASN F 3 87 ? -42.775 -28.951 -16.836 1.00 45.12 503 ASN F C 1
ATOM 11212 O O . ASN F 3 87 ? -43.972 -28.665 -16.871 1.00 46.40 503 ASN F O 1
ATOM 11223 N N . SER F 3 88 ? -42.267 -29.826 -15.973 1.00 45.36 504 SER F N 1
ATOM 11224 C CA . SER F 3 88 ? -43.081 -30.408 -14.913 1.00 47.54 504 SER F CA 1
ATOM 11225 C C . SER F 3 88 ? -43.219 -29.419 -13.761 1.00 52.32 504 SER F C 1
ATOM 11226 O O . SER F 3 88 ? -42.230 -29.063 -13.121 1.00 53.27 504 SER F O 1
ATOM 11234 N N . SER F 3 89 ? -44.446 -28.978 -13.494 1.00 55.15 505 SER F N 1
ATOM 11235 C CA . SER F 3 89 ? -44.690 -28.016 -12.422 1.00 55.81 505 SER F CA 1
ATOM 11236 C C . SER F 3 89 ? -44.494 -28.661 -11.049 1.00 55.80 505 SER F C 1
ATOM 11237 O O . SER F 3 89 ? -44.547 -27.984 -10.022 1.00 58.40 505 SER F O 1
ATOM 11245 N N . SER F 3 90 ? -44.275 -29.973 -11.038 1.00 52.86 506 SER F N 1
ATOM 11246 C CA . SER F 3 90 ? -43.877 -30.675 -9.824 1.00 50.36 506 SER F CA 1
ATOM 11247 C C . SER F 3 90 ? -42.436 -30.318 -9.466 1.00 49.04 506 SER F C 1
ATOM 11248 O O . SER F 3 90 ? -42.077 -30.220 -8.291 1.00 47.59 506 SER F O 1
ATOM 11256 N N . PHE F 3 91 ? -41.620 -30.118 -10.497 1.00 46.16 507 PHE F N 1
ATOM 11257 C CA . PHE F 3 91 ? -40.189 -29.883 -10.340 1.00 36.36 507 PHE F CA 1
ATOM 11258 C C . PHE F 3 91 ? -39.876 -28.591 -9.585 1.00 27.53 507 PHE F C 1
ATOM 11259 O O . PHE F 3 91 ? -40.255 -27.500 -10.015 1.00 25.09 507 PHE F O 1
ATOM 11276 N N . ASN F 3 92 ? -39.173 -28.719 -8.463 1.00 22.75 508 ASN F N 1
ATOM 11277 C CA . ASN F 3 92 ? -38.770 -27.557 -7.671 1.00 22.50 508 ASN F CA 1
ATOM 11278 C C . ASN F 3 92 ? -37.486 -26.947 -8.230 1.00 20.82 508 ASN F C 1
ATOM 11279 O O . ASN F 3 92 ? -36.382 -27.326 -7.836 1.00 19.53 508 ASN F O 1
ATOM 11290 N N . SER F 3 93 ? -37.639 -25.995 -9.144 1.00 20.99 509 SER F N 1
ATOM 11291 C CA . SER F 3 93 ? -36.497 -25.370 -9.797 1.00 21.08 509 SER F CA 1
ATOM 11292 C C . SER F 3 93 ? -35.555 -24.737 -8.776 1.00 22.38 509 SER F C 1
ATOM 11293 O O . SER F 3 93 ? -34.350 -24.6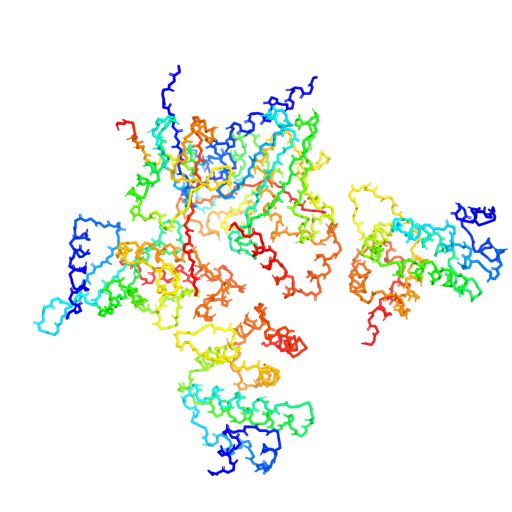33 -9.007 1.00 24.03 509 SER F O 1
ATOM 11301 N N . ASN F 3 94 ? -36.109 -24.320 -7.644 1.00 21.47 510 ASN F N 1
ATOM 11302 C CA . ASN F 3 94 ? -35.326 -23.642 -6.622 1.00 19.59 510 ASN F CA 1
ATOM 11303 C C . ASN F 3 94 ? -34.398 -24.622 -5.913 1.00 18.50 510 ASN F C 1
ATOM 11304 O O . ASN F 3 94 ? -33.271 -24.280 -5.556 1.00 18.07 510 ASN F O 1
ATOM 11315 N N . THR F 3 95 ? -34.874 -25.845 -5.710 1.00 18.18 511 THR F N 1
ATOM 11316 C CA . THR F 3 95 ? -34.049 -26.879 -5.102 1.00 17.28 511 THR F CA 1
ATOM 11317 C C . THR F 3 95 ? -32.913 -27.247 -6.052 1.00 14.92 511 THR F C 1
ATOM 11318 O O . THR F 3 95 ? -31.793 -27.527 -5.623 1.00 13.18 511 THR F O 1
ATOM 11329 N N . PHE F 3 96 ? -33.211 -27.249 -7.346 1.00 15.21 512 PHE F N 1
ATOM 11330 C CA . PHE F 3 96 ? -32.209 -27.565 -8.353 1.00 15.30 512 PHE F CA 1
ATOM 11331 C C . PHE F 3 96 ? -31.047 -26.585 -8.269 1.00 15.40 512 PHE F C 1
ATOM 11332 O O . PHE F 3 96 ? -29.889 -26.990 -8.163 1.00 15.58 512 PHE F O 1
ATOM 11349 N N . LEU F 3 97 ? -31.362 -25.295 -8.313 1.00 15.55 513 LEU F N 1
ATOM 11350 C CA . LEU F 3 97 ? -30.332 -24.261 -8.275 1.00 15.17 513 LEU F CA 1
ATOM 11351 C C . LEU F 3 97 ? -29.518 -24.347 -6.993 1.00 12.89 513 LEU F C 1
ATOM 11352 O O . LEU F 3 97 ? -28.294 -24.265 -7.019 1.00 12.17 513 LEU F O 1
ATOM 11368 N N . THR F 3 98 ? -30.206 -24.512 -5.872 1.00 12.83 514 THR F N 1
ATOM 11369 C CA . THR F 3 98 ? -29.539 -24.583 -4.581 1.00 13.60 514 THR F CA 1
ATOM 11370 C C . THR F 3 98 ? -28.533 -25.724 -4.552 1.00 12.46 514 THR F C 1
ATOM 11371 O O . THR F 3 98 ? -27.403 -25.550 -4.092 1.00 14.10 514 THR F O 1
ATOM 11382 N N . ARG F 3 99 ? -28.936 -26.891 -5.043 1.00 12.03 515 ARG F N 1
ATOM 11383 C CA . ARG F 3 99 ? -28.058 -28.056 -5.021 1.00 12.03 515 ARG F CA 1
ATOM 11384 C C . ARG F 3 99 ? -26.973 -27.921 -6.091 1.00 11.78 515 ARG F C 1
ATOM 11385 O O . ARG F 3 99 ? -25.844 -28.371 -5.903 1.00 11.61 515 ARG F O 1
ATOM 11406 N N . LEU F 3 100 ? -27.309 -27.281 -7.205 1.00 11.84 516 LEU F N 1
ATOM 11407 C CA . LEU F 3 100 ? -26.303 -26.969 -8.213 1.00 11.66 516 LEU F CA 1
ATOM 11408 C C . LEU F 3 100 ? -25.177 -26.149 -7.588 1.00 11.21 516 LEU F C 1
ATOM 11409 O O . LEU F 3 100 ? -24.000 -26.447 -7.783 1.00 11.07 516 LEU F O 1
ATOM 11425 N N . LEU F 3 101 ? -25.542 -25.122 -6.824 1.00 11.05 517 LEU F N 1
ATOM 11426 C CA . LEU F 3 101 ? -24.551 -24.280 -6.165 1.00 10.70 517 LEU F CA 1
ATOM 11427 C C . LEU F 3 101 ? -23.737 -25.095 -5.164 1.00 10.58 517 LEU F C 1
ATOM 11428 O O . LEU F 3 101 ? -22.536 -24.866 -4.987 1.00 10.39 517 LEU F O 1
ATOM 11444 N N . VAL F 3 102 ? -24.390 -26.053 -4.515 1.00 10.79 518 VAL F N 1
ATOM 11445 C CA . VAL F 3 102 ? -23.713 -26.922 -3.559 1.00 10.80 518 VAL F CA 1
ATOM 11446 C C . VAL F 3 102 ? -22.652 -27.764 -4.264 1.00 10.85 518 VAL F C 1
ATOM 11447 O O . VAL F 3 102 ? -21.500 -27.815 -3.836 1.00 10.73 518 VAL F O 1
ATOM 11460 N N . HIS F 3 103 ? -23.042 -28.424 -5.347 1.00 11.09 519 HIS F N 1
ATOM 11461 C CA . HIS F 3 103 ? -22.127 -29.312 -6.053 1.00 11.58 519 HIS F CA 1
ATOM 11462 C C . HIS F 3 103 ? -21.010 -28.537 -6.748 1.00 11.71 519 HIS F C 1
ATOM 11463 O O . HIS F 3 103 ? -19.938 -29.084 -7.003 1.00 13.49 519 HIS F O 1
ATOM 11477 N N . MET F 3 104 ? -21.254 -27.264 -7.045 1.00 10.79 520 MET F N 1
ATOM 11478 C CA . MET F 3 104 ? -20.226 -26.405 -7.627 1.00 10.64 520 MET F CA 1
ATOM 11479 C C . MET F 3 104 ? -19.328 -25.802 -6.541 1.00 10.41 520 MET F C 1
ATOM 11480 O O . MET F 3 104 ? -18.412 -25.035 -6.835 1.00 10.33 520 MET F O 1
ATOM 11494 N N . GLY F 3 105 ? -19.595 -26.145 -5.286 1.00 10.37 521 GLY F N 1
ATOM 11495 C CA . GLY F 3 105 ? -18.754 -25.704 -4.188 1.00 10.23 521 GLY F CA 1
ATOM 11496 C C . GLY F 3 105 ? -18.884 -24.230 -3.846 1.00 10.03 521 GLY F C 1
ATOM 11497 O O . GLY F 3 105 ? -17.994 -23.658 -3.217 1.00 9.96 521 GLY F O 1
ATOM 11501 N N . LEU F 3 106 ? -19.990 -23.615 -4.254 1.00 10.02 522 LEU F N 1
ATOM 11502 C CA . LEU F 3 106 ? -20.218 -22.199 -3.992 1.00 9.91 522 LEU F CA 1
ATOM 11503 C C . LEU F 3 106 ? -21.044 -21.989 -2.725 1.00 9.88 522 LEU F C 1
ATOM 11504 O O . LEU F 3 106 ? -21.031 -20.904 -2.145 1.00 9.81 522 LEU F O 1
ATOM 11520 N N . LEU F 3 107 ? -21.756 -23.031 -2.303 1.00 11.42 523 LEU F N 1
ATOM 11521 C CA . LEU F 3 107 ? -22.629 -22.956 -1.135 1.00 11.31 523 LEU F CA 1
ATOM 11522 C C . LEU F 3 107 ? -22.466 -24.207 -0.279 1.00 10.66 523 LEU F C 1
ATOM 11523 O O . LEU F 3 107 ? -22.553 -25.326 -0.784 1.00 10.89 523 LEU F O 1
ATOM 11539 N N . LYS F 3 108 ? -22.226 -24.021 1.015 1.00 10.20 524 LYS F N 1
ATOM 11540 C CA . LYS F 3 108 ? -22.042 -25.157 1.908 1.00 10.41 524 LYS F CA 1
ATOM 11541 C C . LYS F 3 108 ? -23.338 -25.946 2.024 1.00 10.71 524 LYS F C 1
ATOM 11542 O O . LYS F 3 108 ? -24.418 -25.429 1.740 1.00 10.74 524 LYS F O 1
ATOM 11558 N N . SER F 3 109 ? -23.222 -27.204 2.435 1.00 11.01 525 SER F N 1
ATOM 11559 C CA . SER F 3 109 ? -24.378 -28.090 2.509 1.00 11.40 525 SER F CA 1
ATOM 11560 C C . SER F 3 109 ? -24.381 -28.874 3.808 1.00 12.82 525 SER F C 1
ATOM 11561 O O . SER F 3 109 ? -23.327 -29.235 4.333 1.00 12.20 525 SER F O 1
ATOM 11569 N N . GLU F 3 110 ? -25.577 -29.141 4.316 1.00 16.25 526 GLU F N 1
ATOM 11570 C CA . GLU F 3 110 ? -25.733 -29.844 5.580 1.00 18.68 526 GLU F CA 1
ATOM 11571 C C . GLU F 3 110 ? -25.187 -31.265 5.476 1.00 19.61 526 GLU F C 1
ATOM 11572 O O . GLU F 3 110 ? -24.631 -31.794 6.438 1.00 19.51 526 GLU F O 1
ATOM 11584 N N . ASP F 3 111 ? -25.333 -31.870 4.300 1.00 19.71 527 ASP F N 1
ATOM 11585 C CA . ASP F 3 111 ? -24.892 -33.247 4.085 1.00 20.52 527 ASP F CA 1
ATOM 11586 C C . ASP F 3 111 ? -23.459 -33.339 3.565 1.00 22.92 527 ASP F C 1
ATOM 11587 O O . ASP F 3 111 ? -23.053 -34.382 3.056 1.00 26.32 527 ASP F O 1
ATOM 11596 N N . LYS F 3 112 ? -22.698 -32.256 3.697 1.00 22.27 528 LYS F N 1
ATOM 11597 C CA . LYS F 3 112 ? -21.274 -32.260 3.352 1.00 23.46 528 LYS F CA 1
ATOM 11598 C C . LYS F 3 112 ? -20.996 -32.864 1.969 1.00 23.32 528 LYS F C 1
ATOM 11599 O O . LYS F 3 112 ? -20.282 -33.856 1.846 1.00 28.81 528 LYS F O 1
ATOM 11618 N N . VAL F 3 113 ? -21.563 -32.264 0.929 1.00 19.13 529 VAL F N 1
ATOM 11619 C CA . VAL F 3 113 ? -21.318 -32.718 -0.435 1.00 17.28 529 VAL F CA 1
ATOM 11620 C C . VAL F 3 113 ? -19.914 -32.315 -0.867 1.00 18.66 529 VAL F C 1
ATOM 11621 O O . VAL F 3 113 ? -19.442 -31.229 -0.529 1.00 18.18 529 VAL F O 1
ATOM 11634 N N . LYS F 3 114 ? -19.248 -33.187 -1.619 1.00 20.93 530 LYS F N 1
ATOM 11635 C CA . LYS F 3 114 ? -17.924 -32.867 -2.137 1.00 22.63 530 LYS F CA 1
ATOM 11636 C C . LYS F 3 114 ? -18.052 -32.183 -3.494 1.00 18.97 530 LYS F C 1
ATOM 11637 O O . LYS F 3 114 ? -18.647 -32.728 -4.423 1.00 18.56 530 LYS F O 1
ATOM 11656 N N . ALA F 3 115 ? -17.493 -30.982 -3.596 1.00 16.32 531 ALA F N 1
ATOM 11657 C CA . ALA F 3 115 ? -17.634 -30.166 -4.794 1.00 15.99 531 ALA F CA 1
ATOM 11658 C C . ALA F 3 115 ? -16.847 -30.740 -5.965 1.00 15.31 531 ALA F C 1
ATOM 11659 O O . ALA F 3 115 ? -15.859 -31.448 -5.775 1.00 16.08 531 ALA F O 1
ATOM 11666 N N . ILE F 3 116 ? -17.291 -30.425 -7.178 1.00 14.53 532 ILE F N 1
ATOM 11667 C CA . ILE F 3 116 ? -16.563 -30.802 -8.382 1.00 15.02 532 ILE F CA 1
ATOM 11668 C C . ILE F 3 116 ? -15.312 -29.940 -8.501 1.00 18.08 532 ILE F C 1
ATOM 11669 O O . ILE F 3 116 ? -15.205 -28.895 -7.859 1.00 17.40 532 ILE F O 1
ATOM 11685 N N . ALA F 3 117 ? -14.375 -30.374 -9.337 1.00 23.23 533 ALA F N 1
ATOM 11686 C CA . ALA F 3 117 ? -13.087 -29.699 -9.459 1.00 28.03 533 ALA F CA 1
ATOM 11687 C C . ALA F 3 117 ? -13.157 -28.482 -10.381 1.00 24.37 533 ALA F C 1
ATOM 11688 O O . ALA F 3 117 ? -12.924 -27.353 -9.949 1.00 26.28 533 ALA F O 1
ATOM 11695 N N . ASN F 3 118 ? -13.478 -28.717 -11.649 1.00 19.94 534 ASN F N 1
ATOM 11696 C CA . ASN F 3 118 ? -13.436 -27.663 -12.656 1.00 17.22 534 ASN F CA 1
ATOM 11697 C C . ASN F 3 118 ? -14.824 -27.083 -12.921 1.00 14.08 534 ASN F C 1
ATOM 11698 O O . ASN F 3 118 ? -15.775 -27.815 -13.182 1.00 13.73 534 ASN F O 1
ATOM 11709 N N . LEU F 3 119 ? -14.928 -25.760 -12.865 1.00 13.35 535 LEU F N 1
ATOM 11710 C CA . LEU F 3 119 ? -16.209 -25.082 -13.039 1.00 14.12 535 LEU F CA 1
ATOM 11711 C C . LEU F 3 119 ? -16.385 -24.479 -14.431 1.00 12.17 535 LEU F C 1
ATOM 11712 O O . LEU F 3 119 ? -17.443 -23.929 -14.740 1.00 12.34 535 LEU F O 1
ATOM 11728 N N . TYR F 3 120 ? -15.362 -24.585 -15.274 1.00 11.95 536 TYR F N 1
ATOM 11729 C CA . TYR F 3 120 ? -15.422 -23.972 -16.597 1.00 12.30 536 TYR F CA 1
ATOM 11730 C C . TYR F 3 120 ? -16.655 -24.428 -17.368 1.00 12.48 536 TYR F C 1
ATOM 11731 O O . TYR F 3 120 ? -17.467 -23.612 -17.798 1.00 12.58 536 TYR F O 1
ATOM 11749 N N . GLY F 3 121 ? -16.787 -25.737 -17.538 1.00 12.59 537 GLY F N 1
ATOM 11750 C CA . GLY F 3 121 ? -17.905 -26.304 -18.265 1.00 12.85 537 GLY F CA 1
ATOM 11751 C C . GLY F 3 121 ? -19.249 -25.866 -17.720 1.00 12.67 537 GLY F C 1
ATOM 11752 O O . GLY F 3 121 ? -20.043 -25.267 -18.444 1.00 12.91 537 GLY F O 1
ATOM 11756 N N . PRO F 3 122 ? -19.520 -26.181 -16.444 1.00 12.32 538 PRO F N 1
ATOM 11757 C CA . PRO F 3 122 ? -20.742 -25.743 -15.765 1.00 12.95 538 PRO F CA 1
ATOM 11758 C C . PRO F 3 122 ? -21.079 -24.270 -16.005 1.00 12.17 538 PRO F C 1
ATOM 11759 O O . PRO F 3 122 ? -22.232 -23.943 -16.295 1.00 12.37 538 PRO F O 1
ATOM 11770 N N . LEU F 3 123 ? -20.083 -23.398 -15.889 1.00 12.04 539 LEU F N 1
ATOM 11771 C CA . LEU F 3 123 ? -20.304 -21.964 -16.058 1.00 12.51 539 LEU F CA 1
ATOM 11772 C C . LEU F 3 123 ? -20.715 -21.627 -17.490 1.00 13.32 539 LEU F C 1
ATOM 11773 O O . LEU F 3 123 ? -21.638 -20.842 -17.706 1.00 13.18 539 LEU F O 1
ATOM 11789 N N . MET F 3 124 ? -20.030 -22.219 -18.465 1.00 13.70 540 MET F N 1
ATOM 11790 C CA . MET F 3 124 ? -20.337 -21.961 -19.867 1.00 13.43 540 MET F CA 1
ATOM 11791 C C . MET F 3 124 ? -21.717 -22.519 -20.198 1.00 13.65 540 MET F C 1
ATOM 11792 O O . MET F 3 124 ? -22.486 -21.906 -20.935 1.00 14.26 540 MET F O 1
ATOM 11806 N N . ALA F 3 125 ? -22.025 -23.683 -19.638 1.00 13.46 541 ALA F N 1
ATOM 11807 C CA . ALA F 3 125 ? -23.319 -24.311 -19.850 1.00 14.32 541 ALA F CA 1
ATOM 11808 C C . ALA F 3 125 ? -24.419 -23.465 -19.212 1.00 14.79 541 ALA F C 1
ATOM 11809 O O . ALA F 3 125 ? -25.499 -23.307 -19.784 1.00 14.10 541 ALA F O 1
ATOM 11816 N N . LEU F 3 126 ? -24.136 -22.918 -18.030 1.00 14.30 542 LEU F N 1
ATOM 11817 C CA . LEU F 3 126 ? -25.068 -22.019 -17.361 1.00 14.77 542 LEU F CA 1
ATOM 11818 C C . LEU F 3 126 ? -25.305 -20.777 -18.207 1.00 15.73 542 LEU F C 1
ATOM 11819 O O . LEU F 3 126 ? -26.442 -20.335 -18.381 1.00 16.35 542 LEU F O 1
ATOM 11835 N N . ASN F 3 127 ? -24.221 -20.215 -18.729 1.00 15.11 543 ASN F N 1
ATOM 11836 C CA . ASN F 3 127 ? -24.299 -19.014 -19.546 1.00 16.25 543 ASN F CA 1
ATOM 11837 C C . ASN F 3 127 ? -25.300 -19.208 -20.680 1.00 17.57 543 ASN F C 1
ATOM 11838 O O . ASN F 3 127 ? -26.087 -18.313 -20.987 1.00 19.23 543 ASN F O 1
ATOM 11849 N N . HIS F 3 128 ? -25.275 -20.387 -21.291 1.00 17.71 544 HIS F N 1
ATOM 11850 C CA . HIS F 3 128 ? -26.195 -20.698 -22.378 1.00 21.52 544 HIS F CA 1
ATOM 11851 C C . HIS F 3 128 ? -27.626 -20.847 -21.870 1.00 18.49 544 HIS F C 1
ATOM 11852 O O . HIS F 3 128 ? -28.551 -20.267 -22.436 1.00 19.52 544 HIS F O 1
ATOM 11867 N N . MET F 3 129 ? -27.801 -21.621 -20.801 1.00 15.47 545 MET F N 1
ATOM 11868 C CA . MET F 3 129 ? -29.133 -21.917 -20.270 1.00 15.57 545 MET F CA 1
ATOM 11869 C C . MET F 3 129 ? -29.889 -20.659 -19.847 1.00 17.14 545 MET F C 1
ATOM 11870 O O . MET F 3 129 ? -31.094 -20.545 -20.068 1.00 17.52 545 MET F O 1
ATOM 11884 N N . VAL F 3 130 ? -29.177 -19.723 -19.231 1.00 17.84 546 VAL F N 1
ATOM 11885 C CA . VAL F 3 130 ? -29.795 -18.524 -18.675 1.00 20.37 546 VAL F CA 1
ATOM 11886 C C . VAL F 3 130 ? -30.379 -17.637 -19.776 1.00 23.30 546 VAL F C 1
ATOM 11887 O O . VAL F 3 130 ? -31.258 -16.813 -19.517 1.00 25.95 546 VAL F O 1
ATOM 11900 N N . GLN F 3 131 ? -29.890 -17.805 -21.000 1.00 21.57 547 GLN F N 1
ATOM 11901 C CA . GLN F 3 131 ? -30.373 -17.020 -22.132 1.00 21.57 547 GLN F CA 1
ATOM 11902 C C . GLN F 3 131 ? -31.622 -17.624 -22.771 1.00 23.06 547 GLN F C 1
ATOM 11903 O O . GLN F 3 131 ? -32.170 -17.063 -23.720 1.00 25.42 547 GLN F O 1
ATOM 11917 N N . GLN F 3 132 ? -32.074 -18.759 -22.249 1.00 22.23 548 GLN F N 1
ATOM 11918 C CA . GLN F 3 132 ? -33.178 -19.491 -22.856 1.00 23.33 548 GLN F CA 1
ATOM 11919 C C . GLN F 3 132 ? -34.527 -19.155 -22.221 1.00 26.46 548 GLN F C 1
ATOM 11920 O O . GLN F 3 132 ? -34.614 -18.890 -21.022 1.00 24.63 548 GLN F O 1
ATOM 11934 N N . ASP F 3 133 ? -35.577 -19.186 -23.038 1.00 30.73 549 ASP F N 1
ATOM 11935 C CA . ASP F 3 133 ? -36.920 -18.826 -22.596 1.00 32.69 549 ASP F CA 1
ATOM 11936 C C . ASP F 3 133 ? -37.453 -19.771 -21.525 1.00 31.03 549 ASP F C 1
ATOM 11937 O O . ASP F 3 133 ? -38.334 -19.402 -20.749 1.00 33.27 549 ASP F O 1
ATOM 11946 N N . TYR F 3 134 ? -36.930 -20.991 -21.480 1.00 27.62 550 TYR F N 1
ATOM 11947 C CA . TYR F 3 134 ? -37.412 -21.967 -20.509 1.00 25.72 550 TYR F CA 1
ATOM 11948 C C . TYR F 3 134 ? -36.798 -21.732 -19.129 1.00 25.62 550 TYR F C 1
ATOM 11949 O O . TYR F 3 134 ? -37.227 -22.332 -18.145 1.00 25.25 550 TYR F O 1
ATOM 11967 N N . PHE F 3 135 ? -35.792 -20.865 -19.056 1.00 26.02 551 PHE F N 1
ATOM 11968 C CA . PHE F 3 135 ? -35.103 -20.627 -17.794 1.00 23.64 551 PHE F CA 1
ATOM 11969 C C . PHE F 3 135 ? -35.916 -19.694 -16.899 1.00 20.05 551 PHE F C 1
ATOM 11970 O O . PHE F 3 135 ? -36.173 -18.549 -17.278 1.00 17.85 551 PHE F O 1
ATOM 11987 N N . PRO F 3 136 ? -36.322 -20.176 -15.709 1.00 18.74 552 PRO F N 1
ATOM 11988 C CA . PRO F 3 136 ? -37.079 -19.313 -14.793 1.00 18.38 552 PRO F CA 1
ATOM 11989 C C . PRO F 3 136 ? -36.280 -18.096 -14.348 1.00 19.07 552 PRO F C 1
ATOM 11990 O O . PRO F 3 136 ? -35.350 -18.220 -13.549 1.00 18.59 552 PRO F O 1
ATOM 12001 N N . LYS F 3 137 ? -36.651 -16.928 -14.859 1.00 20.81 553 LYS F N 1
ATOM 12002 C CA . LYS F 3 137 ? -35.918 -15.696 -14.591 1.00 22.25 553 LYS F CA 1
ATOM 12003 C C . LYS F 3 137 ? -35.819 -15.357 -13.101 1.00 20.81 553 LYS F C 1
ATOM 12004 O O . LYS F 3 137 ? -35.002 -14.527 -12.705 1.00 20.15 553 LYS F O 1
ATOM 12023 N N . ALA F 3 138 ? -36.639 -16.000 -12.276 1.00 21.46 554 ALA F N 1
ATOM 12024 C CA . ALA F 3 138 ? -36.620 -15.748 -10.837 1.00 23.27 554 ALA F CA 1
ATOM 12025 C C . ALA F 3 138 ? -35.361 -16.312 -10.179 1.00 22.73 554 ALA F C 1
ATOM 12026 O O . ALA F 3 138 ? -35.016 -15.936 -9.059 1.00 23.27 554 ALA F O 1
ATOM 12033 N N . LEU F 3 139 ? -34.680 -17.216 -10.873 1.00 21.74 555 LEU F N 1
ATOM 12034 C CA . LEU F 3 139 ? -33.484 -17.850 -10.334 1.00 20.22 555 LEU F CA 1
ATOM 12035 C C . LEU F 3 139 ? -32.235 -16.997 -10.549 1.00 17.22 555 LEU F C 1
ATOM 12036 O O . LEU F 3 139 ? -31.220 -17.197 -9.880 1.00 16.87 555 LEU F O 1
ATOM 12052 N N . ALA F 3 140 ? -32.312 -16.042 -11.471 1.00 15.31 556 ALA F N 1
ATOM 12053 C CA . ALA F 3 140 ? -31.138 -15.257 -11.853 1.00 15.45 556 ALA F CA 1
ATOM 12054 C C . ALA F 3 140 ? -30.505 -14.503 -10.674 1.00 15.15 556 ALA F C 1
ATOM 12055 O O . ALA F 3 140 ? -29.284 -14.500 -10.532 1.00 13.99 556 ALA F O 1
ATOM 12062 N N . PRO F 3 141 ? -31.323 -13.858 -9.825 1.00 16.25 557 PRO F N 1
ATOM 12063 C CA . PRO F 3 141 ? -30.726 -13.176 -8.669 1.00 16.04 557 PRO F CA 1
ATOM 12064 C C . PRO F 3 141 ? -29.887 -14.105 -7.788 1.00 13.47 557 PRO F C 1
ATOM 12065 O O . PRO F 3 141 ? -28.843 -13.695 -7.274 1.00 12.16 557 PRO F O 1
ATOM 12076 N N . LEU F 3 142 ? -30.339 -15.345 -7.628 1.00 12.41 558 LEU F N 1
ATOM 12077 C CA . LEU F 3 142 ? -29.618 -16.329 -6.829 1.00 14.36 558 LEU F CA 1
ATOM 12078 C C . LEU F 3 142 ? -28.260 -16.656 -7.449 1.00 14.61 558 LEU F C 1
ATOM 12079 O O . LEU F 3 142 ? -27.246 -16.704 -6.750 1.00 14.45 558 LEU F O 1
ATOM 12095 N N . LEU F 3 143 ? -28.241 -16.884 -8.759 1.00 15.10 559 LEU F N 1
ATOM 12096 C CA . LEU F 3 143 ? -26.991 -17.172 -9.457 1.00 15.58 559 LEU F CA 1
ATOM 12097 C C . LEU F 3 143 ? -26.062 -15.979 -9.397 1.00 12.84 559 LEU F C 1
ATOM 12098 O O . LEU F 3 143 ? -24.891 -16.099 -9.047 1.00 12.94 559 LEU F O 1
ATOM 12114 N N . LEU F 3 144 ? -26.605 -14.822 -9.744 1.00 12.31 560 LEU F N 1
ATOM 12115 C CA . LEU F 3 144 ? -25.849 -13.584 -9.727 1.00 14.96 560 LEU F CA 1
ATOM 12116 C C . LEU F 3 144 ? -25.136 -13.411 -8.388 1.00 13.61 560 LEU F C 1
ATOM 12117 O O . LEU F 3 144 ? -23.961 -13.045 -8.335 1.00 14.19 560 LEU F O 1
ATOM 12133 N N . ALA F 3 145 ? -25.851 -13.693 -7.305 1.00 11.95 561 ALA F N 1
ATOM 12134 C CA . ALA F 3 145 ? -25.318 -13.483 -5.967 1.00 11.51 561 ALA F CA 1
ATOM 12135 C C . ALA F 3 145 ? -24.136 -14.406 -5.684 1.00 10.82 561 ALA F C 1
ATOM 12136 O O . ALA F 3 145 ? -23.137 -13.976 -5.105 1.00 10.69 561 ALA F O 1
ATOM 12143 N N . PHE F 3 146 ? -24.241 -15.666 -6.099 1.00 10.72 562 PHE F N 1
ATOM 12144 C CA . PHE F 3 146 ? -23.213 -16.651 -5.777 1.00 10.43 562 PHE F CA 1
ATOM 12145 C C . PHE F 3 146 ? -22.124 -16.771 -6.841 1.00 10.53 562 PHE F C 1
ATOM 12146 O O . PHE F 3 146 ? -21.083 -17.384 -6.594 1.00 12.03 562 PHE F O 1
ATOM 12163 N N . VAL F 3 147 ? -22.348 -16.189 -8.014 1.00 10.74 563 VAL F N 1
ATOM 12164 C CA . VAL F 3 147 ? -21.276 -16.070 -8.996 1.00 12.10 563 VAL F CA 1
ATOM 12165 C C . VAL F 3 147 ? -20.454 -14.818 -8.662 1.00 13.06 563 VAL F C 1
ATOM 12166 O O . VAL F 3 147 ? -19.259 -14.753 -8.960 1.00 12.31 563 VAL F O 1
ATOM 12179 N N . THR F 3 148 ? -21.097 -13.837 -8.029 1.00 12.70 564 THR F N 1
ATOM 12180 C CA . THR F 3 148 ? -20.414 -12.620 -7.590 1.00 13.64 564 THR F CA 1
ATOM 12181 C C . THR F 3 148 ? -19.535 -12.877 -6.366 1.00 13.98 564 THR F C 1
ATOM 12182 O O . THR F 3 148 ? -18.453 -12.305 -6.235 1.00 13.94 564 THR F O 1
ATOM 12193 N N . LYS F 3 149 ? -20.016 -13.727 -5.467 1.00 13.88 565 LYS F N 1
ATOM 12194 C CA . LYS F 3 149 ? -19.334 -13.991 -4.204 1.00 12.80 565 LYS F CA 1
ATOM 12195 C C . LYS F 3 149 ? -17.919 -14.524 -4.437 1.00 13.14 565 LYS F C 1
ATOM 12196 O O . LYS F 3 149 ? -17.723 -15.407 -5.270 1.00 11.75 565 LYS F O 1
ATOM 12215 N N . PRO F 3 150 ? -16.925 -13.993 -3.700 1.00 13.82 566 PRO F N 1
ATOM 12216 C CA . PRO F 3 150 ? -15.552 -14.472 -3.901 1.00 13.64 566 PRO F CA 1
ATOM 12217 C C . PRO F 3 150 ? -15.419 -15.985 -3.751 1.00 13.08 566 PRO F C 1
ATOM 12218 O O . PRO F 3 150 ? -15.994 -16.566 -2.831 1.00 12.71 566 PRO F O 1
ATOM 12229 N N . ASN F 3 151 ? -14.671 -16.611 -4.653 1.00 13.09 567 ASN F N 1
ATOM 12230 C CA . ASN F 3 151 ? -14.414 -18.043 -4.571 1.00 13.82 567 ASN F CA 1
ATOM 12231 C C . ASN F 3 151 ? -13.228 -18.415 -5.453 1.00 15.15 567 ASN F C 1
ATOM 12232 O O . ASN F 3 151 ? -13.126 -17.967 -6.594 1.00 15.67 567 ASN F O 1
ATOM 12243 N N . SER F 3 152 ? -12.336 -19.238 -4.914 1.00 17.09 568 SER F N 1
ATOM 12244 C CA . SER F 3 152 ? -11.120 -19.623 -5.621 1.00 20.13 568 SER F CA 1
ATOM 12245 C C . SER F 3 152 ? -11.428 -20.306 -6.950 1.00 19.02 568 SER F C 1
ATOM 12246 O O . SER F 3 152 ? -10.764 -20.051 -7.953 1.00 20.10 568 SER F O 1
ATOM 12254 N N . ALA F 3 153 ? -12.439 -21.169 -6.954 1.00 15.72 569 ALA F N 1
ATOM 12255 C CA . ALA F 3 153 ? -12.754 -21.968 -8.133 1.00 13.33 569 ALA F CA 1
ATOM 12256 C C . ALA F 3 153 ? -13.372 -21.124 -9.249 1.00 16.00 569 ALA F C 1
ATOM 12257 O O . ALA F 3 153 ? -13.304 -21.494 -10.423 1.00 18.47 569 ALA F O 1
ATOM 12264 N N . LEU F 3 154 ? -13.979 -19.997 -8.885 1.00 15.22 570 LEU F N 1
ATOM 12265 C CA . LEU F 3 154 ? -14.522 -19.080 -9.880 1.00 15.16 570 LEU F CA 1
ATOM 12266 C C . LEU F 3 154 ? -13.398 -18.229 -10.455 1.00 15.41 570 LEU F C 1
ATOM 12267 O O . LEU F 3 154 ? -13.354 -17.967 -11.654 1.00 15.36 570 LEU F O 1
ATOM 12283 N N . GLU F 3 155 ? -12.485 -17.810 -9.587 1.00 16.97 571 GLU F N 1
ATOM 12284 C CA . GLU F 3 155 ? -11.381 -16.944 -9.985 1.00 20.67 571 GLU F CA 1
ATOM 12285 C C . GLU F 3 155 ? -10.423 -17.670 -10.928 1.00 24.63 571 GLU F C 1
ATOM 12286 O O . GLU F 3 155 ? -9.616 -17.042 -11.607 1.00 29.52 571 GLU F O 1
ATOM 12298 N N . SER F 3 156 ? -10.531 -18.994 -10.973 1.00 23.29 572 SER F N 1
ATOM 12299 C CA . SER F 3 156 ? -9.768 -19.801 -11.917 1.00 22.97 572 SER F CA 1
ATOM 12300 C C . SER F 3 156 ? -10.408 -19.790 -13.305 1.00 21.96 572 SER F C 1
ATOM 12301 O O . SER F 3 156 ? -9.814 -20.261 -14.275 1.00 23.52 572 SER F O 1
ATOM 12309 N N . CYS F 3 157 ? -11.623 -19.255 -13.390 1.00 19.67 573 CYS F N 1
ATOM 12310 C CA . CYS F 3 157 ? -12.356 -19.185 -14.650 1.00 19.22 573 CYS F CA 1
ATOM 12311 C C . CYS F 3 157 ? -12.943 -17.791 -14.840 1.00 19.88 573 CYS F C 1
ATOM 12312 O O . CYS F 3 157 ? -14.154 -17.642 -15.016 1.00 20.93 573 CYS F O 1
ATOM 12320 N N . SER F 3 158 ? -12.074 -16.784 -14.857 1.00 19.95 574 SER F N 1
ATOM 12321 C CA . SER F 3 158 ? -12.503 -15.388 -14.894 1.00 22.64 574 SER F CA 1
ATOM 12322 C C . SER F 3 158 ? -13.374 -15.064 -16.108 1.00 21.41 574 SER F C 1
ATOM 12323 O O . SER F 3 158 ? -14.416 -14.425 -15.977 1.00 22.76 574 SER F O 1
ATOM 12331 N N . PHE F 3 159 ? -12.943 -15.495 -17.288 1.00 20.31 575 PHE F N 1
ATOM 12332 C CA . PHE F 3 159 ? -13.657 -15.165 -18.520 1.00 21.43 575 PHE F CA 1
ATOM 12333 C C . PHE F 3 159 ? -15.077 -15.744 -18.535 1.00 20.31 575 PHE F C 1
ATOM 12334 O O . PHE F 3 159 ? -16.044 -15.024 -18.779 1.00 24.36 575 PHE F O 1
ATOM 12351 N N . ALA F 3 160 ? -15.197 -17.040 -18.279 1.00 17.44 576 ALA F N 1
ATOM 12352 C CA . ALA F 3 160 ? -16.505 -17.705 -18.176 1.00 17.26 576 ALA F CA 1
ATOM 12353 C C . ALA F 3 160 ? -17.314 -17.097 -17.038 1.00 12.86 576 ALA F C 1
ATOM 12354 O O . ALA F 3 160 ? -18.508 -16.833 -17.185 1.00 13.01 576 ALA F O 1
ATOM 12361 N N . ARG F 3 161 ? -16.660 -16.867 -15.906 1.00 12.65 577 ARG F N 1
ATOM 12362 C CA . ARG F 3 161 ? -17.329 -16.271 -14.753 1.00 13.59 577 ARG F CA 1
ATOM 12363 C C . ARG F 3 161 ? -17.948 -14.929 -15.130 1.00 16.92 577 ARG F C 1
ATOM 12364 O O . ARG F 3 161 ? -19.152 -14.718 -14.969 1.00 14.10 577 ARG F O 1
ATOM 12385 N N . HIS F 3 162 ? -17.117 -14.023 -15.632 1.00 22.43 578 HIS F N 1
ATOM 12386 C CA A HIS F 3 162 ? -17.572 -12.680 -15.971 0.56 24.75 578 HIS F CA 1
ATOM 12387 C CA B HIS F 3 162 ? -17.567 -12.678 -15.977 0.44 24.68 578 HIS F CA 1
ATOM 12388 C C . HIS F 3 162 ? -18.490 -12.712 -17.189 1.00 22.65 578 HIS F C 1
ATOM 12389 O O . HIS F 3 162 ? -19.392 -11.889 -17.316 1.00 21.00 578 HIS F O 1
ATOM 12414 N N . SER F 3 163 ? -18.274 -13.679 -18.070 1.00 20.54 579 SER F N 1
ATOM 12415 C CA . SER F 3 163 ? -19.164 -13.865 -19.205 1.00 20.17 579 SER F CA 1
ATOM 12416 C C . SER F 3 163 ? -20.579 -14.172 -18.707 1.00 19.04 579 SER F C 1
ATOM 12417 O O . SER F 3 163 ? -21.559 -13.625 -19.213 1.00 18.36 579 SER F O 1
ATOM 12425 N N . LEU F 3 164 ? -20.676 -15.038 -17.702 1.00 18.88 580 LEU F N 1
ATOM 12426 C CA . LEU F 3 164 ? -21.968 -15.433 -17.145 1.00 17.23 580 LEU F CA 1
ATOM 12427 C C . LEU F 3 164 ? -22.615 -14.284 -16.371 1.00 14.42 580 LEU F C 1
ATOM 12428 O O . LEU F 3 164 ? -23.835 -14.119 -16.388 1.00 13.56 580 LEU F O 1
ATOM 12444 N N . LEU F 3 165 ? -21.798 -13.497 -15.684 1.00 15.28 581 LEU F N 1
ATOM 12445 C CA . LEU F 3 165 ? -22.302 -12.347 -14.945 1.00 17.12 581 LEU F CA 1
ATOM 12446 C C . LEU F 3 165 ? -22.942 -11.326 -15.882 1.00 16.60 581 LEU F C 1
ATOM 12447 O O . LEU F 3 165 ? -24.031 -10.823 -15.608 1.00 14.20 581 LEU F O 1
ATOM 12463 N N . GLN F 3 166 ? -22.266 -11.023 -16.987 1.00 18.63 582 GLN F N 1
ATOM 12464 C CA . GLN F 3 166 ? -22.803 -10.079 -17.961 1.00 20.64 582 GLN F CA 1
ATOM 12465 C C . GLN F 3 166 ? -24.152 -10.569 -18.464 1.00 20.47 582 GLN F C 1
ATOM 12466 O O . GLN F 3 166 ? -25.095 -9.791 -18.600 1.00 22.17 582 GLN F O 1
ATOM 12480 N N . THR F 3 167 ? -24.238 -11.867 -18.729 1.00 19.30 583 THR F N 1
ATOM 12481 C CA . THR F 3 167 ? -25.479 -12.472 -19.198 1.00 19.84 583 THR F CA 1
ATOM 12482 C C . THR F 3 167 ? -26.593 -12.332 -18.160 1.00 21.59 583 THR F C 1
ATOM 12483 O O . THR F 3 167 ? -27.721 -11.970 -18.495 1.00 23.40 583 THR F O 1
ATOM 12494 N N . LEU F 3 168 ? -26.273 -12.623 -16.903 1.00 21.09 584 LEU F N 1
ATOM 12495 C CA . LEU F 3 168 ? -27.259 -12.567 -15.824 1.00 20.09 584 LEU F CA 1
ATOM 12496 C C . LEU F 3 168 ? -27.756 -11.147 -15.572 1.00 21.24 584 LEU F C 1
ATOM 12497 O O . LEU F 3 168 ? -28.910 -10.941 -15.199 1.00 22.52 584 LEU F O 1
ATOM 12513 N N . TYR F 3 169 ? -26.881 -10.169 -15.773 1.00 21.58 585 TYR F N 1
ATOM 12514 C CA . TYR F 3 169 ? -27.250 -8.771 -15.591 1.00 23.31 585 TYR F CA 1
ATOM 12515 C C . TYR F 3 169 ? -28.269 -8.299 -16.633 1.00 24.19 585 TYR F C 1
ATOM 12516 O O . TYR F 3 169 ? -28.889 -7.253 -16.460 1.00 24.47 585 TYR F O 1
ATOM 12534 N N . LYS F 3 170 ? -28.439 -9.066 -17.707 1.00 25.62 586 LYS F N 1
ATOM 12535 C CA . LYS F 3 170 ? -29.406 -8.722 -18.749 1.00 28.43 586 LYS F CA 1
ATOM 12536 C C . LYS F 3 170 ? -30.748 -9.427 -18.556 1.00 31.87 586 LYS F C 1
ATOM 12537 O O . LYS F 3 170 ? -31.743 -9.051 -19.175 1.00 33.63 586 LYS F O 1
ATOM 12556 N N . VAL F 3 171 ? -30.775 -10.450 -17.707 1.00 32.29 587 VAL F N 1
ATOM 12557 C CA . VAL F 3 171 ? -31.993 -11.224 -17.492 1.00 33.59 587 VAL F CA 1
ATOM 12558 C C . VAL F 3 171 ? -33.078 -10.330 -16.913 1.00 36.78 587 VAL F C 1
ATOM 12559 O O . VAL F 3 171 ? -34.247 -10.444 -17.280 1.00 40.70 587 VAL F O 1
ATOM 12573 N N . ASP G 4 39 ? -45.378 21.617 17.106 1.00 87.98 30 ASP G N 1
ATOM 12574 C CA . ASP G 4 39 ? -44.900 22.011 18.426 1.00 90.03 30 ASP G CA 1
ATOM 12575 C C . ASP G 4 39 ? -43.929 20.967 18.972 1.00 93.80 30 ASP G C 1
ATOM 12576 O O . ASP G 4 39 ? -44.139 19.763 18.806 1.00 93.07 30 ASP G O 1
ATOM 12584 N N . ILE G 4 40 ? -42.867 21.436 19.620 1.00 97.89 31 ILE G N 1
ATOM 12585 C CA . ILE G 4 40 ? -41.868 20.550 20.207 1.00 96.64 31 ILE G CA 1
ATOM 12586 C C . ILE G 4 40 ? -41.979 20.603 21.723 1.00 92.56 31 ILE G C 1
ATOM 12587 O O . ILE G 4 40 ? -42.356 21.628 22.292 1.00 96.23 31 ILE G O 1
ATOM 12603 N N . GLN G 4 41 ? -41.645 19.497 22.377 1.00 84.48 32 GLN G N 1
ATOM 12604 C CA . GLN G 4 41 ? -41.564 19.471 23.830 1.00 77.98 32 GLN G CA 1
ATOM 12605 C C . GLN G 4 41 ? -40.462 18.529 24.293 1.00 74.33 32 GLN G C 1
ATOM 12606 O O . GLN G 4 41 ? -40.412 17.363 23.897 1.00 72.81 32 GLN G O 1
ATOM 12620 N N . PHE G 4 42 ? -39.574 19.053 25.130 1.00 72.50 33 PHE G N 1
ATOM 12621 C CA . PHE G 4 42 ? -38.503 18.262 25.712 1.00 68.91 33 PHE G CA 1
ATOM 12622 C C . PHE G 4 42 ? -39.090 17.222 26.658 1.00 67.65 33 PHE G C 1
ATOM 12623 O O . PHE G 4 42 ? -40.066 17.493 27.358 1.00 70.55 33 PHE G O 1
ATOM 12640 N N . VAL G 4 43 ? -38.495 16.033 26.674 1.00 63.03 34 VAL G N 1
ATOM 12641 C CA . VAL G 4 43 ? -38.973 14.951 27.527 1.00 58.76 34 VAL G CA 1
ATOM 12642 C C . VAL G 4 43 ? -37.906 14.592 28.558 1.00 59.35 34 VAL G C 1
ATOM 12643 O O . VAL G 4 43 ? -38.132 14.720 29.761 1.00 61.19 34 VAL G O 1
ATOM 12656 N N . SER G 4 44 ? -36.745 14.146 28.087 1.00 57.70 35 SER G N 1
ATOM 12657 C CA . SER G 4 44 ? -35.670 13.739 28.987 1.00 54.59 35 SER G CA 1
ATOM 12658 C C . SER G 4 44 ? -34.330 13.626 28.267 1.00 54.09 35 SER G C 1
ATOM 12659 O O . SER G 4 44 ? -34.280 13.414 27.055 1.00 54.70 35 SER G O 1
ATOM 12667 N N . GLU G 4 45 ? -33.249 13.770 29.028 1.00 53.50 36 GLU G N 1
ATOM 12668 C CA . GLU G 4 45 ? -31.902 13.563 28.509 1.00 54.88 36 GLU G CA 1
ATOM 12669 C C . GLU G 4 45 ? -31.102 12.679 29.461 1.00 55.09 36 GLU G C 1
ATOM 12670 O O . GLU G 4 45 ? -30.858 13.056 30.607 1.00 55.34 36 GLU G O 1
ATOM 12682 N N . GLY G 4 46 ? -30.690 11.507 28.981 1.00 54.35 37 GLY G N 1
ATOM 12683 C CA . GLY G 4 46 ? -29.934 10.573 29.797 1.00 49.37 37 GLY G CA 1
ATOM 12684 C C . GLY G 4 46 ? -28.822 9.862 29.046 1.00 44.27 37 GLY G C 1
ATOM 12685 O O . GLY G 4 46 ? -28.614 10.102 27.858 1.00 42.92 37 GLY G O 1
ATOM 12689 N N . PRO G 4 47 ? -28.091 8.981 29.742 1.00 40.72 38 PRO G N 1
ATOM 12690 C CA . PRO G 4 47 ? -27.001 8.228 29.112 1.00 38.73 38 PRO G CA 1
ATOM 12691 C C . PRO G 4 47 ? -27.481 7.311 27.994 1.00 36.18 38 PRO G C 1
ATOM 12692 O O . PRO G 4 47 ? -28.559 6.725 28.086 1.00 36.79 38 PRO G O 1
ATOM 12703 N N . LEU G 4 48 ? -26.672 7.192 26.950 1.00 33.33 39 LEU G N 1
ATOM 12704 C CA . LEU G 4 48 ? -26.974 6.308 25.832 1.00 31.51 39 LEU G CA 1
ATOM 12705 C C . LEU G 4 48 ? -26.727 4.862 26.259 1.00 29.44 39 LEU G C 1
ATOM 12706 O O . LEU G 4 48 ? -27.449 3.949 25.863 1.00 25.99 39 LEU G O 1
ATOM 12722 N N . ARG G 4 49 ? -25.702 4.674 27.085 1.00 10.91 40 ARG G N 1
ATOM 12723 C CA . ARG G 4 49 ? -25.385 3.372 27.660 1.00 11.35 40 ARG G CA 1
ATOM 12724 C C . ARG G 4 49 ? -25.324 3.486 29.179 1.00 11.97 40 ARG G C 1
ATOM 12725 O O . ARG G 4 49 ? -24.241 3.565 29.754 1.00 12.07 40 ARG G O 1
ATOM 12746 N N . PRO G 4 50 ? -26.493 3.504 29.836 1.00 13.36 41 PRO G N 1
ATOM 12747 C CA . PRO G 4 50 ? -26.527 3.608 31.298 1.00 12.63 41 PRO G CA 1
ATOM 12748 C C . PRO G 4 50 ? -26.018 2.357 31.995 1.00 11.26 41 PRO G C 1
ATOM 12749 O O . PRO G 4 50 ? -26.064 1.266 31.421 1.00 10.27 41 PRO G O 1
ATOM 12760 N N . VAL G 4 51 ? -25.534 2.518 33.221 1.00 10.83 42 VAL G N 1
ATOM 12761 C CA . VAL G 4 51 ? -25.185 1.377 34.046 1.00 9.44 42 VAL G CA 1
ATOM 12762 C C . VAL G 4 51 ? -26.474 0.651 34.404 1.00 8.48 42 VAL G C 1
ATOM 12763 O O . VAL G 4 51 ? -27.356 1.219 35.047 1.00 10.00 42 VAL G O 1
ATOM 12776 N N . LEU G 4 52 ? -26.581 -0.603 33.983 1.00 8.60 43 LEU G N 1
ATOM 12777 C CA . LEU G 4 52 ? -27.788 -1.386 34.205 1.00 9.65 43 LEU G CA 1
ATOM 12778 C C . LEU G 4 52 ? -27.825 -1.962 35.615 1.00 10.21 43 LEU G C 1
ATOM 12779 O O . LEU G 4 52 ? -28.884 -2.033 36.240 1.00 10.99 43 LEU G O 1
ATOM 12795 N N . GLU G 4 53 ? -26.665 -2.375 36.111 1.00 9.00 44 GLU G N 1
ATOM 12796 C CA . GLU G 4 53 ? -26.583 -3.009 37.416 1.00 8.49 44 GLU G CA 1
ATOM 12797 C C . GLU G 4 53 ? -25.202 -2.812 38.030 1.00 10.35 44 GLU G C 1
ATOM 12798 O O . GLU G 4 53 ? -24.198 -2.746 37.316 1.00 9.96 44 GLU G O 1
ATOM 12810 N N . TYR G 4 54 ? -25.167 -2.722 39.357 1.00 11.87 45 TYR G N 1
ATOM 12811 C CA . TYR G 4 54 ? -23.920 -2.582 40.105 1.00 10.96 45 TYR G CA 1
ATOM 12812 C C . TYR G 4 54 ? -23.630 -3.862 40.882 1.00 12.24 45 TYR G C 1
ATOM 12813 O O . TYR G 4 54 ? -24.509 -4.397 41.562 1.00 12.96 45 TYR G O 1
ATOM 12831 N N . ILE G 4 55 ? -22.397 -4.349 40.784 1.00 11.76 46 ILE G N 1
ATOM 12832 C CA . ILE G 4 55 ? -22.005 -5.570 41.471 1.00 13.81 46 ILE G CA 1
ATOM 12833 C C . ILE G 4 55 ? -20.762 -5.300 42.316 1.00 16.01 46 ILE G C 1
ATOM 12834 O O . ILE G 4 55 ? -19.818 -4.654 41.862 1.00 14.62 46 ILE G O 1
ATOM 12850 N N . ASP G 4 56 ? -20.771 -5.809 43.544 1.00 17.90 47 ASP G N 1
ATOM 12851 C CA . ASP G 4 56 ? -19.696 -5.560 44.496 1.00 19.09 47 ASP G CA 1
ATOM 12852 C C . ASP G 4 56 ? -18.818 -6.800 44.637 1.00 19.96 47 ASP G C 1
ATOM 12853 O O . ASP G 4 56 ? -19.273 -7.841 45.112 1.00 24.00 47 ASP G O 1
ATOM 12862 N N . LEU G 4 57 ? -17.558 -6.679 44.227 1.00 17.83 48 LEU G N 1
ATOM 12863 C CA . LEU G 4 57 ? -16.610 -7.789 44.287 1.00 17.92 48 LEU G CA 1
ATOM 12864 C C . LEU G 4 57 ? -15.638 -7.634 45.452 1.00 21.15 48 LEU G C 1
ATOM 12865 O O . LEU G 4 57 ? -14.652 -8.361 45.550 1.00 20.88 48 LEU G O 1
ATOM 12881 N N . VAL G 4 58 ? -15.926 -6.681 46.330 1.00 26.32 49 VAL G N 1
ATOM 12882 C CA . VAL G 4 58 ? -15.091 -6.423 47.495 1.00 33.53 49 VAL G CA 1
ATOM 12883 C C . VAL G 4 58 ? -15.620 -7.218 48.686 1.00 40.93 49 VAL G C 1
ATOM 12884 O O . VAL G 4 58 ? -16.537 -6.784 49.381 1.00 39.36 49 VAL G O 1
ATOM 12897 N N . SER G 4 59 ? -15.043 -8.396 48.902 1.00 49.02 50 SER G N 1
ATOM 12898 C CA . SER G 4 59 ? -15.428 -9.259 50.014 1.00 56.38 50 SER G CA 1
ATOM 12899 C C . SER G 4 59 ? -14.475 -10.446 50.093 1.00 60.80 50 SER G C 1
ATOM 12900 O O . SER G 4 59 ? -14.276 -11.159 49.107 1.00 59.72 50 SER G O 1
#

Organism: Homo sapiens (NCBI:txid9606)

B-factor: mean 32.08, std 19.27, range [2.94, 124.12]

Secondary structure (DSSP, 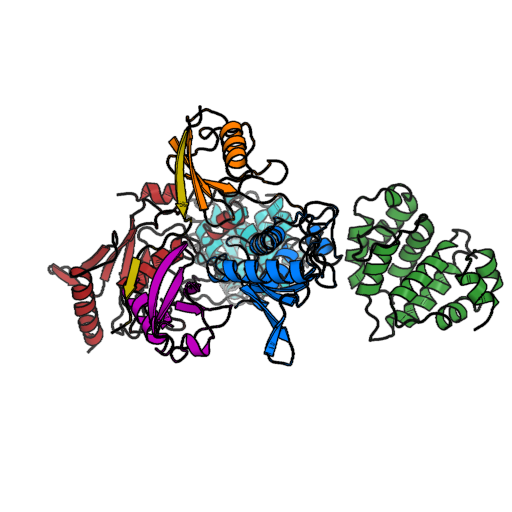8-state):
-THHHHHHHHHHHHHHHHS--TT-EEEEEE-TTS-EEEEEEEEEEEPPTTSTTTT-EEEEEEEPPTTTTSSPPEEEESSPP--TTB-TT-BB-BGGG-TTTT--TT--HHHHHHHHHHHHTS--TTS-S-HHHHHHHHH-HHHHHHHHHHHHHHT--/-EEEEE-SSSEEEEEE--TTS-THHHHHHHHHHHT--SSSEEEEETTEEPPTT--TTTTT--TTEEEEEEE---B-/--HHHHHHHHS--HHHHHHT-TTHHHHHHHHS-TT-HHHHHHHHHHHHTT--SSHHHHHHHHHHHHHHHHHHHTSTT--HHHHHHHHHHHTTSS--TT-PPPPS--HHHHHHHHHHHTSTTS-GGGHHHHHHHHHS--HHHHT-HHHHHHHHHHHT--/-THHHHHHHHHHHHHHHH---TT-EEEEEE-TTSSEEEEEEEEEEEPPTTSTTTT-EEEEEEE--TTTTSSPPEEEESSPP--TTB-TTSBB-BGGG-TTTT--TT--HHHHHHHHHHHHTS--TTS-S-HHHHHHHHH-HHHHHHHHHHHHHHT--/--SEEEEEEE-TTS-EEEEEEETTS-THHHHHHHHHHHT--GGGEEEEETTEEPPTT--TTTTT--TTEEEEEEE---B-/--HHHHHHHS--HHHHHHT-TTHHHHHHHHS-TT-HHHHHHHHHHHHTT--SSHHHHHHHHHHHHHHHHHHHHSTTS-HHHHHHHHHHHTTSS--TT-PPPPS--HHHHHHHHHHHTSTTS-GGGHHHHHHHHHS--HHHHTTHHHHHHHHHHHTT-/--EEEEEEESS-EEEEEE---

Foldseek 3Di:
DLVVVVVVLVVLVVVCVVDADPPKFWAFDADPVRHGDSQKIWIWAQADPPALLHQFIWIKIWGHDSPPPLAATWIATVVADLAFQAANNRTGDDQCRGNVGNPDRVDGPRNVSVRVNVCRRPPDLVDGRYDVNNVCVVPPVPVNSVRSNVNRVVRGD/DKEWEDEPPRDIDIDDDDQQDFCLVVVVVVCVVVVHDDVQKFKDFPRHTDDRRDGNNVVVHDHYGYIYMDTDDDDD/DDPLLVVCLVPPALVSLVVVDPCSQVVLQVVFDLQDLLRLLSSLCSLLVHDDPPVVSPCSSLSNNCSNLLVNLVPPNRDVVVNLQVNCCQCVLDADPVGDDHDQQCLRVLQSLLSVCVDPSDDLVCLVVCLVSLVPDDPSSVVNPVSSVSSNCSSPDD/DLCVAVVQLVVLVVVVVVHADPPKAWAFDADPVGHGDSQKIKIWAAADPPALLHQAIWIKIWGHDSNPPLAATWIFTVVADLAQQAANRRTGDDQCRGSPGNPDRVDGPRNVSVRVSVCRRPPDLVDGNDDPSNVCCVPPVVVSSVRSNVVSVVRRD/DDQWAKEWEAEPVGDIDIDIDGQQDFCLVVLVVVCVVVVHDSVQKFKDFPRHTRDRRDGNVNVVHHHHGYIYMGGDDDDD/DPLLVVCLVPNALVSLVVVDPCSQVVLQVPFPLLDLLRLLSSLCSLLVHDDPPPSSPVSSLSNNCSNVLVNLVPPSRDVVVNLVVNCCQCVLDPDPVGHDHDQACLSVLQSLLSVLLDPSDDLVCLVVVLVSLPDDDPRSVVPVPSSVSSNVSSVVD/DDDDDDDDDPDDDPDDDDPDD

CATH classification: 3.10.110.10

Solvent-accessible surface area: 38236 Å² total; per-residue (Å²): 204,42,42,101,0,80,73,44,0,28,100,15,17,129,57,13,32,76,52,15,18,44,11,11,22,0,38,9,25,120,50,149,104,51,74,100,39,15,41,34,0,90,4,2,0,25,11,71,91,13,15,28,2,50,48,2,26,1,116,3,49,0,61,15,125,95,62,2,24,66,2,17,4,100,2,59,2,75,70,72,5,15,0,0,0,0,22,77,51,0,13,6,11,1,7,0,16,40,96,119,130,33,17,46,72,70,2,48,3,34,32,0,0,27,1,0,22,11,4,5,63,95,29,36,30,123,69,6,1,13,3,77,0,17,5,28,43,67,87,50,142,21,56,20,47,70,72,1,37,54,20,4,161,152,37,56,98,52,42,0,64,0,12,10,22,92,18,18,20,0,25,9,89,6,117,155,137,14,58,3,23,100,1,6,108,16,4,5,145,122,46,72,58,46,52,164,63,10,73,8,26,37,104,50,106,75,21,96,89,108,21,11,1,38,103,57,147,14,123,82,97,38,50,2,63,11,24,6,51,31,74,8,9,115,60,77,72,0,54,69,0,28,58,143,46,26,28,117,74,0,72,209,18,25,141,137,8,19,80,38,0,6,111,63,15,83,14,73,58,19,44,93,0,0,34,4,0,15,70,0,0,66,8,14,100,97,91,64,83,6,101,88,16,0,11,74,1,0,26,24,0,0,81,84,0,32,118,37,122,101,16,76,25,75,58,0,1,22,44,0,0,6,32,2,30,11,14,59,13,66,89,169,44,186,39,64,90,123,1,85,7,2,0,40,0,0,14,35,0,15,105,50,150,42,4,37,162,79,3,26,52,18,0,30,10,1,0,71,29,99,38,91,42,0,114,99,22,54,187,3,26,110,44,0,20,131,27,30,145,146,187,207,51,34,110,0,78,70,34,0,32,88,16,56,148,47,21,168,188,98,80,29,197,31,12,59,8,68,6,12,135,49,146,114,57,80,92,38,22,40,32,0,76,4,5,0,25,11,64,175,70,21,16,3,80,48,3,45,1,135,4,49,0,64,15,119,90,67,3,21,69,2,19,4,98,2,61,2,70,63,72,6,16,0,0,0,0,19,86,50,0,10,6,11,0,8,6,14,37,94,116,115,34,6,95,66,83,10,40,2,47,19,0,0,38,2,0,19,31,4,4,46,51,19,36,11,74,72,5,2,13,5,75,0,17,5,32,21,64,85,70,93,97,62,8,51,139,86,1,116,61,21,3,172,153,47,49,139,154,92,80,52,5,44,0,30,0,0,6,100,98,22,15,7,0,31,0,79,0,73,81,137,23,61,0,19,74,0,5,113,19,6,6,139,84,47,34,28,34,52,96,13,4,101,8,52,18,40,27,121,84,16,90,85,107,24,12,1,38,122,51,121,10,94,69,71,2,6,0,11,10,40,73,73,24,81,4,9,119,72,82,0,44,63,0,28,53,143,45,25,31,122,79,0,70,209,19,26,146,124,9,22,56,42,0,7,130,67,12,66,12,71,44,22,61,103,0,0,46,5,0,14,68,0,0,67,8,14,100,106,77,54,78,5,78,101,16,0,28,76,0,1,27,26,0,0,79,81,0,34,119,46,122,97,15,79,27,74,52,0,1,22,45,0,0,7,36,2,32,14,9,66,12,56,85,162,42,184,41,59,100,99,2,59,5,2,0,31,0,0,21,32,0,7,110,51,146,36,4,40,124,84,6,8,55,17,1,32,8,1,0,37,36,44,40,91,34,0,62,95,16,62,150,1,11,56,32,0,3,104,18,7,129,174,67,106,48,102,86,60,53,78,26,91,69,62,60,44,99,69,149,38,89,13,45,130

GO terms:
  GO:0061656 SUMO conjugating enzyme activity (F, IDA)
  GO:0048471 perinuclear region of cytoplasm (C, IDA)
  GO:0016925 protein sumoylation (P, IDA)
  GO:0051170 import into nucleus (P, IDA)
  GO:0001221 transcription coregulator binding (F, IPI)
  GO:0005515 protein binding (F, IPI)
  GO:0005634 nucleus (C, IDA)
  GO:0005737 cytoplasm (C, IDA)
  GO:0016925 protein sumoylation (P, IMP)
  GO:0008134 transcription factor binding (F, IPI)
  GO:0036211 protein modification process (P, TAS)
  GO:0000795 synaptonemal complex (C, TAS)
  GO:0006511 ubiquitin-dependent protein catabolic process (P, TAS)
  GO:0019789 SUMO transferase activity (F, EXP)
  GO:0005635 nuclear envelope (C, TAS)
  GO:0005654 nucleoplasm (C, TAS)
  GO:0005829 cytosol (C, TAS)
  GO:0016925 protein sumoylation (P, TAS)
  GO:0007084 mitotic nuclear membrane reassembly (P, TAS)
  GO:0000122 negative regulation of transcription by RNA polymerase II (P, TAS)